Protein AF-A0A0D2ATW1-F1 (afdb_monomer)

pLDDT: mean 73.89, std 23.07, range [22.53, 97.69]

Foldseek 3Di:
DAFDLLVLLVVLLVDDQDPVFFDPFDDPQDPRDRSQKGFLVNCCVRRHDHFDWDDPVLLVLLCVLPVVLLVLLLVLFQDAPPCVVLRVLLVLCCQLQVLLLQLQLLLLLVLLLLLLVLLLQQADPPPTDPDPVSLLLSLLSLLLSLLQSVQQQFDFDDDPPCQALLLLLSLCLRQPFAQWWFDDDPPDGDDTDTSSVLSLVLSLVQLVQLPPRQVSLVVSLVSLVVSLVVLLVVCVVAPQFQSSLLSNLLSLLCLLSSLLRLSLSLSDTGNHFVVNQLSSLVSSLRSLVSLLDPVSLVVSLPVDDDDPLSVLVNVSSVVSNVCSVVCNPSPRGPDGCHSSSDAPRNGQSVVLSLQLCQQFDVQCTGSSCVVVSVSSSSSSSTDPPDGRDDDDPLSVVSSVLSLLQNVLSLVLSLLSVCVRFPNHQFPQSVLSVVLSVLSVVLVVVSVVVCVVQPCVVVVVVVPDDPVVPPDDDPDDDVPVVVVVVVCVVVVVVVVCVVVLVVVLVVCLVPVLVVVLVVDPDDSVVVNVVVSVVSVVVSVVVVPDDPVVVCCPPPNSVSSNVSSVSSVCSSVCSSTRVCRGSRRQQNVVGDRTRMGRSVSSRGNPRPCSVVSNCVSCCSSVVSSVVSVVVSVLSSLSSVLSSDSDSVVSVVSSVVSVVSCVVCVVVCVVVVVVSVVVVVVVCVVPPDPDDRFDDDDDPVSVVVPVPPPDDDDDTDDGPDVDDPPPDDDDDDDDDDDDDDDDYDDDDDDDDDDDDDDDDDDDDDDDDDDDDDDDDDDDDDDDDDDDDDDDDDDDDDDDDDDDDDDDDDDDDDDDDDDDDDDDDDDDDDDDDDDDDDDDDDDDDDDDDD

Organism: NCBI:txid253628

Solvent-accessible surface area (backbone atoms only — not comparable to full-atom values): 49498 Å² total; per-residue (Å²): 97,69,26,47,66,69,60,35,30,53,58,50,64,75,45,79,63,49,85,88,28,34,45,83,71,64,62,69,102,50,84,88,47,48,61,41,26,30,18,43,71,32,37,41,72,67,31,32,67,50,51,33,65,51,53,68,71,59,25,49,49,42,38,63,55,47,48,49,37,50,50,52,43,55,74,62,40,93,64,57,85,98,35,66,68,63,39,52,52,38,50,28,37,48,62,16,25,38,35,46,20,35,17,43,19,49,45,51,41,51,48,40,46,47,41,38,47,55,52,58,28,40,46,66,87,61,77,81,56,93,44,73,64,56,48,51,52,50,51,53,52,39,31,29,43,41,47,40,53,52,51,30,29,30,39,63,57,91,48,94,89,46,36,54,44,54,42,41,49,50,26,42,75,48,51,47,60,78,48,63,29,67,44,68,63,87,96,44,83,75,47,82,44,44,42,49,58,56,46,44,56,50,37,49,59,46,34,69,49,49,80,83,65,60,67,66,48,54,53,32,46,51,49,42,52,50,37,48,53,51,35,51,52,49,23,70,71,46,68,38,33,47,70,43,49,51,55,35,23,53,49,28,45,50,44,40,52,58,43,44,46,52,37,34,54,67,49,56,65,40,83,50,63,68,64,50,46,52,53,53,20,49,53,50,37,38,51,45,56,25,52,67,37,63,70,51,41,52,52,45,53,61,70,48,65,94,52,83,65,35,59,54,45,48,50,52,53,50,56,32,49,78,45,34,78,79,58,54,68,70,50,43,53,71,45,84,29,46,61,32,61,40,85,94,64,75,34,57,36,54,49,51,51,57,38,43,34,58,76,48,40,65,80,55,43,66,31,43,43,78,52,50,68,64,43,35,54,52,56,32,63,55,70,92,85,70,49,50,76,82,88,63,77,76,53,51,58,35,45,51,49,19,42,50,42,44,49,36,10,30,45,13,18,25,43,30,43,24,58,35,70,34,64,39,35,17,59,64,22,42,47,45,48,52,52,49,51,51,20,50,49,53,38,53,50,51,53,51,52,48,70,72,66,46,61,68,60,54,57,57,62,68,70,53,63,82,82,70,78,78,81,83,80,89,80,75,75,55,64,63,57,50,54,50,49,53,49,48,50,61,46,49,54,54,63,45,51,62,54,45,58,54,48,48,56,47,48,68,56,46,54,43,51,56,62,47,70,79,50,99,62,75,52,63,67,54,36,54,51,47,46,52,52,50,52,54,50,51,59,54,56,75,72,50,52,72,66,54,50,48,43,63,73,47,46,51,55,52,17,44,51,38,24,51,48,51,52,49,51,54,52,30,64,37,45,23,64,58,42,23,54,67,34,40,8,5,60,77,23,94,60,45,36,42,30,51,50,76,26,65,58,43,34,88,52,85,60,40,60,57,36,42,52,50,13,51,50,49,16,49,51,45,39,52,52,47,44,52,50,49,53,48,52,45,57,61,32,42,36,62,55,42,72,51,68,66,62,18,56,54,37,43,55,51,32,54,52,47,53,62,72,46,39,75,77,43,46,62,57,53,50,51,51,50,52,54,46,50,58,48,39,75,78,53,68,69,96,63,94,76,70,76,93,70,93,56,74,60,79,76,58,57,76,82,66,60,93,63,76,80,93,73,84,79,84,66,88,69,89,76,81,79,77,73,84,73,78,84,92,76,88,89,82,88,86,87,81,88,79,82,90,79,89,85,86,86,81,89,86,83,88,86,88,88,89,87,84,86,85,84,90,81,90,82,88,83,82,90,81,86,81,84,81,88,87,83,89,84,88,86,81,89,76,92,86,81,88,81,93,80,90,78,90,82,88,81,90,86,83,90,81,83,85,80,85,90,85,90,86,85,85,91,84,90,83,88,83,87,82,89,86,81,86,84,88,86,87,91,82,91,80,91,87,88,90,92,80,89,86,86,84,84,90,86,82,137

Structure (mmCIF, N/CA/C/O backbone):
data_AF-A0A0D2ATW1-F1
#
_entry.id   AF-A0A0D2ATW1-F1
#
loop_
_atom_site.group_PDB
_atom_site.id
_atom_site.type_symbol
_atom_site.label_atom_id
_atom_site.label_alt_id
_atom_site.label_comp_id
_atom_site.label_asym_id
_atom_site.label_entity_id
_atom_site.label_seq_id
_atom_site.pdbx_PDB_ins_code
_atom_site.Cartn_x
_atom_site.Cartn_y
_atom_site.Cartn_z
_atom_site.occupancy
_atom_site.B_iso_or_equiv
_atom_site.auth_seq_id
_atom_site.auth_comp_id
_atom_site.auth_asym_id
_atom_site.auth_atom_id
_atom_site.pdbx_PDB_model_num
ATOM 1 N N . MET A 1 1 ? 37.278 8.213 -25.880 1.00 58.44 1 MET A N 1
ATOM 2 C CA . MET A 1 1 ? 36.423 9.183 -26.596 1.00 58.44 1 MET A CA 1
ATOM 3 C C . MET A 1 1 ? 34.990 8.864 -26.207 1.00 58.44 1 MET A C 1
ATOM 5 O O . MET A 1 1 ? 34.680 7.680 -26.147 1.00 58.44 1 MET A O 1
ATOM 9 N N . ALA A 1 2 ? 34.171 9.856 -25.844 1.00 70.00 2 ALA A N 1
ATOM 10 C CA . ALA A 1 2 ? 32.761 9.592 -25.551 1.00 70.00 2 ALA A CA 1
ATOM 11 C C . ALA A 1 2 ? 32.064 9.120 -26.840 1.00 70.00 2 ALA A C 1
ATOM 13 O O . ALA A 1 2 ? 32.350 9.690 -27.897 1.00 70.00 2 ALA A O 1
ATOM 14 N N . PRO A 1 3 ? 31.221 8.076 -26.784 1.00 74.38 3 PRO A N 1
ATOM 15 C CA . PRO A 1 3 ? 30.564 7.576 -27.975 1.00 74.38 3 PRO A CA 1
ATOM 16 C C . PRO A 1 3 ? 29.546 8.582 -28.497 1.00 74.38 3 PRO A C 1
ATOM 18 O O . PRO A 1 3 ? 28.739 9.091 -27.732 1.00 74.38 3 PRO A O 1
ATOM 21 N N . ASN A 1 4 ? 29.573 8.834 -29.806 1.00 84.44 4 ASN A N 1
ATOM 22 C CA . ASN A 1 4 ? 28.502 9.521 -30.521 1.00 84.44 4 ASN A CA 1
ATOM 23 C C . ASN A 1 4 ? 27.819 8.495 -31.422 1.00 84.44 4 ASN A C 1
ATOM 25 O O . ASN A 1 4 ? 28.307 8.184 -32.512 1.00 84.44 4 ASN A O 1
ATOM 29 N N . PHE A 1 5 ? 26.695 7.943 -30.963 1.00 85.69 5 PHE A N 1
ATOM 30 C CA . PHE A 1 5 ? 26.013 6.877 -31.699 1.00 85.69 5 PHE A CA 1
ATOM 31 C C . PHE A 1 5 ? 25.447 7.343 -33.042 1.00 85.69 5 PHE A C 1
ATOM 33 O O . PHE A 1 5 ? 25.349 6.533 -33.960 1.00 85.69 5 PHE A O 1
ATOM 40 N N . LYS A 1 6 ? 25.110 8.633 -33.188 1.00 85.69 6 LYS A N 1
ATOM 41 C CA . LYS A 1 6 ? 24.611 9.185 -34.458 1.00 85.69 6 LYS A CA 1
ATOM 42 C C . LYS A 1 6 ? 25.707 9.189 -35.518 1.00 85.69 6 LYS A C 1
ATOM 44 O O . LYS A 1 6 ? 25.484 8.728 -36.633 1.00 85.69 6 LYS A O 1
ATOM 49 N N . GLN A 1 7 ? 26.887 9.680 -35.147 1.00 87.88 7 GLN A N 1
ATOM 50 C CA . GLN A 1 7 ? 28.043 9.712 -36.036 1.00 87.88 7 GLN A CA 1
ATOM 51 C C . GLN A 1 7 ? 28.552 8.296 -36.327 1.00 87.88 7 GLN A C 1
ATOM 53 O O . GLN A 1 7 ? 28.729 7.944 -37.484 1.00 87.88 7 GLN A O 1
ATOM 58 N N . CYS A 1 8 ? 28.651 7.446 -35.300 1.00 87.88 8 CYS A N 1
ATOM 59 C CA . CYS A 1 8 ? 29.052 6.047 -35.453 1.00 87.88 8 CYS A CA 1
ATOM 60 C C . CYS A 1 8 ? 28.133 5.274 -36.416 1.00 87.88 8 CYS A C 1
ATOM 62 O O . CYS A 1 8 ? 28.606 4.515 -37.262 1.00 87.88 8 CYS A O 1
ATOM 64 N N . ALA A 1 9 ? 26.814 5.481 -36.316 1.00 88.00 9 ALA A N 1
ATOM 65 C CA . ALA A 1 9 ? 25.858 4.878 -37.236 1.00 88.00 9 ALA A CA 1
ATOM 66 C C . ALA A 1 9 ? 26.054 5.384 -38.673 1.00 88.00 9 ALA A C 1
ATOM 68 O O . ALA A 1 9 ? 26.062 4.573 -39.596 1.00 88.00 9 ALA A O 1
ATOM 69 N N . ALA A 1 10 ? 26.252 6.692 -38.868 1.00 88.19 10 ALA A N 1
ATOM 70 C CA . ALA A 1 10 ? 26.506 7.264 -40.189 1.00 88.19 10 ALA A CA 1
ATOM 71 C C . ALA A 1 10 ? 27.796 6.710 -40.820 1.00 88.19 10 ALA A C 1
ATOM 73 O O . ALA A 1 10 ? 27.781 6.303 -41.980 1.00 88.19 10 ALA A O 1
ATOM 74 N N . ASP A 1 11 ? 28.875 6.623 -40.039 1.00 88.31 11 ASP A N 1
ATOM 75 C CA . ASP A 1 11 ? 30.180 6.143 -40.500 1.00 88.31 11 ASP A CA 1
ATOM 76 C C . ASP A 1 11 ? 30.141 4.657 -40.887 1.00 88.31 11 ASP A C 1
ATOM 78 O O . ASP A 1 11 ? 30.697 4.266 -41.914 1.00 88.31 11 ASP A O 1
ATOM 82 N N . TYR A 1 12 ? 29.451 3.821 -40.101 1.00 87.31 12 TYR A N 1
ATOM 83 C CA . TYR A 1 12 ? 29.317 2.392 -40.396 1.00 87.31 12 TYR A CA 1
ATOM 84 C C . TYR A 1 12 ? 28.420 2.127 -41.606 1.00 87.31 12 TYR A C 1
ATOM 86 O O . TYR A 1 12 ? 28.762 1.302 -42.447 1.00 87.31 12 TYR A O 1
ATOM 94 N N . LEU A 1 13 ? 27.291 2.837 -41.716 1.00 87.69 13 LEU A N 1
ATOM 95 C CA . LEU A 1 13 ? 26.350 2.672 -42.829 1.00 87.69 13 LEU A CA 1
ATOM 96 C C . LEU A 1 13 ? 26.913 3.200 -44.160 1.00 87.69 13 LEU A C 1
ATOM 98 O O . LEU A 1 13 ? 26.468 2.765 -45.220 1.00 87.69 13 LEU A O 1
ATOM 102 N N . ALA A 1 14 ? 27.880 4.122 -44.119 1.00 87.81 14 ALA A N 1
ATOM 103 C CA . ALA A 1 14 ? 28.556 4.643 -45.306 1.00 87.81 14 ALA A CA 1
ATOM 104 C C . ALA A 1 14 ? 29.634 3.696 -45.869 1.00 87.81 14 ALA A C 1
ATOM 106 O O . ALA A 1 14 ? 30.038 3.846 -47.023 1.00 87.81 14 ALA A O 1
ATOM 107 N N . GLN A 1 15 ? 30.117 2.735 -45.076 1.00 85.06 15 GLN A N 1
ATOM 108 C CA . GLN A 1 15 ? 31.190 1.815 -45.460 1.00 85.06 15 GLN A CA 1
ATOM 109 C C . GLN A 1 15 ? 30.645 0.424 -45.825 1.00 85.06 15 GLN A C 1
ATOM 111 O O . GLN A 1 15 ? 29.609 0.002 -45.309 1.00 85.06 15 GLN A O 1
ATOM 116 N N . PRO A 1 16 ? 31.328 -0.338 -46.704 1.00 82.81 16 PRO A N 1
ATOM 117 C CA . PRO A 1 16 ? 30.958 -1.727 -46.955 1.00 82.81 16 PRO A CA 1
ATOM 118 C C . PRO A 1 16 ? 31.078 -2.567 -45.668 1.00 82.81 16 PRO A C 1
ATOM 120 O O . PRO A 1 16 ? 31.958 -2.301 -44.842 1.00 82.81 16 PRO A O 1
ATOM 123 N N . PRO A 1 17 ? 30.232 -3.602 -45.490 1.00 79.50 17 PRO A N 1
ATOM 124 C CA . PRO A 1 17 ? 30.174 -4.380 -44.257 1.00 79.50 17 PRO A CA 1
ATOM 125 C C . PRO A 1 17 ? 31.530 -5.015 -43.940 1.00 79.50 17 PRO A C 1
ATOM 127 O O . PRO A 1 17 ? 32.003 -5.909 -44.644 1.00 79.50 17 PRO A O 1
ATOM 130 N N . ASN A 1 18 ? 32.157 -4.557 -42.855 1.00 83.69 18 ASN A N 1
ATOM 131 C CA . ASN A 1 18 ? 33.431 -5.098 -42.407 1.00 83.69 18 ASN A CA 1
ATOM 132 C C . ASN A 1 18 ? 33.204 -6.468 -41.730 1.00 83.69 18 ASN A C 1
ATOM 134 O O . ASN A 1 18 ? 32.534 -6.528 -40.687 1.00 83.69 18 ASN A O 1
ATOM 138 N N . PRO A 1 19 ? 33.791 -7.566 -42.251 1.00 85.62 19 PRO A N 1
ATOM 139 C CA . PRO A 1 19 ? 33.573 -8.914 -41.729 1.00 85.62 19 PRO A CA 1
ATOM 140 C C . PRO A 1 19 ? 34.063 -9.116 -40.288 1.00 85.62 19 PRO A C 1
ATOM 142 O O . PRO A 1 19 ? 33.675 -10.103 -39.656 1.00 85.62 19 PRO A O 1
ATOM 145 N N . MET A 1 20 ? 34.901 -8.205 -39.779 1.00 86.44 20 MET A N 1
ATOM 146 C CA . MET A 1 20 ? 35.408 -8.203 -38.406 1.00 86.44 20 MET A CA 1
ATOM 147 C C . MET A 1 20 ? 34.368 -7.711 -37.392 1.00 86.44 20 MET A C 1
ATOM 149 O O . MET A 1 20 ? 34.341 -8.190 -36.262 1.00 86.44 20 MET A O 1
ATOM 153 N N . TYR A 1 21 ? 33.509 -6.768 -37.787 1.00 88.69 21 TYR A N 1
ATOM 154 C CA . TYR A 1 21 ? 32.582 -6.093 -36.873 1.00 88.69 21 TYR A CA 1
ATOM 155 C C . TYR A 1 21 ? 31.127 -6.515 -37.061 1.00 88.69 21 TYR A C 1
ATOM 157 O O . TYR A 1 21 ? 30.333 -6.336 -36.134 1.00 88.69 21 TYR A O 1
ATOM 165 N N . MET A 1 22 ? 30.784 -7.102 -38.212 1.00 90.69 22 MET A N 1
ATOM 166 C CA . MET A 1 22 ? 29.427 -7.566 -38.501 1.00 90.69 22 MET A CA 1
ATOM 167 C C . MET A 1 22 ? 28.959 -8.656 -37.529 1.00 90.69 22 MET A C 1
ATOM 169 O O . MET A 1 22 ? 29.721 -9.539 -37.122 1.00 90.69 22 MET A O 1
ATOM 173 N N . TRP A 1 23 ? 27.677 -8.618 -37.178 1.00 91.38 23 TRP A N 1
ATOM 174 C CA . TRP A 1 23 ? 27.053 -9.674 -36.392 1.00 91.38 23 TRP A CA 1
ATOM 175 C C . TRP A 1 23 ? 26.815 -10.936 -37.237 1.00 91.38 23 TRP A C 1
ATOM 177 O O . TRP A 1 23 ? 26.263 -10.867 -38.331 1.00 91.38 23 TRP A O 1
ATOM 187 N N . LYS A 1 24 ? 27.217 -12.102 -36.715 1.00 88.19 24 LYS A N 1
ATOM 188 C CA . LYS A 1 24 ? 27.030 -13.422 -37.360 1.00 88.19 24 LYS A CA 1
ATOM 189 C C . LYS A 1 24 ? 26.088 -14.353 -36.588 1.00 88.19 24 LYS A C 1
ATOM 191 O O . LYS A 1 24 ? 25.844 -15.475 -37.020 1.00 88.19 24 LYS A O 1
ATOM 196 N N . GLY A 1 25 ? 25.630 -13.929 -35.413 1.00 86.25 25 GLY A N 1
ATOM 197 C CA . GLY A 1 25 ? 24.782 -14.741 -34.547 1.00 86.25 25 GLY A CA 1
ATOM 198 C C . GLY A 1 25 ? 23.305 -14.702 -34.952 1.00 86.25 25 GLY A C 1
ATOM 199 O O . GLY A 1 25 ? 22.928 -14.008 -35.898 1.00 86.25 25 GLY A O 1
ATOM 200 N N . PRO A 1 26 ? 22.438 -15.423 -34.220 1.00 87.50 26 PRO A N 1
ATOM 201 C CA . PRO A 1 26 ? 20.996 -15.316 -34.407 1.00 87.50 26 PRO A CA 1
ATOM 202 C C . PRO A 1 26 ? 20.517 -13.890 -34.089 1.00 87.50 26 PRO A C 1
ATOM 204 O O . PRO A 1 26 ? 21.080 -13.208 -33.235 1.00 87.50 26 PRO A O 1
ATOM 207 N N . VAL A 1 27 ? 19.471 -13.443 -34.780 1.00 84.62 27 VAL A N 1
ATOM 208 C CA . VAL A 1 27 ? 18.848 -12.119 -34.617 1.00 84.62 27 VAL A CA 1
ATOM 209 C C . VAL A 1 27 ? 17.389 -12.336 -34.225 1.00 84.62 27 VAL A C 1
ATOM 211 O O . VAL A 1 27 ? 16.748 -13.271 -34.708 1.00 84.62 27 VAL A O 1
ATOM 214 N N . LYS A 1 28 ? 16.858 -11.509 -33.319 1.00 80.75 28 LYS A N 1
ATOM 215 C CA . LYS A 1 28 ? 15.464 -11.601 -32.853 1.00 80.75 28 LYS A CA 1
ATOM 216 C C . LYS A 1 28 ? 14.618 -10.503 -33.480 1.00 80.75 28 LYS A C 1
ATOM 218 O O . LYS A 1 28 ? 15.030 -9.348 -33.478 1.00 80.75 28 LYS A O 1
ATOM 223 N N . VAL A 1 29 ? 13.410 -10.853 -33.936 1.00 80.06 29 VAL A N 1
ATOM 224 C CA . VAL A 1 29 ? 12.353 -9.947 -34.457 1.00 80.06 29 VAL A CA 1
ATOM 225 C C . VAL A 1 29 ? 12.710 -9.199 -35.757 1.00 80.06 29 VAL A C 1
ATOM 227 O O . VAL A 1 29 ? 11.814 -8.882 -36.535 1.00 80.06 29 VAL A O 1
ATOM 230 N N . ILE A 1 30 ? 13.994 -8.961 -36.024 1.00 80.56 30 ILE A N 1
ATOM 231 C CA . ILE A 1 30 ? 14.542 -8.247 -37.182 1.00 80.56 30 ILE A CA 1
ATOM 232 C C . ILE A 1 30 ? 15.205 -9.267 -38.129 1.00 80.56 30 ILE A C 1
ATOM 234 O O . ILE A 1 30 ? 15.812 -10.223 -37.639 1.00 80.56 30 ILE A O 1
ATOM 238 N N . PRO A 1 31 ? 15.119 -9.108 -39.465 1.00 84.44 31 PRO A N 1
ATOM 239 C CA . PRO A 1 31 ? 15.893 -9.934 -40.390 1.00 84.44 31 PRO A CA 1
ATOM 240 C C . PRO A 1 31 ? 17.406 -9.728 -40.190 1.00 84.44 31 PRO A C 1
ATOM 242 O O . PRO A 1 31 ? 17.835 -8.607 -39.910 1.00 84.44 31 PRO A O 1
ATOM 245 N N . PRO A 1 32 ? 18.236 -10.775 -40.334 1.00 86.44 32 PRO A N 1
ATOM 246 C CA . PRO A 1 32 ? 19.683 -10.636 -40.236 1.00 86.44 32 PRO A CA 1
ATOM 247 C C . PRO A 1 32 ? 20.211 -9.786 -41.397 1.00 86.44 32 PRO A C 1
ATOM 249 O O . PRO A 1 32 ? 19.985 -10.109 -42.563 1.00 86.44 32 PRO A O 1
ATOM 252 N N . ASN A 1 33 ? 20.911 -8.700 -41.076 1.00 88.25 33 ASN A N 1
ATOM 253 C CA . ASN A 1 33 ? 21.528 -7.814 -42.055 1.00 88.25 33 ASN A CA 1
ATOM 254 C C . ASN A 1 33 ? 22.930 -7.394 -41.578 1.00 88.25 33 ASN A C 1
ATOM 256 O O . ASN A 1 33 ? 23.044 -6.525 -40.709 1.00 88.25 33 ASN A O 1
ATOM 260 N N . PRO A 1 34 ? 24.006 -7.959 -42.155 1.00 84.75 34 PRO A N 1
ATOM 261 C CA . PRO A 1 34 ? 25.372 -7.673 -41.724 1.00 84.75 34 PRO A CA 1
ATOM 262 C C . PRO A 1 34 ? 25.822 -6.236 -42.024 1.00 84.75 34 PRO A C 1
ATOM 264 O O . PRO A 1 34 ? 26.839 -5.811 -41.487 1.00 84.75 34 PRO A O 1
ATOM 267 N N . ALA A 1 35 ? 25.095 -5.490 -42.865 1.00 86.00 35 ALA A N 1
ATOM 268 C CA . ALA A 1 35 ? 25.406 -4.095 -43.176 1.00 86.00 35 ALA A CA 1
ATOM 269 C C . ALA A 1 35 ? 24.863 -3.104 -42.136 1.00 86.00 35 ALA A C 1
ATOM 271 O O . ALA A 1 35 ? 25.362 -1.989 -42.040 1.00 86.00 35 ALA A O 1
ATOM 272 N N . THR A 1 36 ? 23.856 -3.488 -41.347 1.00 87.81 36 THR A N 1
ATOM 273 C CA . THR A 1 36 ? 23.281 -2.620 -40.304 1.00 87.81 36 THR A CA 1
ATOM 274 C C . THR A 1 36 ? 23.565 -3.133 -38.896 1.00 87.81 36 THR A C 1
ATOM 276 O O . THR A 1 36 ? 23.596 -2.348 -37.949 1.00 87.81 36 THR A O 1
ATOM 279 N N . GLN A 1 37 ? 23.793 -4.440 -38.739 1.00 90.44 37 GLN A N 1
ATOM 280 C CA . GLN A 1 37 ? 23.941 -5.093 -37.442 1.00 90.44 37 GLN A CA 1
ATOM 281 C C . GLN A 1 37 ? 25.408 -5.270 -37.066 1.00 90.44 37 GLN A C 1
ATOM 283 O O . GLN A 1 37 ? 26.137 -6.078 -37.648 1.00 90.44 37 GLN A O 1
ATOM 288 N N . ILE A 1 38 ? 25.812 -4.553 -36.021 1.00 91.31 38 ILE A N 1
ATOM 289 C CA . ILE A 1 38 ? 27.170 -4.569 -35.495 1.00 91.31 38 ILE A CA 1
ATOM 290 C C . ILE A 1 38 ? 27.256 -5.408 -34.218 1.00 91.31 38 ILE A C 1
ATOM 292 O O . ILE A 1 38 ? 26.368 -5.379 -33.364 1.00 91.31 38 ILE A O 1
ATOM 296 N N . SER A 1 39 ? 28.347 -6.158 -34.073 1.00 92.81 39 SER A N 1
ATOM 297 C CA . SER A 1 39 ? 28.693 -6.859 -32.834 1.00 92.81 39 SER A CA 1
ATOM 298 C C . SER A 1 39 ? 29.134 -5.885 -31.736 1.00 92.81 39 SER A C 1
ATOM 300 O O . SER A 1 39 ? 29.575 -4.767 -32.001 1.00 92.81 39 SER A O 1
ATOM 302 N N . TYR A 1 40 ? 29.093 -6.321 -30.479 1.00 91.94 40 TYR A N 1
ATOM 303 C CA . TYR A 1 40 ? 29.585 -5.516 -29.355 1.00 91.94 40 TYR A CA 1
ATOM 304 C C . TYR A 1 40 ? 31.047 -5.080 -29.472 1.00 91.94 40 TYR A C 1
ATOM 306 O O . TYR A 1 40 ? 31.357 -3.924 -29.191 1.00 91.94 40 TYR A O 1
ATOM 314 N N . GLN A 1 41 ? 31.931 -5.968 -29.930 1.00 91.62 41 GLN A N 1
ATOM 315 C CA . GLN A 1 41 ? 33.335 -5.617 -30.161 1.00 91.62 41 GLN A CA 1
ATOM 316 C C . GLN A 1 41 ? 33.463 -4.545 -31.250 1.00 91.62 41 GLN A C 1
ATOM 318 O O . GLN A 1 41 ? 34.226 -3.597 -31.080 1.00 91.62 41 GLN A O 1
ATOM 323 N N . GLY A 1 42 ? 32.653 -4.637 -32.311 1.00 91.00 42 GLY A N 1
ATOM 324 C CA . GLY A 1 42 ? 32.562 -3.597 -33.334 1.00 91.00 42 GLY A CA 1
ATOM 325 C C . GLY A 1 42 ? 32.053 -2.262 -32.790 1.00 91.00 42 GLY A C 1
ATOM 326 O O . GLY A 1 42 ? 32.626 -1.223 -33.099 1.00 91.00 42 GLY A O 1
ATOM 327 N N . CYS A 1 43 ? 31.034 -2.277 -31.926 1.00 91.25 43 CYS A N 1
ATOM 328 C CA . CYS A 1 43 ? 30.525 -1.063 -31.280 1.00 91.25 43 CYS A CA 1
ATOM 329 C C . CYS A 1 43 ? 31.608 -0.376 -30.439 1.00 91.25 43 CYS A C 1
ATOM 331 O O . CYS A 1 43 ? 31.783 0.835 -30.534 1.00 91.25 43 CYS A O 1
ATOM 333 N N . LEU A 1 44 ? 32.374 -1.137 -29.651 1.00 92.12 44 LEU A N 1
ATOM 334 C CA . LEU A 1 44 ? 33.476 -0.577 -28.865 1.00 92.12 44 LEU A CA 1
ATOM 335 C C . LEU A 1 44 ? 34.581 0.016 -29.745 1.00 92.12 44 LEU A C 1
ATOM 337 O O . LEU A 1 44 ? 35.116 1.069 -29.409 1.00 92.12 44 LEU A O 1
ATOM 341 N N . ALA A 1 45 ? 34.905 -0.646 -30.858 1.00 90.56 45 ALA A N 1
ATOM 342 C CA . ALA A 1 45 ? 35.951 -0.204 -31.773 1.00 90.56 45 ALA A CA 1
ATOM 343 C C . ALA A 1 45 ? 35.559 1.061 -32.555 1.00 90.56 45 ALA A C 1
ATOM 345 O O . ALA A 1 45 ? 36.391 1.948 -32.721 1.00 90.56 45 ALA A O 1
ATOM 346 N N . LEU A 1 46 ? 34.307 1.149 -33.023 1.00 89.06 46 LEU A N 1
ATOM 347 C CA . LEU A 1 46 ? 33.838 2.251 -33.871 1.00 89.06 46 LEU A CA 1
ATOM 348 C C . LEU A 1 46 ? 33.219 3.399 -33.075 1.00 89.06 46 LEU A C 1
ATOM 350 O O . LEU A 1 46 ? 33.538 4.558 -33.317 1.00 89.06 46 LEU A O 1
ATOM 354 N N . CYS A 1 47 ? 32.342 3.091 -32.119 1.00 89.25 47 CYS A N 1
ATOM 355 C CA . CYS A 1 47 ? 31.663 4.115 -31.334 1.00 89.25 47 CYS A CA 1
ATOM 356 C C . CYS A 1 47 ? 32.495 4.533 -30.111 1.00 89.25 47 CYS A C 1
ATOM 358 O O . CYS A 1 47 ? 32.341 5.647 -29.628 1.00 89.25 47 CYS A O 1
ATOM 360 N N . GLY A 1 48 ? 33.397 3.683 -29.614 1.00 89.69 48 GLY A N 1
ATOM 361 C CA . GLY A 1 48 ? 34.288 3.991 -28.495 1.00 89.69 48 GLY A CA 1
ATOM 362 C C . GLY A 1 48 ? 33.795 3.511 -27.125 1.00 89.69 48 GLY A C 1
ATOM 363 O O . GLY A 1 48 ? 32.678 3.025 -26.941 1.00 89.69 48 GLY A O 1
ATOM 364 N N . HIS A 1 49 ? 34.671 3.651 -26.128 1.00 88.44 49 HIS A N 1
ATOM 365 C CA . HIS A 1 49 ? 34.391 3.304 -24.736 1.00 88.44 49 HIS A CA 1
ATOM 366 C C . HIS A 1 49 ? 33.815 4.514 -23.986 1.00 88.44 49 HIS A C 1
ATOM 368 O O . HIS A 1 49 ? 34.505 5.518 -23.809 1.00 88.44 49 HIS A O 1
ATOM 374 N N . GLY A 1 50 ? 32.573 4.415 -23.506 1.00 88.75 50 GLY A N 1
ATOM 375 C CA . GLY A 1 50 ? 31.967 5.451 -22.670 1.00 88.75 50 GLY A CA 1
ATOM 376 C C . GLY A 1 50 ? 30.442 5.427 -22.660 1.00 88.75 50 GLY A C 1
ATOM 377 O O . GLY A 1 50 ? 29.820 4.431 -23.030 1.00 88.75 50 GLY A O 1
ATOM 378 N N . ILE A 1 51 ? 29.870 6.544 -22.216 1.00 90.50 51 ILE A N 1
ATOM 379 C CA . ILE A 1 51 ? 28.432 6.816 -22.162 1.00 90.50 51 ILE A CA 1
ATOM 380 C C . ILE A 1 51 ? 28.172 8.058 -23.020 1.00 90.50 51 ILE A C 1
ATOM 382 O O . ILE A 1 51 ? 28.888 9.050 -22.876 1.00 90.50 51 ILE A O 1
ATOM 386 N N . ASP A 1 52 ? 27.173 7.981 -23.893 1.00 88.56 52 ASP A N 1
ATOM 387 C CA . ASP A 1 52 ? 26.604 9.128 -24.606 1.00 88.56 52 ASP A CA 1
ATOM 388 C C . ASP A 1 52 ? 25.550 9.749 -23.677 1.00 88.56 52 ASP A C 1
ATOM 390 O O . ASP A 1 52 ? 24.527 9.133 -23.401 1.00 88.56 52 ASP A O 1
ATOM 394 N N . TRP A 1 53 ? 25.843 10.881 -23.039 1.00 89.69 53 TRP A N 1
ATOM 395 C CA . TRP A 1 53 ? 24.904 11.475 -22.081 1.00 89.69 53 TRP A CA 1
ATOM 396 C C . TRP A 1 53 ? 23.807 12.237 -22.820 1.00 89.69 53 TRP A C 1
ATOM 398 O O . TRP A 1 53 ? 24.073 12.910 -23.815 1.00 89.69 53 TRP A O 1
ATOM 408 N N . TYR A 1 54 ? 22.583 12.199 -22.292 1.00 89.25 54 TYR A N 1
ATOM 409 C CA . TYR A 1 54 ? 21.502 13.013 -22.835 1.00 89.25 54 TYR A CA 1
ATOM 410 C C . TYR A 1 54 ? 21.800 14.507 -22.699 1.00 89.25 54 TYR A C 1
ATOM 412 O O . TYR A 1 54 ? 22.356 14.967 -21.698 1.00 89.25 54 TYR A O 1
ATOM 420 N N . GLY A 1 55 ? 21.384 15.267 -23.714 1.00 90.56 55 GLY A N 1
ATOM 421 C CA . GLY A 1 55 ? 21.387 16.722 -23.661 1.00 90.56 55 GLY A CA 1
ATOM 422 C C . GLY A 1 55 ? 20.499 17.240 -22.528 1.00 90.56 55 GLY A C 1
ATOM 423 O O . GLY A 1 55 ? 19.579 16.561 -22.057 1.00 90.56 55 GLY A O 1
ATOM 424 N N . TRP A 1 56 ? 20.773 18.464 -22.068 1.00 92.69 56 TRP A N 1
ATOM 425 C CA . TRP A 1 56 ? 19.985 19.094 -21.005 1.00 92.69 56 TRP A CA 1
ATOM 426 C C . TRP A 1 56 ? 18.503 19.239 -21.379 1.00 92.69 56 TRP A C 1
ATOM 428 O O . TRP A 1 56 ? 17.634 19.130 -20.518 1.00 92.69 56 TRP A O 1
ATOM 438 N N . ASP A 1 57 ? 18.201 19.435 -22.660 1.00 89.56 57 ASP A N 1
ATOM 439 C CA . ASP A 1 57 ? 16.847 19.464 -23.207 1.00 89.56 57 ASP A CA 1
ATOM 440 C C . ASP A 1 57 ? 16.083 18.164 -22.903 1.00 89.56 57 ASP A C 1
ATOM 442 O O . ASP A 1 57 ? 15.010 18.207 -22.305 1.00 89.56 57 ASP A O 1
ATOM 446 N N . GLN A 1 58 ? 16.670 17.005 -23.201 1.00 88.06 58 GLN A N 1
ATOM 447 C CA . GLN A 1 58 ? 16.046 15.699 -22.958 1.00 88.06 58 GLN A CA 1
ATOM 448 C C . GLN A 1 58 ? 15.976 15.357 -21.462 1.00 88.06 58 GLN A C 1
ATOM 450 O O . GLN A 1 58 ? 14.954 14.868 -20.964 1.00 88.06 58 GLN A O 1
ATOM 455 N N . ALA A 1 59 ? 17.044 15.655 -20.716 1.00 92.06 59 ALA A N 1
ATOM 456 C CA . ALA A 1 59 ? 17.080 15.418 -19.277 1.00 92.06 59 ALA A CA 1
ATOM 457 C C . ALA A 1 59 ? 16.039 16.279 -18.538 1.00 92.06 59 ALA A C 1
ATOM 459 O O . ALA A 1 59 ? 15.293 15.770 -17.701 1.00 92.06 59 ALA A O 1
ATOM 460 N N . SER A 1 60 ? 15.936 17.571 -18.870 1.00 93.00 60 SER A N 1
ATOM 461 C CA . SER A 1 60 ? 14.978 18.494 -18.246 1.00 93.00 60 SER A CA 1
ATOM 462 C C . SER A 1 60 ? 13.522 18.147 -18.571 1.00 93.00 60 SER A C 1
ATOM 464 O O . SER A 1 60 ? 12.666 18.249 -17.686 1.00 93.00 60 SER A O 1
ATOM 466 N N . GLN A 1 61 ? 13.234 17.650 -19.779 1.00 89.50 61 GLN A N 1
ATOM 467 C CA . GLN A 1 61 ? 11.918 17.099 -20.124 1.00 89.50 61 GLN A CA 1
ATOM 468 C C . GLN A 1 61 ? 11.555 15.912 -19.223 1.00 89.50 61 GLN A C 1
ATOM 470 O O . GLN A 1 61 ? 10.484 15.910 -18.619 1.00 89.50 61 GLN A O 1
ATOM 475 N N . THR A 1 62 ? 12.466 14.954 -19.036 1.00 90.62 62 THR A N 1
ATOM 476 C CA . THR A 1 62 ? 12.222 13.793 -18.157 1.00 90.62 62 THR A CA 1
ATOM 477 C C . THR A 1 62 ? 12.051 14.223 -16.689 1.00 90.62 62 THR A C 1
ATOM 479 O O . THR A 1 62 ? 11.163 13.741 -15.980 1.00 90.62 62 THR A O 1
ATOM 482 N N . ILE A 1 63 ? 12.867 15.177 -16.218 1.00 93.00 63 ILE A N 1
ATOM 483 C CA . ILE A 1 63 ? 12.788 15.728 -14.854 1.00 93.00 63 ILE A CA 1
ATOM 484 C C . ILE A 1 63 ? 11.420 16.370 -14.603 1.00 93.00 63 ILE A C 1
ATOM 486 O O . ILE A 1 63 ? 10.778 16.094 -13.587 1.00 93.00 63 ILE A O 1
ATOM 490 N N . THR A 1 64 ? 10.971 17.229 -15.515 1.00 91.56 64 THR A N 1
ATOM 491 C CA . THR A 1 64 ? 9.706 17.962 -15.370 1.00 91.56 64 THR A CA 1
ATOM 492 C C . THR A 1 64 ? 8.488 17.057 -15.530 1.00 91.56 64 THR A C 1
ATOM 494 O O . THR A 1 64 ? 7.504 17.234 -14.811 1.00 91.56 64 THR A O 1
ATOM 497 N N . THR A 1 65 ? 8.579 16.050 -16.399 1.00 91.25 65 THR A N 1
ATOM 498 C CA . THR A 1 65 ? 7.475 15.129 -16.699 1.00 91.25 65 THR A CA 1
ATOM 499 C C . THR A 1 65 ? 7.291 14.061 -15.626 1.00 91.25 65 THR A C 1
ATOM 501 O O . THR A 1 65 ? 6.151 13.754 -15.283 1.00 91.25 65 THR A O 1
ATOM 504 N N . TRP A 1 66 ? 8.376 13.534 -15.041 1.00 92.81 66 TRP A N 1
ATOM 505 C CA . TRP A 1 66 ? 8.296 12.403 -14.104 1.00 92.81 66 TRP A CA 1
ATOM 506 C C . TRP A 1 66 ? 8.854 12.688 -12.721 1.00 92.81 66 TRP A C 1
ATOM 508 O O . TRP A 1 66 ? 8.188 12.393 -11.729 1.00 92.81 66 TRP A O 1
ATOM 518 N N . ILE A 1 67 ? 10.043 13.282 -12.618 1.00 91.31 67 ILE A N 1
ATOM 519 C CA . ILE A 1 67 ? 10.689 13.464 -11.312 1.00 91.31 67 ILE A CA 1
ATOM 520 C C . ILE A 1 67 ? 9.908 14.461 -10.455 1.00 91.31 67 ILE A C 1
ATOM 522 O O . ILE A 1 67 ? 9.590 14.145 -9.310 1.00 91.31 67 ILE A O 1
ATOM 526 N N . LEU A 1 68 ? 9.544 15.630 -10.993 1.00 90.69 68 LEU A N 1
ATOM 527 C CA . LEU A 1 68 ? 8.792 16.635 -10.235 1.00 90.69 68 LEU A CA 1
ATOM 528 C C . LEU A 1 68 ? 7.415 16.122 -9.770 1.00 90.69 68 LEU A C 1
ATOM 530 O O . LEU A 1 68 ? 7.119 16.272 -8.583 1.00 90.69 68 LEU A O 1
ATOM 534 N N . PRO A 1 69 ? 6.589 15.468 -10.613 1.00 89.50 69 PRO A N 1
ATOM 535 C CA . PRO A 1 69 ? 5.318 14.900 -10.161 1.00 89.50 69 PRO A CA 1
ATOM 536 C C . PRO A 1 69 ? 5.483 13.820 -9.096 1.00 89.50 69 PRO A C 1
ATOM 538 O O . PRO A 1 69 ? 4.734 13.802 -8.122 1.00 89.50 69 PRO A O 1
ATOM 541 N N . ILE A 1 70 ? 6.480 12.945 -9.244 1.00 89.56 70 ILE A N 1
ATOM 542 C CA . ILE A 1 70 ? 6.755 11.874 -8.279 1.00 89.56 70 ILE A CA 1
ATOM 543 C C . ILE A 1 70 ? 7.210 12.445 -6.946 1.00 89.56 70 ILE A C 1
ATOM 545 O O . ILE A 1 70 ? 6.707 12.031 -5.905 1.00 89.56 70 ILE A O 1
ATOM 549 N N . VAL A 1 71 ? 8.123 13.416 -6.965 1.00 90.06 71 VAL A N 1
ATOM 550 C CA . VAL A 1 71 ? 8.538 14.125 -5.754 1.00 90.06 71 VAL A CA 1
ATOM 551 C C . VAL A 1 71 ? 7.336 14.832 -5.132 1.00 90.06 71 VAL A C 1
ATOM 553 O O . VAL A 1 71 ? 7.142 14.720 -3.929 1.00 90.06 71 VAL A O 1
ATOM 556 N N . GLY A 1 72 ? 6.472 15.471 -5.926 1.00 88.31 72 GLY A N 1
ATOM 557 C CA . GLY A 1 72 ? 5.229 16.078 -5.445 1.00 88.31 72 GLY A CA 1
ATOM 558 C C . GLY A 1 72 ? 4.300 15.080 -4.744 1.00 88.31 72 GLY A C 1
ATOM 559 O O . GLY A 1 72 ? 3.823 15.355 -3.645 1.00 88.31 72 GLY A O 1
ATOM 560 N N . ILE A 1 73 ? 4.103 13.897 -5.333 1.00 88.12 73 ILE A N 1
ATOM 561 C CA . ILE A 1 73 ? 3.314 12.802 -4.750 1.00 88.12 73 ILE A CA 1
ATOM 562 C C . ILE A 1 73 ? 3.966 12.273 -3.464 1.00 88.12 73 ILE A C 1
ATOM 564 O O . ILE A 1 73 ? 3.283 12.087 -2.457 1.00 88.12 73 ILE A O 1
ATOM 568 N N . LEU A 1 74 ? 5.285 12.060 -3.465 1.00 87.06 74 LEU A N 1
ATOM 569 C CA . LEU A 1 74 ? 6.023 11.586 -2.294 1.00 87.06 74 LEU A CA 1
ATOM 570 C C . LEU A 1 74 ? 5.993 12.608 -1.160 1.00 87.06 74 LEU A C 1
ATOM 572 O O . LEU A 1 74 ? 5.776 12.220 -0.022 1.00 87.06 74 LEU A O 1
ATOM 576 N N . LEU A 1 75 ? 6.141 13.902 -1.443 1.00 86.12 75 LEU A N 1
ATOM 577 C CA . LEU A 1 75 ? 6.088 14.965 -0.432 1.00 86.12 75 LEU A CA 1
ATOM 578 C C . LEU A 1 75 ? 4.731 15.046 0.278 1.00 86.12 75 LEU A C 1
ATOM 580 O O . LEU A 1 75 ? 4.647 15.524 1.407 1.00 86.12 75 LEU A O 1
ATOM 584 N N . GLN A 1 76 ? 3.674 14.564 -0.370 1.00 84.56 76 GLN A N 1
ATOM 585 C CA . GLN A 1 76 ? 2.330 14.489 0.196 1.00 84.56 76 GLN A CA 1
ATOM 586 C C . GLN A 1 76 ? 2.047 13.161 0.895 1.00 84.56 76 GLN A C 1
ATOM 588 O O . GLN A 1 76 ? 0.974 12.985 1.486 1.00 84.56 76 GLN A O 1
ATOM 593 N N . ALA A 1 77 ? 2.996 12.226 0.847 1.00 82.31 77 ALA A N 1
ATOM 594 C CA . ALA A 1 77 ? 2.882 10.988 1.572 1.00 82.31 77 ALA A CA 1
ATOM 595 C C . ALA A 1 77 ? 2.812 11.270 3.086 1.00 82.31 77 ALA A C 1
ATOM 597 O O . ALA A 1 77 ? 3.309 12.281 3.595 1.00 82.31 77 ALA A O 1
ATOM 598 N N . PRO A 1 78 ? 2.123 10.407 3.838 1.00 77.69 78 PRO A N 1
ATOM 599 C CA . PRO A 1 78 ? 1.786 10.682 5.223 1.00 77.69 78 PRO A CA 1
ATOM 600 C C . PRO A 1 78 ? 2.982 10.470 6.154 1.00 77.69 78 PRO A C 1
ATOM 602 O O . PRO A 1 78 ? 3.099 9.419 6.776 1.00 77.69 78 PRO A O 1
ATOM 605 N N . PHE A 1 79 ? 3.869 11.459 6.243 1.00 81.62 79 PHE A N 1
ATOM 606 C CA . PHE A 1 79 ? 5.074 11.407 7.072 1.00 81.62 79 PHE A CA 1
ATOM 607 C C . PHE A 1 79 ? 4.814 11.675 8.554 1.00 81.62 79 PHE A C 1
ATOM 609 O O . PHE A 1 79 ? 3.855 12.359 8.924 1.00 81.62 79 PHE A O 1
ATOM 616 N N . GLU A 1 80 ? 5.694 11.122 9.388 1.00 73.69 80 GLU A N 1
ATOM 617 C CA . GLU A 1 80 ? 5.689 11.319 10.835 1.00 73.69 80 GLU A CA 1
ATOM 618 C C . GLU A 1 80 ? 6.585 12.512 11.182 1.00 73.69 80 GLU A C 1
ATOM 620 O O . GLU A 1 80 ? 7.777 12.538 10.859 1.00 73.69 80 GLU A O 1
ATOM 625 N N . SER A 1 81 ? 5.998 13.523 11.822 1.00 67.69 81 SER A N 1
ATOM 626 C CA . SER A 1 81 ? 6.736 14.682 12.322 1.00 67.69 81 SER A CA 1
ATOM 627 C C . SER A 1 81 ? 7.720 14.239 13.406 1.00 67.69 81 SER A C 1
ATOM 629 O O . SER A 1 81 ? 7.370 13.424 14.249 1.00 67.69 81 SER A O 1
ATOM 631 N N . ASN A 1 82 ? 8.929 14.806 13.415 1.00 73.88 82 ASN A N 1
ATOM 632 C CA . ASN A 1 82 ? 9.970 14.534 14.419 1.00 73.88 82 ASN A CA 1
ATOM 633 C C . ASN A 1 82 ? 10.614 13.124 14.369 1.00 73.88 82 ASN A C 1
ATOM 635 O O . ASN A 1 82 ? 11.443 12.803 15.216 1.00 73.88 82 ASN A O 1
ATOM 639 N N . ALA A 1 83 ? 10.312 12.305 13.350 1.00 81.44 83 ALA A N 1
ATOM 640 C CA . ALA A 1 83 ? 10.888 10.967 13.178 1.00 81.44 83 ALA A CA 1
ATOM 641 C C . ALA A 1 83 ? 11.485 10.765 11.770 1.00 81.44 83 ALA A C 1
ATOM 643 O O . ALA A 1 83 ? 10.971 10.011 10.938 1.00 81.44 83 ALA A O 1
ATOM 644 N N . PHE A 1 84 ? 12.604 11.448 11.494 1.00 86.06 84 PHE A N 1
ATOM 645 C CA . PHE A 1 84 ? 13.249 11.446 10.172 1.00 86.06 84 PHE A CA 1
ATOM 646 C C . PHE A 1 84 ? 13.579 10.031 9.672 1.00 86.06 84 PHE A C 1
ATOM 648 O O . PHE A 1 84 ? 13.163 9.646 8.582 1.00 86.06 84 PHE A O 1
ATOM 655 N N . TRP A 1 85 ? 14.269 9.221 10.480 1.00 86.31 85 TRP A N 1
ATOM 656 C CA . TRP A 1 85 ? 14.682 7.875 10.067 1.00 86.31 85 TRP A CA 1
ATOM 657 C C . TRP A 1 85 ? 13.514 6.905 9.904 1.00 86.31 85 TRP A C 1
ATOM 659 O O . TRP A 1 85 ? 13.540 6.085 8.992 1.00 86.31 85 TRP A O 1
ATOM 669 N N . GLN A 1 86 ? 12.467 7.019 10.724 1.00 85.06 86 GLN A N 1
ATOM 670 C CA . GLN A 1 86 ? 11.255 6.209 10.555 1.00 85.06 86 GLN A CA 1
ATOM 671 C C . GLN A 1 86 ? 10.543 6.564 9.247 1.00 85.06 86 GLN A C 1
ATOM 673 O O . GLN A 1 86 ? 10.083 5.680 8.530 1.00 85.06 86 GLN A O 1
ATOM 678 N N . THR A 1 87 ? 10.536 7.848 8.883 1.00 87.75 87 THR A N 1
ATOM 679 C CA . THR A 1 87 ? 10.032 8.309 7.587 1.00 87.75 87 THR A CA 1
ATOM 680 C C . THR A 1 87 ? 10.877 7.787 6.421 1.00 87.75 87 THR A C 1
ATOM 682 O O . THR A 1 87 ? 10.318 7.256 5.464 1.00 87.75 87 THR A O 1
ATOM 685 N N . VAL A 1 88 ? 12.208 7.864 6.500 1.00 89.31 88 VAL A N 1
ATOM 686 C CA . VAL A 1 88 ? 13.104 7.337 5.453 1.00 89.31 88 VAL A CA 1
ATOM 687 C C . VAL A 1 88 ? 12.935 5.826 5.282 1.00 89.31 88 VAL A C 1
ATOM 689 O O . VAL A 1 88 ? 12.824 5.351 4.154 1.00 89.31 88 VAL A O 1
ATOM 692 N N . LEU A 1 89 ? 12.859 5.070 6.380 1.00 90.44 89 LEU A N 1
ATOM 693 C CA . LEU A 1 89 ? 12.628 3.624 6.338 1.00 90.44 89 LEU A CA 1
ATOM 694 C C . LEU A 1 89 ? 11.238 3.280 5.788 1.00 90.44 89 LEU A C 1
ATOM 696 O O . LEU A 1 89 ? 11.112 2.325 5.026 1.00 90.44 89 LEU A O 1
ATOM 700 N N . ALA A 1 90 ? 10.209 4.074 6.101 1.00 90.00 90 ALA A N 1
ATOM 701 C CA . ALA A 1 90 ? 8.881 3.908 5.514 1.00 90.00 90 ALA A CA 1
ATOM 702 C C . ALA A 1 90 ? 8.897 4.137 3.993 1.00 90.00 90 ALA A C 1
ATOM 704 O O . ALA A 1 90 ? 8.334 3.328 3.261 1.00 90.00 90 ALA A O 1
ATOM 705 N N . ILE A 1 91 ? 9.592 5.173 3.504 1.00 91.00 91 ILE A N 1
ATOM 706 C CA . ILE A 1 91 ? 9.766 5.413 2.061 1.00 91.00 91 ILE A CA 1
ATOM 707 C C . ILE A 1 91 ? 10.531 4.255 1.414 1.00 91.00 91 ILE A C 1
ATOM 709 O O . ILE A 1 91 ? 10.093 3.733 0.391 1.00 91.00 91 ILE A O 1
ATOM 713 N N . ALA A 1 92 ? 11.642 3.822 2.014 1.00 93.38 92 ALA A N 1
ATOM 714 C CA . ALA A 1 92 ? 12.428 2.697 1.514 1.00 93.38 92 ALA A CA 1
ATOM 715 C C . ALA A 1 92 ? 11.608 1.402 1.455 1.00 93.38 92 ALA A C 1
ATOM 717 O O . ALA A 1 92 ? 11.760 0.605 0.536 1.00 93.38 92 ALA A O 1
ATOM 718 N N . ARG A 1 93 ? 10.686 1.202 2.394 1.00 93.38 93 ARG A N 1
ATOM 719 C CA . ARG A 1 93 ? 9.748 0.084 2.358 1.00 93.38 93 ARG A CA 1
ATOM 720 C C . ARG A 1 93 ? 8.697 0.251 1.260 1.00 93.38 93 ARG A C 1
ATOM 722 O O . ARG A 1 93 ? 8.538 -0.651 0.446 1.00 93.38 93 ARG A O 1
ATOM 729 N N . TRP A 1 94 ? 8.039 1.406 1.170 1.00 93.94 94 TRP A N 1
ATOM 730 C CA . TRP A 1 94 ? 7.041 1.678 0.128 1.00 93.94 94 TRP A CA 1
ATOM 731 C C . TRP A 1 94 ? 7.606 1.540 -1.286 1.00 93.94 94 TRP A C 1
ATOM 733 O O . TRP A 1 94 ? 6.912 1.050 -2.172 1.00 93.94 94 TRP A O 1
ATOM 743 N N . VAL A 1 95 ? 8.855 1.961 -1.496 1.00 94.62 95 VAL A N 1
ATOM 744 C CA . VAL A 1 95 ? 9.520 1.932 -2.803 1.00 94.62 95 VAL A CA 1
ATOM 745 C C . VAL A 1 95 ? 10.253 0.615 -3.056 1.00 94.62 95 VAL A C 1
ATOM 747 O O . VAL A 1 95 ? 10.249 0.114 -4.179 1.00 94.62 95 VAL A O 1
ATOM 750 N N . GLY A 1 96 ? 10.866 0.033 -2.028 1.00 95.06 96 GLY A N 1
ATOM 751 C CA . GLY A 1 96 ? 11.661 -1.188 -2.120 1.00 95.06 96 GLY A CA 1
ATOM 752 C C . GLY A 1 96 ? 10.851 -2.478 -2.020 1.00 95.06 96 GLY A C 1
ATOM 753 O O . GLY A 1 96 ? 11.279 -3.501 -2.547 1.00 95.06 96 GLY A O 1
ATOM 754 N N . SER A 1 97 ? 9.680 -2.460 -1.383 1.00 95.75 97 SER A N 1
ATOM 755 C CA . SER A 1 97 ? 8.748 -3.594 -1.327 1.00 95.75 97 SER A CA 1
ATOM 756 C C . SER A 1 97 ? 7.292 -3.165 -1.595 1.00 95.75 97 SER A C 1
ATOM 758 O O . SER A 1 97 ? 6.382 -3.490 -0.825 1.00 95.75 97 SER A O 1
ATOM 760 N N . PRO A 1 98 ? 7.016 -2.502 -2.738 1.00 95.88 98 PRO A N 1
ATOM 761 C CA . PRO A 1 98 ? 5.715 -1.888 -3.016 1.00 95.88 98 PRO A CA 1
ATOM 762 C C . PRO A 1 98 ? 4.560 -2.892 -2.986 1.00 95.88 98 PRO A C 1
ATOM 764 O O . PRO A 1 98 ? 3.474 -2.560 -2.523 1.00 95.88 98 PRO A O 1
ATOM 767 N N . MET A 1 99 ? 4.787 -4.142 -3.408 1.00 96.00 99 MET A N 1
ATOM 768 C CA . MET A 1 99 ? 3.770 -5.201 -3.355 1.00 96.00 99 MET A CA 1
ATOM 769 C C . MET A 1 99 ? 3.354 -5.534 -1.913 1.00 96.00 99 MET A C 1
ATOM 771 O O . MET A 1 99 ? 2.168 -5.699 -1.636 1.00 96.00 99 MET A O 1
ATOM 775 N N . SER A 1 100 ? 4.318 -5.593 -0.987 1.00 93.75 100 SER A N 1
ATOM 776 C CA . SER A 1 100 ? 4.059 -5.833 0.438 1.00 93.75 100 SER A CA 1
ATOM 777 C C . SER A 1 100 ? 3.324 -4.642 1.045 1.00 93.75 100 SER A C 1
ATOM 779 O O . SER A 1 100 ? 2.223 -4.805 1.571 1.00 93.75 100 SER A O 1
ATOM 781 N N . SER A 1 101 ? 3.856 -3.428 0.884 1.00 94.25 101 SER A N 1
ATOM 782 C CA . SER A 1 101 ? 3.223 -2.214 1.408 1.00 94.25 101 SER A CA 1
ATOM 783 C C . SER A 1 101 ? 1.799 -2.017 0.893 1.00 94.25 101 SER A C 1
ATOM 785 O O . SER A 1 101 ? 0.893 -1.772 1.687 1.00 94.25 101 SER A O 1
ATOM 787 N N . LEU A 1 102 ? 1.571 -2.187 -0.412 1.00 94.75 102 LEU A N 1
ATOM 788 C CA . LEU A 1 102 ? 0.242 -2.037 -0.996 1.00 94.75 102 LEU A CA 1
ATOM 789 C C . LEU A 1 102 ? -0.728 -3.111 -0.485 1.00 94.75 102 LEU A C 1
ATOM 791 O O . LEU A 1 102 ? -1.895 -2.800 -0.264 1.00 94.75 102 LEU A O 1
ATOM 795 N N . SER A 1 103 ? -0.264 -4.342 -0.243 1.00 93.50 103 SER A N 1
ATOM 796 C CA . SER A 1 103 ? -1.114 -5.404 0.309 1.00 93.50 103 SER A CA 1
ATOM 797 C C . SER A 1 103 ? -1.648 -5.053 1.705 1.00 93.50 103 SER A C 1
ATOM 799 O O . SER A 1 103 ? -2.853 -5.163 1.930 1.00 93.50 103 SER A O 1
ATOM 801 N N . TYR A 1 104 ? -0.800 -4.527 2.600 1.00 91.38 104 TYR A N 1
ATOM 802 C CA . TYR A 1 104 ? -1.205 -4.074 3.939 1.00 91.38 104 TYR A CA 1
ATOM 803 C C . TYR A 1 104 ? -2.106 -2.835 3.897 1.00 91.38 104 TYR A C 1
ATOM 805 O O . TYR A 1 104 ? -3.035 -2.704 4.694 1.00 91.38 104 TYR A O 1
ATOM 813 N N . THR A 1 105 ? -1.873 -1.916 2.964 1.00 92.50 105 THR A N 1
ATOM 814 C CA . THR A 1 105 ? -2.730 -0.732 2.850 1.00 92.50 105 THR A CA 1
ATOM 815 C C . THR A 1 105 ? -4.102 -1.092 2.270 1.00 92.50 105 THR A C 1
ATOM 817 O O . THR A 1 105 ? -5.123 -0.655 2.796 1.00 92.50 105 THR A O 1
ATOM 820 N N . LEU A 1 106 ? -4.164 -1.946 1.240 1.00 92.81 106 LEU A N 1
ATOM 821 C CA . LEU A 1 106 ? -5.431 -2.463 0.701 1.00 92.81 106 LEU A CA 1
ATOM 822 C C . LEU A 1 106 ? -6.204 -3.276 1.745 1.00 92.81 106 LEU A C 1
ATOM 824 O O . LEU A 1 106 ? -7.430 -3.177 1.810 1.00 92.81 106 LEU A O 1
ATOM 828 N N . TRP A 1 107 ? -5.483 -4.031 2.576 1.00 90.69 107 TRP A N 1
ATOM 829 C CA . TRP A 1 107 ? -6.022 -4.725 3.738 1.00 90.69 107 TRP A CA 1
ATOM 830 C C . TRP A 1 107 ? -6.747 -3.762 4.686 1.00 90.69 107 TRP A C 1
ATOM 832 O O . TRP A 1 107 ? -7.948 -3.907 4.925 1.00 90.69 107 TRP A O 1
ATOM 842 N N . ASN A 1 108 ? -6.062 -2.714 5.151 1.00 91.19 108 ASN A N 1
ATOM 843 C CA . ASN A 1 108 ? -6.643 -1.720 6.057 1.00 91.19 108 ASN A CA 1
ATOM 844 C C . ASN A 1 108 ? -7.842 -0.975 5.447 1.00 91.19 108 ASN A C 1
ATOM 846 O O . ASN A 1 108 ? -8.838 -0.732 6.137 1.00 91.19 108 ASN A O 1
ATOM 850 N N . ILE A 1 109 ? -7.788 -0.648 4.150 1.00 91.19 109 ILE A N 1
ATOM 851 C CA . ILE A 1 109 ? -8.917 -0.030 3.439 1.00 91.19 109 ILE A CA 1
ATOM 852 C C . ILE A 1 109 ? -10.115 -0.979 3.426 1.00 91.19 109 ILE A C 1
ATOM 854 O O . ILE A 1 109 ? -11.235 -0.541 3.680 1.00 91.19 109 ILE A O 1
ATOM 858 N N . SER A 1 110 ? -9.905 -2.276 3.186 1.00 89.69 110 SER A N 1
ATOM 859 C CA . SER A 1 110 ? -10.994 -3.256 3.207 1.00 89.69 110 SER A CA 1
ATOM 860 C C . SER A 1 110 ? -11.611 -3.408 4.594 1.00 89.69 110 SER A C 1
ATOM 862 O O . SER A 1 110 ? -12.831 -3.529 4.708 1.00 89.69 110 SER A O 1
ATOM 864 N N . VAL A 1 111 ? -10.793 -3.404 5.647 1.00 90.44 111 VAL A N 1
ATOM 865 C CA . VAL A 1 111 ? -11.261 -3.432 7.041 1.00 90.44 111 VAL A CA 1
ATOM 866 C C . VAL A 1 111 ? -12.108 -2.190 7.344 1.00 90.44 111 VAL A C 1
ATOM 868 O O . VAL A 1 111 ? -13.217 -2.305 7.865 1.00 90.44 111 VAL A O 1
ATOM 871 N N . SER A 1 112 ? -11.655 -1.013 6.910 1.00 91.94 112 SER A N 1
ATOM 872 C CA . SER A 1 112 ? -12.406 0.247 7.024 1.00 91.94 112 SER A CA 1
ATOM 873 C C . SER A 1 112 ? -13.729 0.207 6.245 1.00 91.94 112 SER A C 1
ATOM 875 O O . SER A 1 112 ? -14.769 0.657 6.733 1.00 91.94 112 SER A O 1
ATOM 877 N N . GLY A 1 113 ? -13.727 -0.405 5.058 1.00 91.50 113 GLY A N 1
ATOM 878 C CA . GLY A 1 113 ? -14.918 -0.622 4.237 1.00 91.50 113 GLY A CA 1
ATOM 879 C C . GLY A 1 113 ? -15.942 -1.543 4.904 1.00 91.50 113 GLY A C 1
ATOM 880 O O . GLY A 1 113 ? -17.147 -1.294 4.804 1.00 91.50 113 GLY A O 1
ATOM 881 N N . LYS A 1 114 ? -15.482 -2.561 5.646 1.00 91.12 114 LYS A N 1
ATOM 882 C CA . LYS A 1 114 ? -16.345 -3.425 6.466 1.00 91.12 114 LYS A CA 1
ATOM 883 C C . LYS A 1 114 ? -16.962 -2.669 7.641 1.00 91.12 114 LYS A C 1
ATOM 885 O O . LYS A 1 114 ? -18.171 -2.777 7.824 1.00 91.12 114 LYS A O 1
ATOM 890 N N . CYS A 1 115 ? -16.194 -1.848 8.366 1.00 93.50 115 CYS A N 1
ATOM 891 C CA . CYS A 1 115 ? -16.747 -0.957 9.397 1.00 93.50 115 CYS A CA 1
ATOM 892 C C . CYS A 1 115 ? -17.875 -0.081 8.826 1.00 93.50 115 CYS A C 1
ATOM 894 O O . CYS A 1 115 ? -18.964 -0.007 9.390 1.00 93.50 115 CYS A O 1
ATOM 896 N N . ALA A 1 116 ? -17.635 0.538 7.665 1.00 93.00 116 ALA A N 1
ATOM 897 C CA . ALA A 1 116 ? -18.611 1.396 6.992 1.00 93.00 116 ALA A CA 1
ATOM 898 C C . ALA A 1 116 ? -19.871 0.630 6.563 1.00 93.00 116 ALA A C 1
ATOM 900 O O . ALA A 1 116 ? -20.980 1.156 6.645 1.00 93.00 116 ALA A O 1
ATOM 901 N N . LEU A 1 117 ? -19.715 -0.616 6.109 1.00 91.38 117 LEU A N 1
ATOM 902 C CA . LEU A 1 117 ? -20.840 -1.476 5.751 1.00 91.38 117 LEU A CA 1
ATOM 903 C C . LEU A 1 117 ? -21.663 -1.888 6.979 1.00 91.38 117 LEU A C 1
ATOM 905 O O . LEU A 1 117 ? -22.887 -1.835 6.920 1.00 91.38 117 LEU A O 1
ATOM 909 N N . MET A 1 118 ? -21.019 -2.267 8.086 1.00 92.44 118 MET A N 1
ATOM 910 C CA . MET A 1 118 ? -21.718 -2.665 9.314 1.00 92.44 118 MET A CA 1
ATOM 911 C C . MET A 1 118 ? -22.526 -1.512 9.912 1.00 92.44 118 MET A C 1
ATOM 913 O O . MET A 1 118 ? -23.663 -1.725 10.330 1.00 92.44 118 MET A O 1
ATOM 917 N N . VAL A 1 119 ? -21.982 -0.290 9.873 1.00 92.81 119 VAL A N 1
ATOM 918 C CA . VAL A 1 119 ? -22.698 0.930 10.280 1.00 92.81 119 VAL A CA 1
ATOM 919 C C . VAL A 1 119 ? -23.861 1.245 9.337 1.00 92.81 119 VAL A C 1
ATOM 921 O O . VAL A 1 119 ? -24.948 1.556 9.813 1.00 92.81 119 VAL A O 1
ATOM 924 N N . ASP A 1 120 ? -23.694 1.106 8.015 1.00 90.81 120 ASP A N 1
ATOM 925 C CA . ASP A 1 120 ? -24.818 1.251 7.073 1.00 90.81 120 ASP A CA 1
ATOM 926 C C . ASP A 1 120 ? -25.937 0.236 7.352 1.00 90.81 120 ASP A C 1
ATOM 928 O O . ASP A 1 120 ? -27.119 0.569 7.257 1.00 90.81 120 ASP A O 1
ATOM 932 N N . MET A 1 121 ? -25.568 -1.001 7.689 1.00 88.44 121 MET A N 1
ATOM 933 C CA . MET A 1 121 ? -26.511 -2.072 8.004 1.00 88.44 121 MET A CA 1
ATOM 934 C C . MET A 1 121 ? -27.173 -1.923 9.372 1.00 88.44 121 MET A C 1
ATOM 936 O O . MET A 1 121 ? -28.188 -2.575 9.595 1.00 88.44 121 MET A O 1
ATOM 940 N N . ALA A 1 122 ? -26.642 -1.086 10.263 1.00 89.19 122 ALA A N 1
ATOM 941 C CA . ALA A 1 122 ? -27.190 -0.894 11.602 1.00 89.19 122 ALA A CA 1
ATOM 942 C C . ALA A 1 122 ? -28.583 -0.250 11.585 1.00 89.19 122 ALA A C 1
ATOM 944 O O . ALA A 1 122 ? -29.342 -0.441 12.526 1.00 89.19 122 ALA A O 1
ATOM 945 N N . VAL A 1 123 ? -28.927 0.463 10.505 1.00 86.12 123 VAL A N 1
ATOM 946 C CA . VAL A 1 123 ? -30.191 1.198 10.353 1.00 86.12 123 VAL A CA 1
ATOM 947 C C . VAL A 1 123 ? -30.937 0.751 9.091 1.00 86.12 123 VAL A C 1
ATOM 949 O O . VAL A 1 123 ? -30.335 0.513 8.032 1.00 86.12 123 VAL A O 1
ATOM 952 N N . GLY A 1 124 ? -32.266 0.696 9.179 1.00 79.75 124 GLY A N 1
ATOM 953 C CA . GLY A 1 124 ? -33.175 0.481 8.051 1.00 79.75 124 GLY A CA 1
ATOM 954 C C . GLY A 1 124 ? -33.099 1.510 6.899 1.00 79.75 124 GLY A C 1
ATOM 955 O O . GLY A 1 124 ? -32.310 2.463 6.889 1.00 79.75 124 GLY A O 1
ATOM 956 N N . TYR A 1 125 ? -33.925 1.285 5.865 1.00 73.00 125 TYR A N 1
ATOM 957 C CA . TYR A 1 125 ? -34.045 2.154 4.673 1.00 73.00 125 TYR A CA 1
ATOM 958 C C . TYR A 1 125 ? -35.168 3.206 4.752 1.00 73.00 125 TYR A C 1
ATOM 960 O O . TYR A 1 125 ? -35.130 4.165 3.984 1.00 73.00 125 TYR A O 1
ATOM 968 N N . ARG A 1 126 ? -36.165 3.004 5.629 1.00 62.91 126 ARG A N 1
ATOM 969 C CA . ARG A 1 126 ? -37.297 3.922 5.908 1.00 62.91 126 ARG A CA 1
ATOM 970 C C . ARG A 1 126 ? -36.793 5.274 6.445 1.00 62.91 126 ARG A C 1
ATOM 972 O O . ARG A 1 126 ? -35.591 5.314 6.717 1.00 62.91 126 ARG A O 1
ATOM 979 N N . PRO A 1 127 ? -37.606 6.369 6.507 1.00 58.00 127 PRO A N 1
ATOM 980 C CA . PRO A 1 127 ? -37.064 7.708 6.761 1.00 58.00 127 PRO A CA 1
ATOM 981 C C . PRO A 1 127 ? -36.098 7.619 7.925 1.00 58.00 127 PRO A C 1
ATOM 983 O O . PRO A 1 127 ? -36.466 7.110 8.982 1.00 58.00 127 PRO A O 1
ATOM 986 N N . LEU A 1 128 ? -34.833 7.929 7.620 1.00 60.06 128 LEU A N 1
ATOM 987 C CA . LEU A 1 128 ? -33.721 7.673 8.516 1.00 60.06 128 LEU A CA 1
ATOM 988 C C . LEU A 1 128 ? -34.100 8.298 9.855 1.00 60.06 128 LEU A C 1
ATOM 990 O O . LEU A 1 128 ? -34.184 9.522 9.933 1.00 60.06 128 LEU A O 1
ATOM 994 N N . PHE A 1 129 ? -34.310 7.436 10.852 1.00 61.94 129 PHE A N 1
ATOM 995 C CA . PHE A 1 129 ? -34.673 7.769 12.225 1.00 61.94 129 PHE A CA 1
ATOM 996 C C . PHE A 1 129 ? -36.140 8.191 12.397 1.00 61.94 129 PHE A C 1
ATOM 998 O O . PHE A 1 129 ? -36.511 9.340 12.167 1.00 61.94 129 PHE A O 1
ATOM 1005 N N . ALA A 1 130 ? -36.972 7.249 12.847 1.00 60.06 130 ALA A N 1
ATOM 1006 C CA . ALA A 1 130 ? -38.339 7.535 13.281 1.00 60.06 130 ALA A CA 1
ATOM 1007 C C . ALA A 1 130 ? -38.360 8.212 14.664 1.00 60.06 130 ALA A C 1
ATOM 1009 O O . ALA A 1 130 ? -39.332 8.882 15.008 1.00 60.06 130 ALA A O 1
ATOM 1010 N N . SER A 1 131 ? -37.280 8.061 15.444 1.00 74.31 131 SER A N 1
ATOM 1011 C CA . SER A 1 131 ? -37.133 8.637 16.782 1.00 74.31 131 SER A CA 1
ATOM 1012 C C . SER A 1 131 ? -35.769 9.306 17.011 1.00 74.31 131 SER A C 1
ATOM 1014 O O . SER A 1 131 ? -34.760 8.989 16.372 1.00 74.31 131 SER A O 1
ATOM 1016 N N . THR A 1 132 ? -35.724 10.233 17.973 1.00 80.75 132 THR A N 1
ATOM 1017 C CA . THR A 1 132 ? -34.479 10.866 18.445 1.00 80.75 132 THR A CA 1
ATOM 1018 C C . THR A 1 132 ? -33.508 9.830 19.021 1.00 80.75 132 THR A C 1
ATOM 1020 O O . THR A 1 132 ? -32.307 9.915 18.775 1.00 80.75 132 THR A O 1
ATOM 1023 N N . GLN A 1 133 ? -34.032 8.801 19.695 1.00 81.88 133 GLN A N 1
ATOM 1024 C CA . GLN A 1 133 ? -33.247 7.716 20.289 1.00 81.88 133 GLN A CA 1
ATOM 1025 C C . GLN A 1 133 ? -32.466 6.924 19.229 1.00 81.88 133 GLN A C 1
ATOM 1027 O O . GLN A 1 133 ? -31.252 6.773 19.341 1.00 81.88 133 GLN A O 1
ATOM 1032 N N . GLU A 1 134 ? -33.118 6.528 18.130 1.00 79.56 134 GLU A N 1
ATOM 1033 C CA . GLU A 1 134 ? -32.453 5.831 17.017 1.00 79.56 134 GLU A CA 1
ATOM 1034 C C . GLU A 1 134 ? -31.312 6.664 16.406 1.00 79.56 134 GLU A C 1
ATOM 1036 O O . GLU A 1 134 ? -30.300 6.123 15.952 1.00 79.56 134 GLU A O 1
ATOM 1041 N N . THR A 1 135 ? -31.457 7.995 16.402 1.00 83.38 135 THR A N 1
ATOM 1042 C CA . THR A 1 135 ? -30.412 8.907 15.917 1.00 83.38 135 THR A CA 1
ATOM 1043 C C . THR A 1 135 ? -29.198 8.901 16.845 1.00 83.38 135 THR A C 1
ATOM 1045 O O . THR A 1 135 ? -28.056 8.873 16.377 1.00 83.38 135 THR A O 1
ATOM 1048 N N . GLU A 1 136 ? -29.416 8.933 18.158 1.00 86.50 136 GLU A N 1
ATOM 1049 C CA . GLU A 1 136 ? -28.339 8.858 19.148 1.00 86.50 136 GLU A CA 1
ATOM 1050 C C . GLU A 1 136 ? -27.618 7.512 19.094 1.00 86.50 136 GLU A C 1
ATOM 1052 O O . GLU A 1 136 ? -26.385 7.471 19.082 1.00 86.50 136 GLU A O 1
ATOM 1057 N N . ASP A 1 137 ? -28.362 6.418 18.965 1.00 87.38 137 ASP A N 1
ATOM 1058 C CA . ASP A 1 137 ? -27.802 5.069 18.921 1.00 87.38 137 ASP A CA 1
ATOM 1059 C C . ASP A 1 137 ? -26.976 4.842 17.650 1.00 87.38 137 ASP A C 1
ATOM 1061 O O . ASP A 1 137 ? -25.875 4.282 17.710 1.00 87.38 137 ASP A O 1
ATOM 1065 N N . PHE A 1 138 ? -27.432 5.379 16.512 1.00 89.38 138 PHE A N 1
ATOM 1066 C CA . PHE A 1 138 ? -26.643 5.421 15.282 1.00 89.38 138 PHE A CA 1
ATOM 1067 C C . PHE A 1 138 ? -25.359 6.245 15.430 1.00 89.38 138 PHE A C 1
ATOM 1069 O O . PHE A 1 138 ? -24.288 5.821 14.989 1.00 89.38 138 PHE A O 1
ATOM 1076 N N . ASN A 1 139 ? -25.429 7.421 16.054 1.00 91.31 139 ASN A N 1
ATOM 1077 C CA . ASN A 1 139 ? -24.240 8.244 16.268 1.00 91.31 139 ASN A CA 1
ATOM 1078 C C . ASN A 1 139 ? -23.224 7.528 17.167 1.00 91.31 139 ASN A C 1
ATOM 1080 O O . ASN A 1 139 ? -22.036 7.507 16.842 1.00 91.31 139 ASN A O 1
ATOM 1084 N N . ASN A 1 140 ? -23.698 6.879 18.231 1.00 92.44 140 ASN A N 1
ATOM 1085 C CA . ASN A 1 140 ? -22.872 6.098 19.144 1.00 92.44 140 ASN A CA 1
ATOM 1086 C C . ASN A 1 140 ? -22.167 4.941 18.424 1.00 92.44 140 ASN A C 1
ATOM 1088 O O . ASN A 1 140 ? -20.951 4.801 18.552 1.00 92.44 140 ASN A O 1
ATOM 1092 N N . ILE A 1 141 ? -22.890 4.144 17.625 1.00 92.81 141 ILE A N 1
ATOM 1093 C CA . ILE A 1 141 ? -22.280 3.010 16.915 1.00 92.81 141 ILE A CA 1
ATOM 1094 C C . ILE A 1 141 ? -21.299 3.486 15.835 1.00 92.81 141 ILE A C 1
ATOM 1096 O O . ILE A 1 141 ? -20.211 2.931 15.682 1.00 92.81 141 ILE A O 1
ATOM 1100 N N . ARG A 1 142 ? -21.632 4.571 15.126 1.00 94.06 142 ARG A N 1
ATOM 1101 C CA . ARG A 1 142 ? -20.753 5.205 14.136 1.00 94.06 142 ARG A CA 1
ATOM 1102 C C . ARG A 1 142 ? -19.443 5.672 14.772 1.00 94.06 142 ARG A C 1
ATOM 1104 O O . ARG A 1 142 ? -18.383 5.523 14.164 1.00 94.06 142 ARG A O 1
ATOM 1111 N N . ASP A 1 143 ? -19.506 6.237 15.974 1.00 95.31 143 ASP A N 1
ATOM 1112 C CA . ASP A 1 143 ? -18.331 6.682 16.726 1.00 95.31 143 ASP A CA 1
ATOM 1113 C C . ASP A 1 143 ? -17.471 5.489 17.169 1.00 95.31 143 ASP A C 1
ATOM 1115 O O . ASP A 1 143 ? -16.255 5.518 16.974 1.00 95.31 143 ASP A O 1
ATOM 1119 N N . SER A 1 144 ? -18.087 4.399 17.634 1.00 95.00 144 SER A N 1
ATOM 1120 C CA . SER A 1 144 ? -17.396 3.148 17.974 1.00 95.00 144 SER A CA 1
ATOM 1121 C C . SER A 1 144 ? -16.642 2.540 16.788 1.00 95.00 144 SER A C 1
ATOM 1123 O O . SER A 1 144 ? -15.447 2.268 16.892 1.00 95.00 144 SER A O 1
ATOM 1125 N N . PHE A 1 145 ? -17.295 2.376 15.633 1.00 95.31 145 PHE A N 1
ATOM 1126 C CA . PHE A 1 145 ? -16.644 1.823 14.437 1.00 95.31 145 PHE A CA 1
ATOM 1127 C C . PHE A 1 145 ? -15.584 2.763 13.848 1.00 95.31 145 PHE A C 1
ATOM 1129 O O . PHE A 1 145 ? -14.587 2.293 13.296 1.00 95.31 145 PHE A O 1
ATOM 1136 N N . TYR A 1 146 ? -15.754 4.083 13.988 1.00 94.31 146 TYR A N 1
ATOM 1137 C CA . TYR A 1 146 ? -14.716 5.041 13.612 1.00 94.31 146 TYR A CA 1
ATOM 1138 C C . TYR A 1 146 ? -13.485 4.919 14.519 1.00 94.31 146 TYR A C 1
ATOM 1140 O O . TYR A 1 146 ? -12.369 4.855 14.014 1.00 94.31 146 TYR A O 1
ATOM 1148 N N . ILE A 1 147 ? -13.662 4.821 15.842 1.00 95.00 147 ILE A N 1
ATOM 1149 C CA . ILE A 1 147 ? -12.548 4.592 16.776 1.00 95.00 147 ILE A CA 1
ATOM 1150 C C . ILE A 1 147 ? -11.868 3.251 16.482 1.00 95.00 147 ILE A C 1
ATOM 1152 O O . ILE A 1 147 ? -10.642 3.202 16.437 1.00 95.00 147 ILE A O 1
ATOM 1156 N N . LEU A 1 148 ? -12.633 2.191 16.206 1.00 94.94 148 LEU A N 1
ATOM 1157 C CA . LEU A 1 148 ? -12.089 0.882 15.840 1.00 94.94 148 LEU A CA 1
ATOM 1158 C C . LEU A 1 148 ? -11.219 0.951 14.572 1.00 94.94 148 LEU A C 1
ATOM 1160 O O . LEU A 1 148 ? -10.129 0.382 14.531 1.00 94.94 148 LEU A O 1
ATOM 1164 N N . MET A 1 149 ? -11.664 1.697 13.557 1.00 92.56 149 MET A N 1
ATOM 1165 C CA . MET A 1 149 ? -10.884 1.959 12.343 1.00 92.56 149 MET A CA 1
ATOM 1166 C C . MET A 1 149 ? -9.559 2.676 12.654 1.00 92.56 149 MET A C 1
ATOM 1168 O O . MET A 1 149 ? -8.534 2.360 12.055 1.00 92.56 149 MET A O 1
ATOM 1172 N N . VAL A 1 150 ? -9.555 3.612 13.608 1.00 92.44 150 VAL A N 1
ATOM 1173 C CA . VAL A 1 150 ? -8.335 4.310 14.051 1.00 92.44 150 VAL A CA 1
ATOM 1174 C C . VAL A 1 150 ? -7.423 3.373 14.850 1.00 92.44 150 VAL A C 1
ATOM 1176 O O . VAL A 1 150 ? -6.226 3.325 14.583 1.00 92.44 150 VAL A O 1
ATOM 1179 N N . MET A 1 151 ? -7.975 2.583 15.777 1.00 92.75 151 MET A N 1
ATOM 1180 C CA . MET A 1 151 ? -7.237 1.581 16.561 1.00 92.75 151 MET A CA 1
ATOM 1181 C C . MET A 1 151 ? -6.545 0.544 15.671 1.00 92.75 151 MET A C 1
ATOM 1183 O O . MET A 1 151 ? -5.439 0.111 15.980 1.00 92.75 151 MET A O 1
ATOM 1187 N N . ASN A 1 152 ? -7.150 0.186 14.531 1.00 92.50 152 ASN A N 1
ATOM 1188 C CA . ASN A 1 152 ? -6.573 -0.755 13.570 1.00 92.50 152 ASN A CA 1
ATOM 1189 C C . ASN A 1 152 ? -5.187 -0.335 13.043 1.00 92.50 152 ASN A C 1
ATOM 1191 O O . ASN A 1 152 ? -4.431 -1.176 12.562 1.00 92.50 152 ASN A O 1
ATOM 1195 N N . GLN A 1 153 ? -4.842 0.951 13.125 1.00 90.62 153 GLN A N 1
ATOM 1196 C CA . GLN A 1 153 ? -3.575 1.491 12.625 1.00 90.62 153 GLN A CA 1
ATOM 1197 C C . GLN A 1 153 ? -2.424 1.385 13.617 1.00 90.62 153 GLN A C 1
ATOM 1199 O O . GLN A 1 153 ? -1.295 1.719 13.262 1.00 90.62 153 GLN A O 1
ATOM 1204 N N . PHE A 1 154 ? -2.687 0.945 14.843 1.00 91.00 154 PHE A N 1
ATOM 1205 C CA . PHE A 1 154 ? -1.682 0.848 15.888 1.00 91.00 154 PHE A CA 1
ATOM 1206 C C . PHE A 1 154 ? -1.399 -0.610 16.232 1.00 91.00 154 PHE A C 1
ATOM 1208 O O . PHE A 1 154 ? -2.297 -1.452 16.268 1.00 91.00 154 PHE A O 1
ATOM 1215 N N . GLU A 1 155 ? -0.131 -0.903 16.497 1.00 86.81 155 GLU A N 1
ATOM 1216 C CA . GLU A 1 155 ? 0.294 -2.195 17.022 1.00 86.81 155 GLU A CA 1
ATOM 1217 C C . GLU A 1 155 ? -0.097 -2.276 18.501 1.00 86.81 155 GLU A C 1
ATOM 1219 O O . GLU A 1 155 ? 0.307 -1.433 19.312 1.00 86.81 155 GLU A O 1
ATOM 1224 N N . ALA A 1 156 ? -0.898 -3.282 18.846 1.00 84.25 156 ALA A N 1
ATOM 1225 C CA . ALA A 1 156 ? -1.195 -3.610 20.232 1.00 84.25 156 ALA A CA 1
ATOM 1226 C C . ALA A 1 156 ? 0.002 -4.335 20.863 1.00 84.25 156 ALA A C 1
ATOM 1228 O O . ALA A 1 156 ? 0.710 -5.091 20.195 1.00 84.25 156 ALA A O 1
ATOM 1229 N N . LYS A 1 157 ? 0.219 -4.119 22.161 1.00 81.31 157 LYS A N 1
ATOM 1230 C CA . LYS A 1 157 ? 1.275 -4.786 22.922 1.00 81.31 157 LYS A CA 1
ATOM 1231 C C . LYS A 1 157 ? 1.143 -6.313 22.780 1.00 81.31 157 LYS A C 1
ATOM 1233 O O . LYS A 1 157 ? 0.052 -6.843 23.008 1.00 81.31 157 LYS A O 1
ATOM 1238 N N . PRO A 1 158 ? 2.225 -7.040 22.446 1.00 68.00 158 PRO A N 1
ATOM 1239 C CA . PRO A 1 158 ? 2.182 -8.493 22.391 1.00 68.00 158 PRO A CA 1
ATOM 1240 C C . PRO A 1 158 ? 1.949 -9.038 23.804 1.00 68.00 158 PRO A C 1
ATOM 1242 O O . PRO A 1 158 ? 2.780 -8.868 24.696 1.00 68.00 158 PRO A O 1
ATOM 1245 N N . LEU A 1 159 ? 0.793 -9.667 24.008 1.00 69.94 159 LEU A N 1
ATOM 1246 C CA . LEU A 1 159 ? 0.385 -10.301 25.260 1.00 69.94 159 LEU A CA 1
ATOM 1247 C C . LEU A 1 159 ? 0.146 -11.790 24.966 1.00 69.94 159 LEU A C 1
ATOM 1249 O O . LEU A 1 159 ? -0.974 -12.153 24.605 1.00 69.94 159 LEU A O 1
ATOM 1253 N N . PRO A 1 160 ? 1.181 -12.650 25.062 1.00 60.34 160 PRO A N 1
ATOM 1254 C CA . PRO A 1 160 ? 1.118 -14.037 24.595 1.00 60.34 160 PRO A CA 1
ATOM 1255 C C . PRO A 1 160 ? -0.012 -14.858 25.229 1.00 60.34 160 PRO A C 1
ATOM 1257 O O . PRO A 1 160 ? -0.653 -15.625 24.527 1.00 60.34 160 PRO A O 1
ATOM 1260 N N . HIS A 1 161 ? -0.302 -14.646 26.518 1.00 64.50 161 HIS A N 1
ATOM 1261 C CA . HIS A 1 161 ? -1.273 -15.441 27.282 1.00 64.50 161 HIS A CA 1
ATOM 1262 C C . HIS A 1 161 ? -2.632 -14.759 27.502 1.00 64.50 161 HIS A C 1
ATOM 1264 O O . HIS A 1 161 ? -3.528 -15.399 28.033 1.00 64.50 161 HIS A O 1
ATOM 1270 N N . MET A 1 162 ? -2.803 -13.494 27.085 1.00 69.25 162 MET A N 1
ATOM 1271 C CA . MET A 1 162 ? -3.965 -12.662 27.462 1.00 69.25 162 MET A CA 1
ATOM 1272 C C . MET A 1 162 ? -4.713 -12.071 26.256 1.00 69.25 162 MET A C 1
ATOM 1274 O O . MET A 1 162 ? -5.296 -10.985 26.324 1.00 69.25 162 MET A O 1
ATOM 1278 N N . LYS A 1 163 ? -4.640 -12.738 25.095 1.00 75.69 163 LYS A N 1
ATOM 1279 C CA . LYS A 1 163 ? -5.205 -12.218 23.835 1.00 75.69 163 LYS A CA 1
ATOM 1280 C C . LYS A 1 163 ? -6.729 -12.093 23.893 1.00 75.69 163 LYS A C 1
ATOM 1282 O O . LYS A 1 163 ? -7.281 -11.182 23.282 1.00 75.69 163 LYS A O 1
ATOM 1287 N N . ARG A 1 164 ? -7.402 -13.003 24.605 1.00 81.31 164 ARG A N 1
ATOM 1288 C CA . ARG A 1 164 ? -8.869 -13.053 24.707 1.00 81.31 164 ARG A CA 1
ATOM 1289 C C . ARG A 1 164 ? -9.402 -11.949 25.618 1.00 81.31 164 ARG A C 1
ATOM 1291 O O . ARG A 1 164 ? -10.413 -11.331 25.307 1.00 81.31 164 ARG A O 1
ATOM 1298 N N . GLU A 1 165 ? -8.712 -11.689 26.716 1.00 84.62 165 GLU A N 1
ATOM 1299 C CA . GLU A 1 165 ? -9.048 -10.689 27.726 1.00 84.62 165 GLU A CA 1
ATOM 1300 C C . GLU A 1 165 ? -8.771 -9.284 27.184 1.00 84.62 165 GLU A C 1
ATOM 1302 O O . GLU A 1 165 ? -9.592 -8.385 27.352 1.00 84.62 165 GLU A O 1
ATOM 1307 N N . ALA A 1 166 ? -7.666 -9.108 26.446 1.00 85.88 166 ALA A N 1
ATOM 1308 C CA . ALA A 1 166 ? -7.367 -7.868 25.731 1.00 85.88 166 ALA A CA 1
ATOM 1309 C C . ALA A 1 166 ? -8.437 -7.538 24.674 1.00 85.88 166 ALA A C 1
ATOM 1311 O O . ALA A 1 166 ? -8.857 -6.388 24.547 1.00 85.88 166 ALA A O 1
ATOM 1312 N N . GLU A 1 167 ? -8.911 -8.541 23.934 1.00 87.44 167 GLU A N 1
ATOM 1313 C CA . GLU A 1 167 ? -10.011 -8.372 22.987 1.00 87.44 167 GLU A CA 1
ATOM 1314 C C . GLU A 1 167 ? -11.334 -8.035 23.690 1.00 87.44 167 GLU A C 1
ATOM 1316 O O . GLU A 1 167 ? -12.028 -7.105 23.276 1.00 87.44 167 GLU A O 1
ATOM 1321 N N . GLY A 1 168 ? -11.662 -8.738 24.780 1.00 88.25 168 GLY A N 1
ATOM 1322 C CA . GLY A 1 168 ? -12.840 -8.455 25.604 1.00 88.25 168 GLY A CA 1
ATOM 1323 C C . GLY A 1 168 ? -12.833 -7.028 26.160 1.00 88.25 168 GLY A C 1
ATOM 1324 O O . GLY A 1 168 ? -13.836 -6.321 26.064 1.00 88.25 168 GLY A O 1
ATOM 1325 N N . LEU A 1 169 ? -11.679 -6.553 26.640 1.00 91.19 169 LEU A N 1
ATOM 1326 C CA . LEU A 1 169 ? -11.499 -5.168 27.075 1.00 91.19 169 LEU A CA 1
ATOM 1327 C C . LEU A 1 169 ? -11.783 -4.180 25.936 1.00 91.19 169 LEU A C 1
ATOM 1329 O O . LEU A 1 169 ? -12.537 -3.228 26.128 1.00 91.19 169 LEU A O 1
ATOM 1333 N N . LEU A 1 170 ? -11.232 -4.408 24.738 1.00 91.94 170 LEU A N 1
ATOM 1334 C CA . LEU A 1 170 ? -11.494 -3.544 23.582 1.00 91.94 170 LEU A CA 1
ATOM 1335 C C . LEU A 1 170 ? -12.978 -3.528 23.198 1.00 91.94 170 LEU A C 1
ATOM 1337 O O . LEU A 1 170 ? -13.509 -2.469 22.866 1.00 91.94 170 LEU A O 1
ATOM 1341 N N . ARG A 1 171 ? -13.678 -4.663 23.284 1.00 92.19 171 ARG A N 1
ATOM 1342 C CA . ARG A 1 171 ? -15.125 -4.729 23.029 1.00 92.19 171 ARG A CA 1
ATOM 1343 C C . ARG A 1 171 ? -15.930 -3.931 24.045 1.00 92.19 171 ARG A C 1
ATOM 1345 O O . ARG A 1 171 ? -16.838 -3.209 23.639 1.00 92.19 171 ARG A O 1
ATOM 1352 N N . ILE A 1 172 ? -15.573 -3.994 25.330 1.00 92.06 172 ILE A N 1
ATOM 1353 C CA . ILE A 1 172 ? -16.181 -3.148 26.368 1.00 92.06 172 ILE A CA 1
ATOM 1354 C C . ILE A 1 172 ? -15.941 -1.674 26.030 1.00 92.06 172 ILE A C 1
ATOM 1356 O O . ILE A 1 172 ? -16.900 -0.911 25.917 1.00 92.06 172 ILE A O 1
ATOM 1360 N N . VAL A 1 173 ? -14.685 -1.285 25.773 1.00 94.00 173 VAL A N 1
ATOM 1361 C CA . VAL A 1 173 ? -14.310 0.094 25.411 1.00 94.00 173 VAL A CA 1
ATOM 1362 C C . VAL A 1 173 ? -15.130 0.593 24.217 1.00 94.00 173 VAL A C 1
ATOM 1364 O O . VAL A 1 173 ? -15.597 1.733 24.227 1.00 94.00 173 VAL A O 1
ATOM 1367 N N . LEU A 1 174 ? -15.343 -0.245 23.199 1.00 94.50 174 LEU A N 1
ATOM 1368 C CA . LEU A 1 174 ? -15.976 0.143 21.938 1.00 94.50 174 LEU A CA 1
ATOM 1369 C C . LEU A 1 174 ? -17.504 0.067 21.942 1.00 94.50 174 LEU A C 1
ATOM 1371 O O . LEU A 1 174 ? -18.125 0.957 21.372 1.00 94.50 174 LEU A O 1
ATOM 1375 N N . PHE A 1 175 ? -18.129 -0.939 22.552 1.00 93.31 175 PHE A N 1
ATOM 1376 C CA . PHE A 1 175 ? -19.564 -1.207 22.364 1.00 93.31 175 PHE A CA 1
ATOM 1377 C C . PHE A 1 175 ? -20.420 -1.004 23.619 1.00 93.31 175 PHE A C 1
ATOM 1379 O O . PHE A 1 175 ? -21.625 -0.772 23.495 1.00 93.31 175 PHE A O 1
ATOM 1386 N N . SER A 1 176 ? -19.821 -0.977 24.814 1.00 90.75 176 SER A N 1
ATOM 1387 C CA . SER A 1 176 ? -20.563 -0.754 26.063 1.00 90.75 176 SER A CA 1
ATOM 1388 C C . SER A 1 176 ? -21.172 0.656 26.132 1.00 90.75 176 SER A C 1
ATOM 1390 O O . SER A 1 176 ? -20.532 1.625 25.710 1.00 90.75 176 SER A O 1
ATOM 1392 N N . LYS A 1 177 ? -22.417 0.789 26.608 1.00 86.06 177 LYS A N 1
ATOM 1393 C CA . LYS A 1 177 ? -23.111 2.084 26.801 1.00 86.06 177 LYS A CA 1
ATOM 1394 C C . LYS A 1 177 ? -23.116 2.496 28.274 1.00 86.06 177 LYS A C 1
ATOM 1396 O O . LYS A 1 177 ? -22.882 3.667 28.571 1.00 86.06 177 LYS A O 1
ATOM 1401 N N . ASP A 1 178 ? -23.322 1.515 29.146 1.00 83.56 178 ASP A N 1
ATOM 1402 C CA . ASP A 1 178 ? -23.751 1.707 30.534 1.00 83.56 178 ASP A CA 1
ATOM 1403 C C . ASP A 1 178 ? -22.590 1.847 31.526 1.00 83.56 178 ASP A C 1
ATOM 1405 O O . ASP A 1 178 ? -22.796 2.223 32.678 1.00 83.56 178 ASP A O 1
ATOM 1409 N N . LEU A 1 179 ? -21.349 1.604 31.085 1.00 88.00 179 LEU A N 1
ATOM 1410 C CA . LEU A 1 179 ? -20.179 1.763 31.942 1.00 88.00 179 LEU A CA 1
ATOM 1411 C C . LEU A 1 179 ? -19.962 3.240 32.313 1.00 88.00 179 LEU A C 1
ATOM 1413 O O . LEU A 1 179 ? -19.708 4.096 31.451 1.00 88.00 179 LEU A O 1
ATOM 1417 N N . ARG A 1 180 ? -20.010 3.521 33.618 1.00 88.62 180 ARG A N 1
ATOM 1418 C CA . ARG A 1 180 ? -19.660 4.822 34.197 1.00 88.62 180 ARG A CA 1
ATOM 1419 C C . ARG A 1 180 ? -18.152 4.934 34.358 1.00 88.62 180 ARG A C 1
ATOM 1421 O O . ARG A 1 180 ? -17.497 4.002 34.814 1.00 88.62 180 ARG A O 1
ATOM 1428 N N . LEU A 1 181 ? -17.604 6.082 33.973 1.00 86.44 181 LEU A N 1
ATOM 1429 C CA . LEU A 1 181 ? -16.172 6.344 34.045 1.00 86.44 181 LEU A CA 1
ATOM 1430 C C . LEU A 1 181 ? -15.833 7.237 35.232 1.00 86.44 181 LEU A C 1
ATOM 1432 O O . LEU A 1 181 ? -16.504 8.247 35.459 1.00 86.44 181 LEU A O 1
ATOM 1436 N N . ILE A 1 182 ? -14.749 6.900 35.931 1.00 82.56 182 ILE A N 1
ATOM 1437 C CA . ILE A 1 182 ? -14.191 7.727 37.003 1.00 82.56 182 ILE A CA 1
ATOM 1438 C C . ILE A 1 182 ? -13.103 8.639 36.427 1.00 82.56 182 ILE A C 1
ATOM 1440 O O . ILE A 1 182 ? -12.011 8.180 36.095 1.00 82.56 182 ILE A O 1
ATOM 1444 N N . GLU A 1 183 ? -13.379 9.941 36.326 1.00 74.19 183 GLU A N 1
ATOM 1445 C CA . GLU A 1 183 ? -12.381 10.955 35.962 1.00 74.19 183 GLU A CA 1
ATOM 1446 C C . GLU A 1 183 ? -11.883 11.682 37.228 1.00 74.19 183 GLU A C 1
ATOM 1448 O O . GLU A 1 183 ? -12.671 12.263 37.984 1.00 74.19 183 GLU A O 1
ATOM 1453 N N . TYR A 1 184 ? -10.567 11.630 37.463 1.00 67.62 184 TYR A N 1
ATOM 1454 C CA . TYR A 1 184 ? -9.876 12.344 38.542 1.00 67.62 184 TYR A CA 1
ATOM 1455 C C . TYR A 1 184 ? -9.142 13.559 37.968 1.00 67.62 184 TYR A C 1
ATOM 1457 O O . TYR A 1 184 ? -8.434 13.430 36.968 1.00 67.62 184 TYR A O 1
ATOM 1465 N N . GLU A 1 185 ? -9.254 14.713 38.621 1.00 63.09 185 GLU A N 1
ATOM 1466 C CA . GLU A 1 185 ? -8.430 15.891 38.334 1.00 63.09 185 GLU A CA 1
ATOM 1467 C C . GLU A 1 185 ? -7.658 16.236 39.615 1.00 63.09 185 GLU A C 1
ATOM 1469 O O . GLU A 1 185 ? -8.233 16.615 40.637 1.00 63.09 185 GLU A O 1
ATOM 1474 N N . GLY A 1 186 ? -6.343 16.004 39.612 1.00 66.56 186 GLY A N 1
ATOM 1475 C CA . GLY A 1 186 ? -5.542 16.070 40.837 1.00 66.56 186 GLY A CA 1
ATOM 1476 C C . GLY A 1 186 ? -5.876 14.935 41.817 1.00 66.56 186 GLY A C 1
ATOM 1477 O O . GLY A 1 186 ? -5.840 13.765 41.442 1.00 66.56 186 GLY A O 1
ATOM 1478 N N . ARG A 1 187 ? -6.158 15.267 43.087 1.00 58.03 187 ARG A N 1
ATOM 1479 C CA . ARG A 1 187 ? -6.505 14.295 44.152 1.00 58.03 187 ARG A CA 1
ATOM 1480 C C . ARG A 1 187 ? -8.014 14.095 44.345 1.00 58.03 187 ARG A C 1
ATOM 1482 O O . ARG A 1 187 ? -8.408 13.287 45.181 1.00 58.03 187 ARG A O 1
ATOM 1489 N N . THR A 1 188 ? -8.854 14.814 43.606 1.00 55.81 188 THR A N 1
ATOM 1490 C CA . THR A 1 188 ? -10.307 14.859 43.820 1.00 55.81 188 THR A CA 1
ATOM 1491 C C . THR A 1 188 ? -11.052 14.200 42.659 1.00 55.81 188 THR A C 1
ATOM 1493 O O . THR A 1 188 ? -10.713 14.387 41.490 1.00 55.81 188 THR A O 1
ATOM 1496 N N . GLN A 1 189 ? -12.074 13.403 42.979 1.00 61.31 189 GLN A N 1
ATOM 1497 C CA . GLN A 1 189 ? -12.996 12.830 41.996 1.00 61.31 189 GLN A CA 1
ATOM 1498 C C . GLN A 1 189 ? -13.986 13.917 41.568 1.00 61.31 189 GLN A C 1
ATOM 1500 O O . GLN A 1 189 ? -14.696 14.455 42.414 1.00 61.31 189 GLN A O 1
ATOM 1505 N N . ILE A 1 190 ? -14.020 14.267 40.278 1.00 63.12 190 ILE A N 1
ATOM 1506 C CA . ILE A 1 190 ? -14.778 15.447 39.816 1.00 63.12 190 ILE A CA 1
ATOM 1507 C C . ILE A 1 190 ? -16.005 15.072 38.986 1.00 63.12 190 ILE A C 1
ATOM 1509 O O . ILE A 1 190 ? -17.032 15.745 39.084 1.00 63.12 190 ILE A O 1
ATOM 1513 N N . LYS A 1 191 ? -15.938 14.031 38.144 1.00 65.25 191 LYS A N 1
ATOM 1514 C CA . LYS A 1 191 ? -16.999 13.812 37.151 1.00 65.25 191 LYS A CA 1
ATOM 1515 C C . LYS A 1 191 ? -17.198 12.342 36.796 1.00 65.25 191 LYS A C 1
ATOM 1517 O O . LYS A 1 191 ? -16.288 11.693 36.289 1.00 65.25 191 LYS A O 1
ATOM 1522 N N . GLN A 1 192 ? -18.418 11.846 37.003 1.00 67.12 192 GLN A N 1
ATOM 1523 C CA . GLN A 1 192 ? -18.885 10.597 36.405 1.00 67.12 192 GLN A CA 1
ATOM 1524 C C . GLN A 1 192 ? -19.409 10.912 35.001 1.00 67.12 192 GLN A C 1
ATOM 1526 O O . GLN A 1 192 ? -20.433 11.575 34.841 1.00 67.12 192 GLN A O 1
ATOM 1531 N N . LYS A 1 193 ? -18.673 10.495 33.967 1.00 78.31 193 LYS A N 1
ATOM 1532 C CA . LYS A 1 193 ? -19.132 10.575 32.572 1.00 78.31 193 LYS A CA 1
ATOM 1533 C C . LYS A 1 193 ? -19.466 9.177 32.067 1.00 78.31 193 LYS A C 1
ATOM 1535 O O . LYS A 1 193 ? -18.749 8.225 32.361 1.00 78.31 193 LYS A O 1
ATOM 1540 N N . ASN A 1 194 ? -20.504 9.065 31.243 1.00 88.38 194 ASN A N 1
ATOM 1541 C CA . ASN A 1 194 ? -20.797 7.817 30.540 1.00 88.38 194 ASN A CA 1
ATOM 1542 C C . ASN A 1 194 ? -19.712 7.531 29.493 1.00 88.38 194 ASN A C 1
ATOM 1544 O O . ASN A 1 194 ? -19.248 8.446 28.800 1.00 88.38 194 ASN A O 1
ATOM 1548 N N . LEU A 1 195 ? -19.354 6.256 29.324 1.00 90.69 195 LEU A N 1
ATOM 1549 C CA . LEU A 1 195 ? -18.388 5.820 28.311 1.00 90.69 195 LEU A CA 1
ATOM 1550 C C . LEU A 1 195 ? -18.777 6.272 26.896 1.00 90.69 195 LEU A C 1
ATOM 1552 O O . LEU A 1 195 ? -17.915 6.702 26.126 1.00 90.69 195 LEU A O 1
ATOM 1556 N N . ALA A 1 196 ? -20.072 6.252 26.570 1.00 90.31 196 ALA A N 1
ATOM 1557 C CA . ALA A 1 196 ? -20.584 6.736 25.289 1.00 90.31 196 ALA A CA 1
ATOM 1558 C C . ALA A 1 196 ? -20.212 8.208 25.020 1.00 90.31 196 ALA A C 1
ATOM 1560 O O . ALA A 1 196 ? -19.729 8.531 23.935 1.00 90.31 196 ALA A O 1
ATOM 1561 N N . ALA A 1 197 ? -20.332 9.080 26.027 1.00 91.00 197 ALA A N 1
ATOM 1562 C CA . ALA A 1 197 ? -19.979 10.493 25.901 1.00 91.00 197 ALA A CA 1
ATOM 1563 C C . ALA A 1 197 ? -18.466 10.687 25.697 1.00 91.00 197 ALA A C 1
ATOM 1565 O O . ALA A 1 197 ? -18.047 11.460 24.838 1.00 91.00 197 ALA A O 1
ATOM 1566 N N . LYS A 1 198 ? -17.621 9.934 26.419 1.00 91.81 198 LYS A N 1
ATOM 1567 C CA . LYS A 1 198 ? -16.159 10.011 26.238 1.00 91.81 198 LYS A CA 1
ATOM 1568 C C . LYS A 1 198 ? -15.719 9.490 24.863 1.00 91.81 198 LYS A C 1
ATOM 1570 O O . LYS A 1 198 ? -14.810 10.062 24.260 1.00 91.81 198 LYS A O 1
ATOM 1575 N N . ARG A 1 199 ? -16.370 8.442 24.337 1.00 94.62 199 ARG A N 1
ATOM 1576 C CA . ARG A 1 199 ? -16.154 7.972 22.956 1.00 94.62 199 ARG A CA 1
ATOM 1577 C C . ARG A 1 199 ? -16.532 9.035 21.934 1.00 94.62 199 ARG A C 1
ATOM 1579 O O . ARG A 1 199 ? -15.770 9.254 20.997 1.00 94.62 199 ARG A O 1
ATOM 1586 N N . GLN A 1 200 ? -17.668 9.701 22.120 1.00 93.56 200 GLN A N 1
ATOM 1587 C CA . GLN A 1 200 ? -18.096 10.796 21.256 1.00 93.56 200 GLN A CA 1
ATOM 1588 C C . GLN A 1 200 ? -17.060 11.930 21.241 1.00 93.56 200 GLN A C 1
ATOM 1590 O O . GLN A 1 200 ? -16.617 12.323 20.159 1.00 93.56 200 GLN A O 1
ATOM 1595 N N . ASP A 1 201 ? -16.620 12.398 22.416 1.00 92.81 201 ASP A N 1
ATOM 1596 C CA . ASP A 1 201 ? -15.599 13.450 22.549 1.00 92.81 201 ASP A CA 1
ATOM 1597 C C . ASP A 1 201 ? -14.306 13.065 21.799 1.00 92.81 201 ASP A C 1
ATOM 1599 O O . ASP A 1 201 ? -13.723 13.864 21.056 1.00 92.81 201 ASP A O 1
ATOM 1603 N N . LEU A 1 202 ? -13.869 11.808 21.950 1.00 93.50 202 LEU A N 1
ATOM 1604 C CA . LEU A 1 202 ? -12.690 11.282 21.266 1.00 93.50 202 LEU A CA 1
ATOM 1605 C C . LEU A 1 202 ? -12.890 11.214 19.746 1.00 93.50 202 LEU A C 1
ATOM 1607 O O . LEU A 1 202 ? -12.038 11.685 18.990 1.00 93.50 202 LEU A O 1
ATOM 1611 N N . ALA A 1 203 ? -14.001 10.642 19.280 1.00 93.44 203 ALA A N 1
ATOM 1612 C CA . ALA A 1 203 ? -14.297 10.503 17.858 1.00 93.44 203 ALA A CA 1
ATOM 1613 C C . ALA A 1 203 ? -14.394 11.875 17.174 1.00 93.44 203 ALA A C 1
ATOM 1615 O O . ALA A 1 203 ? -13.869 12.062 16.073 1.00 93.44 203 ALA A O 1
ATOM 1616 N N . GLU A 1 204 ? -14.995 12.861 17.838 1.00 92.06 204 GLU A N 1
ATOM 1617 C CA . GLU A 1 204 ? -15.062 14.237 17.358 1.00 92.06 204 GLU A CA 1
ATOM 1618 C C . GLU A 1 204 ? -13.665 14.866 17.234 1.00 92.06 204 GLU A C 1
ATOM 1620 O O . GLU A 1 204 ? -13.308 15.397 16.174 1.00 92.06 204 GLU A O 1
ATOM 1625 N N . ALA A 1 205 ? -12.836 14.740 18.276 1.00 90.75 205 ALA A N 1
ATOM 1626 C CA . ALA A 1 205 ? -11.462 15.238 18.270 1.00 90.75 205 ALA A CA 1
ATOM 1627 C C . ALA A 1 205 ? -10.622 14.612 17.142 1.00 90.75 205 ALA A C 1
ATOM 1629 O O . ALA A 1 205 ? -9.850 15.309 16.472 1.00 90.75 205 ALA A O 1
ATOM 1630 N N . LEU A 1 206 ? -10.796 13.311 16.895 1.00 90.44 206 LEU A N 1
ATOM 1631 C CA . LEU A 1 206 ? -10.107 12.583 15.832 1.00 90.44 206 LEU A CA 1
ATOM 1632 C C . LEU A 1 206 ? -10.588 13.010 14.431 1.00 90.44 206 LEU A C 1
ATOM 1634 O O . LEU A 1 206 ? -9.761 13.216 13.540 1.00 90.44 206 LEU A O 1
ATOM 1638 N N . ARG A 1 207 ? -11.898 13.202 14.213 1.00 89.19 207 ARG A N 1
ATOM 1639 C CA . ARG A 1 207 ? -12.448 13.641 12.910 1.00 89.19 207 ARG A CA 1
ATOM 1640 C C . ARG A 1 207 ? -12.031 15.062 12.540 1.00 89.19 207 ARG A C 1
ATOM 1642 O O . ARG A 1 207 ? -11.664 15.305 11.387 1.00 89.19 207 ARG A O 1
ATOM 1649 N N . ARG A 1 208 ? -12.013 15.997 13.503 1.00 87.12 208 ARG A N 1
ATOM 1650 C CA . ARG A 1 208 ? -11.581 17.394 13.269 1.00 87.12 208 ARG A CA 1
ATOM 1651 C C . ARG A 1 208 ? -10.180 17.471 12.649 1.00 87.12 208 ARG A C 1
ATOM 1653 O O . ARG A 1 208 ? -9.927 18.320 11.797 1.00 87.12 208 ARG A O 1
ATOM 1660 N N . ARG A 1 209 ? -9.284 16.553 13.020 1.00 81.62 209 ARG A N 1
ATOM 1661 C CA . ARG A 1 209 ? -7.880 16.537 12.578 1.00 81.62 209 ARG A CA 1
ATOM 1662 C C . ARG A 1 209 ? -7.631 15.877 11.215 1.00 81.62 209 ARG A C 1
ATOM 1664 O O . ARG A 1 209 ? -6.524 15.993 10.697 1.00 81.62 209 ARG A O 1
ATOM 1671 N N . ARG A 1 210 ? -8.622 15.216 10.600 1.00 79.38 210 ARG A N 1
ATOM 1672 C CA . ARG A 1 210 ? -8.457 14.516 9.306 1.00 79.38 210 ARG A CA 1
ATOM 1673 C C . ARG A 1 210 ? -8.541 15.444 8.078 1.00 79.38 210 ARG A C 1
ATOM 1675 O O . ARG A 1 210 ? -7.941 15.153 7.049 1.00 79.38 210 ARG A O 1
ATOM 1682 N N . ARG A 1 211 ? -9.250 16.580 8.166 1.00 65.19 211 ARG A N 1
ATOM 1683 C CA . ARG A 1 211 ? -9.705 17.389 7.006 1.00 65.19 211 ARG A CA 1
ATOM 1684 C C . ARG A 1 211 ? -8.624 18.066 6.135 1.00 65.19 211 ARG A C 1
ATOM 1686 O O . ARG A 1 211 ? -8.980 18.582 5.083 1.00 65.19 211 ARG A O 1
ATOM 1693 N N . ARG A 1 212 ? -7.337 18.095 6.512 1.00 63.41 212 ARG A N 1
ATOM 1694 C CA . ARG A 1 212 ? -6.338 18.995 5.879 1.00 63.41 212 ARG A CA 1
ATOM 1695 C C . ARG A 1 212 ? -5.343 18.355 4.895 1.00 63.41 212 ARG A C 1
ATOM 1697 O O . ARG A 1 212 ? -4.534 19.081 4.337 1.00 63.41 212 ARG A O 1
ATOM 1704 N N . GLY A 1 213 ? -5.392 17.041 4.651 1.00 66.31 213 GLY A N 1
ATOM 1705 C CA . GLY A 1 213 ? -4.356 16.349 3.854 1.00 66.31 213 GLY A CA 1
ATOM 1706 C C . GLY A 1 213 ? -4.767 15.815 2.477 1.00 66.31 213 GLY A C 1
ATOM 1707 O O . GLY A 1 213 ? -3.904 15.416 1.710 1.00 66.31 213 GLY A O 1
ATOM 1708 N N . VAL A 1 214 ? -6.063 15.770 2.155 1.00 76.06 214 VAL A N 1
ATOM 1709 C CA . VAL A 1 214 ? -6.559 14.979 1.008 1.00 76.06 214 VAL A CA 1
ATOM 1710 C C . VAL A 1 214 ? -6.506 15.747 -0.319 1.00 76.06 214 VAL A C 1
ATOM 1712 O O . VAL A 1 214 ? -6.161 15.175 -1.347 1.00 76.06 214 VAL A O 1
ATOM 1715 N N . VAL A 1 215 ? -6.821 17.046 -0.310 1.00 80.00 215 VAL A N 1
ATOM 1716 C CA . VAL A 1 215 ? -6.915 17.862 -1.537 1.00 80.00 215 VAL A CA 1
ATOM 1717 C C . VAL A 1 215 ? -5.592 17.942 -2.316 1.00 80.00 215 VAL A C 1
ATOM 1719 O O . VAL A 1 215 ? -5.629 17.689 -3.519 1.00 80.00 215 VAL A O 1
ATOM 1722 N N . PRO A 1 216 ? -4.427 18.221 -1.688 1.00 83.06 216 PRO A N 1
ATOM 1723 C CA . PRO A 1 216 ? -3.157 18.299 -2.420 1.00 83.06 216 PRO A CA 1
ATOM 1724 C C . PRO A 1 216 ? -2.827 17.012 -3.185 1.00 83.06 216 PRO A C 1
ATOM 1726 O O . PRO A 1 216 ? -2.307 17.060 -4.294 1.00 83.06 216 PRO A O 1
ATOM 1729 N N . VAL A 1 217 ? -3.222 15.866 -2.631 1.00 84.25 217 VAL A N 1
ATOM 1730 C CA . VAL A 1 217 ? -2.950 14.535 -3.188 1.00 84.25 217 VAL A CA 1
ATOM 1731 C C . VAL A 1 217 ? -3.728 14.300 -4.459 1.00 84.25 217 VAL A C 1
ATOM 1733 O O . VAL A 1 217 ? -3.172 13.799 -5.437 1.00 84.25 217 VAL A O 1
ATOM 1736 N N . PHE A 1 218 ? -4.997 14.696 -4.481 1.00 85.50 218 PHE A N 1
ATOM 1737 C CA . PHE A 1 218 ? -5.771 14.650 -5.712 1.00 85.50 218 PHE A CA 1
ATOM 1738 C C . PHE A 1 218 ? -5.156 15.550 -6.784 1.00 85.50 218 PHE A C 1
ATOM 1740 O O . PHE A 1 218 ? -5.051 15.116 -7.926 1.00 85.50 218 PHE A O 1
ATOM 1747 N N . VAL A 1 219 ? -4.673 16.745 -6.422 1.00 88.69 219 VAL A N 1
ATOM 1748 C CA . VAL A 1 219 ? -3.998 17.649 -7.369 1.00 88.69 219 VAL A CA 1
ATOM 1749 C C . VAL A 1 219 ? -2.727 17.012 -7.937 1.00 88.69 219 VAL A C 1
ATOM 1751 O O . VAL A 1 219 ? -2.558 16.983 -9.152 1.00 88.69 219 VAL A O 1
ATOM 1754 N N . SER A 1 220 ? -1.861 16.437 -7.102 1.00 88.69 220 SER A N 1
ATOM 1755 C CA . SER A 1 220 ? -0.632 15.794 -7.588 1.00 88.69 220 SER A CA 1
ATOM 1756 C C . SER A 1 220 ? -0.886 14.498 -8.353 1.00 88.69 220 SER A C 1
ATOM 1758 O O . SER A 1 220 ? -0.177 14.211 -9.313 1.00 88.69 220 SER A O 1
ATOM 1760 N N . THR A 1 221 ? -1.927 13.744 -7.995 1.00 90.56 221 THR A N 1
ATOM 1761 C CA . THR A 1 221 ? -2.355 12.565 -8.764 1.00 90.56 221 THR A CA 1
ATOM 1762 C C . THR A 1 221 ? -2.885 12.977 -10.137 1.00 90.56 221 THR A C 1
ATOM 1764 O O . THR A 1 221 ? -2.512 12.373 -11.138 1.00 90.56 221 THR A O 1
ATOM 1767 N N . LEU A 1 222 ? -3.708 14.029 -10.212 1.00 91.56 222 LEU A N 1
ATOM 1768 C CA . LEU A 1 222 ? -4.183 14.588 -11.481 1.00 91.56 222 LEU A CA 1
ATOM 1769 C C . LEU A 1 222 ? -3.023 15.096 -12.336 1.00 91.56 222 LEU A C 1
ATOM 1771 O O . LEU A 1 222 ? -3.012 14.857 -13.539 1.00 91.56 222 LEU A O 1
ATOM 1775 N N . TRP A 1 223 ? -2.030 15.734 -11.718 1.00 93.06 223 TRP A N 1
ATOM 1776 C CA . TRP A 1 223 ? -0.831 16.179 -12.417 1.00 93.06 223 TRP A CA 1
ATOM 1777 C C . TRP A 1 223 ? -0.027 15.003 -12.992 1.00 93.06 223 TRP A C 1
ATOM 1779 O O . TRP A 1 223 ? 0.368 15.050 -14.150 1.00 93.06 223 TRP A O 1
ATOM 1789 N N . PHE A 1 224 ? 0.140 13.906 -12.244 1.00 93.75 224 PHE A N 1
ATOM 1790 C CA . PHE A 1 224 ? 0.758 12.681 -12.771 1.00 93.75 224 PHE A CA 1
ATOM 1791 C C . PHE A 1 224 ? -0.025 12.091 -13.953 1.00 93.75 224 PHE A C 1
ATOM 1793 O O . PHE A 1 224 ? 0.573 11.697 -14.950 1.00 93.75 224 PHE A O 1
ATOM 1800 N N . LEU A 1 225 ? -1.360 12.049 -13.869 1.00 94.31 225 LEU A N 1
ATOM 1801 C CA . LEU A 1 225 ? -2.208 11.576 -14.971 1.00 94.31 225 LEU A CA 1
ATOM 1802 C C . LEU A 1 225 ? -2.097 12.472 -16.207 1.00 94.31 225 LEU A C 1
ATOM 1804 O O . LEU A 1 225 ? -2.085 11.968 -17.328 1.00 94.31 225 LEU A O 1
ATOM 1808 N N . PHE A 1 226 ? -1.994 13.784 -16.003 1.00 94.06 226 PHE A N 1
ATOM 1809 C CA . PHE A 1 226 ? -1.784 14.748 -17.073 1.00 94.06 226 PHE A CA 1
ATOM 1810 C C . PHE A 1 226 ? -0.418 14.553 -17.745 1.00 94.06 226 PHE A C 1
ATOM 1812 O O . PHE A 1 226 ? -0.369 14.425 -18.967 1.00 94.06 226 PHE A O 1
ATOM 1819 N N . SER A 1 227 ? 0.664 14.422 -16.966 1.00 93.19 227 SER A N 1
ATOM 1820 C CA . SER A 1 227 ? 1.992 14.067 -17.489 1.00 93.19 227 SER A CA 1
ATOM 1821 C C . SER A 1 227 ? 1.954 12.765 -18.288 1.00 93.19 227 SER A C 1
ATOM 1823 O O . SER A 1 227 ? 2.460 12.710 -19.404 1.00 93.19 227 SER A O 1
ATOM 1825 N N . LEU A 1 228 ? 1.286 11.730 -17.765 1.00 94.44 228 LEU A N 1
ATOM 1826 C CA . LEU A 1 228 ? 1.154 10.451 -18.457 1.00 94.44 228 LEU A CA 1
ATOM 1827 C C . LEU A 1 228 ? 0.397 10.576 -19.782 1.00 94.44 228 LEU A C 1
ATOM 1829 O O . LEU A 1 228 ? 0.815 9.979 -20.772 1.00 94.44 228 LEU A O 1
ATOM 1833 N N . ALA A 1 229 ? -0.676 11.365 -19.831 1.00 94.25 229 ALA A N 1
ATOM 1834 C CA . ALA A 1 229 ? -1.409 11.614 -21.068 1.00 94.25 229 ALA A CA 1
ATOM 1835 C C . ALA A 1 229 ? -0.536 12.317 -22.123 1.00 94.25 229 ALA A C 1
ATOM 1837 O O . ALA A 1 229 ? -0.549 11.914 -23.288 1.00 94.25 229 ALA A O 1
ATOM 1838 N N . LEU A 1 230 ? 0.265 13.310 -21.716 1.00 92.44 230 LEU A N 1
ATOM 1839 C CA . LEU A 1 230 ? 1.202 13.998 -22.608 1.00 92.44 230 LEU A CA 1
ATOM 1840 C C . LEU A 1 230 ? 2.311 13.069 -23.115 1.00 92.44 230 LEU A C 1
ATOM 1842 O O . LEU A 1 230 ? 2.601 13.078 -24.310 1.00 92.44 230 LEU A O 1
ATOM 1846 N N . SER A 1 231 ? 2.892 12.224 -22.259 1.00 92.69 231 SER A N 1
ATOM 1847 C CA . SER A 1 231 ? 3.908 11.255 -22.693 1.00 92.69 231 SER A CA 1
ATOM 1848 C C . SER A 1 231 ? 3.331 10.196 -23.634 1.00 92.69 231 SER A C 1
ATOM 1850 O O . SER A 1 231 ? 4.000 9.813 -24.590 1.00 92.69 231 SER A O 1
ATOM 1852 N N . ILE A 1 232 ? 2.081 9.758 -23.430 1.00 93.62 232 ILE A N 1
ATOM 1853 C CA . ILE A 1 232 ? 1.378 8.878 -24.379 1.00 93.62 232 ILE A CA 1
ATOM 1854 C C . ILE A 1 232 ? 1.219 9.591 -25.726 1.00 93.62 232 ILE A C 1
ATOM 1856 O O . ILE A 1 232 ? 1.585 9.034 -26.759 1.00 93.62 232 ILE A O 1
ATOM 1860 N N . GLN A 1 233 ? 0.717 10.829 -25.730 1.00 94.44 233 GLN A N 1
ATOM 1861 C CA . GLN A 1 233 ? 0.549 11.607 -26.959 1.00 94.44 233 GLN A CA 1
ATOM 1862 C C . GLN A 1 233 ? 1.882 11.807 -27.694 1.00 94.44 233 GLN A C 1
ATOM 1864 O O . GLN A 1 233 ? 1.940 11.627 -28.907 1.00 94.44 233 GLN A O 1
ATOM 1869 N N . SER A 1 234 ? 2.946 12.148 -26.967 1.00 90.44 234 SER A N 1
ATOM 1870 C CA . SER A 1 234 ? 4.287 12.352 -27.521 1.00 90.44 234 SER A CA 1
ATOM 1871 C C . SER A 1 234 ? 4.855 11.064 -28.125 1.00 90.44 234 SER A C 1
ATOM 1873 O O . SER A 1 234 ? 5.277 11.054 -29.282 1.00 90.44 234 SER A O 1
ATOM 1875 N N . ALA A 1 235 ? 4.775 9.946 -27.395 1.00 89.44 235 ALA A N 1
ATOM 1876 C CA . ALA A 1 235 ? 5.252 8.652 -27.874 1.00 89.44 235 ALA A CA 1
ATOM 1877 C C . ALA A 1 235 ? 4.512 8.197 -29.142 1.00 89.44 235 ALA A C 1
ATOM 1879 O O . ALA A 1 235 ? 5.144 7.798 -30.115 1.00 89.44 235 ALA A O 1
ATOM 1880 N N . PHE A 1 236 ? 3.180 8.300 -29.185 1.00 91.00 236 PHE A N 1
ATOM 1881 C CA . PHE A 1 236 ? 2.415 7.904 -30.376 1.00 91.00 236 PHE A CA 1
ATOM 1882 C C . PHE A 1 236 ? 2.433 8.945 -31.507 1.00 91.00 236 PHE A C 1
ATOM 1884 O O . PHE A 1 236 ? 2.088 8.605 -32.636 1.00 91.00 236 PHE A O 1
ATOM 1891 N N . GLY A 1 237 ? 2.849 10.186 -31.241 1.00 88.38 237 GLY A N 1
ATOM 1892 C CA . GLY A 1 237 ? 3.108 11.191 -32.276 1.00 88.38 237 GLY A CA 1
ATOM 1893 C C . GLY A 1 237 ? 4.420 10.942 -33.026 1.00 88.38 237 GLY A C 1
ATOM 1894 O O . GLY A 1 237 ? 4.488 11.156 -34.235 1.00 88.38 237 GLY A O 1
ATOM 1895 N N . LEU A 1 238 ? 5.440 10.443 -32.322 1.00 86.50 238 LEU A N 1
ATOM 1896 C CA . LEU A 1 238 ? 6.778 10.148 -32.846 1.00 86.50 238 LEU A CA 1
ATOM 1897 C C . LEU A 1 238 ? 7.108 8.664 -32.650 1.00 86.50 238 LEU A C 1
ATOM 1899 O O . LEU A 1 238 ? 8.044 8.278 -31.947 1.00 86.50 238 LEU A O 1
ATOM 1903 N N . VAL A 1 239 ? 6.288 7.813 -33.268 1.00 84.19 239 VAL A N 1
ATOM 1904 C CA . VAL A 1 239 ? 6.416 6.357 -33.161 1.00 84.19 239 VAL A CA 1
ATOM 1905 C C . VAL A 1 239 ? 7.801 5.899 -33.602 1.00 84.19 239 VAL A C 1
ATOM 1907 O O . VAL A 1 239 ? 8.265 6.216 -34.695 1.00 84.19 239 VAL A O 1
ATOM 1910 N N . GLY A 1 240 ? 8.417 5.066 -32.768 1.00 78.12 240 GLY A N 1
ATOM 1911 C CA . GLY A 1 240 ? 9.724 4.478 -33.029 1.00 78.12 240 GLY A CA 1
ATOM 1912 C C . GLY A 1 240 ? 10.888 5.305 -32.496 1.00 78.12 240 GLY A C 1
ATOM 1913 O O . GLY A 1 240 ? 11.983 4.751 -32.398 1.00 78.12 240 GLY A O 1
ATOM 1914 N N . GLU A 1 241 ? 10.672 6.563 -32.095 1.00 85.81 241 GLU A N 1
ATOM 1915 C CA . GLU A 1 241 ? 11.720 7.368 -31.475 1.00 85.81 241 GLU A CA 1
ATOM 1916 C C . GLU A 1 241 ? 12.094 6.811 -30.098 1.00 85.81 241 GLU A C 1
ATOM 1918 O O . GLU A 1 241 ? 11.262 6.578 -29.220 1.00 85.81 241 GLU A O 1
ATOM 1923 N N . ASN A 1 242 ? 13.392 6.593 -29.904 1.00 81.44 242 ASN A N 1
ATOM 1924 C CA . ASN A 1 242 ? 13.911 5.932 -28.717 1.00 81.44 242 ASN A CA 1
ATOM 1925 C C . ASN A 1 242 ? 13.649 6.750 -27.434 1.00 81.44 242 ASN A C 1
ATOM 1927 O O . ASN A 1 242 ? 13.280 6.193 -26.404 1.00 81.44 242 ASN A O 1
ATOM 1931 N N . ALA A 1 243 ? 13.831 8.073 -27.480 1.00 83.00 243 ALA A N 1
ATOM 1932 C CA . ALA A 1 243 ? 13.718 8.939 -26.303 1.00 83.00 243 ALA A CA 1
ATOM 1933 C C . ALA A 1 243 ? 12.289 8.971 -25.730 1.00 83.00 243 ALA A C 1
ATOM 1935 O O . ALA A 1 243 ? 12.105 8.743 -24.533 1.00 83.00 243 ALA A O 1
ATOM 1936 N N . THR A 1 244 ? 11.285 9.167 -26.589 1.00 86.25 244 THR A N 1
ATOM 1937 C CA . THR A 1 244 ? 9.867 9.244 -26.197 1.00 86.25 244 THR A CA 1
ATOM 1938 C C . THR A 1 244 ? 9.347 7.908 -25.661 1.00 86.25 244 THR A C 1
ATOM 1940 O O . THR A 1 244 ? 8.598 7.873 -24.684 1.00 86.25 244 THR A O 1
ATOM 1943 N N . ALA A 1 245 ? 9.809 6.793 -26.234 1.00 86.56 245 ALA A N 1
ATOM 1944 C CA . ALA A 1 245 ? 9.460 5.446 -25.795 1.00 86.56 245 ALA A CA 1
ATOM 1945 C C . ALA A 1 245 ? 9.883 5.161 -24.350 1.00 86.56 245 ALA A C 1
ATOM 1947 O O . ALA A 1 245 ? 9.123 4.584 -23.567 1.00 86.56 245 ALA A O 1
ATOM 1948 N N . HIS A 1 246 ? 11.107 5.551 -23.986 1.00 86.50 246 HIS A N 1
ATOM 1949 C CA . HIS A 1 246 ? 11.618 5.286 -22.642 1.00 86.50 246 HIS A CA 1
ATOM 1950 C C . HIS A 1 246 ? 11.116 6.277 -21.604 1.00 86.50 246 HIS A C 1
ATOM 1952 O O . HIS A 1 246 ? 10.982 5.898 -20.442 1.00 86.50 246 HIS A O 1
ATOM 1958 N N . ASP A 1 247 ? 10.815 7.510 -22.012 1.00 90.06 247 ASP A N 1
ATOM 1959 C CA . ASP A 1 247 ? 10.097 8.459 -21.165 1.00 90.06 247 ASP A CA 1
ATOM 1960 C C . ASP A 1 247 ? 8.718 7.892 -20.780 1.00 90.06 247 ASP A C 1
ATOM 1962 O O . ASP A 1 247 ? 8.387 7.775 -19.599 1.00 90.06 247 ASP A O 1
ATOM 1966 N N . LEU A 1 248 ? 7.965 7.378 -21.761 1.00 93.19 248 LEU A N 1
ATOM 1967 C CA . LEU A 1 248 ? 6.705 6.680 -21.506 1.00 93.19 248 LEU A CA 1
ATOM 1968 C C . LEU A 1 248 ? 6.897 5.436 -20.618 1.00 93.19 248 LEU A C 1
ATOM 1970 O O . LEU A 1 248 ? 6.140 5.242 -19.665 1.00 93.19 248 LEU A O 1
ATOM 1974 N N . ALA A 1 249 ? 7.909 4.603 -20.886 1.00 93.69 249 ALA A N 1
ATOM 1975 C CA . ALA A 1 249 ? 8.181 3.402 -20.091 1.00 93.69 249 ALA A CA 1
ATOM 1976 C C . ALA A 1 249 ? 8.468 3.725 -18.612 1.00 93.69 249 ALA A C 1
ATOM 1978 O O . ALA A 1 249 ? 8.013 2.994 -17.728 1.00 93.69 249 ALA A O 1
ATOM 1979 N N . LEU A 1 250 ? 9.162 4.834 -18.328 1.00 93.81 250 LEU A N 1
ATOM 1980 C CA . LEU A 1 250 ? 9.400 5.314 -16.966 1.00 93.81 250 LEU A CA 1
ATOM 1981 C C . LEU A 1 250 ? 8.083 5.656 -16.251 1.00 93.81 250 LEU A C 1
ATOM 1983 O O . LEU A 1 250 ? 7.866 5.229 -15.115 1.00 93.81 250 LEU A O 1
ATOM 1987 N N . GLY A 1 251 ? 7.178 6.358 -16.934 1.00 94.25 251 GLY A N 1
ATOM 1988 C CA . GLY A 1 251 ? 5.840 6.659 -16.429 1.00 94.25 251 GLY A CA 1
ATOM 1989 C C . GLY A 1 251 ? 4.998 5.422 -16.129 1.00 94.25 251 GLY A C 1
ATOM 1990 O O . GLY A 1 251 ? 4.366 5.320 -15.071 1.00 94.25 251 GLY A O 1
ATOM 1991 N N . LEU A 1 252 ? 5.023 4.438 -17.032 1.00 95.94 252 LEU A N 1
ATOM 1992 C CA . LEU A 1 252 ? 4.309 3.176 -16.837 1.00 95.94 252 LEU A CA 1
ATOM 1993 C C . LEU A 1 252 ? 4.873 2.373 -15.661 1.00 95.94 252 LEU A C 1
ATOM 1995 O O . LEU A 1 252 ? 4.093 1.853 -14.865 1.00 95.94 252 LEU A O 1
ATOM 1999 N N . LEU A 1 253 ? 6.201 2.329 -15.504 1.00 96.00 253 LEU A N 1
ATOM 2000 C CA . LEU A 1 253 ? 6.859 1.670 -14.371 1.00 96.00 253 LEU A CA 1
ATOM 2001 C C . LEU A 1 253 ? 6.426 2.282 -13.036 1.00 96.00 253 LEU A C 1
ATOM 2003 O O . LEU A 1 253 ? 6.304 1.566 -12.049 1.00 96.00 253 LEU A O 1
ATOM 2007 N N . LEU A 1 254 ? 6.216 3.598 -12.993 1.00 95.00 254 LEU A N 1
ATOM 2008 C CA . LEU A 1 254 ? 5.936 4.350 -11.765 1.00 95.00 254 LEU A CA 1
ATOM 2009 C C . LEU A 1 254 ? 4.432 4.532 -11.507 1.00 95.00 254 LEU A C 1
ATOM 2011 O O . LEU A 1 254 ? 4.042 5.116 -10.498 1.00 95.00 254 LEU A O 1
ATOM 2015 N N . SER A 1 255 ? 3.573 3.973 -12.364 1.00 95.44 255 SER A N 1
ATOM 2016 C CA . SER A 1 255 ? 2.113 4.094 -12.262 1.00 95.44 255 SER A CA 1
ATOM 2017 C C . SER A 1 255 ? 1.520 3.452 -10.998 1.00 95.44 255 SER A C 1
ATOM 2019 O O . SER A 1 255 ? 0.444 3.842 -10.553 1.00 95.44 255 SER A O 1
ATOM 2021 N N . TRP A 1 256 ? 2.207 2.512 -10.346 1.00 96.06 256 TRP A N 1
ATOM 2022 C CA . TRP A 1 256 ? 1.747 1.969 -9.060 1.00 96.06 256 TRP A CA 1
ATOM 2023 C C . TRP A 1 256 ? 1.883 2.966 -7.893 1.00 96.06 256 TRP A C 1
ATOM 2025 O O . TRP A 1 256 ? 1.169 2.839 -6.896 1.00 96.06 256 TRP A O 1
ATOM 2035 N N . LEU A 1 257 ? 2.771 3.963 -7.993 1.00 94.31 257 LEU A N 1
ATOM 2036 C CA . LEU A 1 257 ? 3.082 4.883 -6.895 1.00 94.31 257 LEU A CA 1
ATOM 2037 C C . LEU A 1 257 ? 1.912 5.824 -6.539 1.00 94.31 257 LEU A C 1
ATOM 2039 O O . LEU A 1 257 ? 1.577 5.895 -5.353 1.00 94.31 257 LEU A O 1
ATOM 2043 N N . PRO A 1 258 ? 1.232 6.493 -7.498 1.00 93.81 258 PRO A N 1
ATOM 2044 C CA . PRO A 1 258 ? 0.024 7.265 -7.197 1.00 93.81 258 PRO A CA 1
ATOM 2045 C C . PRO A 1 258 ? -1.055 6.438 -6.488 1.00 93.81 258 PRO A C 1
ATOM 2047 O O . PRO A 1 258 ? -1.696 6.925 -5.558 1.00 93.81 258 PRO A O 1
ATOM 2050 N N . ILE A 1 259 ? -1.225 5.168 -6.878 1.00 95.25 259 ILE A N 1
ATOM 2051 C CA . ILE A 1 259 ? -2.183 4.253 -6.242 1.00 95.25 259 ILE A CA 1
ATOM 2052 C C . ILE A 1 259 ? -1.772 3.997 -4.791 1.00 95.25 259 ILE A C 1
ATOM 2054 O O . ILE A 1 259 ? -2.607 4.108 -3.897 1.00 95.25 259 ILE A O 1
ATOM 2058 N N . LEU A 1 260 ? -0.492 3.702 -4.535 1.00 94.12 260 LEU A N 1
ATOM 2059 C CA . LEU A 1 260 ? 0.020 3.470 -3.183 1.00 94.12 260 LEU A CA 1
ATOM 2060 C C . LEU A 1 260 ? -0.175 4.690 -2.281 1.00 94.12 260 LEU A C 1
ATOM 2062 O O . LEU A 1 260 ? -0.650 4.546 -1.151 1.00 94.12 260 LEU A O 1
ATOM 2066 N N . VAL A 1 261 ? 0.156 5.888 -2.765 1.00 91.69 261 VAL A N 1
ATOM 2067 C CA . VAL A 1 261 ? 0.020 7.115 -1.971 1.00 91.69 261 VAL A CA 1
ATOM 2068 C C . VAL A 1 261 ? -1.449 7.420 -1.694 1.00 91.69 261 VAL A C 1
ATOM 2070 O O . VAL A 1 261 ? -1.808 7.627 -0.533 1.00 91.69 261 VAL A O 1
ATOM 2073 N N . LEU A 1 262 ? -2.320 7.343 -2.705 1.00 90.94 262 LEU A N 1
ATOM 2074 C CA . LEU A 1 262 ? -3.756 7.555 -2.521 1.00 90.94 262 LEU A CA 1
ATOM 2075 C C . LEU A 1 262 ? -4.358 6.526 -1.549 1.00 90.94 262 LEU A C 1
ATOM 2077 O O . LEU A 1 262 ? -5.067 6.914 -0.621 1.00 90.94 262 LEU A O 1
ATOM 2081 N N . CYS A 1 263 ? -4.005 5.241 -1.681 1.00 91.81 263 CYS A N 1
ATOM 2082 C CA . CYS A 1 263 ? -4.361 4.195 -0.718 1.00 91.81 263 CYS A CA 1
ATOM 2083 C C . CYS A 1 263 ? -3.927 4.570 0.708 1.00 91.81 263 CYS A C 1
ATOM 2085 O O . CYS A 1 263 ? -4.710 4.472 1.649 1.00 91.81 263 CYS A O 1
ATOM 2087 N N . SER A 1 264 ? -2.690 5.041 0.876 1.00 88.88 264 SER A N 1
ATOM 2088 C CA . SER A 1 264 ? -2.117 5.366 2.191 1.00 88.88 264 SER A CA 1
ATOM 2089 C C . SER A 1 264 ? -2.821 6.550 2.860 1.00 88.88 264 SER A C 1
ATOM 2091 O O . SER A 1 264 ? -2.839 6.659 4.087 1.00 88.88 264 SER A O 1
ATOM 2093 N N . ILE A 1 265 ? -3.435 7.429 2.069 1.00 86.31 265 ILE A N 1
ATOM 2094 C CA . ILE A 1 265 ? -4.216 8.575 2.548 1.00 86.31 265 ILE A CA 1
ATOM 2095 C C . ILE A 1 265 ? -5.655 8.195 2.862 1.00 86.31 265 ILE A C 1
ATOM 2097 O O . ILE A 1 265 ? -6.208 8.700 3.840 1.00 86.31 265 ILE A O 1
ATOM 2101 N N . VAL A 1 266 ? -6.255 7.304 2.068 1.00 86.69 266 VAL A N 1
ATOM 2102 C CA . VAL A 1 266 ? -7.552 6.713 2.414 1.00 86.69 266 VAL A CA 1
ATOM 2103 C C . VAL A 1 266 ? -7.430 5.936 3.723 1.00 86.69 266 VAL A C 1
ATOM 2105 O O . VAL A 1 266 ? -8.295 6.107 4.583 1.00 86.69 266 VAL A O 1
ATOM 2108 N N . ASP A 1 267 ? -6.330 5.193 3.906 1.00 84.31 267 ASP A N 1
ATOM 2109 C CA . ASP A 1 267 ? -5.981 4.558 5.178 1.00 84.31 267 ASP A CA 1
ATOM 2110 C C . ASP A 1 267 ? -5.774 5.622 6.271 1.00 84.31 267 ASP A C 1
ATOM 2112 O O . ASP A 1 267 ? -6.420 5.554 7.305 1.00 84.31 267 ASP A O 1
ATOM 2116 N N . ARG A 1 268 ? -4.968 6.675 6.055 1.00 74.88 268 ARG A N 1
ATOM 2117 C CA . ARG A 1 268 ? -4.578 7.653 7.100 1.00 74.88 268 ARG A CA 1
ATOM 2118 C C . ARG A 1 268 ? -5.737 8.167 7.986 1.00 74.88 268 ARG A C 1
ATOM 2120 O O . ARG A 1 268 ? -6.630 8.882 7.522 1.00 74.88 268 ARG A O 1
ATOM 2127 N N . ASN A 1 269 ? -5.603 7.952 9.300 1.00 65.00 269 ASN A N 1
ATOM 2128 C CA . ASN A 1 269 ? -6.305 8.693 10.360 1.00 65.00 269 ASN A CA 1
ATOM 2129 C C . ASN A 1 269 ? -5.329 9.683 11.065 1.00 65.00 269 ASN A C 1
ATOM 2131 O O . ASN A 1 269 ? -4.168 9.744 10.672 1.00 65.00 269 ASN A O 1
ATOM 2135 N N . PRO A 1 270 ? -5.790 10.597 11.947 1.00 63.72 270 PRO A N 1
ATOM 2136 C CA . PRO A 1 270 ? -5.369 12.007 11.987 1.00 63.72 270 PRO A CA 1
ATOM 2137 C C . PRO A 1 270 ? -3.866 12.307 12.154 1.00 63.72 270 PRO A C 1
ATOM 2139 O O . PRO A 1 270 ? -3.083 11.491 12.610 1.00 63.72 270 PRO A O 1
ATOM 2142 N N . LEU A 1 271 ? -3.487 13.541 11.786 1.00 67.00 271 LEU A N 1
ATOM 2143 C CA . LEU A 1 271 ? -2.127 14.014 11.457 1.00 67.00 271 LEU A CA 1
ATOM 2144 C C . LEU A 1 271 ? -0.976 13.645 12.419 1.00 67.00 271 LEU A C 1
ATOM 2146 O O . LEU A 1 271 ? 0.157 13.568 11.955 1.00 67.00 271 LEU A O 1
ATOM 2150 N N . SER A 1 272 ? -1.242 13.430 13.708 1.00 80.19 272 SER A N 1
ATOM 2151 C CA . SER A 1 272 ? -0.239 13.205 14.758 1.00 80.19 272 SER A CA 1
ATOM 2152 C C . SER A 1 272 ? -0.410 11.820 15.393 1.00 80.19 272 SER A C 1
ATOM 2154 O O . SER A 1 272 ? -1.256 11.664 16.276 1.00 80.19 272 SER A O 1
ATOM 2156 N N . ALA A 1 273 ? 0.380 10.834 14.958 1.00 83.50 273 ALA A N 1
ATOM 2157 C CA . ALA A 1 273 ? 0.275 9.452 15.433 1.00 83.50 273 ALA A CA 1
ATOM 2158 C C . ALA A 1 273 ? 0.417 9.339 16.963 1.00 83.50 273 ALA A C 1
ATOM 2160 O O . ALA A 1 273 ? -0.438 8.723 17.596 1.00 83.50 273 ALA A O 1
ATOM 2161 N N . ASP A 1 274 ? 1.401 10.020 17.557 1.00 86.31 274 ASP A N 1
ATOM 2162 C CA . ASP A 1 274 ? 1.678 9.960 19.002 1.00 86.31 274 ASP A CA 1
ATOM 2163 C C . ASP A 1 274 ? 0.534 10.515 19.860 1.00 86.31 274 ASP A C 1
ATOM 2165 O O . ASP A 1 274 ? 0.155 9.929 20.871 1.00 86.31 274 ASP A O 1
ATOM 2169 N N . ASP A 1 275 ? -0.076 11.632 19.451 1.00 88.50 275 ASP A N 1
ATOM 2170 C CA . ASP A 1 275 ? -1.216 12.205 20.183 1.00 88.50 275 ASP A CA 1
ATOM 2171 C C . ASP A 1 275 ? -2.490 11.363 20.017 1.00 88.50 275 ASP A C 1
ATOM 2173 O O . ASP A 1 275 ? -3.332 11.309 20.910 1.00 88.50 275 ASP A O 1
ATOM 2177 N N . VAL A 1 276 ? -2.652 10.683 18.881 1.00 89.88 276 VAL A N 1
ATOM 2178 C CA . VAL A 1 276 ? -3.760 9.735 18.703 1.00 89.88 276 VAL A CA 1
ATOM 2179 C C . VAL A 1 276 ? -3.548 8.523 19.595 1.00 89.88 276 VAL A C 1
ATOM 2181 O O . VAL A 1 276 ? -4.466 8.126 20.308 1.00 89.88 276 VAL A O 1
ATOM 2184 N N . GLN A 1 277 ? -2.337 7.973 19.596 1.00 91.12 277 GLN A N 1
ATOM 2185 C CA . GLN A 1 277 ? -1.951 6.865 20.455 1.00 91.12 277 GLN A CA 1
ATOM 2186 C C . GLN A 1 277 ? -2.168 7.202 21.932 1.00 91.12 277 GLN A C 1
ATOM 2188 O O . GLN A 1 277 ? -2.796 6.420 22.644 1.00 91.12 277 GLN A O 1
ATOM 2193 N N . SER A 1 278 ? -1.709 8.372 22.386 1.00 91.38 278 SER A N 1
ATOM 2194 C CA . SER A 1 278 ? -1.863 8.795 23.780 1.00 91.38 278 SER A CA 1
ATOM 2195 C C . SER A 1 278 ? -3.334 8.924 24.171 1.00 91.38 278 SER A C 1
ATOM 2197 O O . SER A 1 278 ? -3.723 8.466 25.241 1.00 91.38 278 SER A O 1
ATOM 2199 N N . LYS A 1 279 ? -4.190 9.448 23.285 1.00 92.50 279 LYS A N 1
ATOM 2200 C CA . LYS A 1 279 ? -5.640 9.539 23.515 1.00 92.50 279 LYS A CA 1
ATOM 2201 C C . LYS A 1 279 ? -6.344 8.187 23.522 1.00 92.50 279 LYS A C 1
ATOM 2203 O O . LYS A 1 279 ? -7.247 7.987 24.333 1.00 92.50 279 LYS A O 1
ATOM 2208 N N . LEU A 1 280 ? -5.948 7.265 22.643 1.00 93.19 280 LEU A N 1
ATOM 2209 C CA . LEU A 1 280 ? -6.473 5.897 22.635 1.00 93.19 280 LEU A CA 1
ATOM 2210 C C . LEU A 1 280 ? -6.086 5.161 23.921 1.00 93.19 280 LEU A C 1
ATOM 2212 O O . LEU A 1 280 ? -6.948 4.576 24.573 1.00 93.19 280 LEU A O 1
ATOM 2216 N N . ASN A 1 281 ? -4.817 5.246 24.322 1.00 93.75 281 ASN A N 1
ATOM 2217 C CA . ASN A 1 281 ? -4.337 4.654 25.568 1.00 93.75 281 ASN A CA 1
ATOM 2218 C C . ASN A 1 281 ? -4.984 5.311 26.793 1.00 93.75 281 ASN A C 1
ATOM 2220 O O . ASN A 1 281 ? -5.364 4.603 27.718 1.00 93.75 281 ASN A O 1
ATOM 2224 N N . ALA A 1 282 ? -5.197 6.631 26.784 1.00 92.19 282 ALA A N 1
ATOM 2225 C CA . ALA A 1 282 ? -5.904 7.329 27.855 1.00 92.19 282 ALA A CA 1
ATOM 2226 C C . ALA A 1 282 ? -7.357 6.849 27.999 1.00 92.19 282 ALA A C 1
ATOM 2228 O O . ALA A 1 282 ? -7.826 6.676 29.122 1.00 92.19 282 ALA A O 1
ATOM 2229 N N . LEU A 1 283 ? -8.062 6.591 26.888 1.00 92.62 283 LEU A N 1
ATOM 2230 C CA . LEU A 1 283 ? -9.403 6.000 26.929 1.00 92.62 283 LEU A CA 1
ATOM 2231 C C . LEU A 1 283 ? -9.374 4.588 27.534 1.00 92.62 283 LEU A C 1
ATOM 2233 O O . LEU A 1 283 ? -10.198 4.283 28.392 1.00 92.62 283 LEU A O 1
ATOM 2237 N N . ILE A 1 284 ? -8.426 3.745 27.114 1.00 92.75 284 ILE A N 1
ATOM 2238 C CA . ILE A 1 284 ? -8.292 2.376 27.632 1.00 92.75 284 ILE A CA 1
ATOM 2239 C C . ILE A 1 284 ? -7.961 2.393 29.126 1.00 92.75 284 ILE A C 1
ATOM 2241 O O . ILE A 1 284 ? -8.646 1.731 29.898 1.00 92.75 284 ILE A O 1
ATOM 2245 N N . SER A 1 285 ? -6.983 3.192 29.556 1.00 91.56 285 SER A N 1
ATOM 2246 C CA . SER A 1 285 ? -6.625 3.318 30.973 1.00 91.56 285 SER A CA 1
ATOM 2247 C C . SER A 1 285 ? -7.772 3.865 31.821 1.00 91.56 285 SER A C 1
ATOM 2249 O O . SER A 1 285 ? -7.962 3.422 32.948 1.00 91.56 285 SER A O 1
ATOM 2251 N N . LEU A 1 286 ? -8.586 4.783 31.292 1.00 90.50 286 LEU A N 1
ATOM 2252 C CA . LEU A 1 286 ? -9.773 5.273 31.997 1.00 90.50 286 LEU A CA 1
ATOM 2253 C C . LEU A 1 286 ? -10.802 4.154 32.226 1.00 90.50 286 LEU A C 1
ATOM 2255 O O . LEU A 1 286 ? -11.369 4.050 33.314 1.00 90.50 286 LEU A O 1
ATOM 2259 N N . VAL A 1 287 ? -11.012 3.292 31.226 1.00 91.88 287 VAL A N 1
ATOM 2260 C CA . VAL A 1 287 ? -11.882 2.112 31.350 1.00 91.88 287 VAL A CA 1
ATOM 2261 C C . VAL A 1 287 ? -11.290 1.095 32.324 1.00 91.88 287 VAL A C 1
ATOM 2263 O O . VAL A 1 287 ? -12.002 0.643 33.213 1.00 91.88 287 VAL A O 1
ATOM 2266 N N . CYS A 1 288 ? -9.992 0.793 32.229 1.00 91.19 288 CYS A N 1
ATOM 2267 C CA . CYS A 1 288 ? -9.306 -0.106 33.159 1.00 91.19 288 CYS A CA 1
ATOM 2268 C C . CYS A 1 288 ? -9.452 0.344 34.617 1.00 91.19 288 CYS A C 1
ATOM 2270 O O . CYS A 1 288 ? -9.824 -0.462 35.463 1.00 91.19 288 CYS A O 1
ATOM 2272 N N . ARG A 1 289 ? -9.221 1.630 34.906 1.00 89.38 289 ARG A N 1
ATOM 2273 C CA . ARG A 1 289 ? -9.386 2.195 36.256 1.00 89.38 289 ARG A CA 1
ATOM 2274 C C . ARG A 1 289 ? -10.828 2.121 36.743 1.00 89.38 289 ARG A C 1
ATOM 2276 O O . ARG A 1 289 ? -11.066 1.792 37.895 1.00 89.38 289 ARG A O 1
ATOM 2283 N N . SER A 1 290 ? -11.792 2.384 35.862 1.00 90.25 290 SER A N 1
ATOM 2284 C CA . SER A 1 290 ? -13.216 2.310 36.219 1.00 90.25 290 SER A CA 1
ATOM 2285 C C . SER A 1 290 ? -13.659 0.870 36.505 1.00 90.25 290 SER A C 1
ATOM 2287 O O . SER A 1 290 ? -14.487 0.647 37.377 1.00 90.25 290 SER A O 1
ATOM 2289 N N . LEU A 1 291 ? -13.063 -0.115 35.825 1.00 90.00 291 LEU A N 1
ATOM 2290 C CA . LEU A 1 291 ? -13.291 -1.543 36.063 1.00 90.00 291 LEU A CA 1
ATOM 2291 C C . LEU A 1 291 ? -12.507 -2.109 37.268 1.00 90.00 291 LEU A C 1
ATOM 2293 O O . LEU A 1 291 ? -12.715 -3.261 37.633 1.00 90.00 291 LEU A O 1
ATOM 2297 N N . GLN A 1 292 ? -11.609 -1.341 37.896 1.00 89.44 292 GLN A N 1
ATOM 2298 C CA . GLN A 1 292 ? -10.987 -1.728 39.173 1.00 89.44 292 GLN A CA 1
ATOM 2299 C C . GLN A 1 292 ? -11.905 -1.434 40.369 1.00 89.44 292 GLN A C 1
ATOM 2301 O O . GLN A 1 292 ? -11.764 -2.067 41.418 1.00 89.44 292 GLN A O 1
ATOM 2306 N N . ASP A 1 293 ? -12.844 -0.495 40.226 1.00 89.19 293 ASP A N 1
ATOM 2307 C CA . ASP A 1 293 ? -13.822 -0.186 41.265 1.00 89.19 293 ASP A CA 1
ATOM 2308 C C . ASP A 1 293 ? -14.931 -1.247 41.286 1.00 89.19 293 ASP A C 1
ATOM 2310 O O . ASP A 1 293 ? -15.717 -1.382 40.345 1.00 89.19 293 ASP A O 1
ATOM 2314 N N . LYS A 1 294 ? -15.008 -1.994 42.392 1.00 87.88 294 LYS A N 1
ATOM 2315 C CA . LYS A 1 294 ? -16.000 -3.058 42.582 1.00 87.88 294 LYS A CA 1
ATOM 2316 C C . LYS A 1 294 ? -17.431 -2.537 42.485 1.00 87.88 294 LYS A C 1
ATOM 2318 O O . LYS A 1 294 ? -18.263 -3.222 41.905 1.00 87.88 294 LYS A O 1
ATOM 2323 N N . ALA A 1 295 ? -17.712 -1.333 42.988 1.00 88.62 295 ALA A N 1
ATOM 2324 C CA . ALA A 1 295 ? -19.067 -0.786 42.968 1.00 88.62 295 ALA A CA 1
ATOM 2325 C C . ALA A 1 295 ? -19.545 -0.526 41.532 1.00 88.62 295 ALA A C 1
ATOM 2327 O O . ALA A 1 295 ? -20.678 -0.854 41.187 1.00 88.62 295 ALA A O 1
ATOM 2328 N N . ILE A 1 296 ? -18.660 -0.002 40.678 1.00 87.56 296 ILE A N 1
ATOM 2329 C CA . ILE A 1 296 ? -18.959 0.238 39.261 1.00 87.56 296 ILE A CA 1
ATOM 2330 C C . ILE A 1 296 ? -19.077 -1.076 38.502 1.00 87.56 296 ILE A C 1
ATOM 2332 O O . ILE A 1 296 ? -19.960 -1.207 37.662 1.00 87.56 296 ILE A O 1
ATOM 2336 N N . VAL A 1 297 ? -18.210 -2.052 38.784 1.00 88.12 297 VAL A N 1
ATOM 2337 C CA . VAL A 1 297 ? -18.292 -3.378 38.158 1.00 88.12 297 VAL A CA 1
ATOM 2338 C C . VAL A 1 297 ? -19.597 -4.074 38.527 1.00 88.12 297 VAL A C 1
ATOM 2340 O O . VAL A 1 297 ? -20.238 -4.636 37.644 1.00 88.12 297 VAL A O 1
ATOM 2343 N N . ASP A 1 298 ? -20.016 -4.010 39.788 1.00 88.25 298 ASP A N 1
ATOM 2344 C CA . ASP A 1 298 ? -21.270 -4.609 40.238 1.00 88.25 298 ASP A CA 1
ATOM 2345 C C . ASP A 1 298 ? -22.483 -3.884 39.635 1.00 88.25 298 ASP A C 1
ATOM 2347 O O . ASP A 1 298 ? -23.385 -4.552 39.133 1.00 88.25 298 ASP A O 1
ATOM 2351 N N . GLU A 1 299 ? -22.485 -2.545 39.583 1.00 88.12 299 GLU A N 1
ATOM 2352 C CA . GLU A 1 299 ? -23.525 -1.758 38.894 1.00 88.12 299 GLU A CA 1
ATOM 2353 C C . GLU A 1 299 ? -23.577 -2.094 37.393 1.00 88.12 299 GLU A C 1
ATOM 2355 O O . GLU A 1 299 ? -24.644 -2.324 36.824 1.00 88.12 299 GLU A O 1
ATOM 2360 N N . TYR A 1 300 ? -22.413 -2.193 36.752 1.00 87.88 300 TYR A N 1
ATOM 2361 C CA . TYR A 1 300 ? -22.289 -2.547 35.345 1.00 87.88 300 TYR A CA 1
ATOM 2362 C C . TYR A 1 300 ? -22.793 -3.965 35.075 1.00 87.88 300 TYR A C 1
ATOM 2364 O O . TYR A 1 300 ? -23.574 -4.178 34.155 1.00 87.88 300 TYR A O 1
ATOM 2372 N N . ILE A 1 301 ? -22.419 -4.934 35.907 1.00 86.19 301 ILE A N 1
ATOM 2373 C CA . ILE A 1 301 ? -22.911 -6.310 35.831 1.00 86.19 301 ILE A CA 1
ATOM 2374 C C . ILE A 1 301 ? -24.430 -6.367 36.040 1.00 86.19 301 ILE A C 1
ATOM 2376 O O . ILE A 1 301 ? -25.103 -7.141 35.362 1.00 86.19 301 ILE A O 1
ATOM 2380 N N . GLN A 1 302 ? -24.973 -5.568 36.960 1.00 84.25 302 GLN A N 1
ATOM 2381 C CA . GLN A 1 302 ? -26.411 -5.496 37.230 1.00 84.25 302 GLN A CA 1
ATOM 2382 C C . GLN A 1 302 ? -27.196 -4.846 36.086 1.00 84.25 302 GLN A C 1
ATOM 2384 O O . GLN A 1 302 ? -28.361 -5.188 35.891 1.00 84.25 302 GLN A O 1
ATOM 2389 N N . SER A 1 303 ? -26.565 -3.964 35.301 1.00 82.38 303 SER A N 1
ATOM 2390 C CA . SER A 1 303 ? -27.187 -3.374 34.107 1.00 82.38 303 SER A CA 1
ATOM 2391 C C . SER A 1 303 ? -27.527 -4.418 33.032 1.00 82.38 303 SER A C 1
ATOM 2393 O O . SER A 1 303 ? -28.439 -4.215 32.230 1.00 82.38 303 SER A O 1
ATOM 2395 N N . TYR A 1 304 ? -26.860 -5.577 33.055 1.00 77.19 304 TYR A N 1
ATOM 2396 C CA . TYR A 1 304 ? -27.183 -6.716 32.201 1.00 77.19 304 TYR A CA 1
ATOM 2397 C C . TYR A 1 304 ? -28.309 -7.560 32.832 1.00 77.19 304 TYR A C 1
ATOM 2399 O O . TYR A 1 304 ? -28.099 -8.274 33.812 1.00 77.19 304 TYR A O 1
ATOM 2407 N N . CYS A 1 305 ? -29.525 -7.477 32.275 1.00 61.28 305 CYS A N 1
ATOM 2408 C CA . CYS A 1 305 ? -30.708 -8.201 32.763 1.00 61.28 305 CYS A CA 1
ATOM 2409 C C . CYS A 1 305 ? -30.575 -9.741 32.712 1.00 61.28 305 CYS A C 1
ATOM 2411 O O . CYS A 1 305 ? -29.840 -10.306 31.905 1.00 61.28 305 CYS A O 1
ATOM 2413 N N . THR A 1 306 ? -31.346 -10.409 33.577 1.00 57.38 306 THR A N 1
ATOM 2414 C CA . THR A 1 306 ? -31.390 -11.853 33.871 1.00 57.38 306 THR A CA 1
ATOM 2415 C C . THR A 1 306 ? -31.684 -12.748 32.655 1.00 57.38 306 THR A C 1
ATOM 2417 O O . THR A 1 306 ? -32.802 -12.782 32.149 1.00 57.38 306 THR A O 1
ATOM 2420 N N . GLY A 1 307 ? -30.689 -13.535 32.231 1.00 65.50 307 GLY A N 1
ATOM 2421 C CA . GLY A 1 307 ? -30.771 -14.570 31.188 1.00 65.50 307 GLY A CA 1
ATOM 2422 C C . GLY A 1 307 ? -29.486 -15.416 31.143 1.00 65.50 307 GLY A C 1
ATOM 2423 O O . GLY A 1 307 ? -28.546 -15.113 31.875 1.00 65.50 307 GLY A O 1
ATOM 2424 N N . GLN A 1 308 ? -29.409 -16.449 30.288 1.00 68.19 308 GLN A N 1
ATOM 2425 C CA . GLN A 1 308 ? -28.211 -17.315 30.164 1.00 68.19 308 GLN A CA 1
ATOM 2426 C C . GLN A 1 308 ? -26.927 -16.531 29.822 1.00 68.19 308 GLN A C 1
ATOM 2428 O O . GLN A 1 308 ? -25.845 -16.882 30.282 1.00 68.19 308 GLN A O 1
ATOM 2433 N N . ASP A 1 309 ? -27.056 -15.427 29.082 1.00 73.50 309 ASP A N 1
ATOM 2434 C CA . ASP A 1 309 ? -25.941 -14.558 28.686 1.00 73.50 309 ASP A CA 1
ATOM 2435 C C . ASP A 1 309 ? -25.391 -13.689 29.832 1.00 73.50 309 ASP A C 1
ATOM 2437 O O . ASP A 1 309 ? -24.257 -13.212 29.766 1.00 73.50 309 ASP A O 1
ATOM 2441 N N . ALA A 1 310 ? -26.183 -13.456 30.885 1.00 76.50 310 ALA A N 1
ATOM 2442 C CA . ALA A 1 310 ? -25.785 -12.592 31.995 1.00 76.50 310 ALA A CA 1
ATOM 2443 C C . ALA A 1 310 ? -24.688 -13.242 32.847 1.00 76.50 310 ALA A C 1
ATOM 2445 O O . ALA A 1 310 ? -23.766 -12.561 33.296 1.00 76.50 310 ALA A O 1
ATOM 2446 N N . ASP A 1 311 ? -24.757 -14.561 33.040 1.00 82.50 311 ASP A N 1
ATOM 2447 C CA . ASP A 1 311 ? -23.743 -15.306 33.788 1.00 82.50 311 ASP A CA 1
ATOM 2448 C C . ASP A 1 311 ? -22.439 -15.438 32.994 1.00 82.50 311 ASP A C 1
ATOM 2450 O O . ASP A 1 311 ? -21.355 -15.285 33.561 1.00 82.50 311 ASP A O 1
ATOM 2454 N N . GLU A 1 312 ? -22.530 -15.606 31.673 1.00 84.69 312 GLU A N 1
ATOM 2455 C CA . GLU A 1 312 ? -21.361 -15.564 30.792 1.00 84.69 312 GLU A CA 1
ATOM 2456 C C . GLU A 1 312 ? -20.711 -14.172 30.799 1.00 84.69 312 GLU A C 1
ATOM 2458 O O . GLU A 1 312 ? -19.494 -14.062 30.961 1.00 84.69 312 GLU A O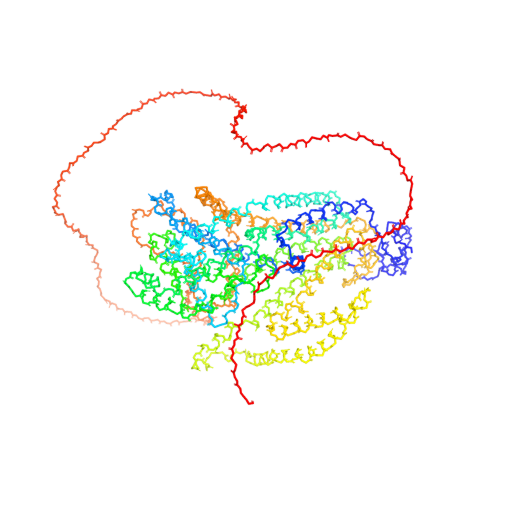 1
ATOM 2463 N N . MET A 1 313 ? -21.507 -13.096 30.732 1.00 83.38 313 MET A N 1
ATOM 2464 C CA . MET A 1 313 ? -21.004 -11.720 30.824 1.00 83.38 313 MET A CA 1
ATOM 2465 C C . MET A 1 313 ? -20.317 -11.465 32.166 1.00 83.38 313 MET A C 1
ATOM 2467 O O . MET A 1 313 ? -19.223 -10.902 32.208 1.00 83.38 313 MET A O 1
ATOM 2471 N N . ARG A 1 314 ? -20.932 -11.905 33.270 1.00 86.19 314 ARG A N 1
ATOM 2472 C CA . ARG A 1 314 ? -20.354 -11.810 34.618 1.00 86.19 314 ARG A CA 1
ATOM 2473 C C . ARG A 1 314 ? -18.997 -12.479 34.688 1.00 86.19 314 ARG A C 1
ATOM 2475 O O . ARG A 1 314 ? -18.053 -11.871 35.190 1.00 86.19 314 ARG A O 1
ATOM 2482 N N . GLN A 1 315 ? -18.902 -13.710 34.192 1.00 87.56 315 GLN A N 1
ATOM 2483 C CA . GLN A 1 315 ? -17.644 -14.441 34.186 1.00 87.56 315 GLN A CA 1
ATOM 2484 C C . GLN A 1 315 ? -16.605 -13.708 33.336 1.00 87.56 315 GLN A C 1
ATOM 2486 O O . GLN A 1 315 ? -15.502 -13.450 33.806 1.00 87.56 315 GLN A O 1
ATOM 2491 N N . ARG A 1 316 ? -16.989 -13.259 32.138 1.00 85.19 316 ARG A N 1
ATOM 2492 C CA . ARG A 1 316 ? -16.101 -12.554 31.212 1.00 85.19 316 ARG A CA 1
ATOM 2493 C C . ARG A 1 316 ? -15.548 -11.258 31.795 1.00 85.19 316 ARG A C 1
ATOM 2495 O O . ARG A 1 316 ? -14.351 -11.000 31.696 1.00 85.19 316 ARG A O 1
ATOM 2502 N N . VAL A 1 317 ? -16.404 -10.444 32.409 1.00 88.31 317 VAL A N 1
ATOM 2503 C CA . VAL A 1 317 ? -15.992 -9.195 33.059 1.00 88.31 317 VAL A CA 1
ATOM 2504 C C . VAL A 1 317 ? -15.064 -9.496 34.234 1.00 88.31 317 VAL A C 1
ATOM 2506 O O . VAL A 1 317 ? -14.036 -8.838 34.359 1.00 88.31 317 VAL A O 1
ATOM 2509 N N . ARG A 1 318 ? -15.354 -10.518 35.050 1.00 88.88 318 ARG A N 1
ATOM 2510 C CA . ARG A 1 318 ? -14.474 -10.929 36.159 1.00 88.88 318 ARG A CA 1
ATOM 2511 C C . ARG A 1 318 ? -13.109 -11.419 35.679 1.00 88.88 318 ARG A C 1
ATOM 2513 O O . ARG A 1 318 ? -12.105 -11.026 36.267 1.00 88.88 318 ARG A O 1
ATOM 2520 N N . ASP A 1 319 ? -13.065 -12.207 34.607 1.00 87.69 319 ASP A N 1
ATOM 2521 C CA . ASP A 1 319 ? -11.815 -12.681 34.001 1.00 87.69 319 ASP A CA 1
ATOM 2522 C C . ASP A 1 319 ? -10.968 -11.496 33.510 1.00 87.69 319 ASP A C 1
ATOM 2524 O O . ASP A 1 319 ? -9.771 -11.422 33.785 1.00 87.69 319 ASP A O 1
ATOM 2528 N N . ILE A 1 320 ? -11.601 -10.514 32.851 1.00 88.06 320 ILE A N 1
ATOM 2529 C CA . ILE A 1 320 ? -10.929 -9.280 32.425 1.00 88.06 320 ILE A CA 1
ATOM 2530 C C . ILE A 1 320 ? -10.398 -8.527 33.645 1.00 88.06 320 ILE A C 1
ATOM 2532 O O . ILE A 1 320 ? -9.213 -8.197 33.666 1.00 88.06 320 ILE A O 1
ATOM 2536 N N . VAL A 1 321 ? -11.235 -8.296 34.666 1.00 89.19 321 VAL A N 1
ATOM 2537 C CA . VAL A 1 321 ? -10.870 -7.579 35.902 1.00 89.19 321 VAL A CA 1
ATOM 2538 C C . VAL A 1 321 ? -9.679 -8.228 36.601 1.00 89.19 321 VAL A C 1
ATOM 2540 O O . VAL A 1 321 ? -8.749 -7.521 36.989 1.00 89.19 321 VAL A O 1
ATOM 2543 N N . GLY A 1 322 ? -9.639 -9.562 36.671 1.00 86.62 322 GLY A N 1
ATOM 2544 C CA . GLY A 1 322 ? -8.508 -10.309 37.229 1.00 86.62 322 GLY A CA 1
ATOM 2545 C C . GLY A 1 322 ? -7.179 -10.054 36.510 1.00 86.62 322 GLY A C 1
ATOM 2546 O O . GLY A 1 322 ? -6.111 -10.264 37.079 1.00 86.62 322 GLY A O 1
ATOM 2547 N N . CYS A 1 323 ? -7.223 -9.562 35.273 1.00 85.75 323 CYS A N 1
ATOM 2548 C CA . CYS A 1 323 ? -6.057 -9.339 34.426 1.00 85.75 323 CYS A CA 1
ATOM 2549 C C . CYS A 1 323 ? -5.785 -7.861 34.116 1.00 85.75 323 CYS A C 1
ATOM 2551 O O . CYS A 1 323 ? -4.783 -7.546 33.463 1.00 85.75 323 CYS A O 1
ATOM 2553 N N . ILE A 1 324 ? -6.622 -6.940 34.611 1.00 85.56 324 ILE A N 1
ATOM 2554 C CA . ILE A 1 324 ? -6.516 -5.503 34.326 1.00 85.56 324 ILE A CA 1
ATOM 2555 C C . ILE A 1 324 ? -5.153 -4.938 34.717 1.00 85.56 324 ILE A C 1
ATOM 2557 O O . ILE A 1 324 ? -4.614 -4.140 33.960 1.00 85.56 324 ILE A O 1
ATOM 2561 N N . HIS A 1 325 ? -4.553 -5.353 35.837 1.00 82.25 325 HIS A N 1
ATOM 2562 C CA . HIS A 1 325 ? -3.247 -4.826 36.261 1.00 82.25 325 HIS A CA 1
ATOM 2563 C C . HIS A 1 325 ? -2.138 -5.055 35.222 1.00 82.25 325 HIS A C 1
ATOM 2565 O O . HIS A 1 325 ? -1.222 -4.248 35.098 1.00 82.25 325 HIS A O 1
ATOM 2571 N N . HIS A 1 326 ? -2.230 -6.122 34.425 1.00 80.19 326 HIS A N 1
ATOM 2572 C CA . HIS A 1 326 ? -1.283 -6.372 33.339 1.00 80.19 326 HIS A CA 1
ATOM 2573 C C . HIS A 1 326 ? -1.607 -5.561 32.072 1.00 80.19 326 HIS A C 1
ATOM 2575 O O . HIS A 1 326 ? -0.698 -5.229 31.299 1.00 80.19 326 HIS A O 1
ATOM 2581 N N . LEU A 1 327 ? -2.884 -5.220 31.872 1.00 78.69 327 LEU A N 1
ATOM 2582 C CA . LEU A 1 327 ? -3.391 -4.439 30.740 1.00 78.69 327 LEU A CA 1
ATOM 2583 C C . LEU A 1 327 ? -3.217 -2.919 30.949 1.00 78.69 327 LEU A C 1
ATOM 2585 O O . LEU A 1 327 ? -2.887 -2.208 30.000 1.00 78.69 327 LEU A O 1
ATOM 2589 N N . ASP A 1 328 ? -3.370 -2.421 32.179 1.00 75.38 328 ASP A N 1
ATOM 2590 C CA . ASP A 1 328 ? -3.310 -1.001 32.558 1.00 75.38 328 ASP A CA 1
ATOM 2591 C C . ASP A 1 328 ? -1.880 -0.518 32.834 1.00 75.38 328 ASP A C 1
ATOM 2593 O O . ASP A 1 328 ? -1.524 -0.100 33.930 1.00 75.38 328 ASP A O 1
ATOM 2597 N N . ASN A 1 329 ? -1.033 -0.580 31.809 1.00 70.50 329 ASN A N 1
ATOM 2598 C CA . ASN A 1 329 ? 0.338 -0.058 31.862 1.00 70.50 329 ASN A CA 1
ATOM 2599 C C . ASN A 1 329 ? 0.498 1.270 31.095 1.00 70.50 329 ASN A C 1
ATOM 2601 O O . ASN A 1 329 ? 1.609 1.633 30.711 1.00 70.50 329 ASN A O 1
ATOM 2605 N N . GLY A 1 330 ? -0.607 1.951 30.764 1.00 71.31 330 GLY A N 1
ATOM 2606 C CA . GLY A 1 330 ? -0.619 3.195 29.976 1.00 71.31 330 GLY A CA 1
ATOM 2607 C C . GLY A 1 330 ? -0.179 3.063 28.507 1.00 71.31 330 GLY A C 1
ATOM 2608 O O . GLY A 1 330 ? -0.264 4.030 27.757 1.00 71.31 330 GLY A O 1
ATOM 2609 N N . ASN A 1 331 ? 0.251 1.872 28.076 1.00 83.25 331 ASN A N 1
ATOM 2610 C CA . ASN A 1 331 ? 0.864 1.610 26.770 1.00 83.25 331 ASN A CA 1
ATOM 2611 C C . ASN A 1 331 ? 0.243 0.377 26.089 1.00 83.25 331 ASN A C 1
ATOM 2613 O O . ASN A 1 331 ? 0.953 -0.566 25.732 1.00 83.25 331 ASN A O 1
ATOM 2617 N N . PHE A 1 332 ? -1.088 0.343 25.952 1.00 88.06 332 PHE A N 1
ATOM 2618 C CA . PHE A 1 332 ? -1.769 -0.758 25.257 1.00 88.06 332 PHE A CA 1
ATOM 2619 C C . PHE A 1 332 ? -1.423 -0.764 23.762 1.00 88.06 332 PHE A C 1
ATOM 2621 O O . PHE A 1 332 ? -0.985 -1.781 23.225 1.00 88.06 332 PHE A O 1
ATOM 2628 N N . PHE A 1 333 ? -1.561 0.386 23.104 1.00 90.38 333 PHE A N 1
ATOM 2629 C CA . PHE A 1 333 ? -1.031 0.632 21.768 1.00 90.38 333 PHE A CA 1
ATOM 2630 C C . PHE A 1 333 ? 0.384 1.192 21.877 1.00 90.38 333 PHE A C 1
ATOM 2632 O O . PHE A 1 333 ? 0.611 2.137 22.637 1.00 90.38 333 PHE A O 1
ATOM 2639 N N . VAL A 1 334 ? 1.328 0.611 21.130 1.00 86.31 334 VAL A N 1
ATOM 2640 C CA . VAL A 1 334 ? 2.772 0.870 21.290 1.00 86.31 334 VAL A CA 1
ATOM 2641 C C . VAL A 1 334 ? 3.354 1.710 20.160 1.00 86.31 334 VAL A C 1
ATOM 2643 O O . VAL A 1 334 ? 4.123 2.630 20.423 1.00 86.31 334 VAL A O 1
ATOM 2646 N N . ARG A 1 335 ? 3.017 1.402 18.906 1.00 86.00 335 ARG A N 1
ATOM 2647 C CA . ARG A 1 335 ? 3.544 2.131 17.747 1.00 86.00 335 ARG A CA 1
ATOM 2648 C C . ARG A 1 335 ? 2.523 2.220 16.628 1.00 86.00 335 ARG A C 1
ATOM 2650 O O . ARG A 1 335 ? 1.632 1.375 16.519 1.00 86.00 335 ARG A O 1
ATOM 2657 N N . PHE A 1 336 ? 2.682 3.224 15.778 1.00 88.19 336 PHE A N 1
ATOM 2658 C CA . PHE A 1 336 ? 1.921 3.337 14.544 1.00 88.19 336 PHE A CA 1
ATOM 2659 C C . PHE A 1 336 ? 2.403 2.297 13.523 1.00 88.19 336 PHE A C 1
ATOM 2661 O O . PHE A 1 336 ? 3.594 2.186 13.239 1.00 88.19 336 PHE A O 1
ATOM 2668 N N . ALA A 1 337 ? 1.468 1.511 12.996 1.00 86.56 337 ALA A N 1
ATOM 2669 C CA . ALA A 1 337 ? 1.720 0.377 12.109 1.00 86.56 337 ALA A CA 1
ATOM 2670 C C . ALA A 1 337 ? 0.925 0.434 10.790 1.00 86.56 337 ALA A C 1
ATOM 2672 O O . ALA A 1 337 ? 1.163 -0.375 9.890 1.00 86.56 337 ALA A O 1
ATOM 2673 N N . GLY A 1 338 ? 0.001 1.393 10.655 1.00 85.19 338 GLY A N 1
ATOM 2674 C CA . GLY A 1 338 ? -0.790 1.626 9.444 1.00 85.19 338 GLY A CA 1
ATOM 2675 C C . GLY A 1 338 ? 0.053 1.940 8.199 1.00 85.19 338 GLY A C 1
ATOM 2676 O O . GLY A 1 338 ? 1.271 2.116 8.270 1.00 85.19 338 GLY A O 1
ATOM 2677 N N . GLN A 1 339 ? -0.602 2.017 7.033 1.00 86.38 339 GLN A N 1
ATOM 2678 C CA . GLN A 1 339 ? 0.014 2.386 5.745 1.00 86.38 339 GLN A CA 1
ATOM 2679 C C . GLN A 1 339 ? 1.141 1.445 5.294 1.00 86.38 339 GLN A C 1
ATOM 2681 O O . GLN A 1 339 ? 2.077 1.853 4.605 1.00 86.38 339 GLN A O 1
ATOM 2686 N N . GLY A 1 340 ? 1.100 0.188 5.740 1.00 85.56 340 GLY A N 1
ATOM 2687 C CA . GLY A 1 340 ? 2.107 -0.815 5.407 1.00 85.56 340 GLY A CA 1
ATOM 2688 C C . GLY A 1 340 ? 3.510 -0.502 5.936 1.00 85.56 340 GLY A C 1
ATOM 2689 O O . GLY A 1 340 ? 4.476 -1.009 5.369 1.00 85.56 340 GLY A O 1
ATOM 2690 N N . ARG A 1 341 ? 3.642 0.313 6.996 1.00 87.12 341 ARG A N 1
ATOM 2691 C CA . ARG A 1 341 ? 4.931 0.681 7.619 1.00 87.12 341 ARG A CA 1
ATOM 2692 C C . ARG A 1 341 ? 5.569 -0.467 8.399 1.00 87.12 341 ARG A C 1
ATOM 2694 O O . ARG A 1 341 ? 6.789 -0.601 8.408 1.00 87.12 341 ARG A O 1
ATOM 2701 N N . VAL A 1 342 ? 4.750 -1.303 9.031 1.00 85.75 342 VAL A N 1
ATOM 2702 C CA . VAL A 1 342 ? 5.199 -2.427 9.864 1.00 85.75 342 VAL A CA 1
ATOM 2703 C C . VAL A 1 342 ? 4.840 -3.749 9.186 1.00 85.75 342 VAL A C 1
ATOM 2705 O O . VAL A 1 342 ? 3.763 -3.895 8.609 1.00 85.75 342 VAL A O 1
ATOM 2708 N N . ARG A 1 343 ? 5.765 -4.714 9.227 1.00 86.62 343 ARG A N 1
ATOM 2709 C CA . ARG A 1 343 ? 5.552 -6.074 8.711 1.00 86.62 343 ARG A CA 1
ATOM 2710 C C . ARG A 1 343 ? 4.683 -6.886 9.661 1.00 86.62 343 ARG A C 1
ATOM 2712 O O . ARG A 1 343 ? 4.796 -6.746 10.875 1.00 86.62 343 ARG A O 1
ATOM 2719 N N . TRP A 1 344 ? 3.873 -7.779 9.099 1.00 82.94 344 TRP A N 1
ATOM 2720 C CA . TRP A 1 344 ? 3.002 -8.705 9.832 1.00 82.94 344 TRP A CA 1
ATOM 2721 C C . TRP A 1 344 ? 1.987 -8.023 10.759 1.00 82.94 344 TRP A C 1
ATOM 2723 O O . TRP A 1 344 ? 1.512 -8.633 11.718 1.00 82.94 344 TRP A O 1
ATOM 2733 N N . HIS A 1 345 ? 1.648 -6.764 10.473 1.00 83.94 345 HIS A N 1
ATOM 2734 C CA . HIS A 1 345 ? 0.593 -6.043 11.172 1.00 83.94 345 HIS A CA 1
ATOM 2735 C C . HIS A 1 345 ? -0.765 -6.380 10.555 1.00 83.94 345 HIS A C 1
ATOM 2737 O O . HIS A 1 345 ? -1.021 -6.050 9.399 1.00 83.94 345 HIS A O 1
ATOM 2743 N N . TYR A 1 346 ? -1.635 -7.022 11.334 1.00 76.38 346 TYR A N 1
ATOM 2744 C CA . TYR A 1 346 ? -2.991 -7.397 10.905 1.00 76.38 346 TYR A CA 1
ATOM 2745 C C . TYR A 1 346 ? -4.081 -6.473 11.467 1.00 76.38 346 TYR A C 1
ATOM 2747 O O . TYR A 1 346 ? -5.216 -6.505 10.983 1.00 76.38 346 TYR A O 1
ATOM 2755 N N . GLY A 1 347 ? -3.714 -5.620 12.434 1.00 84.06 347 GLY A N 1
ATOM 2756 C CA . GLY A 1 347 ? -4.617 -4.713 13.137 1.00 84.06 347 GLY A CA 1
ATOM 2757 C C . GLY A 1 347 ? -5.636 -5.422 14.038 1.00 84.06 347 GLY A C 1
ATOM 2758 O O . GLY A 1 347 ? -5.908 -6.612 13.900 1.00 84.06 347 GLY A O 1
ATOM 2759 N N . VAL A 1 348 ? -6.198 -4.684 15.000 1.00 88.06 348 VAL A N 1
ATOM 2760 C CA . VAL A 1 348 ? -7.174 -5.228 15.967 1.00 88.06 348 VAL A CA 1
ATOM 2761 C C . VAL A 1 348 ? -8.596 -5.317 15.408 1.00 88.06 348 VAL A C 1
ATOM 2763 O O . VAL A 1 348 ? -9.440 -6.006 15.976 1.00 88.06 348 VAL A O 1
ATOM 2766 N N . ALA A 1 349 ? -8.892 -4.626 14.301 1.00 90.81 349 ALA A N 1
ATOM 2767 C CA . ALA A 1 349 ? -10.266 -4.496 13.837 1.00 90.81 349 ALA A CA 1
ATOM 2768 C C . ALA A 1 349 ? -10.766 -5.705 13.061 1.00 90.81 349 ALA A C 1
ATOM 2770 O O . ALA A 1 349 ? -11.897 -6.114 13.288 1.00 90.81 349 ALA A O 1
ATOM 2771 N N . HIS A 1 350 ? -9.965 -6.311 12.181 1.00 87.62 350 HIS A N 1
ATOM 2772 C CA . HIS A 1 350 ? -10.428 -7.490 11.435 1.00 87.62 350 HIS A CA 1
ATOM 2773 C C . HIS A 1 350 ? -10.900 -8.640 12.343 1.00 87.62 350 HIS A C 1
ATOM 2775 O O . HIS A 1 350 ? -11.997 -9.143 12.091 1.00 87.62 350 HIS A O 1
ATOM 2781 N N . PRO A 1 351 ? -10.158 -9.007 13.409 1.00 85.31 351 PRO A N 1
ATOM 2782 C CA . PRO A 1 351 ? -10.609 -9.965 14.411 1.00 85.31 351 PRO A CA 1
ATOM 2783 C C . PRO A 1 351 ? -11.992 -9.650 14.983 1.00 85.31 351 PRO A C 1
ATOM 2785 O O . PRO A 1 351 ? -12.927 -10.440 14.853 1.00 85.31 351 PRO A O 1
ATOM 2788 N N . ILE A 1 352 ? -12.138 -8.439 15.529 1.00 89.88 352 ILE A N 1
ATOM 2789 C CA . ILE A 1 352 ? -13.377 -7.974 16.149 1.00 89.88 352 ILE A CA 1
ATOM 2790 C C . ILE A 1 352 ? -14.510 -8.010 15.118 1.00 89.88 352 ILE A C 1
ATOM 2792 O O . ILE A 1 352 ? -15.521 -8.657 15.349 1.00 89.88 352 ILE A O 1
ATOM 2796 N N . LEU A 1 353 ? -14.330 -7.402 13.941 1.00 90.94 353 LEU A N 1
ATOM 2797 C CA . LEU A 1 353 ? -15.352 -7.342 12.890 1.00 90.94 353 LEU A CA 1
ATOM 2798 C C . LEU A 1 353 ? -15.809 -8.728 12.434 1.00 90.94 353 LEU A C 1
ATOM 2800 O O . LEU A 1 353 ? -17.008 -8.967 12.313 1.00 90.94 353 LEU A O 1
ATOM 2804 N N . SER A 1 354 ? -14.864 -9.633 12.179 1.00 86.94 354 SER A N 1
ATOM 2805 C CA . SER A 1 354 ? -15.180 -10.995 11.761 1.00 86.94 354 SER A CA 1
ATOM 2806 C C . SER A 1 354 ? -15.998 -11.733 12.816 1.00 86.94 354 SER A C 1
ATOM 2808 O O . SER A 1 354 ? -16.800 -12.597 12.470 1.00 86.94 354 SER A O 1
ATOM 2810 N N . ASP A 1 355 ? -15.779 -11.447 14.093 1.00 87.88 355 ASP A N 1
ATOM 2811 C CA . ASP A 1 355 ? -16.564 -12.061 15.148 1.00 87.88 355 ASP A CA 1
ATOM 2812 C C . ASP A 1 355 ? -17.951 -11.425 15.290 1.00 87.88 355 ASP A C 1
ATOM 2814 O O . ASP A 1 355 ? -18.945 -12.146 15.318 1.00 87.88 355 ASP A O 1
ATOM 2818 N N . LEU A 1 356 ? -18.049 -10.088 15.269 1.00 89.81 356 LEU A N 1
ATOM 2819 C CA . LEU A 1 356 ? -19.341 -9.382 15.293 1.00 89.81 356 LEU A CA 1
ATOM 2820 C C . LEU A 1 356 ? -20.267 -9.852 14.160 1.00 89.81 356 LEU A C 1
ATOM 2822 O O . LEU A 1 356 ? -21.478 -10.012 14.336 1.00 89.81 356 LEU A O 1
ATOM 2826 N N . GLU A 1 357 ? -19.670 -10.090 12.994 1.00 89.38 357 GLU A N 1
ATOM 2827 C CA . GLU A 1 357 ? -20.318 -10.654 11.821 1.00 89.38 357 GLU A CA 1
ATOM 2828 C C . GLU A 1 357 ? -20.922 -12.034 12.098 1.00 89.38 357 GLU A C 1
ATOM 2830 O O . GLU A 1 357 ? -22.100 -12.246 11.815 1.00 89.38 357 GLU A O 1
ATOM 2835 N N . ASN A 1 358 ? -20.156 -12.952 12.688 1.00 87.25 358 ASN A N 1
ATOM 2836 C CA . ASN A 1 358 ? -20.613 -14.316 12.958 1.00 87.25 358 ASN A CA 1
ATOM 2837 C C . ASN A 1 358 ? -21.623 -14.399 14.111 1.00 87.25 358 ASN A C 1
ATOM 2839 O O . ASN A 1 358 ? -22.577 -15.174 14.015 1.00 87.25 358 ASN A O 1
ATOM 2843 N N . VAL A 1 359 ? -21.407 -13.625 15.180 1.00 87.25 359 VAL A N 1
ATOM 2844 C CA . VAL A 1 359 ? -22.198 -13.685 16.419 1.00 87.25 359 VAL A CA 1
ATOM 2845 C C . VAL A 1 359 ? -23.586 -13.079 16.222 1.00 87.25 359 VAL A C 1
ATOM 2847 O O . VAL A 1 359 ? -24.581 -13.693 16.605 1.00 87.25 359 VAL A O 1
ATOM 2850 N N . TRP A 1 360 ? -23.673 -11.893 15.610 1.00 89.88 360 TRP A N 1
ATOM 2851 C CA . TRP A 1 360 ? -24.922 -11.125 15.583 1.00 89.88 360 TRP A CA 1
ATOM 2852 C C . TRP A 1 360 ? -25.337 -10.674 14.182 1.00 89.88 360 TRP A C 1
ATOM 2854 O O . TRP A 1 360 ? -26.449 -10.976 13.736 1.00 89.88 360 TRP A O 1
ATOM 2864 N N . ILE A 1 361 ? -24.453 -9.966 13.471 1.00 89.69 361 ILE A N 1
ATOM 2865 C CA . ILE A 1 361 ? -24.844 -9.159 12.303 1.00 89.69 361 ILE A CA 1
ATOM 2866 C C . ILE A 1 361 ? -25.302 -10.038 11.131 1.00 89.69 361 ILE A C 1
ATOM 2868 O O . ILE A 1 361 ? -26.296 -9.717 10.480 1.00 89.69 361 ILE A O 1
ATOM 2872 N N . ALA A 1 362 ? -24.635 -11.167 10.867 1.00 86.56 362 ALA A N 1
ATOM 2873 C CA . ALA A 1 362 ? -24.997 -12.031 9.743 1.00 86.56 362 ALA A CA 1
ATOM 2874 C C . ALA A 1 362 ? -26.370 -12.708 9.909 1.00 86.56 362 ALA A C 1
ATOM 2876 O O . ALA A 1 362 ? -27.017 -12.994 8.905 1.00 86.56 362 ALA A O 1
ATOM 2877 N N . ASN A 1 363 ? -26.822 -12.953 11.145 1.00 87.12 363 ASN A N 1
ATOM 2878 C CA . ASN A 1 363 ? -28.122 -13.585 11.408 1.00 87.12 363 ASN A CA 1
ATOM 2879 C C . ASN A 1 363 ? -29.279 -12.579 11.331 1.00 87.12 363 ASN A C 1
ATOM 2881 O O . ASN A 1 363 ? -30.357 -12.919 10.849 1.00 87.12 363 ASN A O 1
ATOM 2885 N N . HIS A 1 364 ? -29.048 -11.346 11.789 1.00 87.94 364 HIS A N 1
ATOM 2886 C CA . HIS A 1 364 ? -30.077 -10.303 11.844 1.00 87.94 364 HIS A CA 1
ATOM 2887 C C . HIS A 1 364 ? -30.206 -9.524 10.531 1.00 87.94 364 HIS A C 1
ATOM 2889 O O . HIS A 1 364 ? -31.293 -9.064 10.187 1.00 87.94 364 HIS A O 1
ATOM 2895 N N . GLY A 1 365 ? -29.123 -9.410 9.758 1.00 86.69 365 GLY A N 1
ATOM 2896 C CA . GLY A 1 365 ? -29.126 -8.692 8.490 1.00 86.69 365 GLY A CA 1
ATOM 2897 C C . GLY A 1 365 ? -29.149 -7.173 8.675 1.00 86.69 365 GLY A C 1
ATOM 2898 O O . GLY A 1 365 ? -28.447 -6.621 9.519 1.00 86.69 365 GLY A O 1
ATOM 2899 N N . ARG A 1 366 ? -29.891 -6.463 7.818 1.00 86.50 366 ARG A N 1
ATOM 2900 C CA . ARG A 1 366 ? -30.054 -5.005 7.940 1.00 86.50 366 ARG A CA 1
ATOM 2901 C C . ARG A 1 366 ? -30.999 -4.682 9.097 1.00 86.50 366 ARG A C 1
ATOM 2903 O O . ARG A 1 366 ? -31.927 -5.437 9.344 1.00 86.50 366 ARG A O 1
ATOM 2910 N N . ASP A 1 367 ? -30.794 -3.522 9.716 1.00 88.25 367 ASP A N 1
ATOM 2911 C CA . ASP A 1 367 ? -31.524 -3.070 10.903 1.00 88.25 367 ASP A CA 1
ATOM 2912 C C . ASP A 1 367 ? -31.226 -3.941 12.134 1.00 88.25 367 ASP A C 1
ATOM 2914 O O . ASP A 1 367 ? -32.058 -4.143 13.014 1.00 88.25 367 ASP A O 1
ATOM 2918 N N . TRP A 1 368 ? -29.999 -4.472 12.203 1.00 89.69 368 TRP A N 1
ATOM 2919 C CA . TRP A 1 368 ? -29.564 -5.359 13.284 1.00 89.69 368 TRP A CA 1
ATOM 2920 C C . TRP A 1 368 ? -29.500 -4.677 14.661 1.00 89.69 368 TRP A C 1
ATOM 2922 O O . TRP A 1 368 ? -29.368 -5.379 15.662 1.00 89.69 368 TRP A O 1
ATOM 2932 N N . MET A 1 369 ? -29.602 -3.341 14.731 1.00 89.06 369 MET A N 1
ATOM 2933 C CA . MET A 1 369 ? -29.710 -2.582 15.987 1.00 89.06 369 MET A CA 1
ATOM 2934 C C . MET A 1 369 ? -31.150 -2.322 16.443 1.00 89.06 369 MET A C 1
ATOM 2936 O O . MET A 1 369 ? -31.337 -1.581 17.403 1.00 89.06 369 MET A O 1
ATOM 2940 N N . ARG A 1 370 ? -32.169 -2.923 15.812 1.00 85.75 370 ARG A N 1
ATOM 2941 C CA . ARG A 1 370 ? -33.569 -2.724 16.224 1.00 85.75 370 ARG A CA 1
ATOM 2942 C C . ARG A 1 370 ? -33.792 -2.961 17.726 1.00 85.75 370 ARG A C 1
ATOM 2944 O O . ARG A 1 370 ? -34.503 -2.190 18.358 1.00 85.75 370 ARG A O 1
ATOM 2951 N N . ASN A 1 371 ? -33.135 -3.980 18.287 1.00 86.75 371 ASN A N 1
ATOM 2952 C CA . ASN A 1 371 ? -33.009 -4.187 19.730 1.00 86.75 371 ASN A CA 1
ATOM 2953 C C . ASN A 1 371 ? -31.598 -3.775 20.176 1.00 86.75 371 ASN A C 1
ATOM 2955 O O . ASN A 1 371 ? -30.699 -4.614 20.248 1.00 86.75 371 ASN A O 1
ATOM 2959 N N . GLU A 1 372 ? -31.385 -2.484 20.452 1.00 86.25 372 GLU A N 1
ATOM 2960 C CA . GLU A 1 372 ? -30.053 -1.944 20.770 1.00 86.25 372 GLU A CA 1
ATOM 2961 C C . GLU A 1 372 ? -29.403 -2.659 21.967 1.00 86.25 372 GLU A C 1
ATOM 2963 O O . GLU A 1 372 ? -28.234 -3.044 21.896 1.00 86.25 372 GLU A O 1
ATOM 2968 N N . PHE A 1 373 ? -30.165 -2.854 23.047 1.00 85.31 373 PHE A N 1
ATOM 2969 C CA . PHE A 1 373 ? -29.686 -3.473 24.284 1.00 85.31 373 PHE A CA 1
ATOM 2970 C C . PHE A 1 373 ? -29.159 -4.894 24.041 1.00 85.31 373 PHE A C 1
ATOM 2972 O O . PHE A 1 373 ? -28.011 -5.204 24.347 1.00 85.31 373 PHE A O 1
ATOM 2979 N N . GLU A 1 374 ? -29.969 -5.740 23.404 1.00 87.25 374 GLU A N 1
ATOM 2980 C CA . GLU A 1 374 ? -29.603 -7.123 23.090 1.00 87.25 374 GLU A CA 1
ATOM 2981 C C . GLU A 1 374 ? -28.406 -7.189 22.131 1.00 87.25 374 GLU A C 1
ATOM 2983 O O . GLU A 1 374 ? -27.447 -7.925 22.378 1.00 87.25 374 GLU A O 1
ATOM 2988 N N . ALA A 1 375 ? -28.417 -6.355 21.083 1.00 88.69 375 ALA A N 1
ATOM 2989 C CA . ALA A 1 375 ? -27.327 -6.279 20.123 1.00 88.69 375 ALA A CA 1
ATOM 2990 C C . ALA A 1 375 ? -26.008 -5.930 20.823 1.00 88.69 375 ALA A C 1
ATOM 2992 O O . ALA A 1 375 ? -25.027 -6.658 20.683 1.00 88.69 375 ALA A O 1
ATOM 2993 N N . ARG A 1 376 ? -25.971 -4.862 21.630 1.00 88.31 376 ARG A N 1
ATOM 2994 C CA . ARG A 1 376 ? -24.750 -4.432 22.331 1.00 88.31 376 ARG A CA 1
ATOM 2995 C C . ARG A 1 376 ? -24.239 -5.471 23.319 1.00 88.31 376 ARG A C 1
ATOM 2997 O O . ARG A 1 376 ? -23.030 -5.691 23.358 1.00 88.31 376 ARG A O 1
ATOM 3004 N N . ASN A 1 377 ? -25.125 -6.146 24.048 1.00 88.00 377 ASN A N 1
ATOM 3005 C CA . ASN A 1 377 ? -24.733 -7.208 24.977 1.00 88.00 377 ASN A CA 1
ATOM 3006 C C . ASN A 1 377 ? -23.994 -8.330 24.236 1.00 88.00 377 ASN A C 1
ATOM 3008 O O . ASN A 1 377 ? -22.912 -8.744 24.652 1.00 88.00 377 ASN A O 1
ATOM 3012 N N . LYS A 1 378 ? -24.514 -8.748 23.075 1.00 88.69 378 LYS A N 1
ATOM 3013 C CA . LYS A 1 378 ? -23.878 -9.764 22.224 1.00 88.69 378 LYS A CA 1
ATOM 3014 C C . LYS A 1 378 ? -22.576 -9.284 21.576 1.00 88.69 378 LYS A C 1
ATOM 3016 O O . LYS A 1 378 ? -21.635 -10.069 21.471 1.00 88.69 378 LYS A O 1
ATOM 3021 N N . LEU A 1 379 ? -22.480 -8.008 21.184 1.00 89.31 379 LEU A N 1
ATOM 3022 C CA . LEU A 1 379 ? -21.231 -7.427 20.662 1.00 89.31 379 LEU A CA 1
ATOM 3023 C C . LEU A 1 379 ? -20.115 -7.430 21.724 1.00 89.31 379 LEU A C 1
ATOM 3025 O O . LEU A 1 379 ? -18.957 -7.712 21.398 1.00 89.31 379 LEU A O 1
ATOM 3029 N N . VAL A 1 380 ? -20.461 -7.116 22.979 1.00 88.25 380 VAL A N 1
ATOM 3030 C CA . VAL A 1 380 ? -19.517 -7.086 24.107 1.00 88.25 380 VAL A CA 1
ATOM 3031 C C . VAL A 1 380 ? -19.060 -8.496 24.495 1.00 88.25 380 VAL A C 1
ATOM 3033 O O . VAL A 1 380 ? -17.860 -8.688 24.681 1.00 88.25 380 VAL A O 1
ATOM 3036 N N . LEU A 1 381 ? -19.976 -9.473 24.555 1.00 86.44 381 LEU A N 1
ATOM 3037 C CA . LEU A 1 381 ? -19.658 -10.879 24.855 1.00 86.44 381 LEU A CA 1
ATOM 3038 C C . LEU A 1 381 ? -18.671 -11.479 23.845 1.00 86.44 381 LEU A C 1
ATOM 3040 O O . LEU A 1 381 ? -17.605 -11.963 24.228 1.00 86.44 381 LEU A O 1
ATOM 3044 N N . GLY A 1 382 ? -19.008 -11.392 22.552 1.00 82.56 382 GLY A N 1
ATOM 3045 C CA . GLY A 1 382 ? -18.252 -12.043 21.481 1.00 82.56 382 GLY A CA 1
ATOM 3046 C C . GLY A 1 382 ? -18.276 -13.568 21.509 1.00 82.56 382 GLY A C 1
ATOM 3047 O O . GLY A 1 382 ? -18.899 -14.171 22.376 1.00 82.56 382 GLY A O 1
ATOM 3048 N N . SER A 1 383 ? -17.602 -14.205 20.548 1.00 72.88 383 SER A N 1
ATOM 3049 C CA . SER A 1 383 ? -17.345 -15.649 20.607 1.00 72.88 383 SER A CA 1
ATOM 3050 C C . SER A 1 383 ? -16.072 -15.972 21.395 1.00 72.88 383 SER A C 1
ATOM 3052 O O . SER A 1 383 ? -15.115 -15.198 21.448 1.00 72.88 383 SER A O 1
ATOM 3054 N N . THR A 1 384 ? -16.041 -17.156 22.006 1.00 58.50 384 THR A N 1
ATOM 3055 C CA . THR A 1 384 ? -14.924 -17.654 22.828 1.00 58.50 384 THR A CA 1
ATOM 3056 C C . THR A 1 384 ? -13.800 -18.309 22.012 1.00 58.50 384 THR A C 1
ATOM 3058 O O . THR A 1 384 ? -12.784 -18.736 22.568 1.00 58.50 384 THR A O 1
ATOM 3061 N N . ASP A 1 385 ? -13.950 -18.389 20.688 1.00 58.94 385 ASP A N 1
ATOM 3062 C CA . ASP A 1 385 ? -13.194 -19.332 19.866 1.00 58.94 385 ASP A CA 1
ATOM 3063 C C . ASP A 1 385 ? -11.806 -18.833 19.428 1.00 58.94 385 ASP A C 1
ATOM 3065 O O . ASP A 1 385 ? -10.875 -19.638 19.346 1.00 58.94 385 ASP A O 1
ATOM 3069 N N . ARG A 1 386 ? -11.620 -17.532 19.144 1.00 61.41 386 ARG A N 1
ATOM 3070 C CA . ARG A 1 386 ? -10.361 -16.987 18.586 1.00 61.41 386 ARG A CA 1
ATOM 3071 C C . ARG A 1 386 ? -10.001 -15.653 19.240 1.00 61.41 386 ARG A C 1
ATOM 3073 O O . ARG A 1 386 ? -10.869 -14.813 19.393 1.00 61.41 386 ARG A O 1
ATOM 3080 N N . GLY A 1 387 ? -8.743 -15.499 19.666 1.00 59.28 387 GLY A N 1
ATOM 3081 C CA . GLY A 1 387 ? -8.236 -14.250 20.258 1.00 59.28 387 GLY A CA 1
ATOM 3082 C C . GLY A 1 387 ? -7.808 -13.214 19.209 1.00 59.28 387 GLY A C 1
ATOM 3083 O O . GLY A 1 387 ? -7.939 -13.445 18.015 1.00 59.28 387 GLY A O 1
ATOM 3084 N N . LEU A 1 388 ? -7.186 -12.115 19.650 1.00 57.38 388 LEU A N 1
ATOM 3085 C CA . LEU A 1 388 ? -6.909 -10.895 18.867 1.00 57.38 388 LEU A CA 1
ATOM 3086 C C . LEU A 1 388 ? -6.076 -11.030 17.565 1.00 57.38 388 LEU A C 1
ATOM 3088 O O . LEU A 1 388 ? -5.965 -10.053 16.835 1.00 57.38 388 LEU A O 1
ATOM 3092 N N . PHE A 1 389 ? -5.461 -12.173 17.239 1.00 62.53 389 PHE A N 1
ATOM 3093 C CA . PHE A 1 389 ? -4.596 -12.295 16.053 1.00 62.53 389 PHE A CA 1
ATOM 3094 C C . PHE A 1 389 ? -4.785 -13.630 15.330 1.00 62.53 389 PHE A C 1
ATOM 3096 O O . PHE A 1 389 ? -4.352 -14.651 15.855 1.00 62.53 389 PHE A O 1
ATOM 3103 N N . TRP A 1 390 ? -5.348 -13.598 14.113 1.00 66.38 390 TRP A N 1
ATOM 3104 C CA . TRP A 1 390 ? -5.334 -14.721 13.166 1.00 66.38 390 TRP A CA 1
ATOM 3105 C C . TRP A 1 390 ? -5.276 -14.264 11.711 1.00 66.38 390 TRP A C 1
ATOM 3107 O O . TRP A 1 390 ? -5.744 -13.177 11.359 1.00 66.38 390 TRP A O 1
ATOM 3117 N N . PHE A 1 391 ? -4.729 -15.118 10.849 1.00 66.12 391 PHE A N 1
ATOM 3118 C CA . PHE A 1 391 ? -4.742 -14.892 9.405 1.00 66.12 391 PHE A CA 1
ATOM 3119 C C . PHE A 1 391 ? -5.989 -15.484 8.767 1.00 66.12 391 PHE A C 1
ATOM 3121 O O . PHE A 1 391 ? -6.330 -16.648 8.978 1.00 66.12 391 PHE A O 1
ATOM 3128 N N . ASP A 1 392 ? -6.671 -14.681 7.961 1.00 70.88 392 ASP A N 1
ATOM 3129 C CA . ASP A 1 392 ? -7.795 -15.139 7.156 1.00 70.88 392 ASP A CA 1
ATOM 3130 C C . ASP A 1 392 ? -7.298 -15.389 5.717 1.00 70.88 392 ASP A C 1
ATOM 3132 O O . ASP A 1 392 ? -6.561 -14.603 5.127 1.00 70.88 392 ASP A O 1
ATOM 3136 N N . TRP A 1 393 ? -7.657 -16.523 5.123 1.00 73.06 393 TRP A N 1
ATOM 3137 C CA . TRP A 1 393 ? -7.224 -16.851 3.760 1.00 73.06 393 TRP A CA 1
ATOM 3138 C C . TRP A 1 393 ? -7.961 -16.015 2.711 1.00 73.06 393 TRP A C 1
ATOM 3140 O O . TRP A 1 393 ? -7.441 -15.794 1.619 1.00 73.06 393 TRP A O 1
ATOM 3150 N N . ARG A 1 394 ? -9.131 -15.461 3.052 1.00 70.81 394 ARG A N 1
ATOM 3151 C CA . ARG A 1 394 ? -9.882 -14.529 2.190 1.00 70.81 394 ARG A CA 1
ATOM 3152 C C . ARG A 1 394 ? -9.091 -13.256 1.890 1.00 70.81 394 ARG A C 1
ATOM 3154 O O . ARG A 1 394 ? -9.374 -12.547 0.928 1.00 70.81 394 ARG A O 1
ATOM 3161 N N . GLN A 1 395 ? -8.082 -12.972 2.707 1.00 75.56 395 GLN A N 1
ATOM 3162 C CA . GLN A 1 395 ? -7.219 -11.805 2.583 1.00 75.56 395 GLN A CA 1
ATOM 3163 C C . GLN A 1 395 ? -6.226 -11.921 1.416 1.00 75.56 395 GLN A C 1
ATOM 3165 O O . GLN A 1 395 ? -5.700 -10.905 0.957 1.00 75.56 395 GLN A O 1
ATOM 3170 N N . LEU A 1 396 ? -6.002 -13.131 0.880 1.00 81.94 396 LEU A N 1
ATOM 3171 C CA . LEU A 1 396 ? -5.090 -13.377 -0.246 1.00 81.94 396 LEU A CA 1
ATOM 3172 C C . LEU A 1 396 ? -5.477 -12.599 -1.510 1.00 81.94 396 LEU A C 1
ATOM 3174 O O . LEU A 1 396 ? -4.612 -12.304 -2.339 1.00 81.94 396 LEU A O 1
ATOM 3178 N N . TRP A 1 397 ? -6.745 -12.201 -1.651 1.00 84.81 397 TRP A N 1
ATOM 3179 C CA . TRP A 1 397 ? -7.163 -11.321 -2.738 1.00 84.81 397 TRP A CA 1
ATOM 3180 C C . TRP A 1 397 ? -6.470 -9.949 -2.693 1.00 84.81 397 TRP A C 1
ATOM 3182 O O . TRP A 1 397 ? -6.093 -9.429 -3.743 1.00 84.81 397 TRP A O 1
ATOM 3192 N N . HIS A 1 398 ? -6.227 -9.374 -1.511 1.00 89.56 398 HIS A N 1
ATOM 3193 C CA . HIS A 1 398 ? -5.510 -8.097 -1.393 1.00 89.56 398 HIS A CA 1
ATOM 3194 C C . HIS A 1 398 ? -4.036 -8.238 -1.775 1.00 89.56 398 HIS A C 1
ATOM 3196 O O . HIS A 1 398 ? -3.496 -7.374 -2.463 1.00 89.56 398 HIS A O 1
ATOM 3202 N N . ILE A 1 399 ? -3.416 -9.363 -1.403 1.00 90.81 399 ILE A N 1
ATOM 3203 C CA . ILE A 1 399 ? -2.055 -9.711 -1.827 1.00 90.81 399 ILE A CA 1
ATOM 3204 C C . ILE A 1 399 ? -2.003 -9.847 -3.353 1.00 90.81 399 ILE A C 1
ATOM 3206 O O . ILE A 1 399 ? -1.161 -9.236 -4.006 1.00 90.81 399 ILE A O 1
ATOM 3210 N N . THR A 1 400 ? -2.952 -10.580 -3.936 1.00 91.12 400 THR A N 1
ATOM 3211 C CA . THR A 1 400 ? -3.045 -10.783 -5.389 1.00 91.12 400 THR A CA 1
ATOM 3212 C C . THR A 1 400 ? -3.271 -9.461 -6.125 1.00 91.12 400 THR A C 1
ATOM 3214 O O . THR A 1 400 ? -2.593 -9.179 -7.109 1.00 91.12 400 THR A O 1
ATOM 3217 N N . SER A 1 401 ? -4.162 -8.606 -5.616 1.00 92.31 401 SER A N 1
ATOM 3218 C CA . SER A 1 401 ? -4.430 -7.275 -6.174 1.00 92.31 401 SER A CA 1
ATOM 3219 C C . SER A 1 401 ? -3.182 -6.392 -6.151 1.00 92.31 401 SER A C 1
ATOM 3221 O O . SER A 1 401 ? -2.883 -5.722 -7.137 1.00 92.31 401 SER A O 1
ATOM 3223 N N . ALA A 1 402 ? -2.415 -6.426 -5.057 1.00 95.62 402 ALA A N 1
ATOM 3224 C CA . ALA A 1 402 ? -1.165 -5.683 -4.951 1.00 95.62 402 ALA A CA 1
ATOM 3225 C C . ALA A 1 402 ? -0.097 -6.160 -5.938 1.00 95.62 402 ALA A C 1
ATOM 3227 O O . ALA A 1 402 ? 0.577 -5.335 -6.559 1.00 95.62 402 ALA A O 1
ATOM 3228 N N . VAL A 1 403 ? 0.012 -7.476 -6.136 1.00 96.31 403 VAL A N 1
ATOM 3229 C CA . VAL A 1 403 ? 0.887 -8.053 -7.162 1.00 96.31 403 VAL A CA 1
ATOM 3230 C C . VAL A 1 403 ? 0.443 -7.612 -8.554 1.00 96.31 403 VAL A C 1
ATOM 3232 O O . VAL A 1 403 ? 1.286 -7.153 -9.313 1.00 96.31 403 VAL A O 1
ATOM 3235 N N . ILE A 1 404 ? -0.853 -7.673 -8.884 1.00 95.88 404 ILE A N 1
ATOM 3236 C CA . ILE A 1 404 ? -1.373 -7.239 -10.194 1.00 95.88 404 ILE A CA 1
ATOM 3237 C C . ILE A 1 404 ? -1.054 -5.763 -10.451 1.00 95.88 404 ILE A C 1
ATOM 3239 O O . ILE A 1 404 ? -0.589 -5.425 -11.536 1.00 95.88 404 ILE A O 1
ATOM 3243 N N . ILE A 1 405 ? -1.260 -4.895 -9.457 1.00 96.75 405 ILE A N 1
ATOM 3244 C CA . ILE A 1 405 ? -1.017 -3.455 -9.594 1.00 96.75 405 ILE A CA 1
ATOM 3245 C C . ILE A 1 405 ? 0.455 -3.172 -9.912 1.00 96.75 405 ILE A C 1
ATOM 3247 O O . ILE A 1 405 ? 0.761 -2.523 -10.912 1.00 96.75 405 ILE A O 1
ATOM 3251 N N . VAL A 1 406 ? 1.378 -3.692 -9.098 1.00 96.94 406 VAL A N 1
ATOM 3252 C CA . VAL A 1 406 ? 2.811 -3.424 -9.282 1.00 96.94 406 VAL A CA 1
ATOM 3253 C C . VAL A 1 406 ? 3.353 -4.186 -10.490 1.00 96.94 406 VAL A C 1
ATOM 3255 O O . VAL A 1 406 ? 3.933 -3.576 -11.382 1.00 96.94 406 VAL A O 1
ATOM 3258 N N . ALA A 1 407 ? 3.133 -5.501 -10.571 1.00 96.44 407 ALA A N 1
ATOM 3259 C CA . ALA A 1 407 ? 3.671 -6.320 -11.654 1.00 96.44 407 ALA A CA 1
ATOM 3260 C C . ALA A 1 407 ? 3.092 -5.920 -13.009 1.00 96.44 407 ALA A C 1
ATOM 3262 O O . ALA A 1 407 ? 3.828 -5.902 -13.985 1.00 96.44 407 ALA A O 1
ATOM 3263 N N . GLY A 1 408 ? 1.810 -5.561 -13.083 1.00 95.88 408 GLY A N 1
ATOM 3264 C CA . GLY A 1 408 ? 1.192 -5.119 -14.326 1.00 95.88 408 GLY A CA 1
ATOM 3265 C C . GLY A 1 408 ? 1.724 -3.774 -14.814 1.00 95.88 408 GLY A C 1
ATOM 3266 O O . GLY A 1 408 ? 2.023 -3.636 -15.998 1.00 95.88 408 GLY A O 1
ATOM 3267 N N . SER A 1 409 ? 1.935 -2.816 -13.904 1.00 95.69 409 SER A N 1
ATOM 3268 C CA . SER A 1 409 ? 2.560 -1.532 -14.251 1.00 95.69 409 SER A CA 1
ATOM 3269 C C . SER A 1 409 ? 4.011 -1.698 -14.740 1.00 95.69 409 SER A C 1
ATOM 3271 O O . SER A 1 409 ? 4.370 -1.189 -15.806 1.00 95.69 409 SER A O 1
ATOM 3273 N N . SER A 1 410 ? 4.812 -2.516 -14.044 1.00 96.25 410 SER A N 1
ATOM 3274 C CA . SER A 1 410 ? 6.170 -2.881 -14.466 1.00 96.25 410 SER A CA 1
ATOM 3275 C C . SER A 1 410 ? 6.204 -3.706 -15.753 1.00 96.25 410 SER A C 1
ATOM 3277 O O . SER A 1 410 ? 7.132 -3.559 -16.546 1.00 96.25 410 SER A O 1
ATOM 3279 N N . LEU A 1 411 ? 5.216 -4.578 -15.978 1.00 95.94 411 LEU A N 1
ATOM 3280 C CA . LEU A 1 411 ? 5.119 -5.410 -17.176 1.00 95.94 411 LEU A CA 1
ATOM 3281 C C . LEU A 1 411 ? 4.890 -4.549 -18.416 1.00 95.94 411 LEU A C 1
ATOM 3283 O O . LEU A 1 411 ? 5.527 -4.798 -19.436 1.00 95.94 411 LEU A O 1
ATOM 3287 N N . GLY A 1 412 ? 4.046 -3.517 -18.336 1.00 94.75 412 GLY A N 1
ATOM 3288 C CA . GLY A 1 412 ? 3.867 -2.593 -19.456 1.00 94.75 412 GLY A CA 1
ATOM 3289 C C . GLY A 1 412 ? 5.162 -1.861 -19.816 1.00 94.75 412 GLY A C 1
ATOM 3290 O O . GLY A 1 412 ? 5.532 -1.826 -20.989 1.00 94.75 412 GLY A O 1
ATOM 3291 N N . ALA A 1 413 ? 5.910 -1.383 -18.814 1.00 95.12 413 ALA A N 1
ATOM 3292 C CA . ALA A 1 413 ? 7.231 -0.780 -19.019 1.00 95.12 413 ALA A CA 1
ATOM 3293 C C . ALA A 1 413 ? 8.253 -1.775 -19.600 1.00 95.12 413 ALA A C 1
ATOM 3295 O O . ALA A 1 413 ? 9.011 -1.440 -20.509 1.00 95.12 413 ALA A O 1
ATOM 3296 N N . TYR A 1 414 ? 8.252 -3.020 -19.111 1.00 95.38 414 TYR A N 1
ATOM 3297 C CA . TYR A 1 414 ? 9.095 -4.097 -19.627 1.00 95.38 414 TYR A CA 1
ATOM 3298 C C . TYR A 1 414 ? 8.796 -4.410 -21.095 1.00 95.38 414 TYR A C 1
ATOM 3300 O O . TYR A 1 414 ? 9.730 -4.460 -21.891 1.00 95.38 414 TYR A O 1
ATOM 3308 N N . ILE A 1 415 ? 7.521 -4.587 -21.464 1.00 93.62 415 ILE A N 1
ATOM 3309 C CA . ILE A 1 415 ? 7.101 -4.874 -22.844 1.00 93.62 415 ILE A CA 1
ATOM 3310 C C . ILE A 1 415 ? 7.558 -3.746 -23.769 1.00 93.62 415 ILE A C 1
ATOM 3312 O O . ILE A 1 415 ? 8.176 -4.019 -24.797 1.00 93.62 415 ILE A O 1
ATOM 3316 N N . LEU A 1 416 ? 7.325 -2.489 -23.381 1.00 91.50 416 LEU A N 1
ATOM 3317 C CA . LEU A 1 416 ? 7.813 -1.329 -24.124 1.00 91.50 416 LEU A CA 1
ATOM 3318 C C . LEU A 1 416 ? 9.329 -1.404 -24.320 1.00 91.50 416 LEU A C 1
ATOM 3320 O O . LEU A 1 416 ? 9.787 -1.492 -25.457 1.00 91.50 416 LEU A O 1
ATOM 3324 N N . SER A 1 417 ? 10.123 -1.461 -23.251 1.00 91.00 417 SER A N 1
ATOM 3325 C CA . SER A 1 417 ? 11.586 -1.446 -23.380 1.00 91.00 417 SER A CA 1
ATOM 3326 C C . SER A 1 417 ? 12.194 -2.705 -24.005 1.00 91.00 417 SER A C 1
ATOM 3328 O O . SER A 1 417 ? 13.312 -2.624 -24.494 1.00 91.00 417 SER A O 1
ATOM 3330 N N . TYR A 1 418 ? 11.506 -3.850 -24.002 1.00 90.31 418 TYR A N 1
ATOM 3331 C CA . TYR A 1 418 ? 11.994 -5.089 -24.624 1.00 90.31 418 TYR A CA 1
ATOM 3332 C C . TYR A 1 418 ? 11.904 -5.056 -26.157 1.00 90.31 418 TYR A C 1
ATOM 3334 O O . TYR A 1 418 ? 12.737 -5.654 -26.837 1.00 90.31 418 TYR A O 1
ATOM 3342 N N . TYR A 1 419 ? 10.881 -4.384 -26.698 1.00 86.75 419 TYR A N 1
ATOM 3343 C CA . TYR A 1 419 ? 10.622 -4.301 -28.142 1.00 86.75 419 TYR A CA 1
ATOM 3344 C C . TYR A 1 419 ? 11.032 -2.958 -28.775 1.00 86.75 419 TYR A C 1
ATOM 3346 O O . TYR A 1 419 ? 10.997 -2.825 -29.996 1.00 86.75 419 TYR A O 1
ATOM 3354 N N . THR A 1 420 ? 11.419 -1.977 -27.962 1.00 81.88 420 THR A N 1
ATOM 3355 C CA . THR A 1 420 ? 12.022 -0.690 -28.368 1.00 81.88 420 THR A CA 1
ATOM 3356 C C . THR A 1 420 ? 13.514 -0.916 -28.696 1.00 81.88 420 THR A C 1
ATOM 3358 O O . THR A 1 420 ? 14.069 -1.901 -28.205 1.00 81.88 420 THR A O 1
ATOM 3361 N N . PRO A 1 421 ? 14.181 -0.115 -29.562 1.00 65.44 421 PRO A N 1
ATOM 3362 C CA . PRO A 1 421 ? 15.454 -0.517 -30.169 1.00 65.44 421 PRO A CA 1
ATOM 3363 C C . PRO A 1 421 ? 16.506 -0.928 -29.134 1.00 65.44 421 PRO A C 1
ATOM 3365 O O . PRO A 1 421 ? 16.650 -0.289 -28.091 1.00 65.44 421 PRO A O 1
ATOM 3368 N N . THR A 1 422 ? 17.201 -2.030 -29.450 1.00 68.69 422 THR A N 1
ATOM 3369 C CA . THR A 1 422 ? 17.671 -3.113 -28.549 1.00 68.69 422 THR A CA 1
ATOM 3370 C C . THR A 1 422 ? 16.649 -4.203 -28.243 1.00 68.69 422 THR A C 1
ATOM 3372 O O . THR A 1 422 ? 16.325 -4.476 -27.091 1.00 68.69 422 THR A O 1
ATOM 3375 N N . VAL A 1 423 ? 16.181 -4.893 -29.290 1.00 77.19 423 VAL A N 1
ATOM 3376 C CA . VAL A 1 423 ? 15.278 -6.039 -29.122 1.00 77.19 423 VAL A CA 1
ATOM 3377 C C . VAL A 1 423 ? 15.902 -7.072 -28.178 1.00 77.19 423 VAL A C 1
ATOM 3379 O O . VAL A 1 423 ? 16.925 -7.682 -28.493 1.00 77.19 423 VAL A O 1
ATOM 3382 N N . GLY A 1 424 ? 15.253 -7.297 -27.035 1.00 83.94 424 GLY A N 1
ATOM 3383 C CA . GLY A 1 424 ? 15.697 -8.258 -26.033 1.00 83.94 424 GLY A CA 1
ATOM 3384 C C . GLY A 1 424 ? 15.883 -7.692 -24.623 1.00 83.94 424 GLY A C 1
ATOM 3385 O O . GLY A 1 424 ? 15.305 -6.688 -24.203 1.00 83.94 424 GLY A O 1
ATOM 3386 N N . LEU A 1 425 ? 16.685 -8.415 -23.840 1.00 87.25 425 LEU A N 1
ATOM 3387 C CA . LEU A 1 425 ? 17.073 -8.035 -22.484 1.00 87.25 425 LEU A CA 1
ATOM 3388 C C . LEU A 1 425 ? 18.255 -7.056 -22.536 1.00 87.25 425 LEU A C 1
ATOM 3390 O O . LEU A 1 425 ? 19.418 -7.441 -22.403 1.00 87.25 425 LEU A O 1
ATOM 3394 N N . GLY A 1 426 ? 17.944 -5.778 -22.742 1.00 88.06 426 GLY A N 1
ATOM 3395 C CA . GLY A 1 426 ? 18.867 -4.665 -22.529 1.00 88.06 426 GLY A CA 1
ATOM 3396 C C . GLY A 1 426 ? 18.948 -4.253 -21.054 1.00 88.06 426 GLY A C 1
ATOM 3397 O O . GLY A 1 426 ? 18.224 -4.767 -20.201 1.00 88.06 426 GLY A O 1
ATOM 3398 N N . CYS A 1 427 ? 19.799 -3.272 -20.735 1.00 91.75 427 CYS A N 1
ATOM 3399 C CA . CYS A 1 427 ? 19.936 -2.767 -19.359 1.00 91.75 427 CYS A CA 1
ATOM 3400 C C . CYS A 1 427 ? 18.627 -2.201 -18.777 1.00 91.75 427 CYS A C 1
ATOM 3402 O O . CYS A 1 427 ? 18.414 -2.286 -17.569 1.00 91.75 427 CYS A O 1
ATOM 3404 N N . ARG A 1 428 ? 17.756 -1.634 -19.626 1.00 91.38 428 ARG A N 1
ATOM 3405 C CA . ARG A 1 428 ? 16.466 -1.044 -19.228 1.00 91.38 428 ARG A CA 1
ATOM 3406 C C . ARG A 1 428 ? 15.437 -2.113 -18.871 1.00 91.38 428 ARG A C 1
ATOM 3408 O O . ARG A 1 428 ? 15.013 -2.197 -17.722 1.00 91.38 428 ARG A O 1
ATOM 3415 N N . SER A 1 429 ? 15.099 -2.972 -19.837 1.00 92.56 429 SER A N 1
ATOM 3416 C CA . SER A 1 429 ? 14.119 -4.049 -19.654 1.00 92.56 429 SER A CA 1
ATOM 3417 C C . SER A 1 429 ? 14.554 -5.030 -18.559 1.00 92.56 429 SER A C 1
ATOM 3419 O O . SER A 1 429 ? 13.736 -5.411 -17.721 1.00 92.56 429 SER A O 1
ATOM 3421 N N . LEU A 1 430 ? 15.850 -5.363 -18.472 1.00 93.50 430 LEU A N 1
ATOM 3422 C CA . LEU A 1 430 ? 16.383 -6.149 -17.356 1.00 93.50 430 LEU A CA 1
ATOM 3423 C C . LEU A 1 430 ? 16.262 -5.407 -16.019 1.00 93.50 430 LEU A C 1
ATOM 3425 O O . LEU A 1 430 ? 15.904 -6.022 -15.020 1.00 93.50 430 LEU A O 1
ATOM 3429 N N . GLY A 1 431 ? 16.523 -4.098 -15.988 1.00 94.44 431 GLY A N 1
ATOM 3430 C CA . GLY A 1 431 ? 16.369 -3.275 -14.788 1.00 94.44 431 GLY A CA 1
ATOM 3431 C C . GLY A 1 431 ? 14.960 -3.368 -14.197 1.00 94.44 431 GLY A C 1
ATOM 3432 O O . GLY A 1 431 ? 14.819 -3.659 -13.006 1.00 94.44 431 GLY A O 1
ATOM 3433 N N . TYR A 1 432 ? 13.932 -3.200 -15.036 1.00 95.69 432 TYR A N 1
ATOM 3434 C CA . TYR A 1 432 ? 12.523 -3.303 -14.634 1.00 95.69 432 TYR A CA 1
ATOM 3435 C C . TYR A 1 432 ? 12.148 -4.713 -14.159 1.00 95.69 432 TYR A C 1
ATOM 3437 O O . TYR A 1 432 ? 11.431 -4.872 -13.164 1.00 95.69 432 TYR A O 1
ATOM 3445 N N . LEU A 1 433 ? 12.658 -5.744 -14.841 1.00 95.50 433 LEU A N 1
ATOM 3446 C CA . LEU A 1 433 ? 12.437 -7.138 -14.466 1.00 95.50 433 LEU A CA 1
ATOM 3447 C C . LEU A 1 433 ? 13.065 -7.452 -13.102 1.00 95.50 433 LEU A C 1
ATOM 3449 O O . LEU A 1 433 ? 12.388 -8.003 -12.240 1.00 95.50 433 LEU A O 1
ATOM 3453 N N . VAL A 1 434 ? 14.322 -7.054 -12.881 1.00 96.44 434 VAL A N 1
ATOM 3454 C CA . VAL A 1 434 ? 15.038 -7.257 -11.611 1.00 96.44 434 VAL A CA 1
ATOM 3455 C C . VAL A 1 434 ? 14.295 -6.586 -10.458 1.00 96.44 434 VAL A C 1
ATOM 3457 O O . VAL A 1 434 ? 14.040 -7.239 -9.449 1.00 96.44 434 VAL A O 1
ATOM 3460 N N . PHE A 1 435 ? 13.867 -5.330 -10.627 1.00 97.31 435 PHE A N 1
ATOM 3461 C CA . PHE A 1 435 ? 13.064 -4.625 -9.622 1.00 97.31 435 PHE A CA 1
ATOM 3462 C C . PHE A 1 435 ? 11.783 -5.396 -9.262 1.00 97.31 435 PHE A C 1
ATOM 3464 O O . PHE A 1 435 ? 11.445 -5.566 -8.087 1.00 97.31 435 PHE A O 1
ATOM 3471 N N . SER A 1 436 ? 11.074 -5.894 -10.277 1.00 96.25 436 SER A N 1
ATOM 3472 C CA . SER A 1 436 ? 9.807 -6.609 -10.099 1.00 96.25 436 SER A CA 1
ATOM 3473 C C . SER A 1 436 ? 10.000 -7.977 -9.440 1.00 96.25 436 SER A C 1
ATOM 3475 O O . SER A 1 436 ? 9.232 -8.341 -8.551 1.00 96.25 436 SER A O 1
ATOM 3477 N N . VAL A 1 437 ? 11.049 -8.712 -9.824 1.00 96.50 437 VAL A N 1
ATOM 3478 C CA . VAL A 1 437 ? 11.399 -10.019 -9.247 1.00 96.50 437 VAL A CA 1
ATOM 3479 C C . VAL A 1 437 ? 11.837 -9.879 -7.793 1.00 96.50 437 VAL A C 1
ATOM 3481 O O . VAL A 1 437 ? 11.373 -10.652 -6.959 1.00 96.50 437 VAL A O 1
ATOM 3484 N N . ILE A 1 438 ? 12.669 -8.885 -7.460 1.00 97.06 438 ILE A N 1
ATOM 3485 C CA . ILE A 1 438 ? 13.063 -8.627 -6.067 1.00 97.06 438 ILE A CA 1
ATOM 3486 C C . ILE A 1 438 ? 11.831 -8.250 -5.237 1.00 97.06 438 ILE A C 1
ATOM 3488 O O . ILE A 1 438 ? 11.622 -8.822 -4.170 1.00 97.06 438 ILE A O 1
ATOM 3492 N N . SER A 1 439 ? 10.972 -7.360 -5.745 1.00 96.75 439 SER A N 1
ATOM 3493 C CA . SER A 1 439 ? 9.735 -6.958 -5.056 1.00 96.75 439 SER A CA 1
ATOM 3494 C C . SER A 1 439 ? 8.814 -8.151 -4.768 1.00 96.75 439 SER A C 1
ATOM 3496 O O . SER A 1 439 ? 8.307 -8.286 -3.652 1.00 96.75 439 SER A O 1
ATOM 3498 N N . LEU A 1 440 ? 8.630 -9.041 -5.750 1.00 96.69 440 LEU A N 1
ATOM 3499 C CA . LEU A 1 440 ? 7.833 -10.259 -5.597 1.00 96.69 440 LEU A CA 1
ATOM 3500 C C . LEU A 1 440 ? 8.497 -11.256 -4.637 1.00 96.69 440 LEU A C 1
ATOM 3502 O O . LEU A 1 440 ? 7.828 -11.830 -3.780 1.00 96.69 440 LEU A O 1
ATOM 3506 N N . GLY A 1 441 ? 9.815 -11.435 -4.742 1.00 96.44 441 GLY A N 1
ATOM 3507 C CA . GLY A 1 441 ? 10.592 -12.295 -3.854 1.00 96.44 441 GLY A CA 1
ATOM 3508 C C . GLY A 1 441 ? 10.496 -11.854 -2.394 1.00 96.44 441 GLY A C 1
ATOM 3509 O O . GLY A 1 441 ? 10.276 -12.689 -1.521 1.00 96.44 441 GLY A O 1
ATOM 3510 N N . LEU A 1 442 ? 10.570 -10.546 -2.124 1.00 96.00 442 LEU A N 1
ATOM 3511 C CA . LEU A 1 442 ? 10.398 -9.990 -0.779 1.00 96.00 442 LEU A CA 1
ATOM 3512 C C . LEU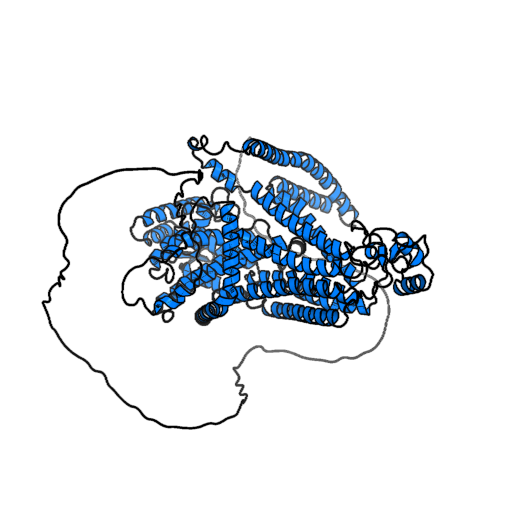 A 1 442 ? 9.010 -10.286 -0.202 1.00 96.00 442 LEU A C 1
ATOM 3514 O O . LEU A 1 442 ? 8.916 -10.654 0.968 1.00 96.00 442 LEU A O 1
ATOM 3518 N N . LEU A 1 443 ? 7.952 -10.172 -1.012 1.00 94.62 443 LEU A N 1
ATOM 3519 C CA . LEU A 1 443 ? 6.588 -10.519 -0.603 1.00 94.62 443 LEU A CA 1
ATOM 3520 C C . LEU A 1 443 ? 6.453 -12.018 -0.288 1.00 94.62 443 LEU A C 1
ATOM 3522 O O . LEU A 1 443 ? 5.910 -12.386 0.753 1.00 94.62 443 LEU A O 1
ATOM 3526 N N . ILE A 1 444 ? 6.959 -12.886 -1.169 1.00 93.19 444 ILE A N 1
ATOM 3527 C CA . ILE A 1 444 ? 6.890 -14.343 -0.990 1.00 93.19 444 ILE A CA 1
ATOM 3528 C C . ILE A 1 444 ? 7.666 -14.764 0.263 1.00 93.19 444 ILE A C 1
ATOM 3530 O O . ILE A 1 444 ? 7.144 -15.519 1.082 1.00 93.19 444 ILE A O 1
ATOM 3534 N N . LEU A 1 445 ? 8.884 -14.251 0.453 1.00 93.00 445 LEU A N 1
ATOM 3535 C CA . LEU A 1 445 ? 9.695 -14.540 1.637 1.00 93.00 445 LEU A CA 1
ATOM 3536 C C . LEU A 1 445 ? 9.025 -14.045 2.920 1.00 93.00 445 LEU A C 1
ATOM 3538 O O . LEU A 1 445 ? 9.041 -14.751 3.925 1.00 93.00 445 LEU A O 1
ATOM 3542 N N . GLU A 1 446 ? 8.395 -12.869 2.893 1.00 91.75 446 GLU A N 1
ATOM 3543 C CA . GLU A 1 446 ? 7.629 -12.353 4.030 1.00 91.75 446 GLU A CA 1
ATOM 3544 C C . GLU A 1 446 ? 6.473 -13.281 4.409 1.00 91.75 446 GLU A C 1
ATOM 3546 O O . GLU A 1 446 ? 6.291 -13.569 5.596 1.00 91.75 446 GLU A O 1
ATOM 3551 N N . PHE A 1 447 ? 5.738 -13.788 3.417 1.00 86.62 447 PHE A N 1
ATOM 3552 C CA . PHE A 1 447 ? 4.654 -14.743 3.626 1.00 86.62 447 PHE A CA 1
ATOM 3553 C C . PHE A 1 447 ? 5.163 -16.091 4.160 1.00 86.62 447 PHE A C 1
ATOM 3555 O O . PHE A 1 447 ? 4.590 -16.640 5.101 1.00 86.62 447 PHE A O 1
ATOM 3562 N N . ILE A 1 448 ? 6.270 -16.607 3.616 1.00 86.69 448 ILE A N 1
ATOM 3563 C CA . ILE A 1 448 ? 6.902 -17.855 4.073 1.00 86.69 448 ILE A CA 1
ATOM 3564 C C . ILE A 1 448 ? 7.371 -17.723 5.527 1.00 86.69 448 ILE A C 1
ATOM 3566 O O . ILE A 1 448 ? 7.041 -18.567 6.362 1.00 86.69 448 ILE A O 1
ATOM 3570 N N . ILE A 1 449 ? 8.089 -16.645 5.857 1.00 87.00 449 ILE A N 1
ATOM 3571 C CA . ILE A 1 449 ? 8.586 -16.398 7.216 1.00 87.00 449 ILE A CA 1
ATOM 3572 C C . ILE A 1 449 ? 7.419 -16.226 8.180 1.00 87.00 449 ILE A C 1
ATOM 3574 O O . ILE A 1 449 ? 7.432 -16.820 9.259 1.00 87.00 449 ILE A O 1
ATOM 3578 N N . TRP A 1 450 ? 6.385 -15.474 7.796 1.00 83.31 450 TRP A N 1
ATOM 3579 C CA . TRP A 1 450 ? 5.170 -15.343 8.595 1.00 83.31 450 TRP A CA 1
ATOM 3580 C C . TRP A 1 450 ? 4.553 -16.712 8.900 1.00 83.31 450 TRP A C 1
ATOM 3582 O O . TRP A 1 450 ? 4.312 -17.029 10.067 1.00 83.31 450 TRP A O 1
ATOM 3592 N N . ARG A 1 451 ? 4.372 -17.541 7.863 1.00 80.44 451 ARG A N 1
ATOM 3593 C CA . ARG A 1 451 ? 3.778 -18.881 7.945 1.00 80.44 451 ARG A CA 1
ATOM 3594 C C . ARG A 1 451 ? 4.584 -19.834 8.826 1.00 80.44 451 ARG A C 1
ATOM 3596 O O . ARG A 1 451 ? 4.001 -20.728 9.443 1.00 80.44 451 ARG A O 1
ATOM 3603 N N . TRP A 1 452 ? 5.906 -19.685 8.851 1.00 77.25 452 TRP A N 1
ATOM 3604 C CA . TRP A 1 452 ? 6.809 -20.501 9.665 1.00 77.25 452 TRP A CA 1
ATOM 3605 C C . TRP A 1 452 ? 6.889 -20.042 11.118 1.00 77.25 452 TRP A C 1
ATOM 3607 O O . TRP A 1 452 ? 7.010 -20.878 12.007 1.00 77.25 452 TRP A O 1
ATOM 3617 N N . THR A 1 453 ? 6.797 -18.736 11.359 1.00 74.06 453 THR A N 1
ATOM 3618 C CA . THR A 1 453 ? 6.938 -18.123 12.691 1.00 74.06 453 THR A CA 1
ATOM 3619 C C . THR A 1 453 ? 5.601 -17.850 13.386 1.00 74.06 453 THR A C 1
ATOM 3621 O O . THR A 1 453 ? 5.580 -17.244 14.450 1.00 74.06 453 THR A O 1
ATOM 3624 N N . SER A 1 454 ? 4.464 -18.224 12.789 1.00 64.94 454 SER A N 1
ATOM 3625 C CA . SER A 1 454 ? 3.137 -17.993 13.369 1.00 64.94 454 SER A CA 1
ATOM 3626 C C . SER A 1 454 ? 2.922 -18.823 14.642 1.00 64.94 454 SER A C 1
ATOM 3628 O O . SER A 1 454 ? 2.679 -20.030 14.562 1.00 64.94 454 SER A O 1
ATOM 3630 N N . GLU A 1 455 ? 2.952 -18.148 15.794 1.00 56.25 455 GLU A N 1
ATOM 3631 C CA . GLU A 1 455 ? 2.689 -18.692 17.139 1.00 56.25 455 GLU A CA 1
ATOM 3632 C C . GLU A 1 455 ? 1.300 -19.339 17.284 1.00 56.25 455 GLU A C 1
ATOM 3634 O O . GLU A 1 455 ? 1.131 -20.239 18.100 1.00 56.25 455 GLU A O 1
ATOM 3639 N N . GLU A 1 456 ? 0.321 -18.984 16.438 1.00 53.12 456 GLU A N 1
ATOM 3640 C CA . GLU A 1 456 ? -0.991 -19.660 16.384 1.00 53.12 456 GLU A CA 1
ATOM 3641 C C . GLU A 1 456 ? -0.868 -21.179 16.206 1.00 53.12 456 GLU A C 1
ATOM 3643 O O . GLU A 1 456 ? -1.702 -21.947 16.685 1.00 53.12 456 GLU A O 1
ATOM 3648 N N . ARG A 1 457 ? 0.201 -21.640 15.541 1.00 47.97 457 ARG A N 1
ATOM 3649 C CA . ARG A 1 457 ? 0.454 -23.070 15.362 1.00 47.97 457 ARG A CA 1
ATOM 3650 C C . ARG A 1 457 ? 0.859 -23.746 16.672 1.00 47.97 457 ARG A C 1
ATOM 3652 O O . ARG A 1 457 ? 0.628 -24.943 16.806 1.00 47.97 457 ARG A O 1
ATOM 3659 N N . GLU A 1 458 ? 1.465 -23.031 17.614 1.00 47.44 458 GLU A N 1
ATOM 3660 C CA . GLU A 1 458 ? 1.876 -23.581 18.909 1.00 47.44 458 GLU A CA 1
ATOM 3661 C C . GLU A 1 458 ? 0.693 -23.679 19.877 1.00 47.44 458 GLU A C 1
ATOM 3663 O O . GLU A 1 458 ? 0.480 -24.759 20.424 1.00 47.44 458 GLU A O 1
ATOM 3668 N N . GLU A 1 459 ? -0.144 -22.639 19.997 1.00 48.38 459 GLU A N 1
ATOM 3669 C CA . GLU A 1 459 ? -1.366 -22.680 20.827 1.00 48.38 459 GLU A CA 1
ATOM 3670 C C . GLU A 1 459 ? -2.376 -23.724 20.315 1.00 48.38 459 GLU A C 1
ATOM 3672 O O . GLU A 1 459 ? -2.871 -24.535 21.098 1.00 48.38 459 GLU A O 1
ATOM 3677 N N . TYR A 1 460 ? -2.610 -23.800 18.997 1.00 47.19 460 TYR A N 1
ATOM 3678 C CA . TYR A 1 460 ? -3.470 -24.832 18.398 1.00 47.19 460 TYR A CA 1
ATOM 3679 C C . TYR A 1 460 ? -2.929 -26.255 18.629 1.00 47.19 460 TYR A C 1
ATOM 3681 O O . TYR A 1 460 ? -3.684 -27.183 18.919 1.00 47.19 460 TYR A O 1
ATOM 3689 N N . ASN A 1 461 ? -1.608 -26.453 18.525 1.00 45.00 461 ASN A N 1
ATOM 3690 C CA . ASN A 1 461 ? -0.999 -27.762 18.781 1.00 45.00 461 ASN A CA 1
ATOM 3691 C C . ASN A 1 461 ? -0.987 -28.127 20.276 1.00 45.00 461 ASN A C 1
ATOM 3693 O O . ASN A 1 461 ? -0.980 -29.318 20.591 1.00 45.00 461 ASN A O 1
ATOM 3697 N N . ALA A 1 462 ? -0.967 -27.136 21.173 1.00 50.34 462 ALA A N 1
ATOM 3698 C CA . ALA A 1 462 ? -1.016 -27.329 22.621 1.00 50.34 462 ALA A CA 1
ATOM 3699 C C . ALA A 1 462 ? -2.435 -27.639 23.127 1.00 50.34 462 ALA A C 1
ATOM 3701 O O . ALA A 1 462 ? -2.585 -28.401 24.077 1.00 50.34 462 ALA A O 1
ATOM 3702 N N . GLN A 1 463 ? -3.470 -27.102 22.472 1.00 50.06 463 GLN A N 1
ATOM 3703 C CA . GLN A 1 463 ? -4.877 -27.311 22.842 1.00 50.06 463 GLN A CA 1
ATOM 3704 C C . GLN A 1 463 ? -5.503 -28.589 22.255 1.00 50.06 463 GLN A C 1
ATOM 3706 O O . GLN A 1 463 ? -6.622 -28.942 22.629 1.00 50.06 463 GLN A O 1
ATOM 3711 N N . ARG A 1 464 ? -4.814 -29.327 21.366 1.00 42.44 464 ARG A N 1
ATOM 3712 C CA . ARG A 1 464 ? -5.334 -30.609 20.859 1.00 42.44 464 ARG A CA 1
ATOM 3713 C C . ARG A 1 464 ? -5.324 -31.687 21.955 1.00 42.44 464 ARG A C 1
ATOM 3715 O O . ARG A 1 464 ? -4.255 -31.983 22.496 1.00 42.44 464 ARG A O 1
ATOM 3722 N N . PRO A 1 465 ? -6.461 -32.354 22.230 1.00 44.81 465 PRO A N 1
ATOM 3723 C CA . PRO A 1 465 ? -6.497 -33.463 23.171 1.00 44.81 465 PRO A CA 1
ATOM 3724 C C . PRO A 1 465 ? -5.583 -34.610 22.688 1.00 44.81 465 PRO A C 1
ATOM 3726 O O . PRO A 1 465 ? -5.568 -34.927 21.493 1.00 44.81 465 PRO A O 1
ATOM 3729 N N . PRO A 1 466 ? -4.847 -35.300 23.586 1.00 50.09 466 PRO A N 1
ATOM 3730 C CA . PRO A 1 466 ? -3.878 -36.343 23.218 1.00 50.09 466 PRO A CA 1
ATOM 3731 C C . PRO A 1 466 ? -4.460 -37.499 22.387 1.00 50.09 466 PRO A C 1
ATOM 3733 O O . PRO A 1 466 ? -3.720 -38.212 21.708 1.00 50.09 466 PRO A O 1
ATOM 3736 N N . ARG A 1 467 ? -5.783 -37.694 22.439 1.00 44.22 467 ARG A N 1
ATOM 3737 C CA . ARG A 1 467 ? -6.492 -38.838 21.853 1.00 44.22 467 ARG A CA 1
ATOM 3738 C C . ARG A 1 467 ? -6.676 -38.752 20.332 1.00 44.22 467 ARG A C 1
ATOM 3740 O O . ARG A 1 467 ? -6.757 -39.789 19.687 1.00 44.22 467 ARG A O 1
ATOM 3747 N N . GLU A 1 468 ? -6.647 -37.554 19.749 1.00 44.28 468 GLU A N 1
ATOM 3748 C CA . GLU A 1 468 ? -6.785 -37.343 18.295 1.00 44.28 468 GLU A CA 1
ATOM 3749 C C . GLU A 1 468 ? -5.447 -37.368 17.542 1.00 44.28 468 GLU A C 1
ATOM 3751 O O . GLU A 1 468 ? -5.396 -37.288 16.316 1.00 44.28 468 GLU A O 1
ATOM 3756 N N . ARG A 1 469 ? -4.334 -37.533 18.265 1.00 43.44 469 ARG A N 1
ATOM 3757 C CA . ARG A 1 469 ? -2.981 -37.554 17.694 1.00 43.44 469 ARG A CA 1
ATOM 3758 C C . ARG A 1 469 ? -2.686 -38.804 16.851 1.00 43.44 469 ARG A C 1
ATOM 3760 O O . ARG A 1 469 ? -1.575 -38.924 16.353 1.00 43.44 469 ARG A O 1
ATOM 3767 N N . ARG A 1 470 ? -3.629 -39.749 16.732 1.00 40.38 470 ARG A N 1
ATOM 3768 C CA . ARG A 1 470 ? -3.348 -41.105 16.236 1.00 40.38 470 ARG A CA 1
ATOM 3769 C C . ARG A 1 470 ? -4.087 -41.534 14.958 1.00 40.38 470 ARG A C 1
ATOM 3771 O O . ARG A 1 470 ? -3.832 -42.650 14.532 1.00 40.38 470 ARG A O 1
ATOM 3778 N N . VAL A 1 471 ? -4.975 -40.731 14.346 1.00 46.75 471 VAL A N 1
ATOM 3779 C CA . VAL A 1 471 ? -5.838 -41.270 13.255 1.00 46.75 471 VAL A CA 1
ATOM 3780 C C . VAL A 1 471 ? -5.938 -40.438 11.964 1.00 46.75 471 VAL A C 1
ATOM 3782 O O . VAL A 1 471 ? -6.470 -40.941 10.983 1.00 46.75 471 VAL A O 1
ATOM 3785 N N . THR A 1 472 ? -5.381 -39.230 11.843 1.00 39.53 472 THR A N 1
ATOM 3786 C CA . THR A 1 472 ? -5.521 -38.466 10.582 1.00 39.53 472 THR A CA 1
ATOM 3787 C C . THR A 1 472 ? -4.194 -38.010 9.966 1.00 39.53 472 THR A C 1
ATOM 3789 O O . THR A 1 472 ? -3.531 -37.109 10.470 1.00 39.53 472 THR A O 1
ATOM 3792 N N . PHE A 1 473 ? -3.903 -38.620 8.805 1.00 41.09 473 PHE A N 1
ATOM 3793 C CA . PHE A 1 473 ? -2.902 -38.300 7.771 1.00 41.09 473 PHE A CA 1
ATOM 3794 C C . PHE A 1 473 ? -1.452 -38.793 7.947 1.00 41.09 473 PHE A C 1
ATOM 3796 O O . PHE A 1 473 ? -0.524 -38.006 8.101 1.00 41.09 473 PHE A O 1
ATOM 3803 N N . ASP A 1 474 ? -1.270 -40.104 7.739 1.00 40.22 474 ASP A N 1
ATOM 3804 C CA . ASP A 1 474 ? 0.005 -40.750 7.364 1.00 40.22 474 ASP A CA 1
ATOM 3805 C C . ASP A 1 474 ? 0.182 -40.926 5.835 1.00 40.22 474 ASP A C 1
ATOM 3807 O O . ASP A 1 474 ? 1.105 -41.591 5.364 1.00 40.22 474 ASP A O 1
ATOM 3811 N N . VAL A 1 475 ? -0.672 -40.311 5.011 1.00 44.16 475 VAL A N 1
ATOM 3812 C CA . VAL A 1 475 ? -0.570 -40.406 3.546 1.00 44.16 475 VAL A CA 1
ATOM 3813 C C . VAL A 1 475 ? 0.117 -39.145 3.010 1.00 44.16 475 VAL A C 1
ATOM 3815 O O . VAL A 1 475 ? -0.457 -38.061 3.059 1.00 44.16 475 VAL A O 1
ATOM 3818 N N . LEU A 1 476 ? 1.348 -39.321 2.507 1.00 42.22 476 LEU A N 1
ATOM 3819 C CA . LEU A 1 476 ? 2.296 -38.339 1.936 1.00 42.22 476 LEU A CA 1
ATOM 3820 C C . LEU A 1 476 ? 3.165 -37.530 2.924 1.00 42.22 476 LEU A C 1
ATOM 3822 O O . LEU A 1 476 ? 3.026 -36.321 3.069 1.00 42.22 476 LEU A O 1
ATOM 3826 N N . GLY A 1 477 ? 4.169 -38.191 3.519 1.00 44.12 477 GLY A N 1
ATOM 3827 C CA . GLY A 1 477 ? 5.553 -37.677 3.646 1.00 44.12 477 GLY A CA 1
ATOM 3828 C C . GLY A 1 477 ? 5.841 -36.412 4.479 1.00 44.12 477 GLY A C 1
ATOM 3829 O O . GLY A 1 477 ? 7.006 -36.044 4.642 1.00 44.12 477 GLY A O 1
ATOM 3830 N N . GLY A 1 478 ? 4.829 -35.748 5.037 1.00 44.94 478 GLY A N 1
ATOM 3831 C CA . GLY A 1 478 ? 4.962 -34.439 5.679 1.00 44.94 478 GLY A CA 1
ATOM 3832 C C . GLY A 1 478 ? 5.651 -34.455 7.044 1.00 44.94 478 GLY A C 1
ATOM 3833 O O . GLY A 1 478 ? 6.234 -33.448 7.441 1.00 44.94 478 GLY A O 1
ATOM 3834 N N . GLU A 1 479 ? 5.649 -35.577 7.769 1.00 43.12 479 GLU A N 1
ATOM 3835 C CA . GLU A 1 479 ? 6.240 -35.640 9.113 1.00 43.12 479 GLU A CA 1
ATOM 3836 C C . GLU A 1 479 ? 7.769 -35.545 9.122 1.00 43.12 479 GLU A C 1
ATOM 3838 O O . GLU A 1 479 ? 8.321 -34.877 9.998 1.00 43.12 479 GLU A O 1
ATOM 3843 N N . ARG A 1 480 ? 8.471 -36.154 8.154 1.00 47.88 480 ARG A N 1
ATOM 3844 C CA . ARG A 1 480 ? 9.941 -36.050 8.079 1.00 47.88 480 ARG A CA 1
ATOM 3845 C C . ARG A 1 480 ? 10.378 -34.640 7.707 1.00 47.88 480 ARG A C 1
ATOM 3847 O O . ARG A 1 480 ? 11.279 -34.115 8.349 1.00 47.88 480 ARG A O 1
ATOM 3854 N N . VAL A 1 481 ? 9.690 -33.998 6.760 1.00 50.47 481 VAL A N 1
ATOM 3855 C CA . VAL A 1 481 ? 9.939 -32.592 6.396 1.00 50.47 481 VAL A CA 1
ATOM 3856 C C . VAL A 1 481 ? 9.621 -31.663 7.571 1.00 50.47 481 VAL A C 1
ATOM 3858 O O . VAL A 1 481 ? 10.372 -30.732 7.827 1.00 50.47 481 VAL A O 1
ATOM 3861 N N . ARG A 1 482 ? 8.566 -31.953 8.345 1.00 44.72 482 ARG A N 1
ATOM 3862 C CA . ARG A 1 482 ? 8.132 -31.159 9.506 1.00 44.72 482 ARG A CA 1
ATOM 3863 C C . ARG A 1 482 ? 9.047 -31.306 10.727 1.00 44.72 482 ARG A C 1
ATOM 3865 O O . ARG A 1 482 ? 9.314 -30.311 11.401 1.00 44.72 482 ARG A O 1
ATOM 3872 N N . ARG A 1 483 ? 9.536 -32.518 11.026 1.00 48.06 483 ARG A N 1
ATOM 3873 C CA . ARG A 1 483 ? 10.543 -32.743 12.081 1.00 48.06 483 ARG A CA 1
ATOM 3874 C C . ARG A 1 483 ? 11.897 -32.178 11.666 1.00 48.06 483 ARG A C 1
ATOM 3876 O O . ARG A 1 483 ? 12.511 -31.500 12.481 1.00 48.06 483 ARG A O 1
ATOM 3883 N N . ALA A 1 484 ? 12.302 -32.367 10.407 1.00 48.97 484 ALA A N 1
ATOM 3884 C CA . ALA A 1 484 ? 13.504 -31.750 9.860 1.00 48.97 484 ALA A CA 1
ATOM 3885 C C . ALA A 1 484 ? 13.421 -30.223 9.960 1.00 48.97 484 ALA A C 1
ATOM 3887 O O . ALA A 1 484 ? 14.284 -29.639 10.592 1.00 48.97 484 ALA A O 1
ATOM 3888 N N . SER A 1 485 ? 12.343 -29.585 9.487 1.00 46.16 485 SER A N 1
ATOM 3889 C CA . SER A 1 485 ? 12.200 -28.123 9.489 1.00 46.16 485 SER A CA 1
ATOM 3890 C C . SER A 1 485 ? 12.150 -27.507 10.888 1.00 46.16 485 SER A C 1
ATOM 3892 O O . SER A 1 485 ? 12.670 -26.419 11.097 1.00 46.16 485 SER A O 1
ATOM 3894 N N . MET A 1 486 ? 11.527 -28.176 11.866 1.00 46.44 486 MET A N 1
ATOM 3895 C CA . MET A 1 486 ? 11.470 -27.675 13.246 1.00 46.44 486 MET A CA 1
ATOM 3896 C C . MET A 1 486 ? 12.830 -27.810 13.946 1.00 46.44 486 MET A C 1
ATOM 3898 O O . MET A 1 486 ? 13.225 -26.917 14.700 1.00 46.44 486 MET A O 1
ATOM 3902 N N . PHE A 1 487 ? 13.576 -28.879 13.636 1.00 49.09 487 PHE A N 1
ATOM 3903 C CA . PHE A 1 487 ? 14.984 -28.994 14.005 1.00 49.09 487 PHE A CA 1
ATOM 3904 C C . PHE A 1 487 ? 15.796 -27.895 13.317 1.00 49.09 487 PHE A C 1
ATOM 3906 O O . PHE A 1 487 ? 16.521 -27.194 14.006 1.00 49.09 487 PHE A O 1
ATOM 3913 N N . THR A 1 488 ? 15.586 -27.638 12.019 1.00 50.03 488 THR A N 1
ATOM 3914 C CA . THR A 1 488 ? 16.262 -26.572 11.268 1.00 50.03 488 THR A CA 1
ATOM 3915 C C . THR A 1 488 ? 15.963 -25.186 11.827 1.00 50.03 488 THR A C 1
ATOM 3917 O O . THR A 1 488 ? 16.886 -24.401 11.872 1.00 50.03 488 THR A O 1
ATOM 3920 N N . VAL A 1 489 ? 14.755 -24.870 12.317 1.00 48.28 489 VAL A N 1
ATOM 3921 C CA . VAL A 1 489 ? 14.440 -23.540 12.888 1.00 48.28 489 VAL A CA 1
ATOM 3922 C C . VAL A 1 489 ? 15.107 -23.321 14.248 1.00 48.28 489 VAL A C 1
ATOM 3924 O O . VAL A 1 489 ? 15.770 -22.301 14.454 1.00 48.28 489 VAL A O 1
ATOM 3927 N N . LYS A 1 490 ? 15.000 -24.296 15.166 1.00 51.59 490 LYS A N 1
ATOM 3928 C CA . LYS A 1 490 ? 15.731 -24.246 16.448 1.00 51.59 490 LYS A CA 1
ATOM 3929 C C . LYS A 1 490 ? 17.243 -24.264 16.227 1.00 51.59 490 LYS A C 1
ATOM 3931 O O . LYS A 1 490 ? 17.981 -23.611 16.957 1.00 51.59 490 LYS A O 1
ATOM 3936 N N . GLN A 1 491 ? 17.696 -24.975 15.200 1.00 49.38 491 GLN A N 1
ATOM 3937 C CA . GLN A 1 491 ? 19.090 -25.015 14.794 1.00 49.38 491 GLN A CA 1
ATOM 3938 C C . GLN A 1 491 ? 19.502 -23.700 14.117 1.00 49.38 491 GLN A C 1
ATOM 3940 O O . GLN A 1 491 ? 20.558 -23.210 14.457 1.00 49.38 491 GLN A O 1
ATOM 3945 N N . THR A 1 492 ? 18.685 -23.032 13.296 1.00 48.12 492 THR A N 1
ATOM 3946 C CA . THR A 1 492 ? 19.005 -21.711 12.716 1.00 48.12 492 THR A CA 1
ATOM 3947 C C . THR A 1 492 ? 19.050 -20.605 13.761 1.00 48.12 492 THR A C 1
ATOM 3949 O O . THR A 1 492 ? 19.895 -19.726 13.646 1.00 48.12 492 THR A O 1
ATOM 3952 N N . GLY A 1 493 ? 18.214 -20.669 14.807 1.00 51.41 493 GLY A N 1
ATOM 3953 C CA . GLY A 1 493 ? 18.350 -19.787 15.972 1.00 51.41 493 GLY A CA 1
ATOM 3954 C C . GLY A 1 493 ? 19.717 -19.962 16.641 1.00 51.41 493 GLY A C 1
ATOM 3955 O O . GLY A 1 493 ? 20.461 -18.999 16.781 1.00 51.41 493 GLY A O 1
ATOM 3956 N N . ARG A 1 494 ? 20.116 -21.214 16.905 1.00 51.66 494 ARG A N 1
ATOM 3957 C CA . ARG A 1 494 ? 21.442 -21.546 17.464 1.00 51.66 494 ARG A CA 1
ATOM 3958 C C . ARG A 1 494 ? 22.620 -21.264 16.518 1.00 51.66 494 ARG A C 1
ATOM 3960 O O . ARG A 1 494 ? 23.703 -20.919 16.973 1.00 51.66 494 ARG A O 1
ATOM 3967 N N . TRP A 1 495 ? 22.433 -21.398 15.204 1.00 50.59 495 TRP A N 1
ATOM 3968 C CA . TRP A 1 495 ? 23.437 -21.065 14.181 1.00 50.59 495 TRP A CA 1
ATOM 3969 C C . TRP A 1 495 ? 23.610 -19.556 14.009 1.00 50.59 495 TRP A C 1
ATOM 3971 O O . TRP A 1 495 ? 24.634 -19.144 13.479 1.00 50.59 495 TRP A O 1
ATOM 3981 N N . LEU A 1 496 ? 22.640 -18.744 14.438 1.00 51.97 496 LEU A N 1
ATOM 3982 C CA . LEU A 1 496 ? 22.772 -17.291 14.514 1.00 51.97 496 LEU A CA 1
ATOM 3983 C C . LEU A 1 496 ? 23.382 -16.848 15.851 1.00 51.97 496 LEU A C 1
ATOM 3985 O O . LEU A 1 496 ? 24.156 -15.901 15.847 1.00 51.97 496 LEU A O 1
ATOM 3989 N N . GLU A 1 497 ? 23.135 -17.551 16.963 1.00 53.97 497 GLU A N 1
ATOM 3990 C CA . GLU A 1 497 ? 23.721 -17.228 18.280 1.00 53.97 497 GLU A CA 1
ATOM 3991 C C . GLU A 1 497 ? 25.266 -17.194 18.256 1.00 53.97 497 GLU A C 1
ATOM 3993 O O . GLU A 1 497 ? 25.866 -16.202 18.666 1.00 53.97 497 GLU A O 1
ATOM 3998 N N . GLY A 1 498 ? 25.920 -18.214 17.684 1.00 60.12 498 GLY A N 1
ATOM 3999 C CA . GLY A 1 498 ? 27.390 -18.280 17.587 1.00 60.12 498 GLY A CA 1
ATOM 4000 C C . GLY A 1 498 ? 28.063 -17.120 16.817 1.00 60.12 498 GLY A C 1
ATOM 4001 O O . GLY A 1 498 ? 28.999 -16.497 17.332 1.00 60.12 498 GLY A O 1
ATOM 4002 N N . PRO A 1 499 ? 27.629 -16.783 15.586 1.00 62.38 499 PRO A N 1
ATOM 4003 C CA . PRO A 1 499 ? 28.159 -15.635 14.860 1.00 62.38 499 PRO A CA 1
ATOM 4004 C C . PRO A 1 499 ? 27.695 -14.296 15.438 1.00 62.38 499 PRO A C 1
ATOM 4006 O O . PRO A 1 499 ? 28.436 -13.328 15.300 1.00 62.38 499 PRO A O 1
ATOM 4009 N N . VAL A 1 500 ? 26.539 -14.208 16.110 1.00 65.25 500 VAL A N 1
ATOM 4010 C CA . VAL A 1 500 ? 26.098 -12.967 16.772 1.00 65.25 500 VAL A CA 1
ATOM 4011 C C . VAL A 1 500 ? 27.056 -12.578 17.889 1.00 65.25 500 VAL A C 1
ATOM 4013 O O . VAL A 1 500 ? 27.450 -11.420 17.920 1.00 65.25 500 VAL A O 1
ATOM 4016 N N . ASP A 1 501 ? 27.523 -13.513 18.721 1.00 68.00 501 ASP A N 1
ATOM 4017 C CA . ASP A 1 501 ? 28.520 -13.200 19.758 1.00 68.00 501 ASP A CA 1
ATOM 4018 C C . ASP A 1 501 ? 29.856 -12.728 19.148 1.00 68.00 501 ASP A C 1
ATOM 4020 O O . ASP A 1 501 ? 30.501 -11.802 19.648 1.00 68.00 501 ASP A O 1
ATOM 4024 N N . THR A 1 502 ? 30.256 -13.311 18.015 1.00 74.19 502 THR A N 1
ATOM 4025 C CA . THR A 1 502 ? 31.493 -12.933 17.307 1.00 74.19 502 THR A CA 1
ATOM 4026 C C . THR A 1 502 ? 31.366 -11.553 16.645 1.00 74.19 502 THR A C 1
ATOM 4028 O O . THR A 1 502 ? 32.267 -10.716 16.733 1.00 74.19 502 THR A O 1
ATOM 4031 N N . ILE A 1 503 ? 30.224 -11.285 16.006 1.00 71.25 503 ILE A N 1
ATOM 4032 C CA . ILE A 1 503 ? 29.883 -9.993 15.397 1.00 71.25 503 ILE A CA 1
ATOM 4033 C C . ILE A 1 503 ? 29.711 -8.923 16.479 1.00 71.25 503 ILE A C 1
ATOM 4035 O O . ILE A 1 503 ? 30.151 -7.793 16.284 1.00 71.25 503 ILE A O 1
ATOM 4039 N N . GLU A 1 504 ? 29.128 -9.268 17.625 1.00 74.50 504 GLU A N 1
ATOM 4040 C CA . GLU A 1 504 ? 28.973 -8.396 18.788 1.00 74.50 504 GLU A CA 1
ATOM 4041 C C . GLU A 1 504 ? 30.344 -7.935 19.292 1.00 74.50 504 GLU A C 1
ATOM 4043 O O . GLU A 1 504 ? 30.575 -6.733 19.438 1.00 74.50 504 GLU A O 1
ATOM 4048 N N . GLN A 1 505 ? 31.293 -8.859 19.472 1.00 78.81 505 GLN A N 1
ATOM 4049 C CA . GLN A 1 505 ? 32.655 -8.513 19.882 1.00 78.81 505 GLN A CA 1
ATOM 4050 C C . GLN A 1 505 ? 33.376 -7.648 18.841 1.00 78.81 505 GLN A C 1
ATOM 4052 O O . GLN A 1 505 ? 34.013 -6.655 19.202 1.00 78.81 505 GLN A O 1
ATOM 4057 N N . LEU A 1 506 ? 33.242 -7.966 17.549 1.00 77.81 506 LEU A N 1
ATOM 4058 C CA . LEU A 1 506 ? 33.827 -7.153 16.483 1.00 77.81 506 LEU A CA 1
ATOM 4059 C C . LEU A 1 506 ? 33.213 -5.746 16.460 1.00 77.81 506 LEU A C 1
ATOM 4061 O O . LEU A 1 506 ? 33.943 -4.757 16.525 1.00 77.81 506 LEU A O 1
ATOM 4065 N N . LEU A 1 507 ? 31.889 -5.614 16.431 1.00 76.94 507 LEU A N 1
ATOM 4066 C CA . LEU A 1 507 ? 31.216 -4.315 16.350 1.00 76.94 507 LEU A CA 1
ATOM 4067 C C . LEU A 1 507 ? 31.450 -3.452 17.598 1.00 76.94 507 LEU A C 1
ATOM 4069 O O . LEU A 1 507 ? 31.653 -2.244 17.451 1.00 76.94 507 LEU A O 1
ATOM 4073 N N . LYS A 1 508 ? 31.538 -4.046 18.798 1.00 77.38 508 LYS A N 1
ATOM 4074 C CA . LYS A 1 508 ? 31.929 -3.338 20.033 1.00 77.38 508 LYS A CA 1
ATOM 4075 C C . LYS A 1 508 ? 33.333 -2.739 19.963 1.00 77.38 508 LYS A C 1
ATOM 4077 O O . LYS A 1 508 ? 33.585 -1.709 20.582 1.00 77.38 508 LYS A O 1
ATOM 4082 N N . VAL A 1 509 ? 34.244 -3.338 19.196 1.00 80.12 509 VAL A N 1
ATOM 4083 C CA . VAL A 1 509 ? 35.607 -2.816 19.002 1.00 80.12 509 VAL A CA 1
ATOM 4084 C C . VAL A 1 509 ? 35.667 -1.819 17.840 1.00 80.12 509 VAL A C 1
ATOM 4086 O O . VAL A 1 509 ? 36.324 -0.779 17.954 1.00 80.12 509 VAL A O 1
ATOM 4089 N N . TRP A 1 510 ? 34.983 -2.112 16.733 1.00 79.38 510 TRP A N 1
ATOM 4090 C CA . TRP A 1 510 ? 35.059 -1.339 15.492 1.00 79.38 510 TRP A CA 1
ATOM 4091 C C . TRP A 1 510 ? 34.248 -0.040 15.533 1.00 79.38 510 TRP A C 1
ATOM 4093 O O . TRP A 1 510 ? 34.792 1.007 15.178 1.00 79.38 510 TRP A O 1
ATOM 4103 N N . ILE A 1 511 ? 32.995 -0.060 16.006 1.00 79.62 511 ILE A N 1
ATOM 4104 C CA . ILE A 1 511 ? 32.121 1.130 16.009 1.00 79.62 511 ILE A CA 1
ATOM 4105 C C . ILE A 1 511 ? 32.744 2.273 16.828 1.00 79.62 511 ILE A C 1
ATOM 4107 O O . ILE A 1 511 ? 32.882 3.376 16.290 1.00 79.62 511 ILE A O 1
ATOM 4111 N N . PRO A 1 512 ? 33.213 2.059 18.075 1.00 75.12 512 PRO A N 1
ATOM 4112 C CA . PRO A 1 512 ? 33.799 3.148 18.844 1.00 75.12 512 PRO A CA 1
ATOM 4113 C C . PRO A 1 512 ? 35.143 3.611 18.269 1.00 75.12 512 PRO A C 1
ATOM 4115 O O . PRO A 1 512 ? 35.457 4.793 18.373 1.00 75.12 512 PRO A O 1
ATOM 4118 N N . ARG A 1 513 ? 35.930 2.732 17.627 1.00 78.75 513 ARG A N 1
ATOM 4119 C CA . ARG A 1 513 ? 37.181 3.117 16.942 1.00 78.75 513 ARG A CA 1
ATOM 4120 C C . ARG A 1 513 ? 36.926 4.016 15.734 1.00 78.75 513 ARG A C 1
ATOM 4122 O O . ARG A 1 513 ? 37.570 5.053 15.622 1.00 78.75 513 ARG A O 1
ATOM 4129 N N . ILE A 1 514 ? 35.980 3.652 14.869 1.00 80.38 514 ILE A N 1
ATOM 4130 C CA . ILE A 1 514 ? 35.669 4.415 13.653 1.00 80.38 514 ILE A CA 1
ATOM 4131 C C . ILE A 1 514 ? 35.093 5.788 14.023 1.00 80.38 514 ILE A C 1
ATOM 4133 O O . ILE A 1 514 ? 35.611 6.811 13.581 1.00 80.38 514 ILE A O 1
ATOM 4137 N N . PHE A 1 515 ? 34.089 5.832 14.905 1.00 72.25 515 PHE A N 1
ATOM 4138 C CA . PHE A 1 515 ? 33.425 7.088 15.275 1.00 72.25 515 PHE A CA 1
ATOM 4139 C C . PHE A 1 515 ? 34.273 8.010 16.164 1.00 72.25 515 PHE A C 1
ATOM 4141 O O . PHE A 1 515 ? 34.099 9.228 16.118 1.00 72.25 515 PHE A O 1
ATOM 4148 N N . SER A 1 516 ? 35.202 7.469 16.963 1.00 73.50 516 SER A N 1
ATOM 4149 C CA . SER A 1 516 ? 36.157 8.301 17.718 1.00 73.50 516 SER A CA 1
ATOM 4150 C C . SER A 1 516 ? 37.312 8.820 16.853 1.00 73.50 516 SER A C 1
ATOM 4152 O O . SER A 1 516 ? 37.914 9.837 17.200 1.00 73.50 516 SER A O 1
ATOM 4154 N N . SER A 1 517 ? 37.596 8.173 15.715 1.00 73.06 517 SER A N 1
ATOM 4155 C CA . SER A 1 517 ? 38.620 8.608 14.757 1.00 73.06 517 SER A CA 1
ATOM 4156 C C . SER A 1 517 ? 38.197 9.844 13.960 1.00 73.06 517 SER A C 1
ATOM 4158 O O . SER A 1 517 ? 39.047 10.650 13.594 1.00 73.06 517 SER A O 1
ATOM 4160 N N . THR A 1 518 ? 36.901 10.017 13.693 1.00 74.19 518 THR A N 1
ATOM 4161 C CA . THR A 1 518 ? 36.378 11.076 12.812 1.00 74.19 518 THR A CA 1
ATOM 4162 C C . THR A 1 518 ? 36.042 12.392 13.525 1.00 74.19 518 THR A C 1
ATOM 4164 O O . THR A 1 518 ? 35.553 13.313 12.878 1.00 74.19 518 THR A O 1
ATOM 4167 N N . TYR A 1 519 ? 36.271 12.519 14.841 1.00 66.94 519 TYR A N 1
ATOM 4168 C CA . TYR A 1 519 ? 35.853 13.697 15.621 1.00 66.94 519 TYR A CA 1
ATOM 4169 C C . TYR A 1 519 ? 36.971 14.248 16.536 1.00 66.94 519 TYR A C 1
ATOM 4171 O O . TYR A 1 519 ? 37.639 13.492 17.246 1.00 66.94 519 TYR A O 1
ATOM 4179 N N . ILE A 1 520 ? 37.163 15.576 16.542 1.00 67.62 520 ILE A N 1
ATOM 4180 C CA . ILE A 1 520 ? 38.236 16.321 17.251 1.00 67.62 520 ILE A CA 1
ATOM 4181 C C . ILE A 1 520 ? 37.722 16.867 18.609 1.00 67.62 520 ILE A C 1
ATOM 4183 O O . ILE A 1 520 ? 37.885 18.035 18.937 1.00 67.62 520 ILE A O 1
ATOM 4187 N N . GLY A 1 521 ? 37.022 16.039 19.393 1.00 78.19 521 GLY A N 1
ATOM 4188 C CA . GLY A 1 521 ? 36.490 16.398 20.724 1.00 78.19 521 GLY A CA 1
ATOM 4189 C C . GLY A 1 521 ? 36.929 15.415 21.813 1.00 78.19 521 GLY A C 1
ATOM 4190 O O . GLY A 1 521 ? 37.769 14.558 21.548 1.00 78.19 521 GLY A O 1
ATOM 4191 N N . ASP A 1 522 ? 36.356 15.500 23.020 1.00 78.12 522 ASP A N 1
ATOM 4192 C CA . ASP A 1 522 ? 36.662 14.586 24.135 1.00 78.12 522 ASP A CA 1
ATOM 4193 C C . ASP A 1 522 ? 36.339 13.119 23.774 1.00 78.12 522 ASP A C 1
ATOM 4195 O O . ASP A 1 522 ? 35.199 12.644 23.831 1.00 78.12 522 ASP A O 1
ATOM 4199 N N . ARG A 1 523 ? 37.378 12.402 23.329 1.00 76.06 523 ARG A N 1
ATOM 4200 C CA . ARG A 1 523 ? 37.279 11.053 22.759 1.00 76.06 523 ARG A CA 1
ATOM 4201 C C . ARG A 1 523 ? 36.892 10.004 23.795 1.00 76.06 523 ARG A C 1
ATOM 4203 O O . ARG A 1 523 ? 36.341 8.976 23.407 1.00 76.06 523 ARG A O 1
ATOM 4210 N N . ARG A 1 524 ? 37.186 10.220 25.083 1.00 78.25 524 ARG A N 1
ATOM 4211 C CA . ARG A 1 524 ? 36.941 9.211 26.128 1.00 78.25 524 ARG A CA 1
ATOM 4212 C C . ARG A 1 524 ? 35.466 9.146 26.495 1.00 78.25 524 ARG A C 1
ATOM 4214 O O . ARG A 1 524 ? 34.868 8.081 26.365 1.00 78.25 524 ARG A O 1
ATOM 4221 N N . HIS A 1 525 ? 34.859 10.285 26.825 1.00 80.19 525 HIS A N 1
ATOM 4222 C CA . HIS A 1 525 ? 33.462 10.321 27.259 1.00 80.19 525 HIS A CA 1
ATOM 4223 C C . HIS A 1 525 ? 32.497 9.818 26.171 1.00 80.19 525 HIS A C 1
ATOM 4225 O O . HIS A 1 525 ? 31.594 9.022 26.433 1.00 80.19 525 HIS A O 1
ATOM 4231 N N . ARG A 1 526 ? 32.734 10.192 24.905 1.00 76.25 526 ARG A N 1
ATOM 4232 C CA . ARG A 1 526 ? 31.900 9.737 23.782 1.00 76.25 526 ARG A CA 1
ATOM 4233 C C . ARG A 1 526 ? 32.100 8.259 23.452 1.00 76.25 526 ARG A C 1
ATOM 4235 O O . ARG A 1 526 ? 31.148 7.606 23.033 1.00 76.25 526 ARG A O 1
ATOM 4242 N N . ARG A 1 527 ? 33.309 7.720 23.645 1.00 79.38 527 ARG A N 1
ATOM 4243 C CA . ARG A 1 527 ? 33.582 6.287 23.467 1.00 79.38 527 ARG A CA 1
ATOM 4244 C C . ARG A 1 527 ? 32.826 5.459 24.498 1.00 79.38 527 ARG A C 1
ATOM 4246 O O . ARG A 1 527 ? 32.216 4.468 24.118 1.00 79.38 527 ARG A O 1
ATOM 4253 N N . GLU A 1 528 ? 32.816 5.888 25.757 1.00 82.50 528 GLU A N 1
ATOM 4254 C CA . GLU A 1 528 ? 32.053 5.228 26.823 1.00 82.50 528 GLU A CA 1
ATOM 4255 C C . GLU A 1 528 ? 30.544 5.322 26.586 1.00 82.50 528 GLU A C 1
ATOM 4257 O O . GLU A 1 528 ? 29.840 4.324 26.723 1.00 82.50 528 GLU A O 1
ATOM 4262 N N . TYR A 1 529 ? 30.045 6.485 26.153 1.00 83.50 529 TYR A N 1
ATOM 4263 C CA . TYR A 1 529 ? 28.642 6.645 25.766 1.00 83.50 529 TYR A CA 1
ATOM 4264 C C . TYR A 1 529 ? 28.256 5.725 24.597 1.00 83.50 529 TYR A C 1
ATOM 4266 O O . TYR A 1 529 ? 27.258 5.011 24.677 1.00 83.50 529 TYR A O 1
ATOM 4274 N N . LEU A 1 530 ? 29.064 5.695 23.528 1.00 80.62 530 LEU A N 1
ATOM 4275 C CA . LEU A 1 530 ? 28.839 4.821 22.373 1.00 80.62 530 LEU A CA 1
ATOM 4276 C C . LEU A 1 530 ? 28.906 3.348 22.766 1.00 80.62 530 LEU A C 1
ATOM 4278 O O . LEU A 1 530 ? 28.065 2.577 22.326 1.00 80.62 530 LEU A O 1
ATOM 4282 N N . GLN A 1 531 ? 29.862 2.958 23.607 1.00 84.12 531 GLN A N 1
ATOM 4283 C CA . GLN A 1 531 ? 29.986 1.581 24.069 1.00 84.12 531 GLN A CA 1
ATOM 4284 C C . GLN A 1 531 ? 28.763 1.162 24.891 1.00 84.12 531 GLN A C 1
ATOM 4286 O O . GLN A 1 531 ? 28.166 0.141 24.577 1.00 84.12 531 GLN A O 1
ATOM 4291 N N . ARG A 1 532 ? 28.307 1.992 25.841 1.00 83.19 532 ARG A N 1
ATOM 4292 C CA . ARG A 1 532 ? 27.072 1.733 26.603 1.00 83.19 532 ARG A CA 1
ATOM 4293 C C . ARG A 1 532 ? 25.837 1.675 25.705 1.00 83.19 532 ARG A C 1
ATOM 4295 O O . ARG A 1 532 ? 24.974 0.830 25.910 1.00 83.19 532 ARG A O 1
ATOM 4302 N N . SER A 1 533 ? 25.753 2.549 24.703 1.00 81.25 533 SER A N 1
ATOM 4303 C CA . SER A 1 533 ? 24.655 2.545 23.731 1.00 81.25 533 SER A CA 1
ATOM 4304 C C . SER A 1 533 ? 24.661 1.272 22.877 1.00 81.25 533 SER A C 1
ATOM 4306 O O . SER A 1 533 ? 23.615 0.651 22.687 1.00 81.25 533 SER A O 1
ATOM 4308 N N . VAL A 1 534 ? 25.838 0.835 22.424 1.00 80.75 534 VAL A N 1
ATOM 4309 C CA . VAL A 1 534 ? 26.028 -0.417 21.682 1.00 80.75 534 VAL A CA 1
ATOM 4310 C C . VAL A 1 534 ? 25.683 -1.621 22.562 1.00 80.75 534 VAL A C 1
ATOM 4312 O O . VAL A 1 534 ? 24.898 -2.462 22.134 1.00 80.75 534 VAL A O 1
ATOM 4315 N N . ASP A 1 535 ? 26.181 -1.675 23.800 1.00 80.62 535 ASP A N 1
ATOM 4316 C CA . ASP A 1 535 ? 25.886 -2.739 24.767 1.00 80.62 535 ASP A CA 1
ATOM 4317 C C . ASP A 1 535 ? 24.382 -2.846 25.049 1.00 80.62 535 ASP A C 1
ATOM 4319 O O . ASP A 1 535 ? 23.815 -3.934 24.965 1.00 80.62 535 ASP A O 1
ATOM 4323 N N . HIS A 1 536 ? 23.714 -1.718 25.298 1.00 81.50 536 HIS A N 1
ATOM 4324 C CA . HIS A 1 536 ? 22.267 -1.679 25.508 1.00 81.50 536 HIS A CA 1
ATOM 4325 C C . HIS A 1 536 ? 21.495 -2.159 24.269 1.00 81.50 536 HIS A C 1
ATOM 4327 O O . HIS A 1 536 ? 20.525 -2.906 24.381 1.00 81.50 536 HIS A O 1
ATOM 4333 N N . THR A 1 537 ? 21.946 -1.785 23.068 1.00 78.44 537 THR A N 1
ATOM 4334 C CA . THR A 1 537 ? 21.313 -2.224 21.815 1.00 78.44 537 THR A CA 1
ATOM 4335 C C . THR A 1 537 ? 21.492 -3.730 21.598 1.00 78.44 537 THR A C 1
ATOM 4337 O O . THR A 1 537 ? 20.538 -4.410 21.229 1.00 78.44 537 THR A O 1
ATOM 4340 N N . PHE A 1 538 ? 22.674 -4.287 21.877 1.00 80.69 538 PHE A N 1
ATOM 4341 C CA . PHE A 1 538 ? 22.917 -5.731 21.777 1.00 80.69 538 PHE A CA 1
ATOM 4342 C C . PHE A 1 538 ? 22.137 -6.537 22.818 1.00 80.69 538 PHE A C 1
ATOM 4344 O O . PHE A 1 538 ? 21.584 -7.586 22.488 1.00 80.69 538 PHE A O 1
ATOM 4351 N N . GLN A 1 539 ? 22.019 -6.035 24.049 1.00 80.44 539 GLN A N 1
ATOM 4352 C CA . GLN A 1 539 ? 21.160 -6.650 25.064 1.00 80.44 539 GLN A CA 1
ATOM 4353 C C . GLN A 1 539 ? 19.700 -6.697 24.602 1.00 80.44 539 GLN A C 1
ATOM 4355 O O . GLN A 1 539 ? 19.049 -7.731 24.739 1.00 80.44 539 GLN A O 1
ATOM 4360 N N . GLN A 1 540 ? 19.201 -5.629 23.971 1.00 77.44 540 GLN A N 1
ATOM 4361 C CA . GLN A 1 540 ? 17.875 -5.648 23.353 1.00 77.44 540 GLN A CA 1
ATOM 4362 C C . GLN A 1 540 ? 17.780 -6.670 22.210 1.00 77.44 540 GLN A C 1
ATOM 4364 O O . GLN A 1 540 ? 16.783 -7.386 22.140 1.00 77.44 540 GLN A O 1
ATOM 4369 N N . MET A 1 541 ? 18.810 -6.789 21.360 1.00 77.94 541 MET A N 1
ATOM 4370 C CA . MET A 1 541 ? 18.841 -7.760 20.252 1.00 77.94 541 MET A CA 1
ATOM 4371 C C . MET A 1 541 ? 18.760 -9.217 20.714 1.00 77.94 541 MET A C 1
ATOM 4373 O O . MET A 1 541 ? 18.116 -10.030 20.053 1.00 77.94 541 MET A O 1
ATOM 4377 N N . ARG A 1 542 ? 19.364 -9.567 21.856 1.00 76.06 542 ARG A N 1
ATOM 4378 C CA . ARG A 1 542 ? 19.300 -10.939 22.396 1.00 76.06 542 ARG A CA 1
ATOM 4379 C C . ARG A 1 542 ? 17.876 -11.377 22.749 1.00 76.06 542 ARG A C 1
ATOM 4381 O O . ARG A 1 542 ? 17.578 -12.564 22.698 1.00 76.06 542 ARG A O 1
ATOM 4388 N N . HIS A 1 543 ? 16.989 -10.430 23.051 1.00 78.12 543 HIS A N 1
ATOM 4389 C CA . HIS A 1 543 ? 15.577 -10.697 23.334 1.00 78.12 543 HIS A CA 1
ATOM 4390 C C . HIS A 1 543 ? 14.672 -10.586 22.100 1.00 78.12 543 HIS A C 1
ATOM 4392 O O . HIS A 1 543 ? 13.449 -10.685 22.223 1.00 78.12 543 HIS A O 1
ATOM 4398 N N . TRP A 1 544 ? 15.234 -10.370 20.908 1.00 76.62 544 TRP A N 1
ATOM 4399 C CA . TRP A 1 544 ? 14.432 -10.249 19.701 1.00 76.62 544 TRP A CA 1
ATOM 4400 C C . TRP A 1 544 ? 13.822 -11.581 19.278 1.00 76.62 544 TRP A C 1
ATOM 4402 O O . TRP A 1 544 ? 14.480 -12.618 19.206 1.00 76.62 544 TRP A O 1
ATOM 4412 N N . SER A 1 545 ? 12.549 -11.521 18.901 1.00 76.44 545 SER A N 1
ATOM 4413 C CA . SER A 1 545 ? 11.880 -12.621 18.210 1.00 76.44 545 SER A CA 1
ATOM 4414 C C . SER A 1 545 ? 12.554 -12.905 16.861 1.00 76.44 545 SER A C 1
ATOM 4416 O O . SER A 1 545 ? 13.106 -12.007 16.219 1.00 76.44 545 SER A O 1
ATOM 4418 N N . ALA A 1 546 ? 12.443 -14.140 16.360 1.00 79.31 546 ALA A N 1
ATOM 4419 C CA . ALA A 1 546 ? 12.965 -14.508 15.037 1.00 79.31 546 ALA A CA 1
ATOM 4420 C C . ALA A 1 546 ? 12.464 -13.563 13.923 1.00 79.31 546 ALA A C 1
ATOM 4422 O O . ALA A 1 546 ? 13.202 -13.216 13.004 1.00 79.31 546 ALA A O 1
ATOM 4423 N N . ARG A 1 547 ? 11.220 -13.082 14.038 1.00 81.56 547 ARG A N 1
ATOM 4424 C CA . ARG A 1 547 ? 10.619 -12.089 13.137 1.00 81.56 547 ARG A CA 1
ATOM 4425 C C . ARG A 1 547 ? 11.379 -10.764 13.123 1.00 81.56 547 ARG A C 1
ATOM 4427 O O . ARG A 1 547 ? 11.646 -10.222 12.053 1.00 81.56 547 ARG A O 1
ATOM 4434 N N . GLN A 1 548 ? 11.741 -10.250 14.295 1.00 83.25 548 GLN A N 1
ATOM 4435 C CA . GLN A 1 548 ? 12.502 -9.005 14.417 1.00 83.25 548 GLN A CA 1
ATOM 4436 C C . GLN A 1 548 ? 13.904 -9.149 13.817 1.00 83.25 548 GLN A C 1
ATOM 4438 O O . GLN A 1 548 ? 14.334 -8.262 13.081 1.00 83.25 548 GLN A O 1
ATOM 4443 N N . TRP A 1 549 ? 14.560 -10.293 14.030 1.00 84.19 549 TRP A N 1
ATOM 4444 C CA . TRP A 1 549 ? 15.843 -10.608 13.397 1.00 84.19 549 TRP A CA 1
ATOM 4445 C C . TRP A 1 549 ? 15.769 -10.574 11.867 1.00 84.19 549 TRP A C 1
ATOM 4447 O O . TRP A 1 549 ? 16.542 -9.857 11.232 1.00 84.19 549 TRP A O 1
ATOM 4457 N N . TRP A 1 550 ? 14.801 -11.277 11.268 1.00 88.44 550 TRP A N 1
ATOM 4458 C CA . TRP A 1 550 ? 14.591 -11.257 9.815 1.00 88.44 550 TRP A CA 1
ATOM 4459 C C . TRP A 1 550 ? 14.273 -9.857 9.287 1.00 88.44 550 TRP A C 1
ATOM 4461 O O . TRP A 1 550 ? 14.753 -9.471 8.220 1.00 88.44 550 TRP A O 1
ATOM 4471 N N . ASN A 1 551 ? 13.483 -9.083 10.034 1.00 89.12 551 ASN A N 1
ATOM 4472 C CA . ASN A 1 551 ? 13.156 -7.714 9.659 1.00 89.12 551 ASN A CA 1
ATOM 4473 C C . ASN A 1 551 ? 14.411 -6.834 9.559 1.00 89.12 551 ASN A C 1
ATOM 4475 O O . ASN A 1 551 ? 14.627 -6.182 8.540 1.00 89.12 551 ASN A O 1
ATOM 4479 N N . VAL A 1 552 ? 15.252 -6.842 10.596 1.00 87.62 552 VAL A N 1
ATOM 4480 C CA . VAL A 1 552 ? 16.404 -5.936 10.690 1.00 87.62 552 VAL A CA 1
ATOM 4481 C C . VAL A 1 552 ? 17.576 -6.385 9.819 1.00 87.62 552 VAL A C 1
ATOM 4483 O O . VAL A 1 552 ? 18.165 -5.553 9.135 1.00 87.62 552 VAL A O 1
ATOM 4486 N N . LEU A 1 553 ? 17.915 -7.678 9.812 1.00 88.81 553 LEU A N 1
ATOM 4487 C CA . LEU A 1 553 ? 19.108 -8.162 9.107 1.00 88.81 553 LEU A CA 1
ATOM 4488 C C . LEU A 1 553 ? 18.904 -8.388 7.611 1.00 88.81 553 LEU A C 1
ATOM 4490 O O . LEU A 1 553 ? 19.857 -8.264 6.848 1.00 88.81 553 LEU A O 1
ATOM 4494 N N . PHE A 1 554 ? 17.698 -8.766 7.189 1.00 92.44 554 PHE A N 1
ATOM 4495 C CA . PHE A 1 554 ? 17.452 -9.167 5.805 1.00 92.44 554 PHE A CA 1
ATOM 4496 C C . PHE A 1 554 ? 16.524 -8.193 5.088 1.00 92.44 554 PHE A C 1
ATOM 4498 O O . PHE A 1 554 ? 16.884 -7.638 4.051 1.00 92.44 554 PHE A O 1
ATOM 4505 N N . PHE A 1 555 ? 15.337 -7.958 5.644 1.00 94.12 555 PHE A N 1
ATOM 4506 C CA . P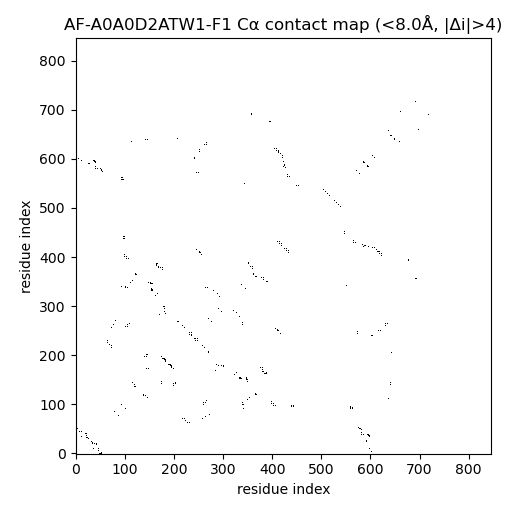HE A 1 555 ? 14.299 -7.222 4.936 1.00 94.12 555 PHE A CA 1
ATOM 4507 C C . PHE A 1 555 ? 14.616 -5.740 4.747 1.00 94.12 555 PHE A C 1
ATOM 4509 O O . PHE A 1 555 ? 14.521 -5.265 3.619 1.00 94.12 555 PHE A O 1
ATOM 4516 N N . ILE A 1 556 ? 15.025 -5.026 5.802 1.00 93.06 556 ILE A N 1
ATOM 4517 C CA . ILE A 1 556 ? 15.370 -3.599 5.695 1.00 93.06 556 ILE A CA 1
ATOM 4518 C C . ILE A 1 556 ? 16.520 -3.379 4.691 1.00 93.06 556 ILE A C 1
ATOM 4520 O O . ILE A 1 556 ? 16.363 -2.557 3.784 1.00 93.06 556 ILE A O 1
ATOM 4524 N N . PRO A 1 557 ? 17.652 -4.113 4.761 1.00 95.25 557 PRO A N 1
ATOM 4525 C CA . PRO A 1 557 ? 18.709 -3.982 3.760 1.00 95.25 557 PRO A CA 1
ATOM 4526 C C . PRO A 1 557 ? 18.238 -4.306 2.341 1.00 95.25 557 PRO A C 1
ATOM 4528 O O . PRO A 1 557 ? 18.559 -3.567 1.413 1.00 95.25 557 PRO A O 1
ATOM 4531 N N . ALA A 1 558 ? 17.452 -5.369 2.152 1.00 95.94 558 ALA A N 1
ATOM 4532 C CA . ALA A 1 558 ? 16.965 -5.745 0.829 1.00 95.94 558 ALA A CA 1
ATOM 4533 C C . ALA A 1 558 ? 15.989 -4.707 0.237 1.00 95.94 558 ALA A C 1
ATOM 4535 O O . ALA A 1 558 ? 16.048 -4.425 -0.959 1.00 95.94 558 ALA A O 1
ATOM 4536 N N . GLU A 1 559 ? 15.142 -4.087 1.063 1.00 96.06 559 GLU A N 1
ATOM 4537 C CA . GLU A 1 559 ? 14.279 -2.965 0.668 1.00 96.06 559 GLU A CA 1
ATOM 4538 C C . GLU A 1 559 ? 15.091 -1.732 0.265 1.00 96.06 559 GLU A C 1
ATOM 4540 O O . GLU A 1 559 ? 14.800 -1.111 -0.759 1.00 96.06 559 GLU A O 1
ATOM 4545 N N . LEU A 1 560 ? 16.139 -1.395 1.022 1.00 96.31 560 LEU A N 1
ATOM 4546 C CA . LEU A 1 560 ? 17.045 -0.295 0.684 1.00 96.31 560 LEU A CA 1
ATOM 4547 C C . LEU A 1 560 ? 17.791 -0.563 -0.626 1.00 96.31 560 LEU A C 1
ATOM 4549 O O . LEU A 1 560 ? 17.893 0.333 -1.462 1.00 96.31 560 LEU A O 1
ATOM 4553 N N . ILE A 1 561 ? 18.260 -1.796 -0.841 1.00 96.81 561 ILE A N 1
ATOM 4554 C CA . ILE A 1 561 ? 18.916 -2.207 -2.089 1.00 96.81 561 ILE A CA 1
ATOM 4555 C C . ILE A 1 561 ? 17.946 -2.085 -3.266 1.00 96.81 561 ILE A C 1
ATOM 4557 O O . ILE A 1 561 ? 18.301 -1.495 -4.286 1.00 96.81 561 ILE A O 1
ATOM 4561 N N . ASN A 1 562 ? 16.716 -2.591 -3.135 1.00 97.56 562 ASN A N 1
ATOM 4562 C CA . ASN A 1 562 ? 15.734 -2.524 -4.217 1.00 97.56 562 ASN A CA 1
ATOM 4563 C C . ASN A 1 562 ? 15.255 -1.084 -4.483 1.00 97.56 562 ASN A C 1
ATOM 4565 O O . ASN A 1 562 ? 15.070 -0.692 -5.634 1.00 97.56 562 ASN A O 1
ATOM 4569 N N . THR A 1 563 ? 15.139 -0.260 -3.438 1.00 96.88 563 THR A N 1
ATOM 4570 C CA . THR A 1 563 ? 14.884 1.186 -3.565 1.00 96.88 563 THR A CA 1
ATOM 4571 C C . THR A 1 563 ? 16.017 1.872 -4.317 1.00 96.88 563 THR A C 1
ATOM 4573 O O . THR A 1 563 ? 15.776 2.595 -5.281 1.00 96.88 563 THR A O 1
ATOM 4576 N N . GLY A 1 564 ? 17.267 1.609 -3.926 1.00 97.06 564 GLY A N 1
ATOM 4577 C CA . GLY A 1 564 ? 18.449 2.117 -4.617 1.00 97.06 564 GLY A CA 1
ATOM 4578 C C . GLY A 1 564 ? 18.507 1.660 -6.075 1.00 97.06 564 GLY A C 1
ATOM 4579 O O . GLY A 1 564 ? 18.892 2.438 -6.947 1.00 97.06 564 GLY A O 1
ATOM 4580 N N . TRP A 1 565 ? 18.058 0.437 -6.362 1.00 97.69 565 TRP A N 1
ATOM 4581 C CA . TRP A 1 565 ? 17.937 -0.082 -7.721 1.00 97.69 565 TRP A CA 1
ATOM 4582 C C . TRP A 1 565 ? 16.905 0.691 -8.548 1.00 97.69 565 TRP A C 1
ATOM 4584 O O . TRP A 1 565 ? 17.211 1.090 -9.672 1.00 97.69 565 TRP A O 1
ATOM 4594 N N . LEU A 1 566 ? 15.723 0.985 -7.995 1.00 96.56 566 LEU A N 1
ATOM 4595 C CA . LEU A 1 566 ? 14.734 1.824 -8.676 1.00 96.56 566 LEU A CA 1
ATOM 4596 C C . LEU A 1 566 ? 15.252 3.253 -8.892 1.00 96.56 566 LEU A C 1
ATOM 4598 O O . LEU A 1 566 ? 15.142 3.781 -9.996 1.00 96.56 566 LEU A O 1
ATOM 4602 N N . CYS A 1 567 ? 15.885 3.864 -7.887 1.00 95.56 567 CYS A N 1
ATOM 4603 C CA . CYS A 1 567 ? 16.511 5.181 -8.031 1.00 95.56 567 CYS A CA 1
ATOM 4604 C C . CYS A 1 567 ? 17.578 5.177 -9.132 1.00 95.56 567 CYS A C 1
ATOM 4606 O O . CYS A 1 567 ? 17.616 6.087 -9.959 1.00 95.56 567 CYS A O 1
ATOM 4608 N N . LYS A 1 568 ? 18.407 4.128 -9.199 1.00 96.06 568 LYS A N 1
ATOM 4609 C CA . LYS A 1 568 ? 19.380 3.942 -10.279 1.00 96.06 568 LYS A CA 1
ATOM 4610 C C . LYS A 1 568 ? 18.688 3.889 -11.637 1.00 96.06 568 LYS A C 1
ATOM 4612 O O . LYS A 1 568 ? 19.188 4.522 -12.560 1.00 96.06 568 LYS A O 1
ATOM 4617 N N . ILE A 1 569 ? 17.577 3.163 -11.770 1.00 95.25 569 ILE A N 1
ATOM 4618 C CA . ILE A 1 569 ? 16.802 3.094 -13.015 1.00 95.25 569 ILE A CA 1
ATOM 4619 C C . ILE A 1 569 ? 16.327 4.489 -13.432 1.00 95.25 569 ILE A C 1
ATOM 4621 O O . ILE A 1 569 ? 16.594 4.901 -14.558 1.00 95.25 569 ILE A O 1
ATOM 4625 N N . VAL A 1 570 ? 15.687 5.229 -12.521 1.00 94.69 570 VAL A N 1
ATOM 4626 C CA . VAL A 1 570 ? 15.164 6.581 -12.783 1.00 94.69 570 VAL A CA 1
ATOM 4627 C C . VAL A 1 570 ? 16.291 7.531 -13.200 1.00 94.69 570 VAL A C 1
ATOM 4629 O O . VAL A 1 570 ? 16.193 8.185 -14.236 1.00 94.69 570 VAL A O 1
ATOM 4632 N N . LEU A 1 571 ? 17.394 7.572 -12.447 1.00 94.19 571 LEU A N 1
ATOM 4633 C CA . LEU A 1 571 ? 18.531 8.453 -12.738 1.00 94.19 571 LEU A CA 1
ATOM 4634 C C . LEU A 1 571 ? 19.242 8.061 -14.039 1.00 94.19 571 LEU A C 1
ATOM 4636 O O . LEU A 1 571 ? 19.534 8.917 -14.870 1.00 94.19 571 LEU A O 1
ATOM 4640 N N . SER A 1 572 ? 19.476 6.764 -14.255 1.00 93.81 572 SER A N 1
ATOM 4641 C CA . SER A 1 572 ? 20.124 6.264 -15.475 1.00 93.81 572 SER A CA 1
ATOM 4642 C C . SER A 1 572 ? 19.284 6.554 -16.715 1.00 93.81 572 SER A C 1
ATOM 4644 O O . SER A 1 572 ? 19.833 6.864 -17.770 1.00 93.81 572 SER A O 1
ATOM 4646 N N . GLN A 1 573 ? 17.960 6.473 -16.587 1.00 91.88 573 GLN A N 1
ATOM 4647 C CA . GLN A 1 573 ? 17.027 6.812 -17.650 1.00 91.88 573 GLN A CA 1
ATOM 4648 C C . GLN A 1 573 ? 16.997 8.319 -17.924 1.00 91.88 573 GLN A C 1
ATOM 4650 O O . GLN A 1 573 ? 17.015 8.713 -19.082 1.00 91.88 573 GLN A O 1
ATOM 4655 N N . THR A 1 574 ? 17.013 9.142 -16.876 1.00 92.25 574 THR A N 1
ATOM 4656 C CA . THR A 1 574 ? 16.944 10.610 -16.981 1.00 92.25 574 THR A CA 1
ATOM 4657 C C . THR A 1 574 ? 18.184 11.206 -17.640 1.00 92.25 574 THR A C 1
ATOM 4659 O O . THR A 1 574 ? 18.070 12.092 -18.478 1.00 92.25 574 THR A O 1
ATOM 4662 N N . PHE A 1 575 ? 19.373 10.717 -17.284 1.00 93.12 575 PHE A N 1
ATOM 4663 C CA . PHE A 1 575 ? 20.632 11.268 -17.795 1.00 93.12 575 PHE A CA 1
ATOM 4664 C C . PHE A 1 575 ? 21.179 10.522 -19.020 1.00 93.12 575 PHE A C 1
ATOM 4666 O O . PHE A 1 575 ? 22.137 10.976 -19.632 1.00 93.12 575 PHE A O 1
ATOM 4673 N N . GLY A 1 576 ? 20.593 9.386 -19.404 1.00 90.06 576 GLY A N 1
ATOM 4674 C CA . GLY A 1 576 ? 21.068 8.611 -20.554 1.00 90.06 576 GLY A CA 1
ATOM 4675 C C . GLY A 1 576 ? 22.225 7.663 -20.235 1.00 90.06 576 GLY A C 1
ATOM 4676 O O . GLY A 1 576 ? 22.890 7.182 -21.143 1.00 90.06 576 GLY A O 1
ATOM 4677 N N . ALA A 1 577 ? 22.434 7.283 -18.969 1.00 92.31 577 ALA A N 1
ATOM 4678 C CA . ALA A 1 577 ? 23.506 6.354 -18.578 1.00 92.31 577 ALA A CA 1
ATOM 4679 C C . ALA A 1 577 ? 23.422 4.973 -19.271 1.00 92.31 577 ALA A C 1
ATOM 4681 O O . ALA A 1 577 ? 24.406 4.233 -19.335 1.00 92.31 577 ALA A O 1
ATOM 4682 N N . TYR A 1 578 ? 22.249 4.621 -19.810 1.00 90.62 578 TYR A N 1
ATOM 4683 C CA . TYR A 1 578 ? 22.027 3.419 -20.618 1.00 90.62 578 TYR A CA 1
ATOM 4684 C C . TYR A 1 578 ? 22.453 3.547 -22.093 1.00 90.62 578 TYR A C 1
ATOM 4686 O O . TYR A 1 578 ? 22.364 2.570 -22.838 1.00 90.62 578 TYR A O 1
ATOM 4694 N N . GLN A 1 579 ? 22.919 4.710 -22.549 1.00 89.00 579 GLN A N 1
ATOM 4695 C CA . GLN A 1 579 ? 23.466 4.890 -23.894 1.00 89.00 579 GLN A CA 1
ATOM 4696 C C . GLN A 1 579 ? 24.956 4.538 -23.918 1.00 89.00 579 GLN A C 1
ATOM 4698 O O . GLN A 1 579 ? 25.840 5.386 -23.962 1.00 89.00 579 GLN A O 1
ATOM 4703 N N . ASN A 1 580 ? 25.243 3.245 -23.858 1.00 91.25 580 ASN A N 1
ATOM 4704 C CA . ASN A 1 580 ? 26.587 2.707 -24.025 1.00 91.25 580 ASN A CA 1
ATOM 4705 C C . ASN A 1 580 ? 26.512 1.393 -24.812 1.00 91.25 580 ASN A C 1
ATOM 4707 O O . ASN A 1 580 ? 25.460 0.751 -24.852 1.00 91.25 580 ASN A O 1
ATOM 4711 N N . CYS A 1 581 ? 27.622 0.963 -25.417 1.00 90.38 581 CYS A N 1
ATOM 4712 C CA . CYS A 1 581 ? 27.643 -0.249 -26.244 1.00 90.38 581 CYS A CA 1
ATOM 4713 C C . CYS A 1 581 ? 27.183 -1.506 -25.489 1.00 90.38 581 CYS A C 1
ATOM 4715 O O . CYS A 1 581 ? 26.619 -2.413 -26.094 1.00 90.38 581 CYS A O 1
ATOM 4717 N N . TRP A 1 582 ? 27.387 -1.578 -24.170 1.00 90.81 582 TRP A N 1
ATOM 4718 C CA . TRP A 1 582 ? 26.972 -2.731 -23.366 1.00 90.81 582 TRP A CA 1
ATOM 4719 C C . TRP A 1 582 ? 25.448 -2.843 -23.282 1.00 90.81 582 TRP A C 1
ATOM 4721 O O . TRP A 1 582 ? 24.863 -3.888 -23.562 1.00 90.81 582 TRP A O 1
ATOM 4731 N N . CYS A 1 583 ? 24.794 -1.735 -22.948 1.00 90.12 583 CYS A N 1
ATOM 4732 C CA . CYS A 1 583 ? 23.349 -1.659 -22.829 1.00 90.12 583 CYS A CA 1
ATOM 4733 C C . CYS A 1 583 ? 22.652 -1.676 -24.190 1.00 90.12 583 CYS A C 1
ATOM 4735 O O . CYS A 1 583 ? 21.578 -2.266 -24.298 1.00 90.12 583 CYS A O 1
ATOM 4737 N N . GLN A 1 584 ? 23.278 -1.091 -25.216 1.00 88.06 584 GLN A N 1
ATOM 4738 C CA . GLN A 1 584 ? 22.730 -1.005 -26.568 1.00 88.06 584 GLN A CA 1
ATOM 4739 C C . GLN A 1 584 ? 22.872 -2.310 -27.389 1.00 88.06 584 GLN A C 1
ATOM 4741 O O . GLN A 1 584 ? 22.251 -2.451 -28.434 1.00 88.06 584 GLN A O 1
ATOM 4746 N N . THR A 1 585 ? 23.657 -3.295 -26.936 1.00 88.75 585 THR A N 1
ATOM 4747 C CA . THR A 1 585 ? 23.844 -4.569 -27.669 1.00 88.75 585 THR A CA 1
ATOM 4748 C C . THR A 1 585 ? 23.033 -5.742 -27.104 1.00 88.75 585 THR A C 1
ATOM 4750 O O . THR A 1 585 ? 23.198 -6.880 -27.536 1.00 88.75 585 THR A O 1
ATOM 4753 N N . SER A 1 586 ? 22.142 -5.501 -26.128 1.00 84.38 586 SER A N 1
ATOM 4754 C CA . SER A 1 586 ? 21.298 -6.531 -25.487 1.00 84.38 586 SER A CA 1
ATOM 4755 C C . SER A 1 586 ? 22.080 -7.787 -25.031 1.00 84.38 586 SER A C 1
ATOM 4757 O O . SER A 1 586 ? 21.630 -8.920 -25.232 1.00 84.38 586 SER A O 1
ATOM 4759 N N . GLN A 1 587 ? 23.244 -7.601 -24.394 1.00 87.00 587 GLN A N 1
ATOM 4760 C CA . GLN A 1 587 ? 24.140 -8.689 -23.954 1.00 87.00 587 GLN A CA 1
ATOM 4761 C C . GLN A 1 587 ? 23.477 -9.747 -23.058 1.00 87.00 587 GLN A C 1
ATOM 4763 O O . GLN A 1 587 ? 23.887 -10.903 -23.055 1.00 87.00 587 GLN A O 1
ATOM 4768 N N . TYR A 1 588 ? 22.445 -9.377 -22.295 1.00 87.81 588 TYR A N 1
ATOM 4769 C CA . TYR A 1 588 ? 21.805 -10.286 -21.338 1.00 87.81 588 TYR A CA 1
ATOM 4770 C C . TYR A 1 588 ? 20.789 -11.248 -21.974 1.00 87.81 588 TYR A C 1
ATOM 4772 O O . TYR A 1 588 ? 20.268 -12.134 -21.300 1.00 87.81 588 TYR A O 1
ATOM 4780 N N . SER A 1 589 ? 20.466 -11.077 -23.257 1.00 84.62 589 SER A N 1
ATOM 4781 C CA . SER A 1 589 ? 19.502 -11.919 -23.970 1.00 84.62 589 SER A CA 1
ATOM 4782 C C . SER A 1 589 ? 20.207 -13.136 -24.581 1.00 84.62 589 SER A C 1
ATOM 4784 O O . SER A 1 589 ? 21.235 -12.959 -25.232 1.00 84.62 589 SER A O 1
ATOM 4786 N N . PRO A 1 590 ? 19.657 -14.363 -24.480 1.00 82.38 590 PRO A N 1
ATOM 4787 C CA . PRO A 1 590 ? 20.173 -15.507 -25.234 1.00 82.38 590 PRO A CA 1
ATOM 4788 C C . PRO A 1 590 ? 20.081 -15.218 -26.738 1.00 82.38 590 PRO A C 1
ATOM 4790 O O . PRO A 1 590 ? 18.977 -14.988 -27.235 1.00 82.38 590 PRO A O 1
ATOM 4793 N N . GLY A 1 591 ? 21.209 -15.180 -27.452 1.00 75.94 591 GLY A N 1
ATOM 4794 C CA . GLY A 1 591 ? 21.261 -14.737 -28.855 1.00 75.94 591 GLY A CA 1
ATOM 4795 C C . GLY A 1 591 ? 21.225 -13.212 -29.050 1.00 75.94 591 GLY A C 1
ATOM 4796 O O . GLY A 1 591 ? 20.918 -12.753 -30.143 1.00 75.94 591 GLY A O 1
ATOM 4797 N N . GLY A 1 592 ? 21.478 -12.432 -27.996 1.00 82.81 592 GLY A N 1
ATOM 4798 C CA . GLY A 1 592 ? 21.820 -11.010 -28.086 1.00 82.81 592 GLY A CA 1
ATOM 4799 C C . GLY A 1 592 ? 23.320 -10.799 -28.318 1.00 82.81 592 GLY A C 1
ATOM 4800 O O . GLY A 1 592 ? 24.045 -11.750 -28.596 1.00 82.81 592 GLY A O 1
ATOM 4801 N N . GLY A 1 593 ? 23.792 -9.559 -28.188 1.00 86.69 593 GLY A N 1
ATOM 4802 C CA . GLY A 1 593 ? 25.194 -9.176 -28.414 1.00 86.69 593 GLY A CA 1
ATOM 4803 C C . GLY A 1 593 ? 25.427 -8.314 -29.659 1.00 86.69 593 GLY A C 1
ATOM 4804 O O . GLY A 1 593 ? 26.579 -8.052 -30.020 1.00 86.69 593 GLY A O 1
ATOM 4805 N N . TYR A 1 594 ? 24.342 -7.853 -30.284 1.00 89.12 594 TYR A N 1
ATOM 4806 C CA . TYR A 1 594 ? 24.352 -7.000 -31.465 1.00 89.12 594 TYR A CA 1
ATOM 4807 C C . TYR A 1 594 ? 23.513 -5.744 -31.269 1.00 89.12 594 TYR A C 1
ATOM 4809 O O . TYR A 1 594 ? 22.587 -5.709 -30.459 1.00 89.12 594 TYR A O 1
ATOM 4817 N N . MET A 1 595 ? 23.834 -4.723 -32.050 1.00 88.44 595 MET A N 1
ATOM 4818 C CA . MET A 1 595 ? 23.099 -3.469 -32.144 1.00 88.44 595 MET A CA 1
ATOM 4819 C C . MET A 1 595 ? 22.791 -3.211 -33.617 1.00 88.44 595 MET A C 1
ATOM 4821 O O . MET A 1 595 ? 23.669 -3.365 -34.463 1.00 88.44 595 MET A O 1
ATOM 4825 N N . ASP A 1 596 ? 21.552 -2.847 -33.937 1.00 87.75 596 ASP A N 1
ATOM 4826 C CA . ASP A 1 596 ? 21.194 -2.438 -35.296 1.00 87.75 596 ASP A CA 1
ATOM 4827 C C . ASP A 1 596 ? 21.352 -0.921 -35.422 1.00 87.75 596 ASP A C 1
ATOM 4829 O O . ASP A 1 596 ? 20.571 -0.161 -34.843 1.00 87.75 596 ASP A O 1
ATOM 4833 N N . LEU A 1 597 ? 22.374 -0.489 -36.166 1.00 86.50 597 LEU A N 1
ATOM 4834 C CA . LEU A 1 597 ? 22.731 0.917 -36.338 1.00 86.50 597 LEU A CA 1
ATOM 4835 C C . LEU A 1 597 ? 21.680 1.708 -37.132 1.00 86.50 597 LEU A C 1
ATOM 4837 O O . LEU A 1 597 ? 21.558 2.917 -36.942 1.00 86.50 597 LEU A O 1
ATOM 4841 N N . SER A 1 598 ? 20.854 1.032 -37.938 1.00 80.62 598 SER A N 1
ATOM 4842 C CA . SER A 1 598 ? 19.745 1.670 -38.659 1.00 80.62 598 SER A CA 1
ATOM 4843 C C . SER A 1 598 ? 18.561 2.021 -37.750 1.00 80.62 598 SER A C 1
ATOM 4845 O O . SER A 1 598 ? 17.772 2.905 -38.078 1.00 80.62 598 SER A O 1
ATOM 4847 N N . MET A 1 599 ? 18.451 1.368 -36.585 1.00 75.44 599 MET A N 1
ATOM 4848 C CA . MET A 1 599 ? 17.297 1.481 -35.685 1.00 75.44 599 MET A CA 1
ATOM 4849 C C . MET A 1 599 ? 17.610 2.154 -34.343 1.00 75.44 599 MET A C 1
ATOM 4851 O O . MET A 1 599 ? 16.731 2.257 -33.494 1.00 75.44 599 MET A O 1
ATOM 4855 N N . VAL A 1 600 ? 18.842 2.622 -34.125 1.00 71.12 600 VAL A N 1
ATOM 4856 C CA . VAL A 1 600 ? 19.313 3.176 -32.832 1.00 71.12 600 VAL A CA 1
ATOM 4857 C C . VAL A 1 600 ? 18.483 4.367 -32.367 1.00 71.12 600 VAL A C 1
ATOM 4859 O O . VAL A 1 600 ? 18.226 4.535 -31.171 1.00 71.12 600 VAL A O 1
ATOM 4862 N N . LEU A 1 601 ? 18.093 5.205 -33.326 1.00 67.00 601 LEU A N 1
ATOM 4863 C CA . LEU A 1 601 ? 17.328 6.423 -33.088 1.00 67.00 601 LEU A CA 1
ATOM 4864 C C . LEU A 1 601 ? 15.836 6.184 -33.318 1.00 67.00 601 LEU A C 1
ATOM 4866 O O . LEU A 1 601 ? 15.041 6.548 -32.456 1.00 67.00 601 LEU A O 1
ATOM 4870 N N . ASN A 1 602 ? 15.494 5.524 -34.431 1.00 73.62 602 ASN A N 1
ATOM 4871 C CA . ASN A 1 602 ? 14.122 5.283 -34.865 1.00 73.62 602 ASN A CA 1
ATOM 4872 C C . ASN A 1 602 ? 13.912 3.808 -35.229 1.00 73.62 602 ASN A C 1
ATOM 4874 O O . ASN A 1 602 ? 14.431 3.331 -36.238 1.00 73.62 602 ASN A O 1
ATOM 4878 N N . ALA A 1 603 ? 13.112 3.084 -34.449 1.00 71.94 603 ALA A N 1
ATOM 4879 C CA . ALA A 1 603 ? 12.731 1.718 -34.790 1.00 71.94 603 ALA A CA 1
ATOM 4880 C C . ALA A 1 603 ? 11.542 1.695 -35.759 1.00 71.94 603 ALA A C 1
ATOM 4882 O O . ALA A 1 603 ? 10.422 2.040 -35.397 1.00 71.94 603 ALA A O 1
ATOM 4883 N N . GLN A 1 604 ? 11.770 1.208 -36.979 1.00 67.94 604 GLN A N 1
ATOM 4884 C CA . GLN A 1 604 ? 10.738 1.069 -38.020 1.00 67.94 604 GLN A CA 1
ATOM 4885 C C . GLN A 1 604 ? 10.037 -0.303 -38.012 1.00 67.94 604 GLN A C 1
ATOM 4887 O O . GLN A 1 604 ? 9.507 -0.769 -39.021 1.00 67.94 604 GLN A O 1
ATOM 4892 N N . LEU A 1 605 ? 10.043 -1.002 -36.878 1.00 70.06 605 LEU A N 1
ATOM 4893 C CA . LEU A 1 605 ? 9.498 -2.355 -36.794 1.00 70.06 605 LEU A CA 1
ATOM 4894 C C . LEU A 1 605 ? 7.970 -2.328 -36.708 1.00 70.06 605 LEU A C 1
ATOM 4896 O O . LEU A 1 605 ? 7.395 -1.715 -35.812 1.00 70.06 605 LEU A O 1
ATOM 4900 N N . LYS A 1 606 ? 7.306 -3.111 -37.566 1.00 74.25 606 LYS A N 1
ATOM 4901 C CA . LYS A 1 606 ? 5.840 -3.301 -37.559 1.00 74.25 606 LYS A CA 1
ATOM 4902 C C . LYS A 1 606 ? 5.288 -3.723 -36.184 1.00 74.25 606 LYS A C 1
ATOM 4904 O O . LYS A 1 606 ? 4.137 -3.439 -35.866 1.00 74.25 606 LYS A O 1
ATOM 4909 N N . TYR A 1 607 ? 6.106 -4.386 -35.364 1.00 78.69 607 TYR A N 1
ATOM 4910 C CA . TYR A 1 607 ? 5.739 -4.864 -34.028 1.00 78.69 607 TYR A CA 1
ATOM 4911 C C . TYR A 1 607 ? 5.871 -3.813 -32.915 1.00 78.69 607 TYR A C 1
ATOM 4913 O O . TYR A 1 607 ? 5.267 -3.999 -31.863 1.00 78.69 607 TYR A O 1
ATOM 4921 N N . VAL A 1 608 ? 6.612 -2.719 -33.135 1.00 84.94 608 VAL A N 1
ATOM 4922 C CA . VAL A 1 608 ? 6.829 -1.660 -32.127 1.00 84.94 608 VAL A CA 1
ATOM 4923 C C . VAL A 1 608 ? 5.513 -0.992 -31.756 1.00 84.94 608 VAL A C 1
ATOM 4925 O O . VAL A 1 608 ? 5.211 -0.837 -30.580 1.00 84.94 608 VAL A O 1
ATOM 4928 N N . MET A 1 609 ? 4.667 -0.697 -32.745 1.00 87.94 609 MET A N 1
ATOM 4929 C CA . MET A 1 609 ? 3.342 -0.136 -32.476 1.00 87.94 609 MET A CA 1
ATOM 4930 C C . MET A 1 609 ? 2.490 -1.053 -31.601 1.00 87.94 609 MET A C 1
ATOM 4932 O O . MET A 1 609 ? 1.922 -0.610 -30.607 1.00 87.94 609 MET A O 1
ATOM 4936 N N . TRP A 1 610 ? 2.429 -2.344 -31.930 1.00 90.38 610 TRP A N 1
ATOM 4937 C CA . TRP A 1 610 ? 1.632 -3.303 -31.166 1.00 90.38 610 TRP A CA 1
ATOM 4938 C C . TRP A 1 610 ? 2.144 -3.484 -29.737 1.00 90.38 610 TRP A C 1
ATOM 4940 O O . TRP A 1 610 ? 1.337 -3.549 -28.810 1.00 90.38 610 TRP A O 1
ATOM 4950 N N . SER A 1 611 ? 3.462 -3.541 -29.533 1.00 90.06 611 SER A N 1
ATOM 4951 C CA . SER A 1 611 ? 4.042 -3.673 -28.194 1.00 90.06 611 SER A CA 1
ATOM 4952 C C . SER A 1 611 ? 3.854 -2.408 -27.358 1.00 90.06 611 SER A C 1
ATOM 4954 O O . SER A 1 611 ? 3.522 -2.519 -26.179 1.00 90.06 611 SER A O 1
ATOM 4956 N N . TRP A 1 612 ? 3.978 -1.223 -27.963 1.00 91.75 612 TRP A N 1
ATOM 4957 C CA . TRP A 1 612 ? 3.731 0.055 -27.296 1.00 91.75 612 TRP A CA 1
ATOM 4958 C C . TRP A 1 612 ? 2.274 0.175 -26.867 1.00 91.75 612 TRP A C 1
ATOM 4960 O O . TRP A 1 612 ? 2.005 0.399 -25.690 1.00 91.75 612 TRP A O 1
ATOM 4970 N N . VAL A 1 613 ? 1.332 -0.091 -27.780 1.00 94.38 613 VAL A N 1
ATOM 4971 C CA . VAL A 1 613 ? -0.103 -0.131 -27.459 1.00 94.38 613 VAL A CA 1
ATOM 4972 C C . VAL A 1 613 ? -0.373 -1.129 -26.336 1.00 94.38 613 VAL A C 1
ATOM 4974 O O . VAL A 1 613 ? -1.037 -0.786 -25.364 1.00 94.38 613 VAL A O 1
ATOM 4977 N N . THR A 1 614 ? 0.176 -2.342 -26.420 1.00 94.44 614 THR A N 1
ATOM 4978 C CA . THR A 1 614 ? -0.037 -3.381 -25.402 1.00 94.44 614 THR A CA 1
ATOM 4979 C C . THR A 1 614 ? 0.482 -2.941 -24.032 1.00 94.44 614 THR A C 1
ATOM 4981 O O . THR A 1 614 ? -0.243 -3.039 -23.044 1.00 94.44 614 THR A O 1
ATOM 4984 N N . GLY A 1 615 ? 1.710 -2.416 -23.963 1.00 94.56 615 GLY A N 1
ATOM 4985 C CA . GLY A 1 615 ? 2.308 -1.950 -22.713 1.00 94.56 615 GLY A CA 1
ATOM 4986 C C . GLY A 1 615 ? 1.524 -0.796 -22.087 1.00 94.56 615 GLY A C 1
ATOM 4987 O O . GLY A 1 615 ? 1.187 -0.853 -20.903 1.00 94.56 615 GLY A O 1
ATOM 4988 N N . THR A 1 616 ? 1.158 0.207 -22.889 1.00 95.75 616 THR A N 1
ATOM 4989 C CA . THR A 1 616 ? 0.360 1.356 -22.441 1.00 95.75 616 THR A CA 1
ATOM 4990 C C . THR A 1 616 ? -1.039 0.947 -21.993 1.00 95.75 616 THR A C 1
ATOM 4992 O O . THR A 1 616 ? -1.492 1.403 -20.946 1.00 95.75 616 THR A O 1
ATOM 4995 N N . VAL A 1 617 ? -1.721 0.066 -22.732 1.00 96.88 617 VAL A N 1
ATOM 4996 C CA . VAL A 1 617 ? -3.072 -0.398 -22.381 1.00 96.88 617 VAL A CA 1
ATOM 4997 C C . VAL A 1 617 ? -3.056 -1.204 -21.086 1.00 96.88 617 VAL A C 1
ATOM 4999 O O . VAL A 1 617 ? -3.914 -0.973 -20.235 1.00 96.88 617 VAL A O 1
ATOM 5002 N N . ILE A 1 618 ? -2.083 -2.102 -20.889 1.00 96.12 618 ILE A N 1
ATOM 5003 C CA . ILE A 1 618 ? -1.969 -2.894 -19.654 1.00 96.12 618 ILE A CA 1
ATOM 5004 C C . ILE A 1 618 ? -1.766 -1.972 -18.447 1.00 96.12 618 ILE A C 1
ATOM 5006 O O . ILE A 1 618 ? -2.583 -1.981 -17.522 1.00 96.12 618 ILE A O 1
ATOM 5010 N N . SER A 1 619 ? -0.717 -1.146 -18.460 1.00 96.06 619 SER A N 1
ATOM 5011 C CA . SER A 1 619 ? -0.398 -0.274 -17.324 1.00 96.06 619 SER A CA 1
ATOM 5012 C C . SER A 1 619 ? -1.468 0.796 -17.101 1.00 96.06 619 SER A C 1
ATOM 5014 O O . SER A 1 619 ? -1.852 1.040 -15.959 1.00 96.06 619 SER A O 1
ATOM 5016 N N . GLY A 1 620 ? -2.004 1.386 -18.174 1.00 96.44 620 GLY A N 1
ATOM 5017 C CA . GLY A 1 620 ? -3.073 2.383 -18.112 1.00 96.44 620 GLY A CA 1
ATOM 5018 C C . GLY A 1 620 ? -4.367 1.816 -17.530 1.00 96.44 620 GLY A C 1
ATOM 5019 O O . GLY A 1 620 ? -4.938 2.411 -16.621 1.00 96.44 620 GLY A O 1
ATOM 5020 N N . THR A 1 621 ? -4.790 0.625 -17.967 1.00 95.38 621 THR A N 1
ATOM 5021 C CA . THR A 1 621 ? -5.994 -0.035 -17.430 1.00 95.38 621 THR A CA 1
ATOM 5022 C C . THR A 1 621 ? -5.838 -0.343 -15.945 1.00 95.38 621 THR A C 1
ATOM 5024 O O . THR A 1 621 ? -6.755 -0.098 -15.163 1.00 95.38 621 THR A O 1
ATOM 5027 N N . ILE A 1 622 ? -4.670 -0.844 -15.536 1.00 95.56 622 ILE A N 1
ATOM 5028 C CA . ILE A 1 622 ? -4.384 -1.171 -14.134 1.00 95.56 622 ILE A CA 1
ATOM 5029 C C . ILE A 1 622 ? -4.339 0.092 -13.272 1.00 95.56 622 ILE A C 1
ATOM 5031 O O . ILE A 1 622 ? -4.916 0.104 -12.184 1.00 95.56 622 ILE A O 1
ATOM 5035 N N . LEU A 1 623 ? -3.724 1.167 -13.772 1.00 95.62 623 LEU A N 1
ATOM 5036 C CA . LEU A 1 623 ? -3.720 2.470 -13.114 1.00 95.62 623 LEU A CA 1
ATOM 5037 C C . LEU A 1 623 ? -5.139 3.005 -12.922 1.00 95.62 623 LEU A C 1
ATOM 5039 O O . LEU A 1 623 ? -5.528 3.335 -11.802 1.00 95.62 623 LEU A O 1
ATOM 5043 N N . SER A 1 624 ? -5.930 3.050 -13.994 1.00 94.25 624 SER A N 1
ATOM 5044 C CA . SER A 1 624 ? -7.308 3.535 -13.948 1.00 94.25 624 SER A CA 1
ATOM 5045 C C . SER A 1 624 ? -8.179 2.690 -13.020 1.00 94.25 624 SER A C 1
ATOM 5047 O O . SER A 1 624 ? -8.906 3.250 -12.201 1.00 94.25 624 SER A O 1
ATOM 5049 N N . ALA A 1 625 ? -8.079 1.360 -13.087 1.00 92.81 625 ALA A N 1
ATOM 5050 C CA . ALA A 1 625 ? -8.825 0.459 -12.211 1.00 92.81 625 ALA A CA 1
ATOM 5051 C C . ALA A 1 625 ? -8.420 0.624 -10.737 1.00 92.81 625 ALA A C 1
ATOM 5053 O O . ALA A 1 625 ? -9.289 0.686 -9.866 1.00 92.81 625 ALA A O 1
ATOM 5054 N N . GLY A 1 626 ? -7.119 0.749 -10.455 1.00 93.31 626 GLY A N 1
ATOM 5055 C CA . GLY A 1 626 ? -6.597 0.979 -9.110 1.00 93.31 626 GLY A CA 1
ATOM 5056 C C . GLY A 1 626 ? -7.071 2.308 -8.523 1.00 93.31 626 GLY A C 1
ATOM 5057 O O . GLY A 1 626 ? -7.619 2.331 -7.422 1.00 93.31 626 GLY A O 1
ATOM 5058 N N . LEU A 1 627 ? -6.945 3.408 -9.269 1.00 93.00 627 LEU A N 1
ATOM 5059 C CA . LEU A 1 627 ? -7.429 4.721 -8.829 1.00 93.00 627 LEU A CA 1
ATOM 5060 C C . LEU A 1 627 ? -8.951 4.734 -8.641 1.00 93.00 627 LEU A C 1
ATOM 5062 O O . LEU A 1 627 ? -9.437 5.221 -7.619 1.00 93.00 627 LEU A O 1
ATOM 5066 N N . ALA A 1 628 ? -9.707 4.149 -9.575 1.00 91.81 628 ALA A N 1
ATOM 5067 C CA . ALA A 1 628 ? -11.160 4.049 -9.472 1.00 91.81 628 ALA A CA 1
ATOM 5068 C C . ALA A 1 628 ? -11.594 3.249 -8.235 1.00 91.81 628 ALA A C 1
ATOM 5070 O O . ALA A 1 628 ? -12.531 3.656 -7.543 1.00 91.81 628 ALA A O 1
ATOM 5071 N N . TYR A 1 629 ? -10.903 2.149 -7.917 1.00 91.50 629 TYR A N 1
ATOM 5072 C CA . TYR A 1 629 ? -11.151 1.366 -6.707 1.00 91.50 629 TYR A CA 1
ATOM 5073 C C . TYR A 1 629 ? -10.937 2.202 -5.440 1.00 91.50 629 TYR A C 1
ATOM 5075 O O . TYR A 1 629 ? -11.821 2.255 -4.586 1.00 91.50 629 TYR A O 1
ATOM 5083 N N . VAL A 1 630 ? -9.808 2.907 -5.334 1.00 91.62 630 VAL A N 1
ATOM 5084 C CA . VAL A 1 630 ? -9.477 3.703 -4.142 1.00 91.62 630 VAL A CA 1
ATOM 5085 C C . VAL A 1 630 ? -10.458 4.857 -3.942 1.00 91.62 630 VAL A C 1
ATOM 5087 O O . VAL A 1 630 ? -10.937 5.070 -2.829 1.00 91.62 630 VAL A O 1
ATOM 5090 N N . VAL A 1 631 ? -10.811 5.569 -5.017 1.00 90.25 631 VAL A N 1
ATOM 5091 C CA . VAL A 1 631 ? -11.821 6.639 -4.970 1.00 90.25 631 VAL A CA 1
ATOM 5092 C C . VAL A 1 631 ? -13.185 6.079 -4.573 1.00 90.25 631 VAL A C 1
ATOM 5094 O O . VAL A 1 631 ? -13.875 6.668 -3.743 1.00 90.25 631 VAL A O 1
ATOM 5097 N N . THR A 1 632 ? -13.556 4.914 -5.110 1.00 90.31 632 THR A N 1
ATOM 5098 C CA . THR A 1 632 ? -14.803 4.235 -4.742 1.00 90.31 632 THR A CA 1
ATOM 5099 C C . THR A 1 632 ? -14.820 3.912 -3.251 1.00 90.31 632 THR A C 1
ATOM 5101 O O . THR A 1 632 ? -15.764 4.299 -2.567 1.00 90.31 632 THR A O 1
ATOM 5104 N N . GLU A 1 633 ? -13.781 3.266 -2.719 1.00 90.12 633 GLU A N 1
ATOM 5105 C CA . GLU A 1 633 ? -13.694 2.939 -1.290 1.00 90.12 633 GLU A CA 1
ATOM 5106 C C . GLU A 1 633 ? -13.724 4.192 -0.408 1.00 90.12 633 GLU A C 1
ATOM 5108 O O . GLU A 1 633 ? -14.454 4.234 0.584 1.00 90.12 633 GLU A O 1
ATOM 5113 N N . TRP A 1 634 ? -13.042 5.263 -0.814 1.00 89.31 634 TRP A N 1
ATOM 5114 C CA . TRP A 1 634 ? -13.108 6.546 -0.121 1.00 89.31 634 TRP A CA 1
ATOM 5115 C C . TRP A 1 634 ? -14.536 7.114 -0.067 1.00 89.31 634 TRP A C 1
ATOM 5117 O O . TRP A 1 634 ? -15.021 7.482 1.008 1.00 89.31 634 TRP A O 1
ATOM 5127 N N . CYS A 1 635 ? -15.259 7.122 -1.192 1.00 89.88 635 CYS A N 1
ATOM 5128 C CA . CYS A 1 635 ? -16.654 7.566 -1.243 1.00 89.88 635 CYS A CA 1
ATOM 5129 C C . CYS A 1 635 ? -17.569 6.705 -0.357 1.00 89.88 635 CYS A C 1
ATOM 5131 O O . CYS A 1 635 ? -18.458 7.239 0.316 1.00 89.88 635 CYS A O 1
ATOM 5133 N N . LEU A 1 636 ? -17.345 5.387 -0.315 1.00 89.69 636 LEU A N 1
ATOM 5134 C CA . LEU A 1 636 ? -18.134 4.451 0.492 1.00 89.69 636 LEU A CA 1
ATOM 5135 C C . LEU A 1 636 ? -17.925 4.629 2.001 1.00 89.69 636 LEU A C 1
ATOM 5137 O O . LEU A 1 636 ? -18.852 4.388 2.777 1.00 89.69 636 LEU A O 1
ATOM 5141 N N . GLN A 1 637 ? -16.732 5.056 2.406 1.00 90.94 637 GLN A N 1
ATOM 5142 C CA . GLN A 1 637 ? -16.333 5.220 3.806 1.00 90.94 637 GLN A CA 1
ATOM 5143 C C . GLN A 1 637 ? -16.515 6.661 4.316 1.00 90.94 637 GLN A C 1
ATOM 5145 O O . GLN A 1 637 ? -16.425 6.911 5.519 1.00 90.94 637 GLN A O 1
ATOM 5150 N N . SER A 1 638 ? -16.801 7.612 3.421 1.00 89.19 638 SER A N 1
ATOM 5151 C CA . SER A 1 638 ? -16.858 9.050 3.719 1.00 89.19 638 SER A CA 1
ATOM 5152 C C . SER A 1 638 ? -17.770 9.413 4.903 1.00 89.19 638 SER A C 1
ATOM 5154 O O . SER A 1 638 ? -17.345 10.179 5.768 1.00 89.19 638 SER A O 1
ATOM 5156 N N . HIS A 1 639 ? -18.956 8.804 5.016 1.00 90.50 639 HIS A N 1
ATOM 5157 C CA . HIS A 1 639 ? -19.931 9.087 6.080 1.00 90.50 639 HIS A CA 1
ATOM 5158 C C . HIS A 1 639 ? -19.419 8.791 7.507 1.00 90.50 639 HIS A C 1
ATOM 5160 O O . HIS A 1 639 ? -19.832 9.459 8.454 1.00 90.50 639 HIS A O 1
ATOM 5166 N N . LEU A 1 640 ? -18.491 7.838 7.685 1.00 90.69 640 LEU A N 1
ATOM 5167 C CA . LEU A 1 640 ? -17.863 7.562 8.989 1.00 90.69 640 LEU A CA 1
ATOM 5168 C C . LEU A 1 640 ? -16.946 8.703 9.440 1.00 90.69 640 LEU A C 1
ATOM 5170 O O . LEU A 1 640 ? -16.741 8.927 10.634 1.00 90.69 640 LEU A O 1
ATOM 5174 N N . SER A 1 641 ? -16.357 9.394 8.467 1.00 88.12 641 SER A N 1
ATOM 5175 C CA . SER A 1 641 ? -15.343 10.426 8.673 1.00 88.12 641 SER A CA 1
ATOM 5176 C C . SER A 1 641 ? -15.918 11.832 8.820 1.00 88.12 641 SER A C 1
ATOM 5178 O O . SER A 1 641 ? -15.209 12.754 9.231 1.00 88.12 641 SER A O 1
ATOM 5180 N N . THR A 1 642 ? -17.198 12.008 8.494 1.00 90.56 642 THR A N 1
ATOM 5181 C CA . THR A 1 642 ? -17.886 13.294 8.551 1.00 90.56 642 THR A CA 1
ATOM 5182 C C . THR A 1 642 ? -18.083 13.734 10.001 1.00 90.56 642 THR A C 1
ATOM 5184 O O . THR A 1 642 ? -18.639 13.004 10.818 1.00 90.56 642 THR A O 1
ATOM 5187 N N . LEU A 1 643 ? -17.589 14.935 10.319 1.00 90.38 643 LEU A N 1
ATOM 5188 C CA . LEU A 1 643 ? -17.661 15.524 11.659 1.00 90.38 643 LEU A CA 1
ATOM 5189 C C . LEU A 1 643 ? -19.107 15.822 12.068 1.00 90.38 643 LEU A C 1
ATOM 5191 O O . LEU A 1 643 ? -19.551 15.399 13.131 1.00 90.38 643 LEU A O 1
ATOM 5195 N N . ASP A 1 644 ? -19.816 16.546 11.205 1.00 91.25 644 ASP A N 1
ATOM 5196 C CA . ASP A 1 644 ? -21.209 16.909 11.417 1.00 91.25 644 ASP A CA 1
ATOM 5197 C C . ASP A 1 644 ? -22.105 15.667 11.301 1.00 91.25 644 ASP A C 1
ATOM 5199 O O . ASP A 1 644 ? -21.979 14.862 10.374 1.00 91.25 644 ASP A O 1
ATOM 5203 N N . ARG A 1 645 ? -22.978 15.489 12.292 1.00 89.31 645 ARG A N 1
ATOM 5204 C CA . ARG A 1 645 ? -23.888 14.348 12.408 1.00 89.31 645 ARG A CA 1
ATOM 5205 C C . ARG A 1 645 ? -24.939 14.381 11.312 1.00 89.31 645 ARG A C 1
ATOM 5207 O O . ARG A 1 645 ? -25.199 13.345 10.707 1.00 89.31 645 ARG A O 1
ATOM 5214 N N . ASP A 1 646 ? -25.464 15.554 10.991 1.00 88.12 646 ASP A N 1
ATOM 5215 C CA . ASP A 1 646 ? -26.535 15.694 10.007 1.00 88.12 646 ASP A CA 1
ATOM 5216 C C . ASP A 1 646 ? -25.999 15.471 8.598 1.00 88.12 646 ASP A C 1
ATOM 5218 O O . ASP A 1 646 ? -26.498 14.611 7.866 1.00 88.12 646 ASP A O 1
ATOM 5222 N N . ALA A 1 647 ? -24.871 16.108 8.281 1.00 89.81 647 ALA A N 1
ATOM 5223 C CA . ALA A 1 647 ? -24.153 15.855 7.038 1.00 89.81 647 ALA A CA 1
ATOM 5224 C C . ALA A 1 647 ? -23.698 14.392 6.891 1.00 89.81 647 ALA A C 1
ATOM 5226 O O . ALA A 1 647 ? -23.618 13.883 5.774 1.00 89.81 647 ALA A O 1
ATOM 5227 N N . ALA A 1 648 ? -23.395 13.682 7.983 1.00 89.94 648 ALA A N 1
ATOM 5228 C CA . ALA A 1 648 ? -23.047 12.263 7.909 1.00 89.94 648 ALA A CA 1
ATOM 5229 C C . ALA A 1 648 ? -24.251 11.380 7.566 1.00 89.94 648 ALA A C 1
ATOM 5231 O O . ALA A 1 648 ? -24.099 10.407 6.827 1.00 89.94 648 ALA A O 1
ATOM 5232 N N . ARG A 1 649 ? -25.440 11.714 8.084 1.00 87.25 649 ARG A N 1
ATOM 5233 C CA . ARG A 1 649 ? -26.694 11.020 7.757 1.00 87.25 649 ARG A CA 1
ATOM 5234 C C . ARG A 1 649 ? -27.051 11.217 6.287 1.00 87.25 649 ARG A C 1
ATOM 5236 O O . ARG A 1 649 ? -27.317 10.244 5.581 1.00 87.25 649 ARG A O 1
ATOM 5243 N N . GLU A 1 650 ? -26.976 12.453 5.806 1.00 88.06 650 GLU A N 1
ATOM 5244 C CA . GLU A 1 650 ? -27.154 12.757 4.385 1.00 88.06 650 GLU A CA 1
ATOM 5245 C C . GLU A 1 650 ? -26.071 12.071 3.531 1.00 88.06 650 GLU A C 1
ATOM 5247 O O . GLU A 1 650 ? -26.356 11.456 2.502 1.00 88.06 650 GLU A O 1
ATOM 5252 N N . GLY A 1 651 ? -24.823 12.091 4.002 1.00 88.75 651 GLY A N 1
ATOM 5253 C CA . GLY A 1 651 ? -23.701 11.382 3.398 1.00 88.75 651 GLY A CA 1
ATOM 5254 C C . GLY A 1 651 ? -23.968 9.885 3.254 1.00 88.75 651 GLY A C 1
ATOM 5255 O O . GLY A 1 651 ? -23.721 9.330 2.188 1.00 88.75 651 GLY A O 1
ATOM 5256 N N . LEU A 1 652 ? -24.552 9.241 4.269 1.00 89.62 652 LEU A N 1
ATOM 5257 C CA . LEU A 1 652 ? -24.937 7.831 4.216 1.00 89.62 652 LEU A CA 1
ATOM 5258 C C . LEU A 1 652 ? -26.005 7.568 3.142 1.00 89.62 652 LEU A C 1
ATOM 5260 O O . LEU A 1 652 ? -25.888 6.599 2.388 1.00 89.62 652 LEU A O 1
ATOM 5264 N N . GLN A 1 653 ? -27.011 8.440 3.006 1.00 87.62 653 GLN A N 1
ATOM 5265 C CA . GLN A 1 653 ? -28.003 8.339 1.925 1.00 87.62 653 GLN A CA 1
ATOM 5266 C C . GLN A 1 653 ? -27.342 8.443 0.546 1.00 87.62 653 GLN A C 1
ATOM 5268 O O . GLN A 1 653 ? -27.595 7.617 -0.337 1.00 87.62 653 GLN A O 1
ATOM 5273 N N . ARG A 1 654 ? -26.432 9.409 0.376 1.00 89.75 654 ARG A N 1
ATOM 5274 C CA . ARG A 1 654 ? -25.651 9.572 -0.857 1.00 89.75 654 ARG A CA 1
ATOM 5275 C C . ARG A 1 654 ? -24.764 8.355 -1.121 1.00 89.75 654 ARG A C 1
ATOM 5277 O O . ARG A 1 654 ? -24.707 7.892 -2.255 1.00 89.75 654 ARG A O 1
ATOM 5284 N N . THR A 1 655 ? -24.144 7.768 -0.095 1.00 90.25 655 THR A N 1
ATOM 5285 C CA . THR A 1 655 ? -23.378 6.518 -0.208 1.00 90.25 655 THR A CA 1
ATOM 5286 C C . THR A 1 655 ? -24.261 5.355 -0.669 1.00 90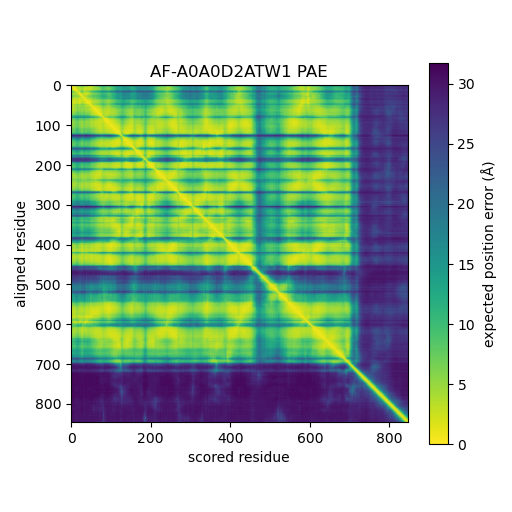.25 655 THR A C 1
ATOM 5288 O O . THR A 1 655 ? -23.835 4.574 -1.519 1.00 90.25 655 THR A O 1
ATOM 5291 N N . ARG A 1 656 ? -25.496 5.232 -0.164 1.00 87.94 656 ARG A N 1
ATOM 5292 C CA . ARG A 1 656 ? -26.458 4.204 -0.611 1.00 87.94 656 ARG A CA 1
ATOM 5293 C C . ARG A 1 656 ? -26.824 4.387 -2.087 1.00 87.94 656 ARG A C 1
ATOM 5295 O O . ARG A 1 656 ? -26.780 3.420 -2.849 1.00 87.94 656 ARG A O 1
ATOM 5302 N N . ALA A 1 657 ? -27.113 5.619 -2.507 1.00 87.25 657 ALA A N 1
ATOM 5303 C CA . ALA A 1 657 ? -27.361 5.942 -3.912 1.00 87.25 657 ALA A CA 1
ATOM 5304 C C . ALA A 1 657 ? -26.131 5.637 -4.785 1.00 87.25 657 ALA A C 1
ATOM 5306 O O . ALA A 1 657 ? -26.242 4.964 -5.807 1.00 87.25 657 ALA A O 1
ATOM 5307 N N . PHE A 1 658 ? -24.938 6.035 -4.342 1.00 90.44 658 PHE A N 1
ATOM 5308 C CA . PHE A 1 658 ? -23.678 5.765 -5.031 1.00 90.44 658 PHE A CA 1
ATOM 5309 C C . PHE A 1 658 ? -23.391 4.262 -5.172 1.00 90.44 658 PHE A C 1
ATOM 5311 O O . PHE A 1 658 ? -23.024 3.813 -6.258 1.00 90.44 658 PHE A O 1
ATOM 5318 N N . ARG A 1 659 ? -23.626 3.451 -4.127 1.00 88.25 659 ARG A N 1
ATOM 5319 C CA . ARG A 1 659 ? -23.532 1.976 -4.200 1.00 88.25 659 ARG A CA 1
ATOM 5320 C C . ARG A 1 659 ? -24.457 1.403 -5.271 1.00 88.25 659 ARG A C 1
ATOM 5322 O O . ARG A 1 659 ? -24.063 0.477 -5.973 1.00 88.25 659 ARG A O 1
ATOM 5329 N N . ARG A 1 660 ? -25.663 1.962 -5.417 1.00 85.31 660 ARG A N 1
ATOM 5330 C CA . ARG A 1 660 ? -26.627 1.551 -6.446 1.00 85.31 660 ARG A CA 1
ATOM 5331 C C . ARG A 1 660 ? -26.140 1.900 -7.852 1.00 85.31 660 ARG A C 1
ATOM 5333 O O . ARG A 1 660 ? -26.190 1.036 -8.721 1.00 85.31 660 ARG A O 1
ATOM 5340 N N . TYR A 1 661 ? -25.653 3.121 -8.067 1.00 88.19 661 TYR A N 1
ATOM 5341 C CA . TYR A 1 661 ? -25.146 3.552 -9.376 1.00 88.19 661 TYR A CA 1
ATOM 5342 C C . TYR A 1 661 ? -23.889 2.785 -9.798 1.00 88.19 661 TYR A C 1
ATOM 5344 O O . TYR A 1 661 ? -23.764 2.381 -10.949 1.00 88.19 661 TYR A O 1
ATOM 5352 N N . THR A 1 662 ? -22.982 2.521 -8.856 1.00 87.94 662 THR A N 1
ATOM 5353 C CA . THR A 1 662 ? -21.715 1.823 -9.126 1.00 87.94 662 THR A CA 1
ATOM 5354 C C . THR A 1 662 ? -21.830 0.299 -9.140 1.00 87.94 662 THR A C 1
ATOM 5356 O O . THR A 1 662 ? -20.846 -0.377 -9.430 1.00 87.94 662 THR A O 1
ATOM 5359 N N . TYR A 1 663 ? -23.008 -0.270 -8.859 1.00 85.44 663 TYR A N 1
ATOM 5360 C CA . TYR A 1 663 ? -23.190 -1.720 -8.749 1.00 85.44 663 TYR A CA 1
ATOM 5361 C C . TYR A 1 663 ? -22.719 -2.479 -9.994 1.00 85.44 663 TYR A C 1
ATOM 5363 O O . TYR A 1 663 ? -21.912 -3.397 -9.871 1.00 85.44 663 TYR A O 1
ATOM 5371 N N . TYR A 1 664 ? -23.159 -2.066 -11.187 1.00 85.19 664 TYR A N 1
ATOM 5372 C CA . TYR A 1 664 ? -22.808 -2.755 -12.434 1.00 85.19 664 TYR A CA 1
ATOM 5373 C C . TYR A 1 664 ? -21.310 -2.686 -12.742 1.00 85.19 664 TYR A C 1
ATOM 5375 O O . TYR A 1 664 ? -20.731 -3.668 -13.193 1.00 85.19 664 TYR A O 1
ATOM 5383 N N . ALA A 1 665 ? -20.660 -1.565 -12.421 1.00 81.94 665 ALA A N 1
ATOM 5384 C CA . ALA A 1 665 ? -19.214 -1.430 -12.570 1.00 81.94 665 ALA A CA 1
ATOM 5385 C C . ALA A 1 665 ? -18.438 -2.319 -11.578 1.00 81.94 665 ALA A C 1
ATOM 5387 O O . ALA A 1 665 ? -17.345 -2.789 -11.883 1.00 81.94 665 ALA A O 1
ATOM 5388 N N . ARG A 1 666 ? -18.999 -2.579 -10.389 1.00 81.56 666 ARG A N 1
ATOM 5389 C CA . ARG A 1 666 ? -18.361 -3.378 -9.327 1.00 81.56 666 ARG A CA 1
ATOM 5390 C C . ARG A 1 666 ? -18.638 -4.873 -9.426 1.00 81.56 666 ARG A C 1
ATOM 5392 O O . ARG A 1 666 ? -17.847 -5.660 -8.913 1.00 81.56 666 ARG A O 1
ATOM 5399 N N . GLN A 1 667 ? -19.737 -5.269 -10.057 1.00 83.38 667 GLN A N 1
ATOM 5400 C CA . GLN A 1 667 ? -20.127 -6.665 -10.226 1.00 83.38 667 GLN A CA 1
ATOM 5401 C C . GLN A 1 667 ? -19.010 -7.558 -10.806 1.00 83.38 667 GLN A C 1
ATOM 5403 O O . GLN A 1 667 ? -18.761 -8.607 -10.208 1.00 83.38 667 GLN A O 1
ATOM 5408 N N . PRO A 1 668 ? -18.287 -7.183 -11.886 1.00 82.62 668 PRO A N 1
ATOM 5409 C CA . PRO A 1 668 ? -17.202 -8.022 -12.402 1.00 82.62 668 PRO A CA 1
ATOM 5410 C C . PRO A 1 668 ? -16.067 -8.191 -11.387 1.00 82.62 668 PRO A C 1
ATOM 5412 O O . PRO A 1 668 ? -15.536 -9.289 -11.236 1.00 82.62 668 PRO A O 1
ATOM 5415 N N . LEU A 1 669 ? -15.739 -7.137 -10.631 1.00 78.56 669 LEU A N 1
ATOM 5416 C CA . LEU A 1 669 ? -14.725 -7.200 -9.579 1.00 78.56 669 LEU A CA 1
ATOM 5417 C C . LEU A 1 669 ? -15.166 -8.119 -8.431 1.00 78.56 669 LEU A C 1
ATOM 5419 O O . LEU A 1 669 ? -14.378 -8.928 -7.958 1.00 78.56 669 LEU A O 1
ATOM 5423 N N . GLN A 1 670 ? -16.428 -8.037 -8.001 1.00 79.06 670 GLN A N 1
ATOM 5424 C CA . GLN A 1 670 ? -16.978 -8.932 -6.978 1.00 79.06 670 GLN A CA 1
ATOM 5425 C C . GLN A 1 670 ? -16.981 -10.391 -7.440 1.00 79.06 670 GLN A C 1
ATOM 5427 O O . GLN A 1 670 ? -16.627 -11.279 -6.669 1.00 79.06 670 GLN A O 1
ATOM 5432 N N . TRP A 1 671 ? -17.340 -10.640 -8.699 1.00 83.50 671 TRP A N 1
ATOM 5433 C CA . TRP A 1 671 ? -17.282 -11.976 -9.279 1.00 83.50 671 TRP A CA 1
ATOM 5434 C C . TRP A 1 671 ? -15.846 -12.511 -9.300 1.00 83.50 671 TRP A C 1
ATOM 5436 O O . TRP A 1 671 ? -15.611 -13.625 -8.843 1.00 83.50 671 TRP A O 1
ATOM 5446 N N . LEU A 1 672 ? -14.875 -11.697 -9.723 1.00 80.12 672 LEU A N 1
ATOM 5447 C CA . LEU A 1 672 ? -13.455 -12.056 -9.723 1.00 80.12 672 LEU A CA 1
ATOM 5448 C C . LEU A 1 672 ? -12.945 -12.408 -8.315 1.00 80.12 672 LEU A C 1
ATOM 5450 O O . LEU A 1 672 ? -12.279 -13.427 -8.135 1.00 80.12 672 LEU A O 1
ATOM 5454 N N . VAL A 1 673 ? -13.313 -11.609 -7.307 1.00 79.69 673 VAL A N 1
ATOM 5455 C CA . VAL A 1 673 ? -13.005 -11.876 -5.891 1.00 79.69 673 VAL A CA 1
ATOM 5456 C C . VAL A 1 673 ? -13.554 -13.235 -5.462 1.00 79.69 673 VAL A C 1
ATOM 5458 O O . VAL A 1 673 ? -12.848 -14.006 -4.815 1.00 79.69 673 VAL A O 1
ATOM 5461 N N . LEU A 1 674 ? -14.803 -13.544 -5.820 1.00 79.94 674 LEU A N 1
ATOM 5462 C CA . LEU A 1 674 ? -15.434 -14.820 -5.486 1.00 79.94 674 LEU A CA 1
ATOM 5463 C C . LEU A 1 674 ? -14.749 -15.998 -6.182 1.00 79.94 674 LEU A C 1
ATOM 5465 O O . LEU A 1 674 ? -14.525 -17.013 -5.530 1.00 79.94 674 LEU A O 1
ATOM 5469 N N . GLN A 1 675 ? -14.368 -15.861 -7.455 1.00 82.81 675 GLN A N 1
ATOM 5470 C CA . GLN A 1 675 ? -13.631 -16.907 -8.173 1.00 82.81 675 GLN A CA 1
ATOM 5471 C C . GLN A 1 675 ? -12.280 -17.189 -7.519 1.00 82.81 675 GLN A C 1
ATOM 5473 O O . GLN A 1 675 ? -11.923 -18.342 -7.297 1.00 82.81 675 GLN A O 1
ATOM 5478 N N . ILE A 1 676 ? -11.543 -16.143 -7.148 1.00 78.38 676 ILE A N 1
ATOM 5479 C CA . ILE A 1 676 ? -10.219 -16.300 -6.541 1.00 78.38 676 ILE A CA 1
ATOM 5480 C C . ILE A 1 676 ? -10.326 -16.865 -5.131 1.00 78.38 676 ILE A C 1
ATOM 5482 O O . ILE A 1 676 ? -9.599 -17.795 -4.791 1.00 78.38 676 ILE A O 1
ATOM 5486 N N . ASN A 1 677 ? -11.273 -16.379 -4.331 1.00 78.62 677 ASN A N 1
ATOM 5487 C CA . ASN A 1 677 ? -11.546 -16.963 -3.022 1.00 78.62 677 ASN A CA 1
ATOM 5488 C C . ASN A 1 677 ? -12.008 -18.424 -3.138 1.00 78.62 677 ASN A C 1
ATOM 5490 O O . ASN A 1 677 ? -11.601 -19.249 -2.325 1.00 78.62 677 ASN A O 1
ATOM 5494 N N . GLY A 1 678 ? -12.807 -18.757 -4.156 1.00 78.62 678 GLY A N 1
ATOM 5495 C CA . GLY A 1 678 ? -13.238 -20.123 -4.454 1.00 78.62 678 GLY A CA 1
ATOM 5496 C C . GLY A 1 678 ? -12.073 -21.038 -4.828 1.00 78.62 678 GLY A C 1
ATOM 5497 O O . GLY A 1 678 ? -11.953 -22.127 -4.273 1.00 78.62 678 GLY A O 1
ATOM 5498 N N . LEU A 1 679 ? -11.162 -20.577 -5.691 1.00 81.06 679 LEU A N 1
ATOM 5499 C CA . LEU A 1 679 ? -9.930 -21.297 -6.029 1.00 81.06 679 LEU A CA 1
ATOM 5500 C C . LEU A 1 679 ? -9.086 -21.566 -4.779 1.00 81.06 679 LEU A C 1
ATOM 5502 O O . LEU A 1 679 ? -8.648 -22.691 -4.560 1.00 81.06 679 LEU A O 1
ATOM 5506 N N . TRP A 1 680 ? -8.907 -20.566 -3.916 1.00 73.06 680 TRP A N 1
ATOM 5507 C CA . TRP A 1 680 ? -8.166 -20.739 -2.666 1.00 73.06 680 TRP A CA 1
ATOM 5508 C C . TRP A 1 680 ? -8.848 -21.687 -1.681 1.00 73.06 680 TRP A C 1
ATOM 5510 O O . TRP A 1 680 ? -8.160 -22.456 -1.010 1.00 73.06 680 TRP A O 1
ATOM 5520 N N . TYR A 1 681 ? -10.178 -21.675 -1.623 1.00 72.19 681 TYR A N 1
ATOM 5521 C CA . TYR A 1 681 ? -10.960 -22.585 -0.788 1.00 72.19 681 TYR A CA 1
ATOM 5522 C C . TYR A 1 681 ? -10.729 -24.056 -1.168 1.00 72.19 681 TYR A C 1
ATOM 5524 O O . TYR A 1 681 ? -10.686 -24.911 -0.286 1.00 72.19 681 TYR A O 1
ATOM 5532 N N . ILE A 1 682 ? -10.522 -24.353 -2.458 1.00 77.56 682 ILE A N 1
ATOM 5533 C CA . ILE A 1 682 ? -10.166 -25.704 -2.927 1.00 77.56 682 ILE A CA 1
ATOM 5534 C C . ILE A 1 682 ? -8.815 -26.142 -2.344 1.00 77.56 682 ILE A C 1
ATOM 5536 O O . ILE A 1 682 ? -8.667 -27.291 -1.932 1.00 77.56 682 ILE A O 1
ATOM 5540 N N . PHE A 1 683 ? -7.839 -25.232 -2.270 1.00 74.62 683 PHE A N 1
ATOM 5541 C CA . PHE A 1 683 ? -6.500 -25.540 -1.756 1.00 74.62 683 PHE A CA 1
ATOM 5542 C C . PHE A 1 683 ? -6.405 -25.551 -0.224 1.00 74.62 683 PHE A C 1
ATOM 5544 O O . PHE A 1 683 ? -5.541 -26.234 0.320 1.00 74.62 683 PHE A O 1
ATOM 5551 N N . ASN A 1 684 ? -7.249 -24.794 0.480 1.00 67.25 684 ASN A N 1
ATOM 5552 C CA . ASN A 1 684 ? -7.310 -24.766 1.943 1.00 67.25 684 ASN A CA 1
ATOM 5553 C C . ASN A 1 684 ? -8.764 -24.599 2.412 1.00 67.25 684 ASN A C 1
ATOM 5555 O O . ASN A 1 684 ? -9.207 -23.466 2.632 1.00 67.25 684 ASN A O 1
ATOM 5559 N N . PRO A 1 685 ? -9.514 -25.701 2.591 1.00 66.12 685 PRO A N 1
ATOM 5560 C CA . PRO A 1 685 ? -10.845 -25.617 3.163 1.00 66.12 685 PRO A CA 1
ATOM 5561 C C . PRO A 1 685 ? -10.734 -25.102 4.611 1.00 66.12 685 PRO A C 1
ATOM 5563 O O . PRO A 1 685 ? -9.976 -25.661 5.407 1.00 66.12 685 PRO A O 1
ATOM 5566 N N . PRO A 1 686 ? -11.453 -24.028 4.979 1.00 62.59 686 PRO A N 1
ATOM 5567 C CA . PRO A 1 686 ? -11.446 -23.504 6.331 1.00 62.59 686 PRO A CA 1
ATOM 5568 C C . PRO A 1 686 ? -12.059 -24.530 7.284 1.00 62.59 686 PRO A C 1
ATOM 5570 O O . PRO A 1 686 ? -13.088 -25.134 6.990 1.00 62.59 686 PRO A O 1
ATOM 5573 N N . GLU A 1 687 ? -11.454 -24.671 8.464 1.00 56.31 687 GLU A N 1
ATOM 5574 C CA . GLU A 1 687 ? -11.905 -25.611 9.500 1.00 56.31 687 GLU A CA 1
ATOM 5575 C C . GLU A 1 687 ? -13.332 -25.323 10.009 1.00 56.31 687 GLU A C 1
ATOM 5577 O O . GLU A 1 687 ? -13.962 -26.202 10.591 1.00 56.31 687 GLU A O 1
ATOM 5582 N N . ARG A 1 688 ? -13.865 -24.106 9.804 1.00 62.09 688 ARG A N 1
ATOM 5583 C CA . ARG A 1 688 ? -15.229 -23.717 10.206 1.00 62.09 688 ARG A CA 1
ATOM 5584 C C . ARG A 1 688 ? -15.900 -22.808 9.172 1.00 62.09 688 ARG A C 1
ATOM 5586 O O . ARG A 1 688 ? -15.243 -22.010 8.503 1.00 62.09 688 ARG A O 1
ATOM 5593 N N . LYS A 1 689 ? -17.233 -22.903 9.081 1.00 64.62 689 LYS A N 1
ATOM 5594 C CA . LYS A 1 689 ? -18.085 -22.040 8.245 1.00 64.62 689 LYS A CA 1
ATOM 5595 C C . LYS A 1 689 ? -18.116 -20.616 8.824 1.00 64.62 689 LYS A C 1
ATOM 5597 O O . LYS A 1 689 ? -18.900 -20.327 9.718 1.00 64.62 689 LYS A O 1
ATOM 5602 N N . GLN A 1 690 ? -17.265 -19.728 8.318 1.00 68.50 690 GLN A N 1
ATOM 5603 C CA . GLN A 1 690 ? -17.306 -18.300 8.646 1.00 68.50 690 GLN A CA 1
ATOM 5604 C C . GLN A 1 690 ? -18.312 -17.593 7.727 1.00 68.50 690 GLN A C 1
ATOM 5606 O O . GLN A 1 690 ? -18.225 -17.731 6.502 1.00 68.50 690 GLN A O 1
ATOM 5611 N N . LYS A 1 691 ? -19.258 -16.837 8.289 1.00 77.94 691 LYS A N 1
ATOM 5612 C CA . LYS A 1 691 ? -20.227 -16.054 7.510 1.00 77.94 691 LYS A CA 1
ATOM 5613 C C . LYS A 1 691 ? -19.538 -14.803 6.953 1.00 77.94 691 LYS A C 1
ATOM 5615 O O . LYS A 1 691 ? -18.571 -14.320 7.533 1.00 77.94 691 LYS A O 1
ATOM 5620 N N . THR A 1 692 ? -19.989 -14.322 5.795 1.00 74.12 692 THR A N 1
ATOM 5621 C CA . THR A 1 692 ? -19.477 -13.086 5.182 1.00 74.12 692 THR A CA 1
ATOM 5622 C C . THR A 1 692 ? -20.639 -12.242 4.694 1.00 74.12 692 THR A C 1
ATOM 5624 O O . THR A 1 692 ? -21.483 -12.706 3.928 1.00 74.12 692 THR A O 1
ATOM 5627 N N . LEU A 1 693 ? -20.645 -10.987 5.099 1.00 77.25 693 LEU A N 1
ATOM 5628 C CA . LEU A 1 693 ? -21.558 -9.943 4.705 1.00 77.25 693 LEU A CA 1
ATOM 5629 C C . LEU A 1 693 ? -21.125 -9.451 3.337 1.00 77.25 693 LEU A C 1
ATOM 5631 O O . LEU A 1 693 ? -20.084 -8.816 3.157 1.00 77.25 693 LEU A O 1
ATOM 5635 N N . VAL A 1 694 ? -21.966 -9.747 2.358 1.00 77.25 694 VAL A N 1
ATOM 5636 C CA . VAL A 1 694 ? -21.842 -9.223 1.008 1.00 77.25 694 VAL A CA 1
ATOM 5637 C C . VAL A 1 694 ? -23.046 -8.338 0.765 1.00 77.25 694 VAL A C 1
ATOM 5639 O O . VAL A 1 694 ? -24.191 -8.748 0.940 1.00 77.25 694 VAL A O 1
ATOM 5642 N N . TRP A 1 695 ? -22.788 -7.098 0.363 1.00 78.06 695 TRP A N 1
ATOM 5643 C CA . TRP A 1 695 ? -23.863 -6.218 -0.064 1.00 78.06 695 TRP A CA 1
ATOM 5644 C C . TRP A 1 695 ? -24.466 -6.760 -1.365 1.00 78.06 695 TRP A C 1
ATOM 5646 O O . TRP A 1 695 ? -23.740 -6.959 -2.341 1.00 78.06 695 TRP A O 1
ATOM 5656 N N . THR A 1 696 ? -25.782 -6.959 -1.397 1.00 74.94 696 THR A N 1
ATOM 5657 C CA . THR A 1 696 ? -26.523 -7.343 -2.603 1.00 74.94 696 THR A CA 1
ATOM 5658 C C . THR A 1 696 ? -27.568 -6.287 -2.951 1.00 74.94 696 THR A C 1
ATOM 5660 O O . THR A 1 696 ? -28.095 -5.579 -2.087 1.00 74.94 696 THR A O 1
ATOM 5663 N N . LYS A 1 697 ? -27.876 -6.171 -4.247 1.00 70.56 697 LYS A N 1
ATOM 5664 C CA . LYS A 1 697 ? -28.849 -5.199 -4.764 1.00 70.56 697 LYS A CA 1
ATOM 5665 C C . LYS A 1 697 ? -30.255 -5.454 -4.203 1.00 70.56 697 LYS A C 1
ATOM 5667 O O . LYS A 1 697 ? -30.952 -4.501 -3.858 1.00 70.56 697 LYS A O 1
ATOM 5672 N N . ASP A 1 698 ? -30.630 -6.722 -4.029 1.00 63.03 698 ASP A N 1
ATOM 5673 C CA . ASP A 1 698 ? -31.972 -7.136 -3.595 1.00 63.03 698 ASP A CA 1
ATOM 5674 C C . ASP A 1 698 ? -32.306 -6.709 -2.164 1.00 63.03 698 ASP A C 1
ATOM 5676 O O . ASP A 1 698 ? -33.460 -6.382 -1.886 1.00 63.03 698 ASP A O 1
ATOM 5680 N N . ILE A 1 699 ? -31.302 -6.596 -1.284 1.00 57.53 699 ILE A N 1
ATOM 5681 C CA . ILE A 1 699 ? -31.470 -6.056 0.079 1.00 57.53 699 ILE A CA 1
ATOM 5682 C C . ILE A 1 699 ? -32.009 -4.618 0.030 1.00 57.53 699 ILE A C 1
ATOM 5684 O O . ILE A 1 699 ? -32.756 -4.210 0.914 1.00 57.53 699 ILE A O 1
ATOM 5688 N N . THR A 1 700 ? -31.692 -3.864 -1.027 1.00 51.12 700 THR A N 1
ATOM 5689 C CA . THR A 1 700 ? -32.189 -2.493 -1.229 1.00 51.12 700 THR A CA 1
ATOM 5690 C C . THR A 1 700 ? -33.587 -2.463 -1.863 1.00 51.12 700 THR A C 1
ATOM 5692 O O . THR A 1 700 ? -34.327 -1.505 -1.659 1.00 51.12 700 THR A O 1
ATOM 5695 N N . CYS A 1 701 ? -33.972 -3.496 -2.624 1.00 43.19 701 CYS A N 1
ATOM 5696 C CA . CYS A 1 701 ? -35.214 -3.523 -3.409 1.00 43.19 701 CYS A CA 1
ATOM 5697 C C . CYS A 1 701 ? -36.384 -4.270 -2.740 1.00 43.19 701 CYS A C 1
ATOM 5699 O O . CYS A 1 701 ? -37.536 -3.918 -2.991 1.00 43.19 701 CYS A O 1
ATOM 5701 N N . ARG A 1 702 ? -36.144 -5.264 -1.871 1.00 41.12 702 ARG A N 1
ATOM 5702 C CA . ARG A 1 702 ? -37.216 -6.126 -1.318 1.00 41.12 702 ARG A CA 1
ATOM 5703 C C . ARG A 1 702 ? -38.160 -5.461 -0.314 1.00 41.12 702 ARG A C 1
ATOM 5705 O O . ARG A 1 702 ? -39.119 -6.089 0.124 1.00 41.12 702 ARG A O 1
ATOM 5712 N N . HIS A 1 703 ? -37.931 -4.202 0.050 1.00 41.62 703 HIS A N 1
ATOM 5713 C CA . HIS A 1 703 ? -38.767 -3.532 1.044 1.00 41.62 703 HIS A CA 1
ATOM 5714 C C . HIS A 1 703 ? -40.079 -2.957 0.484 1.00 41.62 703 HIS A C 1
ATOM 5716 O O . HIS A 1 703 ? -40.937 -2.558 1.263 1.00 41.62 703 HIS A O 1
ATOM 5722 N N . HIS A 1 704 ? -40.277 -2.955 -0.841 1.00 37.94 704 HIS A N 1
ATOM 5723 C CA . HIS A 1 704 ? -41.546 -2.514 -1.432 1.00 37.94 704 HIS A CA 1
ATOM 5724 C C . HIS A 1 704 ? -42.659 -3.581 -1.420 1.00 37.94 704 HIS A C 1
ATOM 5726 O O . HIS A 1 704 ? -43.798 -3.235 -1.710 1.00 37.94 704 HIS A O 1
ATOM 5732 N N . LEU A 1 705 ? -42.370 -4.848 -1.076 1.00 38.19 705 LEU A N 1
ATOM 5733 C CA . LEU A 1 705 ? -43.327 -5.962 -1.233 1.00 38.19 705 LEU A CA 1
ATOM 5734 C C . LEU A 1 705 ? -43.668 -6.747 0.049 1.00 38.19 705 LEU A C 1
ATOM 5736 O O . LEU A 1 705 ? -44.689 -7.420 0.073 1.00 38.19 705 LEU A O 1
ATOM 5740 N N . HIS A 1 706 ? -42.892 -6.649 1.133 1.00 38.38 706 HIS A N 1
ATOM 5741 C CA . HIS A 1 706 ? -43.078 -7.511 2.319 1.00 38.38 706 HIS A CA 1
ATOM 5742 C C . HIS A 1 706 ? -43.943 -6.926 3.451 1.00 38.38 706 HIS A C 1
ATOM 5744 O O . HIS A 1 706 ? -43.862 -7.380 4.589 1.00 38.38 706 HIS A O 1
ATOM 5750 N N . CYS A 1 707 ? -44.825 -5.961 3.166 1.00 35.84 707 CYS A N 1
ATOM 5751 C CA . CYS A 1 707 ? -45.851 -5.565 4.144 1.00 35.84 707 CYS A CA 1
ATOM 5752 C C . CYS A 1 707 ? -47.025 -6.562 4.226 1.00 35.84 707 CYS A C 1
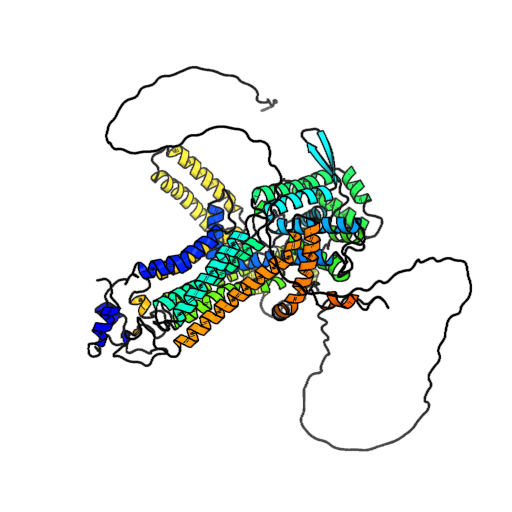ATOM 5754 O O . CYS A 1 707 ? -47.968 -6.338 4.977 1.00 35.84 707 CYS A O 1
ATOM 5756 N N . CYS A 1 708 ? -46.966 -7.678 3.496 1.00 31.25 708 CYS A N 1
ATOM 5757 C CA . CYS A 1 708 ? -47.883 -8.800 3.640 1.00 31.25 708 CYS A CA 1
ATOM 5758 C C . CYS A 1 708 ? -47.081 -10.110 3.643 1.00 31.25 708 CYS A C 1
ATOM 5760 O O . CYS A 1 708 ? -46.402 -10.418 2.670 1.00 31.25 708 CYS A O 1
ATOM 5762 N N . LYS A 1 709 ? -47.215 -10.872 4.733 1.00 29.66 709 LYS A N 1
ATOM 5763 C CA . LYS A 1 709 ? -46.727 -12.244 4.974 1.00 29.66 709 LYS A CA 1
ATOM 5764 C C . LYS A 1 709 ? -45.245 -12.437 5.345 1.00 29.66 709 LYS A C 1
ATOM 5766 O O . LYS A 1 709 ? -44.341 -12.349 4.523 1.00 29.66 709 LYS A O 1
ATOM 5771 N N . GLU A 1 710 ? -45.104 -12.746 6.637 1.00 34.56 710 GLU A N 1
ATOM 5772 C CA . GLU A 1 710 ? -44.333 -13.830 7.267 1.00 34.56 710 GLU A CA 1
ATOM 5773 C C . GLU A 1 710 ? -42.823 -13.995 7.033 1.00 34.56 710 GLU A C 1
ATOM 5775 O O . GLU A 1 710 ? -42.261 -13.792 5.962 1.00 34.56 710 GLU A O 1
ATOM 5780 N N . ARG A 1 711 ? -42.178 -14.417 8.132 1.00 42.78 711 ARG A N 1
ATOM 5781 C CA . ARG A 1 711 ? -40.768 -14.792 8.279 1.00 42.78 711 ARG A CA 1
ATOM 5782 C C . ARG A 1 711 ? -40.270 -15.631 7.099 1.00 42.78 711 ARG A C 1
ATOM 5784 O O . ARG A 1 711 ? -40.677 -16.775 6.939 1.00 42.78 711 ARG A O 1
ATOM 5791 N N . THR A 1 712 ? -39.253 -15.131 6.403 1.00 29.28 712 THR A N 1
ATOM 5792 C CA . THR A 1 712 ? -38.301 -15.978 5.669 1.00 29.28 712 THR A CA 1
ATOM 5793 C C . THR A 1 712 ? -36.872 -15.600 6.055 1.00 29.28 712 THR A C 1
ATOM 5795 O O . THR A 1 712 ? -36.589 -14.405 6.177 1.00 29.28 712 THR A O 1
ATOM 5798 N N . PRO A 1 713 ? -35.970 -16.579 6.248 1.00 32.75 713 PRO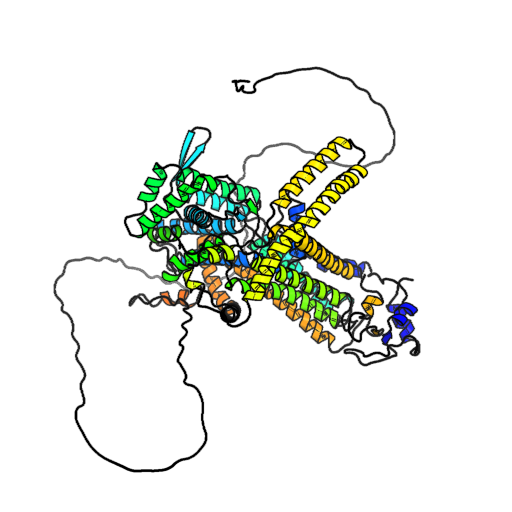 A N 1
ATOM 5799 C CA . PRO A 1 713 ? -34.590 -16.328 6.636 1.00 32.75 713 PRO A CA 1
ATOM 5800 C C . PRO A 1 713 ? -33.820 -15.668 5.487 1.00 32.75 713 PRO A C 1
ATOM 5802 O O . PRO A 1 713 ? -33.996 -15.999 4.313 1.00 32.75 713 PRO A O 1
ATOM 5805 N N . TRP A 1 714 ? -32.961 -14.711 5.828 1.00 39.19 714 TRP A N 1
ATOM 5806 C CA . TRP A 1 714 ? -32.029 -14.096 4.891 1.00 39.19 714 TRP A CA 1
ATOM 5807 C C . TRP A 1 714 ? -31.052 -15.153 4.361 1.00 39.19 714 TRP A C 1
ATOM 5809 O O . TRP A 1 714 ? -30.495 -15.930 5.134 1.00 39.19 714 TRP A O 1
ATOM 5819 N N . ILE A 1 715 ? -30.823 -15.174 3.046 1.00 34.75 715 ILE A N 1
ATOM 5820 C CA . ILE A 1 715 ? -29.835 -16.057 2.417 1.00 34.75 715 ILE A CA 1
ATOM 5821 C C . ILE A 1 715 ? -28.443 -15.523 2.772 1.00 34.75 715 ILE A C 1
ATOM 5823 O O . ILE A 1 715 ? -27.888 -14.664 2.086 1.00 34.75 715 ILE A O 1
ATOM 5827 N N . ALA A 1 716 ? -27.871 -16.031 3.863 1.00 34.25 716 ALA A N 1
ATOM 5828 C CA . ALA A 1 716 ? -26.428 -16.187 3.934 1.00 34.25 716 ALA A CA 1
ATOM 5829 C C . ALA A 1 716 ? -26.027 -17.076 2.749 1.00 34.25 716 ALA A C 1
ATOM 5831 O O . ALA A 1 716 ? -26.692 -18.077 2.492 1.00 34.25 716 ALA A O 1
ATOM 5832 N N . TYR A 1 717 ? -24.974 -16.726 2.006 1.00 38.12 717 TYR A N 1
ATOM 5833 C CA . TYR A 1 717 ? -24.385 -17.675 1.060 1.00 38.12 717 TYR A CA 1
ATOM 5834 C C . TYR A 1 717 ? -23.797 -18.837 1.864 1.00 38.12 717 TYR A C 1
ATOM 5836 O O . TYR A 1 717 ? -22.637 -18.829 2.272 1.00 38.12 717 TYR A O 1
ATOM 5844 N N . GLU A 1 718 ? -24.633 -19.825 2.132 1.00 32.47 718 GLU A N 1
ATOM 5845 C CA . GLU A 1 718 ? -24.225 -21.147 2.537 1.00 32.47 718 GLU A CA 1
ATOM 5846 C C . GLU A 1 718 ? -23.806 -21.859 1.249 1.00 32.47 718 GLU A C 1
ATOM 5848 O O . GLU A 1 718 ? -24.630 -22.153 0.388 1.00 32.47 718 GLU A O 1
ATOM 5853 N N . MET A 1 719 ? -22.499 -22.061 1.048 1.00 31.20 719 MET A N 1
ATOM 5854 C CA . MET A 1 719 ? -22.025 -22.969 0.001 1.00 31.20 719 MET A CA 1
ATOM 5855 C C . MET A 1 719 ? -22.448 -24.384 0.404 1.00 31.20 719 MET A C 1
ATOM 5857 O O . MET A 1 719 ? -21.738 -25.083 1.130 1.00 31.20 719 MET A O 1
ATOM 5861 N N . GLN A 1 720 ? -23.651 -24.763 -0.010 1.00 28.64 720 GLN A N 1
ATOM 5862 C CA . GLN A 1 720 ? -24.223 -26.076 0.213 1.00 28.64 720 GLN A CA 1
ATOM 5863 C C . GLN A 1 720 ? -23.669 -27.028 -0.849 1.00 28.64 720 GLN A C 1
ATOM 5865 O O . GLN A 1 720 ? -23.847 -26.843 -2.051 1.00 28.64 720 GLN A O 1
ATOM 5870 N N . ARG A 1 721 ? -22.900 -28.010 -0.376 1.00 26.53 721 ARG A N 1
ATOM 5871 C CA . ARG A 1 721 ? -22.364 -29.113 -1.165 1.00 26.53 721 ARG A CA 1
ATOM 5872 C C . ARG A 1 721 ? -23.454 -30.183 -1.233 1.00 26.53 721 ARG A C 1
ATOM 5874 O O . ARG A 1 721 ? -23.539 -30.999 -0.322 1.00 26.53 721 ARG A O 1
ATOM 5881 N N . ASP A 1 722 ? -24.248 -30.194 -2.299 1.00 24.72 722 ASP A N 1
ATOM 5882 C CA . ASP A 1 722 ? -25.017 -31.385 -2.664 1.00 24.72 722 ASP A CA 1
ATOM 5883 C C . ASP A 1 722 ? -24.062 -32.358 -3.354 1.00 24.72 722 ASP A C 1
ATOM 5885 O O . ASP A 1 722 ? -23.808 -32.308 -4.557 1.00 24.72 722 ASP A O 1
ATOM 5889 N N . SER A 1 723 ? -23.476 -33.244 -2.556 1.00 26.67 723 SER A N 1
ATOM 5890 C CA . SER A 1 723 ? -22.910 -34.487 -3.058 1.00 26.67 723 SER A CA 1
ATOM 5891 C C . SER A 1 723 ? -24.068 -35.416 -3.415 1.00 26.67 723 SER A C 1
ATOM 5893 O O . SER A 1 723 ? -24.437 -36.285 -2.626 1.00 26.67 723 SER A O 1
ATOM 5895 N N . GLN A 1 724 ? -24.649 -35.235 -4.602 1.00 25.81 724 GLN A N 1
ATOM 5896 C CA . GLN A 1 724 ? -25.260 -36.368 -5.278 1.00 25.81 724 GLN A CA 1
ATOM 5897 C C . GLN A 1 724 ? -24.128 -37.316 -5.662 1.00 25.81 724 GLN A C 1
ATOM 5899 O O . GLN A 1 724 ? -23.265 -37.011 -6.484 1.00 25.81 724 GLN A O 1
ATOM 5904 N N . ILE A 1 725 ? -24.116 -38.455 -4.982 1.00 27.48 725 ILE A N 1
ATOM 5905 C CA . ILE A 1 725 ? -23.386 -39.650 -5.370 1.00 27.48 725 ILE A CA 1
ATOM 5906 C C . ILE A 1 725 ? -23.898 -40.025 -6.767 1.00 27.48 725 ILE A C 1
ATOM 5908 O O . ILE A 1 725 ? -25.002 -40.542 -6.907 1.00 27.48 725 ILE A O 1
ATOM 5912 N N . LEU A 1 726 ? -23.115 -39.722 -7.801 1.00 22.53 726 LEU A N 1
ATOM 5913 C CA . LEU A 1 726 ? -23.245 -40.374 -9.099 1.00 22.53 726 LEU A CA 1
ATOM 5914 C C . LEU A 1 726 ? -22.469 -41.697 -9.016 1.00 22.53 726 LEU A C 1
ATOM 5916 O O . LEU A 1 726 ? -21.292 -41.675 -8.639 1.00 22.53 726 LEU A O 1
ATOM 5920 N N . PRO A 1 727 ? -23.103 -42.846 -9.306 1.00 26.38 727 PRO A N 1
ATOM 5921 C CA . PRO A 1 727 ? -22.423 -44.127 -9.307 1.00 26.38 727 PRO A CA 1
ATOM 5922 C C . PRO A 1 727 ? -21.439 -44.206 -10.478 1.00 26.38 727 PRO A C 1
ATOM 5924 O O . PRO A 1 727 ? -21.604 -43.561 -11.514 1.00 26.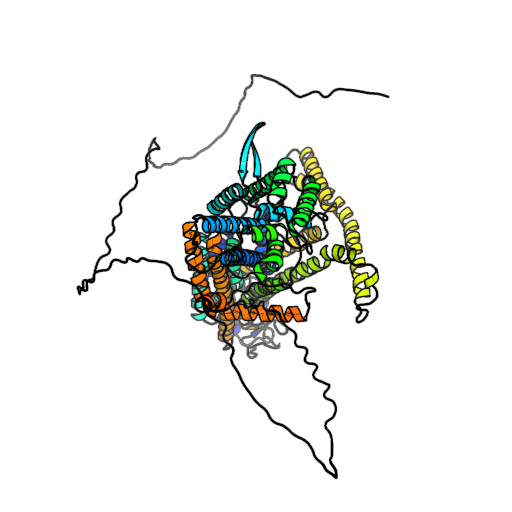38 727 PRO A O 1
ATOM 5927 N N . ALA A 1 728 ? -20.399 -45.003 -10.261 1.00 25.64 728 ALA A N 1
ATOM 5928 C CA . ALA A 1 728 ? -19.318 -45.281 -11.186 1.00 25.64 728 ALA A CA 1
ATOM 5929 C C . ALA A 1 728 ? -19.814 -45.633 -12.598 1.00 25.64 728 ALA A C 1
ATOM 5931 O O . ALA A 1 728 ? -20.692 -46.475 -12.781 1.00 25.64 728 ALA A O 1
ATOM 5932 N N . ALA A 1 729 ? -19.193 -45.007 -13.595 1.00 26.16 729 ALA A N 1
ATOM 5933 C CA . ALA A 1 729 ? -19.239 -45.461 -14.971 1.00 26.16 729 ALA A CA 1
ATOM 5934 C C . ALA A 1 729 ? -18.220 -46.597 -15.145 1.00 26.16 729 ALA A C 1
ATOM 5936 O O . ALA A 1 729 ? -17.028 -46.344 -15.292 1.00 26.16 729 ALA A O 1
ATOM 5937 N N . GLU A 1 730 ? -18.701 -47.837 -15.166 1.00 27.19 730 GLU A N 1
ATOM 5938 C CA . GLU A 1 730 ? -18.005 -48.961 -15.791 1.00 27.19 730 GLU A CA 1
ATOM 5939 C C . GLU A 1 730 ? -18.984 -49.711 -16.702 1.00 27.19 730 GLU A C 1
ATOM 5941 O O . GLU A 1 730 ? -20.066 -50.110 -16.282 1.00 27.19 730 GLU A O 1
ATOM 5946 N N . GLY A 1 731 ? -18.575 -49.914 -17.958 1.00 27.19 731 GLY A N 1
ATOM 5947 C CA . GLY A 1 731 ? -19.057 -51.017 -18.790 1.00 27.19 731 GLY A CA 1
ATOM 5948 C C . GLY A 1 731 ? -20.206 -50.718 -19.755 1.00 27.19 731 GLY A C 1
ATOM 5949 O O . GLY A 1 731 ? -21.356 -51.045 -19.488 1.00 27.19 731 GLY A O 1
ATOM 5950 N N . PHE A 1 732 ? -19.874 -50.236 -20.956 1.00 23.23 732 PHE A N 1
ATOM 5951 C CA . PHE A 1 732 ? -20.722 -50.384 -22.143 1.00 23.23 732 PHE A CA 1
ATOM 5952 C C . PHE A 1 732 ? -19.972 -51.244 -23.168 1.00 23.23 732 PHE A C 1
ATOM 5954 O O . PHE A 1 732 ? -19.097 -50.741 -23.865 1.00 23.23 732 PHE A O 1
ATOM 5961 N N . PHE A 1 733 ? -20.296 -52.539 -23.257 1.00 27.11 733 PHE A N 1
ATOM 5962 C CA . PHE A 1 733 ? -20.146 -53.323 -24.488 1.00 27.11 733 PHE A CA 1
ATOM 5963 C C . PHE A 1 733 ? -21.081 -54.549 -24.491 1.00 27.11 733 PHE A C 1
ATOM 5965 O O . PHE A 1 733 ? -20.977 -55.445 -23.662 1.00 27.11 733 PHE A O 1
ATOM 5972 N N . SER A 1 734 ? -21.901 -54.606 -25.545 1.00 24.98 734 SER A N 1
ATOM 5973 C CA . SER A 1 734 ? -22.437 -55.791 -26.243 1.00 24.98 734 SER A CA 1
ATOM 5974 C C . SER A 1 734 ? -23.536 -56.695 -25.638 1.00 24.98 734 SER A C 1
ATOM 5976 O O . SER A 1 734 ? -23.281 -57.602 -24.859 1.00 24.98 734 SER A O 1
ATOM 5978 N N . ARG A 1 735 ? -24.682 -56.598 -26.337 1.00 25.83 735 ARG A N 1
ATOM 5979 C CA . ARG A 1 735 ? -25.538 -57.648 -26.943 1.00 25.83 735 ARG A CA 1
ATOM 5980 C C . ARG A 1 735 ? -26.803 -58.151 -26.215 1.00 25.83 735 ARG A C 1
ATOM 5982 O O . ARG A 1 735 ? -26.804 -58.299 -25.002 1.00 25.83 735 ARG A O 1
ATOM 5989 N N . PRO A 1 736 ? -27.879 -58.439 -26.990 1.00 37.69 736 PRO A N 1
ATOM 5990 C CA . PRO A 1 736 ? -29.224 -58.722 -26.485 1.00 37.69 736 PRO A CA 1
ATOM 5991 C C . PRO A 1 736 ? -29.604 -60.211 -26.592 1.00 37.69 736 PRO A C 1
ATOM 5993 O O . PRO A 1 736 ? -29.079 -60.907 -27.465 1.00 37.69 736 PRO A O 1
ATOM 5996 N N . ARG A 1 737 ? -30.602 -60.657 -25.810 1.00 24.20 737 ARG A N 1
ATOM 5997 C CA . ARG A 1 737 ? -31.675 -61.585 -26.246 1.00 24.20 737 ARG A CA 1
ATOM 5998 C C . ARG A 1 737 ? -32.651 -61.965 -25.120 1.00 24.20 737 ARG A C 1
ATOM 6000 O O . ARG A 1 737 ? -32.188 -62.243 -24.026 1.00 24.20 737 ARG A O 1
ATOM 6007 N N . SER A 1 738 ? -33.943 -62.024 -25.504 1.00 24.14 738 SER A N 1
ATOM 6008 C CA . SER A 1 738 ? -35.031 -62.980 -25.135 1.00 24.14 738 SER A CA 1
ATOM 6009 C C . SER A 1 738 ? -35.326 -63.229 -23.642 1.00 24.14 738 SER A C 1
ATOM 6011 O O . SER A 1 738 ? -34.404 -63.354 -22.861 1.00 24.14 738 SER A O 1
ATOM 6013 N N . SER A 1 739 ? -36.545 -63.435 -23.144 1.00 24.50 739 SER A N 1
ATOM 6014 C CA . SER A 1 739 ? -37.889 -63.673 -23.691 1.00 24.50 739 SER A CA 1
ATOM 6015 C C . SER A 1 739 ? -38.886 -63.751 -22.514 1.00 24.50 739 SER A C 1
ATOM 6017 O O . SER A 1 739 ? -38.448 -63.910 -21.377 1.00 24.50 739 SER A O 1
ATOM 6019 N N . THR A 1 740 ? -40.188 -63.771 -22.848 1.00 25.88 740 THR A N 1
ATOM 6020 C CA . THR A 1 740 ? -41.314 -64.468 -22.159 1.00 25.88 740 THR A CA 1
ATOM 6021 C C . THR A 1 740 ? -41.713 -63.973 -20.762 1.00 25.88 740 THR A C 1
ATOM 6023 O O . THR A 1 740 ? -40.933 -64.055 -19.824 1.00 25.88 740 THR A O 1
ATOM 6026 N N . ASP A 1 741 ? -42.890 -63.344 -20.644 1.00 26.14 741 ASP A N 1
ATOM 6027 C CA . ASP A 1 741 ? -44.164 -63.941 -20.153 1.00 26.14 741 ASP A CA 1
ATOM 6028 C C . ASP A 1 741 ? -44.316 -63.659 -18.647 1.00 26.14 741 ASP A C 1
ATOM 6030 O O . ASP A 1 741 ? -43.329 -63.605 -17.930 1.00 26.14 741 ASP A O 1
ATOM 6034 N N . ALA A 1 742 ? -45.471 -63.479 -18.022 1.00 28.53 742 ALA A N 1
ATOM 6035 C CA . ALA A 1 742 ? -46.841 -63.194 -18.401 1.00 28.53 742 ALA A CA 1
ATOM 6036 C C . ALA A 1 742 ? -47.543 -62.769 -17.088 1.00 28.53 742 ALA A C 1
ATOM 6038 O O . ALA A 1 742 ? -47.118 -63.133 -15.995 1.00 28.53 742 ALA A O 1
ATOM 6039 N N . ASP A 1 743 ? -48.652 -62.055 -17.246 1.00 26.64 743 ASP A N 1
ATOM 6040 C CA . ASP A 1 743 ? -49.868 -62.167 -16.440 1.00 26.64 743 ASP A CA 1
ATOM 6041 C C . ASP A 1 743 ? -50.031 -61.614 -15.000 1.00 26.64 743 ASP A C 1
ATOM 6043 O O . ASP A 1 743 ? -49.421 -62.012 -14.013 1.00 26.64 743 ASP A O 1
ATOM 6047 N N . THR A 1 744 ? -51.137 -60.856 -14.924 1.00 28.50 744 THR A N 1
ATOM 6048 C CA . THR A 1 744 ? -52.239 -60.873 -13.936 1.00 28.50 744 THR A CA 1
ATOM 6049 C C . THR A 1 744 ? -52.309 -59.904 -12.739 1.00 28.50 744 THR A C 1
ATOM 6051 O O . THR A 1 744 ? -51.735 -60.115 -11.682 1.00 28.50 744 THR A O 1
ATOM 6054 N N . ARG A 1 745 ? -53.230 -58.933 -12.923 1.00 25.53 745 ARG A N 1
ATOM 6055 C CA . ARG A 1 745 ? -54.435 -58.587 -12.114 1.00 25.53 745 ARG A CA 1
ATOM 6056 C C . ARG A 1 745 ? -54.266 -58.187 -10.639 1.00 25.53 745 ARG A C 1
ATOM 6058 O O . ARG A 1 745 ? -54.047 -59.021 -9.777 1.00 25.53 745 ARG A O 1
ATOM 6065 N N . GLY A 1 746 ? -54.589 -56.924 -10.333 1.00 25.27 746 GLY A N 1
ATOM 6066 C CA . GLY A 1 746 ? -55.794 -56.525 -9.563 1.00 25.27 746 GLY A CA 1
ATOM 6067 C C . GLY A 1 746 ? -55.339 -55.794 -8.286 1.00 25.27 746 GLY A C 1
ATOM 6068 O O . GLY A 1 746 ? -54.293 -56.142 -7.769 1.00 25.27 746 GLY A O 1
ATOM 6069 N N . LEU A 1 747 ? -55.954 -54.757 -7.716 1.00 26.94 747 LEU A N 1
ATOM 6070 C CA . LEU A 1 747 ? -57.316 -54.236 -7.721 1.00 26.94 747 LEU A CA 1
ATOM 6071 C C . LEU A 1 747 ? -57.307 -52.759 -7.248 1.00 26.94 747 LEU A C 1
ATOM 6073 O O . LEU A 1 747 ? -56.505 -52.382 -6.403 1.00 26.94 747 LEU A O 1
ATOM 6077 N N . LEU A 1 748 ? -58.292 -52.010 -7.756 1.00 26.66 748 LEU A N 1
ATOM 6078 C CA . LEU A 1 748 ? -59.137 -50.999 -7.094 1.00 26.66 748 LEU A CA 1
ATOM 6079 C C . LEU A 1 748 ? -58.552 -49.729 -6.434 1.00 26.66 748 LEU A C 1
ATOM 6081 O O . LEU A 1 748 ? -57.942 -49.760 -5.373 1.00 26.66 748 LEU A O 1
ATOM 6085 N N . ALA A 1 749 ? -59.037 -48.616 -7.005 1.00 25.95 749 ALA A N 1
ATOM 6086 C CA . ALA A 1 749 ? -59.696 -47.466 -6.363 1.00 25.95 749 ALA A CA 1
ATOM 6087 C C . ALA A 1 749 ? -58.966 -46.115 -6.489 1.00 25.95 749 ALA A C 1
ATOM 6089 O O . ALA A 1 749 ? -57.951 -45.842 -5.857 1.00 25.95 749 ALA A O 1
ATOM 6090 N N . SER A 1 750 ? -59.556 -45.250 -7.317 1.00 25.50 750 SER A N 1
ATOM 6091 C CA . SER A 1 750 ? -59.368 -43.793 -7.335 1.00 25.50 750 SER A CA 1
ATOM 6092 C C . SER A 1 750 ? -60.396 -43.113 -6.387 1.00 25.50 750 SER A C 1
ATOM 6094 O O . SER A 1 750 ? -61.133 -43.819 -5.702 1.00 25.50 750 SER A O 1
ATOM 6096 N N . PRO A 1 751 ? -60.526 -41.771 -6.399 1.00 46.25 751 PRO A N 1
ATOM 6097 C CA . PRO A 1 751 ? -60.056 -40.770 -5.424 1.00 46.25 751 PRO A CA 1
ATOM 6098 C C . PRO A 1 751 ? -61.231 -40.216 -4.557 1.00 46.25 751 PRO A C 1
ATOM 6100 O O . PRO A 1 751 ? -62.319 -40.785 -4.652 1.00 46.25 751 PRO A O 1
ATOM 6103 N N . PRO A 1 752 ? -61.098 -39.154 -3.712 1.00 29.83 752 PRO A N 1
ATOM 6104 C CA . PRO A 1 752 ? -61.277 -37.769 -4.213 1.00 29.83 752 PRO A CA 1
ATOM 6105 C C . PRO A 1 752 ? -60.651 -36.609 -3.361 1.00 29.83 752 PRO A C 1
ATOM 6107 O O . PRO A 1 752 ? -60.227 -36.779 -2.222 1.00 29.83 752 PRO A O 1
ATOM 6110 N N . LEU A 1 753 ? -60.619 -35.399 -3.941 1.00 27.84 753 LEU A N 1
ATOM 6111 C CA . LEU A 1 753 ? -60.621 -34.060 -3.283 1.00 27.84 753 LEU A CA 1
ATOM 6112 C C . LEU A 1 753 ? -62.061 -33.716 -2.793 1.00 27.84 753 LEU A C 1
ATOM 6114 O O . LEU A 1 753 ? -62.964 -34.467 -3.158 1.00 27.84 753 LEU A O 1
ATOM 6118 N N . PRO A 1 754 ? -62.404 -32.534 -2.218 1.00 40.59 754 PRO A N 1
ATOM 6119 C CA . PRO A 1 754 ? -61.751 -31.570 -1.301 1.00 40.59 754 PRO A CA 1
ATOM 6120 C C . PRO A 1 754 ? -62.654 -31.258 -0.058 1.00 40.59 754 PRO A C 1
ATOM 6122 O O . PRO A 1 754 ? -63.747 -31.796 0.028 1.00 40.59 754 PRO A O 1
ATOM 6125 N N . HIS A 1 755 ? -62.263 -30.367 0.876 1.00 24.59 755 HIS A N 1
ATOM 6126 C CA . HIS A 1 755 ? -63.145 -29.304 1.427 1.00 24.59 755 HIS A CA 1
ATOM 6127 C C . HIS A 1 755 ? -62.451 -28.348 2.422 1.00 24.59 755 HIS A C 1
ATOM 6129 O O . HIS A 1 755 ? -61.536 -28.705 3.159 1.00 24.59 755 HIS A O 1
ATOM 6135 N N . ILE A 1 756 ? -62.945 -27.111 2.360 1.00 26.58 756 ILE A N 1
ATOM 6136 C CA . ILE A 1 756 ? -62.647 -25.874 3.093 1.00 26.58 756 ILE A CA 1
ATOM 6137 C C . ILE A 1 756 ? -63.263 -25.913 4.502 1.00 26.58 756 ILE A C 1
ATOM 6139 O O . ILE A 1 756 ? -64.361 -26.442 4.656 1.00 26.58 756 ILE A O 1
ATOM 6143 N N . VAL A 1 757 ? -62.610 -25.289 5.492 1.00 28.47 757 VAL A N 1
ATOM 6144 C CA . VAL A 1 757 ? -63.204 -24.958 6.802 1.00 28.47 757 VAL A CA 1
ATOM 6145 C C . VAL A 1 757 ? -62.794 -23.535 7.209 1.00 28.47 757 VAL A C 1
ATOM 6147 O O . VAL A 1 757 ? -61.605 -23.236 7.323 1.00 28.47 757 VAL A O 1
ATOM 6150 N N . GLU A 1 758 ? -63.794 -22.673 7.393 1.00 28.52 758 GLU A N 1
ATOM 6151 C CA . GLU A 1 758 ? -63.729 -21.342 8.020 1.00 28.52 758 GLU A CA 1
ATOM 6152 C C . GLU A 1 758 ? -63.769 -21.457 9.558 1.00 28.52 758 GLU A C 1
ATOM 6154 O O . GLU A 1 758 ? -64.312 -22.438 10.073 1.00 28.52 758 GLU A O 1
ATOM 6159 N N . PRO A 1 759 ? -63.287 -20.452 10.314 1.00 33.56 759 PRO A N 1
ATOM 6160 C CA . PRO A 1 759 ? -63.689 -20.249 11.703 1.00 33.56 759 PRO A CA 1
ATOM 6161 C C . PRO A 1 759 ? -64.523 -18.958 11.900 1.00 33.56 759 PRO A C 1
ATOM 6163 O O . PRO A 1 759 ? -64.520 -18.092 11.026 1.00 33.56 759 PRO A O 1
ATOM 6166 N N . PRO A 1 760 ? -65.249 -18.839 13.031 1.00 38.22 760 PRO A N 1
ATOM 6167 C CA . PRO A 1 760 ? -66.477 -18.049 13.129 1.00 38.22 760 PRO A CA 1
ATOM 6168 C C . PRO A 1 760 ? -66.293 -16.617 13.664 1.00 38.22 760 PRO A C 1
ATOM 6170 O O . PRO A 1 760 ? -65.351 -16.330 14.404 1.00 38.22 760 PRO A O 1
ATOM 6173 N N . ASP A 1 761 ? -67.273 -15.770 13.334 1.00 31.91 761 ASP A N 1
ATOM 6174 C CA . ASP A 1 761 ? -67.567 -14.464 13.939 1.00 31.91 761 ASP A CA 1
ATOM 6175 C C . ASP A 1 761 ? -68.304 -14.620 15.286 1.00 31.91 761 ASP A C 1
ATOM 6177 O O . ASP A 1 761 ? -69.261 -15.392 15.345 1.00 31.91 761 ASP A O 1
ATOM 6181 N N . ASP A 1 762 ? -67.930 -13.844 16.321 1.00 28.45 762 ASP A N 1
ATOM 6182 C CA . ASP A 1 762 ? -68.892 -13.116 17.180 1.00 28.45 762 ASP A CA 1
ATOM 6183 C C . ASP A 1 762 ? -68.236 -12.047 18.101 1.00 28.45 762 ASP A C 1
ATOM 6185 O O . ASP A 1 762 ? -67.136 -12.251 18.614 1.00 28.45 762 ASP A O 1
ATOM 6189 N N . CYS A 1 763 ? -68.999 -10.969 18.363 1.00 28.17 763 CYS A N 1
ATOM 6190 C CA . CYS A 1 763 ? -68.865 -9.869 19.352 1.00 28.17 763 CYS A CA 1
ATOM 6191 C C . CYS A 1 763 ? -67.659 -8.893 19.232 1.00 28.17 763 CYS A C 1
ATOM 6193 O O . CYS A 1 763 ? -66.510 -9.301 19.286 1.00 28.17 763 CYS A O 1
ATOM 6195 N N . GLY A 1 764 ? -67.782 -7.557 19.172 1.00 26.34 764 GLY A N 1
ATOM 6196 C CA . GLY A 1 764 ? -68.903 -6.629 19.338 1.00 26.34 764 GLY A CA 1
ATOM 6197 C C . GLY A 1 764 ? -68.487 -5.181 18.979 1.00 26.34 764 GLY A C 1
ATOM 6198 O O . GLY A 1 764 ? -67.304 -4.876 18.827 1.00 26.34 764 GLY A O 1
ATOM 6199 N N . ARG A 1 765 ? -69.493 -4.320 18.779 1.00 31.48 765 ARG A N 1
ATOM 6200 C CA . ARG A 1 765 ? -69.403 -2.867 18.517 1.00 31.48 765 ARG A CA 1
ATOM 6201 C C . ARG A 1 765 ? -68.879 -2.099 19.739 1.00 31.48 765 ARG A C 1
ATOM 6203 O O . ARG A 1 765 ? -69.152 -2.539 20.845 1.00 31.48 765 ARG A O 1
ATOM 6210 N N . ASP A 1 766 ? -68.207 -0.963 19.508 1.00 28.89 766 ASP A N 1
ATOM 6211 C CA . ASP A 1 766 ? -68.610 0.362 20.027 1.00 28.89 766 ASP A CA 1
ATOM 6212 C C . ASP A 1 766 ? -67.786 1.517 19.393 1.00 28.89 766 ASP A C 1
ATOM 6214 O O . ASP A 1 766 ? -66.564 1.437 19.283 1.00 28.89 766 ASP A O 1
ATOM 6218 N N . ASP A 1 767 ? -68.529 2.541 18.945 1.00 28.31 767 ASP A N 1
ATOM 6219 C CA . ASP A 1 767 ? -68.279 3.999 18.853 1.00 28.31 767 ASP A CA 1
ATOM 6220 C C . ASP A 1 767 ? -67.066 4.598 18.089 1.00 28.31 767 ASP A C 1
ATOM 6222 O O . ASP A 1 767 ? -65.908 4.288 18.346 1.00 28.31 767 ASP A O 1
ATOM 6226 N N . CYS A 1 768 ? -67.310 5.359 17.000 1.00 29.03 768 CYS A N 1
ATOM 6227 C CA . CYS A 1 768 ? -67.464 6.843 16.915 1.00 29.03 768 CYS A CA 1
ATOM 6228 C C . CYS A 1 768 ? -66.117 7.570 17.186 1.00 29.03 768 CYS A C 1
ATOM 6230 O O . CYS A 1 768 ? -65.471 7.312 18.187 1.00 29.03 768 CYS A O 1
ATOM 6232 N N . ASP A 1 769 ? -65.528 8.458 16.380 1.00 26.80 769 ASP A N 1
ATOM 6233 C CA . ASP A 1 769 ? -66.014 9.462 15.438 1.00 26.80 769 ASP A CA 1
ATOM 6234 C C . ASP A 1 769 ? -64.856 9.928 14.522 1.00 26.80 769 ASP A C 1
ATOM 6236 O O . ASP A 1 769 ? -63.681 9.916 14.896 1.00 26.80 769 ASP A O 1
ATOM 6240 N N . ALA A 1 770 ? -65.198 10.406 13.324 1.00 30.28 770 ALA A N 1
ATOM 6241 C CA . ALA A 1 770 ? -64.338 11.273 12.511 1.00 30.28 770 ALA A CA 1
ATOM 6242 C C . ALA A 1 770 ? -64.355 12.718 13.088 1.00 30.28 770 ALA A C 1
ATOM 6244 O O . ALA A 1 770 ? -65.268 13.041 13.846 1.00 30.28 770 ALA A O 1
ATOM 6245 N N . PRO A 1 771 ? -63.442 13.645 12.714 1.00 38.88 771 PRO A N 1
ATOM 6246 C CA . PRO A 1 771 ? -63.586 14.260 11.394 1.00 38.88 771 PRO A CA 1
ATOM 6247 C C . PRO A 1 771 ? -62.276 14.700 10.708 1.00 38.88 771 PRO A C 1
ATOM 6249 O O . PRO A 1 771 ? -61.369 15.296 11.283 1.00 38.88 771 PRO A O 1
ATOM 6252 N N . THR A 1 772 ? -62.252 14.504 9.391 1.00 33.91 772 THR A N 1
ATOM 6253 C CA . THR A 1 772 ? -61.555 15.372 8.427 1.00 33.91 772 THR A CA 1
ATOM 6254 C C . THR A 1 772 ? -61.935 16.848 8.594 1.00 33.91 772 THR A C 1
ATOM 6256 O O . THR A 1 772 ? -63.071 17.153 8.959 1.00 33.91 772 THR A O 1
ATOM 6259 N N . PRO A 1 773 ? -61.100 17.758 8.067 1.00 36.75 773 PRO A N 1
ATOM 6260 C CA . PRO A 1 773 ? -61.667 18.646 7.059 1.00 36.75 773 PRO A CA 1
ATOM 6261 C C . PRO A 1 773 ? -60.865 18.698 5.752 1.00 36.75 773 PRO A C 1
ATOM 6263 O O . PRO A 1 773 ? -59.638 18.737 5.714 1.00 36.75 773 PRO A O 1
ATOM 6266 N N . ALA A 1 774 ? -61.652 18.723 4.674 1.00 27.91 774 ALA A N 1
ATOM 6267 C CA . ALA A 1 774 ? -61.346 19.211 3.330 1.00 27.91 774 ALA A CA 1
ATOM 6268 C C . ALA A 1 774 ? -60.852 20.680 3.381 1.00 27.91 774 ALA A C 1
ATOM 6270 O O . ALA A 1 774 ? -60.969 21.325 4.413 1.00 27.91 774 ALA A O 1
ATOM 6271 N N . ARG A 1 775 ? -60.343 21.374 2.359 1.00 28.77 775 ARG A N 1
ATOM 6272 C CA . ARG A 1 775 ? -60.606 21.503 0.907 1.00 28.77 775 ARG A CA 1
ATOM 6273 C C . ARG A 1 775 ? -59.634 22.653 0.509 1.00 28.77 775 ARG A C 1
ATOM 6275 O O . ARG A 1 775 ? -59.415 23.537 1.324 1.00 28.77 775 ARG A O 1
ATOM 6282 N N . HIS A 1 776 ? -58.967 22.726 -0.639 1.00 26.14 776 HIS A N 1
ATOM 6283 C CA . HIS A 1 776 ? -59.502 23.306 -1.874 1.00 26.14 776 HIS A CA 1
ATOM 6284 C C . HIS A 1 776 ? -58.390 23.365 -2.939 1.00 26.14 776 HIS A C 1
ATOM 6286 O O . HIS A 1 776 ? -57.244 23.697 -2.647 1.00 26.14 776 HIS A O 1
ATOM 6292 N N . ARG A 1 777 ? -58.776 23.085 -4.188 1.00 29.34 777 ARG A N 1
ATOM 6293 C CA . ARG A 1 777 ? -58.050 23.414 -5.423 1.00 29.34 777 ARG A CA 1
ATOM 6294 C C . ARG A 1 777 ? -58.082 24.920 -5.696 1.00 29.34 777 ARG A C 1
ATOM 6296 O O . ARG A 1 777 ? -59.152 25.513 -5.569 1.00 29.34 777 ARG A O 1
ATOM 6303 N N . SER A 1 778 ? -57.018 25.428 -6.314 1.00 24.45 778 SER A N 1
ATOM 6304 C CA . SER A 1 778 ? -57.105 26.465 -7.352 1.00 24.45 778 SER A CA 1
ATOM 6305 C C . SER A 1 778 ? -55.964 26.305 -8.365 1.00 24.45 778 SER A C 1
ATOM 6307 O O . SER A 1 778 ? -54.803 26.136 -8.009 1.00 24.45 778 SER A O 1
ATOM 6309 N N . TYR A 1 779 ? -56.354 26.298 -9.639 1.00 27.36 779 TYR A N 1
ATOM 6310 C CA . TYR A 1 779 ? -55.517 26.339 -10.838 1.00 27.36 779 TYR A CA 1
ATOM 6311 C C . TYR A 1 779 ? -54.964 27.755 -11.067 1.00 27.36 779 TYR A C 1
ATOM 6313 O O . TYR A 1 779 ? -55.718 28.712 -10.905 1.00 27.36 779 TYR A O 1
ATOM 6321 N N . SER A 1 780 ? -53.750 27.877 -11.614 1.00 26.11 780 SER A N 1
ATOM 6322 C CA . SER A 1 780 ? -53.449 28.849 -12.679 1.00 26.11 780 SER A CA 1
ATOM 6323 C C . SER A 1 780 ? -52.161 28.491 -13.434 1.00 26.11 780 SER A C 1
ATOM 6325 O O . SER A 1 780 ? -51.224 27.908 -12.896 1.00 26.11 780 SER A O 1
ATOM 6327 N N . ASN A 1 781 ? -52.206 28.787 -14.732 1.00 24.72 781 ASN A N 1
ATOM 6328 C CA . ASN A 1 781 ? -51.240 28.500 -15.787 1.00 24.72 781 ASN A CA 1
ATOM 6329 C C . ASN A 1 781 ? -50.097 29.529 -15.872 1.00 24.72 781 ASN A C 1
ATOM 6331 O O . ASN A 1 781 ? -50.280 30.669 -15.456 1.00 24.72 781 ASN A O 1
ATOM 6335 N N . ALA A 1 782 ? -49.061 29.134 -16.635 1.00 25.66 782 ALA A N 1
ATOM 6336 C CA . ALA A 1 782 ? -48.109 29.968 -17.396 1.00 25.66 782 ALA A CA 1
ATOM 6337 C C . ALA A 1 782 ? -47.078 30.752 -16.547 1.00 25.66 782 ALA A C 1
ATOM 6339 O O . ALA A 1 782 ? -47.364 31.142 -15.430 1.00 25.66 782 ALA A O 1
ATOM 6340 N N . SER A 1 783 ? -45.835 31.005 -16.959 1.00 24.09 783 SER A N 1
ATOM 6341 C CA . SER A 1 783 ? -45.174 31.000 -18.265 1.00 24.09 783 SER A CA 1
ATOM 6342 C C . SER A 1 783 ? -43.650 30.861 -18.087 1.00 24.09 783 SER A C 1
ATOM 6344 O O . SER A 1 783 ? -43.114 31.044 -16.997 1.00 24.09 783 SER A O 1
ATOM 6346 N N . SER A 1 784 ? -42.970 30.573 -19.199 1.00 27.03 784 SER A N 1
ATOM 6347 C CA . SER A 1 784 ? -41.558 30.880 -19.475 1.00 27.03 784 SER A CA 1
ATOM 6348 C C . SER A 1 784 ? -41.112 32.222 -18.879 1.00 27.03 784 SER A C 1
ATOM 6350 O O . SER A 1 784 ? -41.841 33.198 -19.035 1.00 27.03 784 SER A O 1
ATOM 6352 N N . ASP A 1 785 ? -39.926 32.281 -18.258 1.00 24.44 785 ASP A N 1
ATOM 6353 C CA . ASP A 1 785 ? -38.829 33.102 -18.787 1.00 24.44 785 ASP A CA 1
ATOM 6354 C C . ASP A 1 785 ? -37.484 32.948 -18.059 1.00 24.44 785 ASP A C 1
ATOM 6356 O O . ASP A 1 785 ? -37.338 32.396 -16.971 1.00 24.44 785 ASP A O 1
ATOM 6360 N N . ARG A 1 786 ? -36.486 33.372 -18.824 1.00 24.61 786 ARG A N 1
ATOM 6361 C CA . ARG A 1 786 ? -35.035 33.231 -18.764 1.00 24.61 786 ARG A CA 1
ATOM 6362 C C . ARG A 1 786 ? -34.393 34.321 -17.877 1.00 24.61 786 ARG A C 1
ATOM 6364 O O . ARG A 1 786 ? -34.960 35.392 -17.733 1.00 24.61 786 ARG A O 1
ATOM 6371 N N . ILE A 1 787 ? -33.126 34.081 -17.496 1.00 23.78 787 ILE A N 1
ATOM 6372 C CA . ILE A 1 787 ? -32.074 35.062 -17.106 1.00 23.78 787 ILE A CA 1
ATOM 6373 C C . ILE A 1 787 ? -32.141 35.598 -15.658 1.00 23.78 787 ILE A C 1
ATOM 6375 O O . ILE A 1 787 ? -32.999 36.391 -15.312 1.00 23.78 787 ILE A O 1
ATOM 6379 N N . SER A 1 788 ? -31.181 35.237 -14.799 1.00 23.67 788 SER A N 1
ATOM 6380 C CA . SER A 1 788 ? -29.907 35.964 -14.622 1.00 23.67 788 SER A CA 1
ATOM 6381 C C . SER A 1 788 ? -29.182 35.474 -13.364 1.00 23.67 788 SER A C 1
ATOM 6383 O O . SER A 1 788 ? -29.778 35.343 -12.297 1.00 23.67 788 SER A O 1
ATOM 6385 N N . MET A 1 789 ? -27.879 35.219 -13.491 1.00 28.95 789 MET A N 1
ATOM 6386 C CA . MET A 1 789 ? -26.965 35.204 -12.352 1.00 28.95 789 MET A CA 1
ATOM 6387 C C . MET A 1 789 ? -26.805 36.642 -11.877 1.00 28.95 789 MET A C 1
ATOM 6389 O O . MET A 1 789 ? -26.413 37.484 -12.677 1.00 28.95 789 MET A O 1
ATOM 6393 N N . ASP A 1 790 ? -27.019 36.891 -10.589 1.00 23.75 790 ASP A N 1
ATOM 6394 C CA . ASP A 1 790 ? -26.389 38.034 -9.949 1.00 23.75 790 ASP A CA 1
ATOM 6395 C C . ASP A 1 790 ? -25.877 37.708 -8.552 1.00 23.75 790 ASP A C 1
ATOM 6397 O O . ASP A 1 790 ? -26.483 37.008 -7.738 1.00 23.75 790 ASP A O 1
ATOM 6401 N N . ILE A 1 791 ? -24.666 38.205 -8.352 1.00 30.88 791 ILE A N 1
ATOM 6402 C CA . ILE A 1 791 ? -23.781 38.038 -7.218 1.00 30.88 791 ILE A CA 1
ATOM 6403 C C . ILE A 1 791 ? -24.236 39.010 -6.131 1.00 30.88 791 ILE A C 1
ATOM 6405 O O . ILE A 1 791 ? -24.176 40.220 -6.315 1.00 30.88 791 ILE A O 1
ATOM 6409 N N . ALA A 1 792 ? -24.608 38.500 -4.958 1.00 24.98 792 ALA A N 1
ATOM 6410 C CA . ALA A 1 792 ? -24.799 39.331 -3.775 1.00 24.98 792 ALA A CA 1
ATOM 6411 C C . ALA A 1 792 ? -24.110 38.698 -2.562 1.00 24.98 792 ALA A C 1
ATOM 6413 O O . ALA A 1 792 ? -24.648 37.836 -1.869 1.00 24.98 792 ALA A O 1
ATOM 6414 N N . ARG A 1 793 ? -22.881 39.161 -2.308 1.00 27.59 793 ARG A N 1
ATOM 6415 C CA . ARG A 1 793 ? -22.215 39.054 -1.007 1.00 27.59 793 ARG A CA 1
ATOM 6416 C C . ARG A 1 793 ? -22.970 39.922 0.003 1.00 27.59 793 ARG A C 1
ATOM 6418 O O . ARG A 1 793 ? -23.204 41.097 -0.265 1.00 27.59 793 ARG A O 1
ATOM 6425 N N . LYS A 1 794 ? -23.223 39.392 1.201 1.00 25.27 794 LYS A N 1
ATOM 6426 C CA . LYS A 1 794 ? -23.328 40.204 2.421 1.00 25.27 794 LYS A CA 1
ATOM 6427 C C . LYS A 1 794 ? -22.455 39.618 3.540 1.00 25.27 794 LYS A C 1
ATOM 6429 O O . LYS A 1 794 ? -22.253 38.404 3.558 1.00 25.27 794 LYS A O 1
ATOM 6434 N N . PRO A 1 795 ? -21.890 40.472 4.413 1.00 29.03 795 PRO A N 1
ATOM 6435 C CA . PRO A 1 795 ? -20.782 40.128 5.297 1.00 29.03 795 PRO A CA 1
ATOM 6436 C C . PRO A 1 795 ? -21.252 39.774 6.717 1.00 29.03 795 PRO A C 1
ATOM 6438 O O . PRO A 1 795 ? -22.322 40.193 7.151 1.00 29.03 795 PRO A O 1
ATOM 6441 N N . VAL A 1 796 ? -20.407 39.053 7.455 1.00 30.08 796 VAL A N 1
ATOM 6442 C CA . VAL A 1 796 ? -20.528 38.829 8.906 1.00 30.08 796 VAL A CA 1
ATOM 6443 C C . VAL A 1 796 ? -19.267 39.407 9.571 1.00 30.08 796 VAL A C 1
ATOM 6445 O O . VAL A 1 796 ? -18.178 39.214 9.023 1.00 30.08 796 VAL A O 1
ATOM 6448 N N . PRO A 1 797 ? -19.384 40.154 10.687 1.00 29.12 797 PRO A N 1
ATOM 6449 C CA . PRO A 1 797 ? -18.301 40.971 11.222 1.00 29.12 797 PRO A CA 1
ATOM 6450 C C . PRO A 1 797 ? -17.332 40.167 12.098 1.00 29.12 797 PRO A C 1
ATOM 6452 O O . PRO A 1 797 ? -17.730 39.282 12.853 1.00 29.12 797 PRO A O 1
ATOM 6455 N N . LEU A 1 798 ? -16.055 40.537 12.018 1.00 28.81 798 LEU A N 1
ATOM 6456 C CA . LEU A 1 798 ? -14.973 40.092 12.892 1.00 28.81 798 LEU A CA 1
ATOM 6457 C C . LEU A 1 798 ? -14.459 41.319 13.645 1.00 28.81 798 LEU A C 1
ATOM 6459 O O . LEU A 1 798 ? -14.048 42.301 13.030 1.00 28.81 798 LEU A O 1
ATOM 6463 N N . SER A 1 799 ? -14.493 41.256 14.970 1.00 27.02 799 SER A N 1
ATOM 6464 C CA . SER A 1 799 ? -13.941 42.270 15.863 1.00 27.02 799 SER A CA 1
ATOM 6465 C C . SER A 1 799 ? -12.887 41.650 16.778 1.00 27.02 799 SER A C 1
ATOM 6467 O O . SER A 1 799 ? -13.108 40.570 17.321 1.00 27.02 799 SER A O 1
ATOM 6469 N N . TYR A 1 800 ? -11.820 42.429 16.978 1.00 28.16 800 TYR A N 1
ATOM 6470 C CA . TYR A 1 800 ? -10.724 42.330 17.950 1.00 28.16 800 TYR A CA 1
ATOM 6471 C C . TYR A 1 800 ? -9.464 41.539 17.567 1.00 28.16 800 TYR A C 1
ATOM 6473 O O . TYR A 1 800 ? -9.304 40.375 17.911 1.00 28.16 800 TYR A O 1
ATOM 6481 N N . LEU A 1 801 ? -8.510 42.267 16.972 1.00 30.62 801 LEU A N 1
ATOM 6482 C CA . LEU A 1 801 ? -7.100 42.306 17.389 1.00 30.62 801 LEU A CA 1
ATOM 6483 C C . LEU A 1 801 ? -6.504 43.656 16.940 1.00 30.62 801 LEU A C 1
ATOM 6485 O O . LEU A 1 801 ? -6.413 43.930 15.747 1.00 30.62 801 LEU A O 1
ATOM 6489 N N . GLY A 1 802 ? -6.170 44.518 17.906 1.00 26.95 802 GLY A N 1
ATOM 6490 C CA . GLY A 1 802 ? -5.317 45.696 17.695 1.00 26.95 802 GLY A CA 1
ATOM 6491 C C . GLY A 1 802 ? -3.849 45.259 17.622 1.00 26.95 802 GLY A C 1
ATOM 6492 O O . GLY A 1 802 ? -3.480 44.314 18.313 1.00 26.95 802 GLY A O 1
ATOM 6493 N N . ARG A 1 803 ? -3.068 45.817 16.683 1.00 28.34 803 ARG A N 1
ATOM 6494 C CA . ARG A 1 803 ? -2.191 47.009 16.852 1.00 28.34 803 ARG A CA 1
ATOM 6495 C C . ARG A 1 803 ? -0.746 46.494 17.079 1.00 28.34 803 ARG A C 1
ATOM 6497 O O . ARG A 1 803 ? -0.573 45.622 17.914 1.00 28.34 803 ARG A O 1
ATOM 6504 N N . GLU A 1 804 ? 0.299 46.842 16.323 1.00 28.94 804 GLU A N 1
ATOM 6505 C CA . GLU A 1 804 ? 0.702 48.139 15.765 1.00 28.94 804 GLU A CA 1
ATOM 6506 C C . GLU A 1 804 ? 1.845 47.978 14.715 1.00 28.94 804 GLU A C 1
ATOM 6508 O O . GLU A 1 804 ? 2.602 47.016 14.809 1.00 28.94 804 GLU A O 1
ATOM 6513 N N . GLU A 1 805 ? 1.919 48.939 13.770 1.00 30.42 805 GLU A N 1
ATOM 6514 C CA . GLU A 1 805 ? 3.088 49.509 13.028 1.00 30.42 805 GLU A CA 1
ATOM 6515 C C . GLU A 1 805 ? 4.009 48.588 12.177 1.00 30.42 805 GLU A C 1
ATOM 6517 O O . GLU A 1 805 ? 4.511 47.579 12.646 1.00 30.42 805 GLU A O 1
ATOM 6522 N N . GLY A 1 806 ? 4.289 48.802 10.875 1.00 28.73 806 GLY A N 1
ATOM 6523 C CA . GLY A 1 806 ? 4.527 50.027 10.079 1.00 28.73 806 GLY A CA 1
ATOM 6524 C C . GLY A 1 806 ? 6.029 50.379 10.133 1.00 28.73 806 GLY A C 1
ATOM 6525 O O . GLY A 1 806 ? 6.490 50.777 11.188 1.00 28.73 806 GLY A O 1
ATOM 6526 N N . LEU A 1 807 ? 6.883 50.174 9.120 1.00 28.20 807 LEU A N 1
ATOM 6527 C CA . LEU A 1 807 ? 7.009 50.987 7.901 1.00 28.20 807 LEU A CA 1
ATOM 6528 C C . LEU A 1 807 ? 8.045 50.380 6.918 1.00 28.20 807 LEU A C 1
ATOM 6530 O O . LEU A 1 807 ? 8.979 49.689 7.319 1.00 28.20 807 LEU A O 1
ATOM 6534 N N . GLU A 1 808 ? 7.876 50.705 5.636 1.00 29.50 808 GLU A N 1
ATOM 6535 C CA . GLU A 1 808 ? 8.690 50.335 4.470 1.00 29.50 808 GLU A CA 1
ATOM 6536 C C . GLU A 1 808 ? 9.992 51.159 4.288 1.00 29.50 808 GLU A C 1
ATOM 6538 O O . GLU A 1 808 ? 10.149 52.235 4.861 1.00 29.50 808 GLU A O 1
ATOM 6543 N N . VAL A 1 809 ? 10.828 50.678 3.346 1.00 30.09 809 VAL A N 1
ATOM 6544 C CA . VAL A 1 809 ? 11.537 51.412 2.259 1.00 30.09 809 VAL A CA 1
ATOM 6545 C C . VAL A 1 809 ? 13.063 51.149 2.175 1.00 30.09 809 VAL A C 1
ATOM 6547 O O . VAL A 1 809 ? 13.849 51.514 3.040 1.00 30.09 809 VAL A O 1
ATOM 6550 N N . HIS A 1 810 ? 13.467 50.527 1.055 1.00 32.91 810 HIS A N 1
ATOM 6551 C CA . HIS A 1 810 ? 14.822 50.435 0.460 1.00 32.91 810 HIS A CA 1
ATOM 6552 C C . HIS A 1 810 ? 15.236 51.783 -0.190 1.00 32.91 810 HIS A C 1
ATOM 6554 O O . HIS A 1 810 ? 14.312 52.491 -0.588 1.00 32.91 810 HIS A O 1
ATOM 6560 N N . PRO A 1 811 ? 16.532 52.135 -0.450 1.00 47.09 811 PRO A N 1
ATOM 6561 C CA . PRO A 1 811 ? 17.452 51.313 -1.269 1.00 47.09 811 PRO A CA 1
ATOM 6562 C C . PRO A 1 811 ? 18.996 51.484 -1.080 1.00 47.09 811 PRO A C 1
ATOM 6564 O O . PRO A 1 811 ? 19.485 52.409 -0.451 1.00 47.09 811 PRO A O 1
ATOM 6567 N N . SER A 1 812 ? 19.739 50.548 -1.699 1.00 27.66 812 SER A N 1
ATOM 6568 C CA . SER A 1 812 ? 21.066 50.643 -2.370 1.00 27.66 812 SER A CA 1
ATOM 6569 C C . SER A 1 812 ? 22.263 51.432 -1.779 1.00 27.66 812 SER A C 1
ATOM 6571 O O . SER A 1 812 ? 22.180 52.641 -1.616 1.00 27.66 812 SER A O 1
ATOM 6573 N N . VAL A 1 813 ? 23.434 50.763 -1.701 1.00 29.72 813 VAL A N 1
ATOM 6574 C CA . VAL A 1 813 ? 24.760 51.100 -2.317 1.00 29.72 813 VAL A CA 1
ATOM 6575 C C . VAL A 1 813 ? 25.961 50.595 -1.469 1.00 29.72 813 VAL A C 1
ATOM 6577 O O . VAL A 1 813 ? 26.037 50.828 -0.273 1.00 29.72 813 VAL A O 1
ATOM 6580 N N . GLN A 1 814 ? 26.866 49.876 -2.159 1.00 28.72 814 GLN A N 1
ATOM 6581 C CA . GLN A 1 814 ? 28.319 49.618 -1.990 1.00 28.72 814 GLN A CA 1
ATOM 6582 C C . GLN A 1 814 ? 29.042 49.859 -0.640 1.00 28.72 814 GLN A C 1
ATOM 6584 O O . GLN A 1 814 ? 29.092 50.982 -0.160 1.00 28.72 814 GLN A O 1
ATOM 6589 N N . ALA A 1 815 ? 29.791 48.843 -0.165 1.00 27.88 815 ALA A N 1
ATOM 6590 C CA . ALA A 1 815 ? 31.273 48.822 -0.058 1.00 27.88 815 ALA A CA 1
ATOM 6591 C C . ALA A 1 815 ? 31.795 47.769 0.961 1.00 27.88 815 ALA A C 1
ATOM 6593 O O . ALA A 1 815 ? 31.290 47.633 2.069 1.00 27.88 815 ALA A O 1
ATOM 6594 N N . MET A 1 816 ? 32.833 47.030 0.557 1.00 27.16 816 MET A N 1
ATOM 6595 C CA . MET A 1 816 ? 33.807 46.274 1.383 1.00 27.16 816 MET A CA 1
ATOM 6596 C C . MET A 1 816 ? 34.805 47.256 2.073 1.00 27.16 816 MET A C 1
ATOM 6598 O O . MET A 1 816 ? 34.757 48.424 1.686 1.00 27.16 816 MET A O 1
ATOM 6602 N N . PRO A 1 817 ? 35.791 46.873 2.939 1.00 50.19 817 PRO A N 1
ATOM 6603 C CA . PRO A 1 817 ? 36.173 45.558 3.507 1.00 50.19 817 PRO A CA 1
ATOM 6604 C C . PRO A 1 817 ? 36.638 45.557 5.011 1.00 50.19 817 PRO A C 1
ATOM 6606 O O . PRO A 1 817 ? 36.743 46.589 5.657 1.00 50.19 817 PRO A O 1
ATOM 6609 N N . ALA A 1 818 ? 37.028 44.358 5.484 1.00 28.31 818 ALA A N 1
ATOM 6610 C CA . ALA A 1 818 ? 38.181 44.024 6.357 1.00 28.31 818 ALA A CA 1
ATOM 6611 C C . ALA A 1 818 ? 38.228 44.286 7.893 1.00 28.31 818 ALA A C 1
ATOM 6613 O O . ALA A 1 818 ? 38.047 45.388 8.387 1.00 28.31 818 ALA A O 1
ATOM 6614 N N . ALA A 1 819 ? 38.704 43.218 8.562 1.00 28.61 819 ALA A N 1
ATOM 6615 C CA . ALA A 1 819 ? 39.673 43.154 9.672 1.00 28.61 819 ALA A CA 1
ATOM 6616 C C . ALA A 1 819 ? 39.239 43.354 11.150 1.00 28.61 819 ALA A C 1
ATOM 6618 O O . ALA A 1 819 ? 39.031 44.452 11.640 1.00 28.61 819 ALA A O 1
ATOM 6619 N N . GLU A 1 820 ? 39.251 42.216 11.860 1.00 29.33 820 GLU A N 1
ATOM 6620 C CA . GLU A 1 820 ? 40.204 41.885 12.940 1.00 29.33 820 GLU A CA 1
ATOM 6621 C C . GLU A 1 820 ? 40.117 42.553 14.338 1.00 29.33 820 GLU A C 1
ATOM 6623 O O . GLU A 1 820 ? 40.373 43.732 14.545 1.00 29.33 820 GLU A O 1
ATOM 6628 N N . SER A 1 821 ? 39.996 41.656 15.329 1.00 27.56 821 SER A N 1
ATOM 6629 C CA . SER A 1 821 ? 40.753 41.625 16.593 1.00 27.56 821 SER A CA 1
ATOM 6630 C C . SER A 1 821 ? 40.066 42.008 17.926 1.00 27.56 821 SER A C 1
ATOM 6632 O O . SER A 1 821 ? 39.464 43.059 18.098 1.00 27.56 821 SER A O 1
ATOM 6634 N N . LEU A 1 822 ? 40.316 41.105 18.888 1.00 28.45 822 LEU A N 1
ATOM 6635 C CA . LEU A 1 822 ? 40.589 41.310 20.321 1.00 28.45 822 LEU A CA 1
ATOM 6636 C C . LEU A 1 822 ? 39.433 41.476 21.345 1.00 28.45 822 LEU A C 1
ATOM 6638 O O . LEU A 1 822 ? 38.787 42.503 21.492 1.00 28.45 822 LEU A O 1
ATOM 6642 N N . ARG A 1 823 ? 39.304 40.395 22.140 1.00 32.38 823 ARG A N 1
ATOM 6643 C CA . ARG A 1 823 ? 38.971 40.256 23.588 1.00 32.38 823 ARG A CA 1
ATOM 6644 C C . ARG A 1 823 ? 39.328 41.484 24.468 1.00 32.38 823 ARG A C 1
ATOM 6646 O O . ARG A 1 823 ? 40.264 42.175 24.081 1.00 32.38 823 ARG A O 1
ATOM 6653 N N . PRO A 1 824 ? 38.781 41.665 25.710 1.00 42.94 824 PRO A N 1
ATOM 6654 C CA . PRO A 1 824 ? 38.602 40.618 26.745 1.00 42.94 824 PRO A CA 1
ATOM 6655 C C . PRO A 1 824 ? 37.421 40.731 27.759 1.00 42.94 824 PRO A C 1
ATOM 6657 O O . PRO A 1 824 ? 36.661 41.687 27.782 1.00 42.94 824 PRO A O 1
ATOM 6660 N N . ARG A 1 825 ? 37.323 39.668 28.591 1.00 32.34 825 ARG A N 1
ATOM 6661 C CA . ARG A 1 825 ? 36.682 39.465 29.931 1.00 32.34 825 ARG A CA 1
ATOM 6662 C C . ARG A 1 825 ? 36.620 40.725 30.838 1.00 32.34 825 ARG A C 1
ATOM 6664 O O . ARG A 1 825 ? 37.467 41.580 30.600 1.00 32.34 825 ARG A O 1
ATOM 6671 N N . PRO A 1 826 ? 35.812 40.814 31.943 1.00 43.88 826 PRO A N 1
ATOM 6672 C CA . PRO A 1 826 ? 35.566 39.755 32.966 1.00 43.88 826 PRO A CA 1
ATOM 6673 C C . PRO A 1 826 ? 34.164 39.788 33.689 1.00 43.88 826 PRO A C 1
ATOM 6675 O O . PRO A 1 826 ? 33.409 40.734 33.557 1.00 43.88 826 PRO A O 1
ATOM 6678 N N . SER A 1 827 ? 33.626 38.667 34.201 1.00 29.91 827 SER A N 1
ATOM 6679 C CA . SER A 1 827 ? 33.613 38.134 35.593 1.00 29.91 827 SER A CA 1
ATOM 6680 C C . SER A 1 827 ? 32.525 38.616 36.591 1.00 29.91 827 SER A C 1
ATOM 6682 O O . SER A 1 827 ? 32.473 39.791 36.925 1.00 29.91 827 SER A O 1
ATOM 6684 N N . HIS A 1 828 ? 31.879 37.610 37.213 1.00 32.12 828 HIS A N 1
ATOM 6685 C CA . HIS A 1 828 ? 31.433 37.477 38.621 1.00 32.12 828 HIS A CA 1
ATOM 6686 C C . HIS A 1 828 ? 30.019 37.887 39.109 1.00 32.12 828 HIS A C 1
ATOM 6688 O O . HIS A 1 828 ? 29.470 38.905 38.715 1.00 32.12 828 HIS A O 1
ATOM 6694 N N . ILE A 1 829 ? 29.586 37.092 40.121 1.00 29.94 829 ILE A N 1
ATOM 6695 C CA . ILE A 1 829 ? 28.594 37.285 41.222 1.00 29.94 829 ILE A CA 1
ATOM 6696 C C . ILE A 1 829 ? 27.278 36.476 41.037 1.00 29.94 829 ILE A C 1
ATOM 6698 O O . ILE A 1 829 ? 26.514 36.761 40.129 1.00 29.94 829 ILE A O 1
ATOM 6702 N N . ARG A 1 830 ? 27.148 35.281 41.674 1.00 30.20 830 ARG A N 1
ATOM 6703 C CA . ARG A 1 830 ? 26.468 34.918 42.974 1.00 30.20 830 ARG A CA 1
ATOM 6704 C C . ARG A 1 830 ? 24.928 35.083 42.923 1.00 30.20 830 ARG A C 1
ATOM 6706 O O . ARG A 1 830 ? 24.480 36.050 42.342 1.00 30.20 830 ARG A O 1
ATOM 6713 N N . GLN A 1 831 ? 24.048 34.283 43.539 1.00 28.75 831 GLN A N 1
ATOM 6714 C CA . GLN A 1 831 ? 24.100 33.149 44.479 1.00 28.75 831 GLN A CA 1
ATOM 6715 C C . GLN A 1 831 ? 22.676 32.541 44.609 1.00 28.75 831 GLN A C 1
ATOM 6717 O O . GLN A 1 831 ? 21.707 33.285 44.536 1.00 28.75 831 GLN A O 1
ATOM 6722 N N . LEU A 1 832 ? 22.620 31.222 44.852 1.00 32.03 832 LEU A N 1
ATOM 6723 C CA . LEU A 1 832 ? 21.776 30.440 45.791 1.00 32.03 832 LEU A CA 1
ATOM 6724 C C . LEU A 1 832 ? 20.268 30.728 45.986 1.00 32.03 832 LEU A C 1
ATOM 6726 O O . LEU A 1 832 ? 19.878 31.806 46.423 1.00 32.03 832 LEU A O 1
ATOM 6730 N N . SER A 1 833 ? 19.455 29.663 45.918 1.00 29.61 833 SER A N 1
ATOM 6731 C CA . SER A 1 833 ? 18.680 29.159 47.079 1.00 29.61 833 SER A CA 1
ATOM 6732 C C . SER A 1 833 ? 18.189 27.718 46.856 1.00 29.61 833 SER A C 1
ATOM 6734 O O . SER A 1 833 ? 17.792 27.352 45.751 1.00 29.61 833 SER A O 1
ATOM 6736 N N . ASP A 1 834 ? 18.296 26.936 47.929 1.00 31.62 834 ASP A N 1
ATOM 6737 C CA . ASP A 1 834 ? 17.980 25.517 48.130 1.00 31.62 834 ASP A CA 1
ATOM 6738 C C . ASP A 1 834 ? 16.467 25.241 48.293 1.00 31.62 834 ASP A C 1
ATOM 6740 O O . ASP A 1 834 ? 15.729 26.150 48.660 1.00 31.62 834 ASP A O 1
ATOM 6744 N N . GLU A 1 835 ? 15.997 24.007 48.042 1.00 32.12 835 GLU A N 1
ATOM 6745 C CA . GLU A 1 835 ? 15.623 23.034 49.101 1.00 32.12 835 GLU A CA 1
ATOM 6746 C C . GLU A 1 835 ? 14.918 21.751 48.578 1.00 32.12 835 GLU A C 1
ATOM 6748 O O . GLU A 1 835 ? 14.051 21.776 47.704 1.00 32.12 835 GLU A O 1
ATOM 6753 N N . ASP A 1 836 ? 15.325 20.649 49.220 1.00 34.75 836 ASP A N 1
ATOM 6754 C CA . ASP A 1 836 ? 14.608 19.425 49.611 1.00 34.75 836 ASP A CA 1
ATOM 6755 C C . ASP A 1 836 ? 14.501 18.139 48.752 1.00 34.75 836 ASP A C 1
ATOM 6757 O O . ASP A 1 836 ? 13.800 18.011 47.750 1.00 34.75 836 ASP A O 1
ATOM 6761 N N . ILE A 1 837 ? 15.165 17.115 49.315 1.00 32.38 837 ILE A N 1
ATOM 6762 C CA . ILE A 1 837 ? 15.212 15.675 49.023 1.00 32.38 837 ILE A CA 1
ATOM 6763 C C . ILE A 1 837 ? 14.597 14.943 50.237 1.00 32.38 837 ILE A C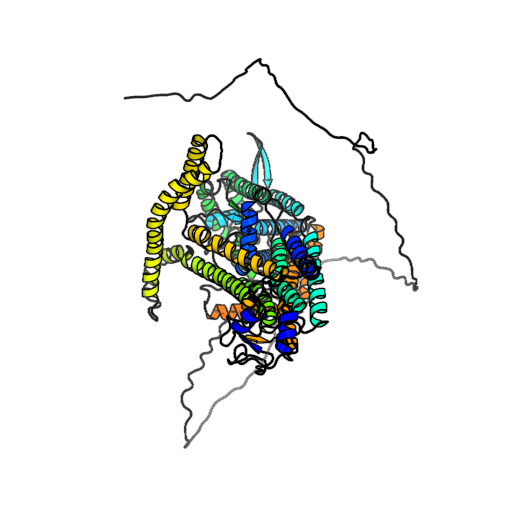 1
ATOM 6765 O O . ILE A 1 837 ? 14.913 15.317 51.369 1.00 32.38 837 ILE A O 1
ATOM 6769 N N . PRO A 1 838 ? 13.811 13.859 50.076 1.00 46.25 838 PRO A N 1
ATOM 6770 C CA . PRO A 1 838 ? 13.346 13.070 51.210 1.00 46.25 838 PRO A CA 1
ATOM 6771 C C . PRO A 1 838 ? 14.356 11.989 51.636 1.00 46.25 838 PRO A C 1
ATOM 6773 O O . PRO A 1 838 ? 14.946 11.288 50.812 1.00 46.25 838 PRO A O 1
ATOM 6776 N N . ARG A 1 839 ? 14.516 11.860 52.960 1.00 32.25 839 ARG A N 1
ATOM 6777 C CA . ARG A 1 839 ? 15.229 10.790 53.676 1.00 32.25 839 ARG A CA 1
ATOM 6778 C C . ARG A 1 839 ? 14.416 9.494 53.680 1.00 32.25 839 ARG A C 1
ATOM 6780 O O . ARG A 1 839 ? 13.233 9.540 53.998 1.00 32.25 839 ARG A O 1
ATOM 6787 N N . ASP A 1 840 ? 15.105 8.365 53.526 1.00 37.44 840 ASP A N 1
ATOM 6788 C CA . ASP A 1 840 ? 14.701 7.079 54.100 1.00 37.44 840 ASP A CA 1
ATOM 6789 C C . ASP A 1 840 ? 15.803 6.572 55.034 1.00 37.44 840 ASP A C 1
ATOM 6791 O O . ASP A 1 840 ? 16.997 6.774 54.800 1.00 37.44 840 ASP A O 1
ATOM 6795 N N . ASN A 1 841 ? 15.372 5.982 56.144 1.00 39.62 841 ASN A N 1
ATOM 6796 C CA . ASN A 1 841 ? 16.161 5.674 57.328 1.00 39.62 841 ASN A CA 1
ATOM 6797 C C . ASN A 1 841 ? 15.974 4.193 57.703 1.00 39.62 841 ASN A C 1
ATOM 6799 O O . ASN A 1 841 ? 14.912 3.633 57.442 1.00 39.62 841 ASN A O 1
ATOM 6803 N N . ASN A 1 842 ? 16.960 3.657 58.436 1.00 35.28 842 ASN A N 1
ATOM 6804 C CA . ASN A 1 842 ? 17.050 2.355 59.135 1.00 35.28 842 ASN A CA 1
ATOM 6805 C C . ASN A 1 842 ? 17.639 1.172 58.341 1.00 35.28 842 ASN A C 1
ATOM 6807 O O . ASN A 1 842 ? 17.072 0.732 57.350 1.00 35.28 842 ASN A O 1
ATOM 6811 N N . ARG A 1 843 ? 18.885 0.761 58.671 1.00 36.03 843 ARG A N 1
ATOM 6812 C CA . ARG A 1 843 ? 19.340 -0.137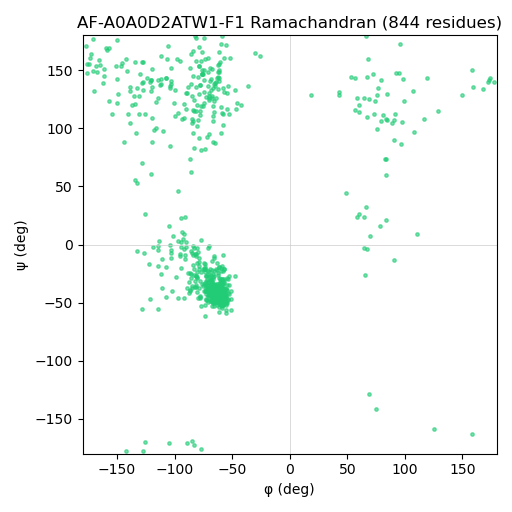 59.788 1.00 36.03 843 ARG A CA 1
ATOM 6813 C C . ARG A 1 843 ? 19.090 -1.600 59.414 1.00 36.03 843 ARG A C 1
ATOM 6815 O O . ARG A 1 843 ? 18.040 -1.887 58.870 1.00 36.03 843 ARG A O 1
ATOM 6822 N N . SER A 1 844 ? 19.907 -2.602 59.700 1.00 39.53 844 SER A N 1
ATOM 6823 C CA . SER A 1 844 ? 21.167 -2.893 60.417 1.00 39.53 844 SER A CA 1
ATOM 6824 C C . SER A 1 844 ? 21.415 -4.385 60.051 1.00 39.53 844 SER A C 1
ATOM 6826 O O . SER A 1 844 ? 20.474 -5.056 59.639 1.00 39.53 844 SER A O 1
ATOM 6828 N N . GLU A 1 845 ? 22.590 -5.005 60.033 1.00 40.75 845 GLU A N 1
ATOM 6829 C CA . GLU A 1 845 ? 23.488 -5.370 61.132 1.00 40.75 845 GLU A CA 1
ATOM 6830 C C . GLU A 1 845 ? 24.380 -6.511 60.571 1.00 40.75 845 GLU A C 1
ATOM 6832 O O . GLU A 1 845 ? 23.905 -7.288 59.741 1.00 40.75 845 GLU A O 1
ATOM 6837 N N . THR A 1 846 ? 25.616 -6.618 61.075 1.00 42.69 846 THR A N 1
ATOM 6838 C CA . THR A 1 846 ? 26.644 -7.678 60.884 1.00 42.69 846 THR A CA 1
ATOM 6839 C C . THR A 1 846 ? 27.336 -7.848 59.535 1.00 42.69 846 THR A C 1
ATOM 6841 O O . THR A 1 846 ? 26.671 -8.141 58.520 1.00 42.69 846 THR A O 1
#

Nearest PDB structures (foldseek):
  7awq-assembly1_A  TM=1.042E-01  e=2.159E-01  Homo sapiens
  4p19-assembly1_C  TM=9.328E-02  e=6.227E-01  Pyrococcus horikoshii OT3

Sequence (846 aa):
MAPNFKQCAADYLAQPPNPMYMWKGPVKVIPPNPATQISYQGCLALCGHGIDWYGWDQASQTITTWILPIVGILLQAPFESNAFWQTVLAIARWVGSPMSSLSYTLWNISVSGKCALMVDMAVGYRPLFASTQETEDFNNIRDSFYILMVMNQFEAKPLPHMKREAEGLLRIVLFSKDLRLIEYEGRTQIKQKNLAAKRQDLAEALRRRRRRGVVPVFVSTLWFLFSLALSIQSAFGLVGENATAHDLALGLLLSWLPILVLCSIVDRNPLSADDVQSKLNALISLVCRSLQDKAIVDEYIQSYCTGQDADEMRQRVRDIVGCIHHLDNGNFFVRFAGQGRVRWHYGVAHPILSDLENVWIANHGRDWMRNEFEARNKLVLGSTDRGLFWFDWRQLWHITSAVIIVAGSSLGAYILSYYTPTVGLGCRSLGYLVFSVISLGLLILEFIIWRWTSEEREEYNAQRPPRERRVTFDVLGGERVRRASMFTVKQTGRWLEGPVDTIEQLLKVWIPRIFSSTYIGDRRHRREYLQRSVDHTFQQMRHWSARQWWNVLFFIPAELINTGWLCKIVLSQTFGAYQNCWCQTSQYSPGGGYMDLSMVLNAQLKYVMWSWVTGTVISGTILSAGLAYVVTEWCLQSHLSTLDRDAAREGLQRTRAFRRYTYYARQPLQWLVLQINGLWYIFNPPERKQKTLVWTKDITCRHHLHCCKERTPWIAYEMQRDSQILPAAEGFFSRPRSSTDADTRGLLASPPLPHIVEPPDDCGRDDCDAPTPARHRSYSNASSDRISMDIARKPVPLSYLGREEGLEVHPSVQAMPAAESLRPRPSHIRQLSDEDIPRDNNRSET

Radius of gyration: 36.58 Å; Cα contacts (8 Å, |Δi|>4): 838; chains: 1; bounding box: 110×116×108 Å

Secondary structure (DSSP, 8-state):
----HHHHHHHHHHS---TTTB--S--SSS---TTTEEEHHHHHHHH-SS--PPPHHHHHHHIIIIIHHHHHHHHTS-PPTT-HHHHHHHHHHHHHSHHHHHHHHHHHHHHHHHHHHHHHHTS-SSSS-SSHHHHHHHHHHHHHHHHHHHHTTEEEP--TT-HHHHHHHHHHHHH-SSPEEEEEETTEEEEEEEHHHHHHHHHHHHHHTTTTSHHHHHHHHHHHHHHHHHHHHHHHHSTTBHHHHHHHHHHHHTTHHHHHHHHHHHH---S-HHHHHHHHHHHHHHHHHHTT-HHHHHHHHHHS-SSHHHHHHHHHHHHHHHHHHHH-SS-SEEEE-TTTTSTT---SHHHHHHHHIIIIIHHH-TTTTSSHHHHHHHHHH--SS--S----GGGHHHHHHHHHHHHHHHHHHHHHHHHSSS-SS-HHHHHHHHHHHHHHHHHHHHHHHHHHH-THHHHHHHHS-GGGTTSS--SSSHHHHHHHHHHHHHHHHHHHHHHHHHHHHHHHHHHHHHHHHT--S-HHHHHHHHHHHHHHHHHHHHT--HHHHHIIIIIHHHHHHHHHHHHHHHHHHHHTTT-SHHHHTTTTSTT--EEETTSSSB---HHHHHHHHHHHHHHHHHHHHHHHHHHHHHHHHHHHH-SSHHHHHHHHHHHHHHHHHTHHHHHHHHHHHHHHHHHHHHHS--SS--------HHHHHGGGTTTSS----------------PPP----------------------------------------------------------------------------------------------------------------------

Mean predicted aligned error: 15.11 Å